Protein AF-0000000066975651 (afdb_homodimer)

Structure (mmCIF, N/CA/C/O backbone):
data_AF-0000000066975651-model_v1
#
loop_
_entity.id
_entity.type
_entity.pdbx_description
1 polymer 'Expressed protein'
#
loop_
_atom_site.group_PDB
_atom_site.id
_atom_site.type_symbol
_atom_site.label_atom_id
_atom_site.label_alt_id
_atom_site.label_comp_id
_atom_site.label_asym_id
_atom_site.label_entity_id
_atom_site.label_seq_id
_atom_site.pdbx_PDB_ins_code
_atom_site.Cartn_x
_atom_site.Cartn_y
_atom_site.Cartn_z
_atom_site.occupancy
_atom_site.B_iso_or_equiv
_atom_site.auth_seq_id
_atom_site.auth_comp_id
_atom_site.auth_asym_id
_atom_site.auth_atom_id
_atom_site.pdbx_PDB_model_num
ATOM 1 N N . MET A 1 1 ? -15.172 -46.469 0.411 1 23.31 1 MET A N 1
ATOM 2 C CA . MET A 1 1 ? -15.633 -46.219 -0.951 1 23.31 1 MET A CA 1
ATOM 3 C C . MET A 1 1 ? -14.742 -45.188 -1.658 1 23.31 1 MET A C 1
ATOM 5 O O . MET A 1 1 ? -14.586 -44.062 -1.192 1 23.31 1 MET A O 1
ATOM 9 N N . GLY A 1 2 ? -13.602 -45.562 -2.158 1 34.53 2 GLY A N 1
ATOM 10 C CA . GLY A 1 2 ? -12.711 -44.75 -2.969 1 34.53 2 GLY A CA 1
ATOM 11 C C . GLY A 1 2 ? -13.43 -44 -4.082 1 34.53 2 GLY A C 1
ATOM 12 O O . GLY A 1 2 ? -14.32 -44.562 -4.73 1 34.53 2 GLY A O 1
ATOM 13 N N . PHE A 1 3 ? -13.797 -42.844 -3.9 1 35.75 3 PHE A N 1
ATOM 14 C CA . PHE A 1 3 ? -14.398 -42.156 -5.02 1 35.75 3 PHE A CA 1
ATOM 15 C C . PHE A 1 3 ? -13.633 -42.406 -6.309 1 35.75 3 PHE A C 1
ATOM 17 O O . PHE A 1 3 ? -12.453 -42.062 -6.422 1 35.75 3 PHE A O 1
ATOM 24 N N . ASN A 1 4 ? -13.758 -43.5 -6.879 1 39.72 4 ASN A N 1
ATOM 25 C CA . ASN A 1 4 ? -13.336 -43.812 -8.242 1 39.72 4 ASN A CA 1
ATOM 26 C C . ASN A 1 4 ? -13.695 -42.688 -9.211 1 39.72 4 ASN A C 1
ATOM 28 O O . ASN A 1 4 ? -14.812 -42.625 -9.727 1 39.72 4 ASN A O 1
ATOM 32 N N . PHE A 1 5 ? -13.32 -41.594 -8.953 1 45.84 5 PHE A N 1
ATOM 33 C CA . PHE A 1 5 ? -13.562 -40.562 -9.961 1 45.84 5 PHE A CA 1
ATOM 34 C C . PHE A 1 5 ? -13.055 -41 -11.328 1 45.84 5 PHE A C 1
ATOM 36 O O . PHE A 1 5 ? -12.664 -40.188 -12.148 1 45.84 5 PHE A O 1
ATOM 43 N N . HIS A 1 6 ? -12.516 -42.188 -11.469 1 46.19 6 HIS A N 1
ATOM 44 C CA . HIS A 1 6 ? -12.023 -42.656 -12.766 1 46.19 6 HIS A CA 1
ATOM 45 C C . HIS A 1 6 ? -13.172 -42.812 -13.758 1 46.19 6 HIS A C 1
ATOM 47 O O . HIS A 1 6 ? -13.93 -43.781 -13.68 1 46.19 6 HIS A O 1
ATOM 53 N N . PRO A 1 7 ? -13.578 -41.875 -14.328 1 45.19 7 PRO A N 1
ATOM 54 C CA . PRO A 1 7 ? -14.375 -42.438 -15.43 1 45.19 7 PRO A CA 1
ATOM 55 C C . PRO A 1 7 ? -13.68 -43.594 -16.141 1 45.19 7 PRO A C 1
ATOM 57 O O . PRO A 1 7 ? -12.445 -43.625 -16.219 1 45.19 7 PRO A O 1
ATOM 60 N N . VAL A 1 8 ? -14.125 -44.812 -16.234 1 46.97 8 VAL A N 1
ATOM 61 C CA . VAL A 1 8 ? -13.688 -46.125 -16.625 1 46.97 8 VAL A CA 1
ATOM 62 C C . VAL A 1 8 ? -12.492 -46 -17.578 1 46.97 8 VAL A C 1
ATOM 64 O O . VAL A 1 8 ? -11.461 -46.656 -17.375 1 46.97 8 VAL A O 1
ATOM 67 N N . ASN A 1 9 ? -12.633 -45.531 -19.031 1 49.75 9 ASN A N 1
ATOM 68 C CA . ASN A 1 9 ? -11.828 -45.844 -20.203 1 49.75 9 ASN A CA 1
ATOM 69 C C . ASN A 1 9 ? -11.125 -44.625 -20.766 1 49.75 9 ASN A C 1
ATOM 71 O O . ASN A 1 9 ? -10.688 -44.625 -21.922 1 49.75 9 ASN A O 1
ATOM 75 N N . ASP A 1 10 ? -11.117 -43.5 -20.141 1 64.75 10 ASP A N 1
ATOM 76 C CA . ASP A 1 10 ? -10.492 -42.406 -20.844 1 64.75 10 ASP A CA 1
ATOM 77 C C . ASP A 1 10 ? -9.406 -41.75 -19.984 1 64.75 10 ASP A C 1
ATOM 79 O O . ASP A 1 10 ? -9.703 -41.031 -19.016 1 64.75 10 ASP A O 1
ATOM 83 N N . SER A 1 11 ? -8.164 -42.094 -20.156 1 68.25 11 SER A N 1
ATOM 84 C CA . SER A 1 11 ? -6.984 -41.656 -19.406 1 68.25 11 SER A CA 1
ATOM 85 C C . SER A 1 11 ? -6.738 -40.156 -19.547 1 68.25 11 SER A C 1
ATOM 87 O O . SER A 1 11 ? -6.078 -39.562 -18.719 1 68.25 11 SER A O 1
ATOM 89 N N . ASP A 1 12 ? -7.418 -39.438 -20.516 1 81.38 12 ASP A N 1
ATOM 90 C CA . ASP A 1 12 ? -7.059 -38.031 -20.766 1 81.38 12 ASP A CA 1
ATOM 91 C C . ASP A 1 12 ? -8.203 -37.094 -20.406 1 81.38 12 ASP A C 1
ATOM 93 O O . ASP A 1 12 ? -8.273 -35.969 -20.906 1 81.38 12 ASP A O 1
ATOM 97 N N . TRP A 1 13 ? -9.078 -37.438 -19.516 1 84.88 13 TRP A N 1
ATOM 98 C CA . TRP A 1 13 ? -10.234 -36.594 -19.203 1 84.88 13 TRP A CA 1
ATOM 99 C C . TRP A 1 13 ? -9.82 -35.375 -18.391 1 84.88 13 TRP A C 1
ATOM 101 O O . TRP A 1 13 ? -10.438 -34.312 -18.5 1 84.88 13 TRP A O 1
ATOM 111 N N . LEU A 1 14 ? -8.766 -35.469 -17.625 1 87.12 14 LEU A N 1
ATOM 112 C CA . LEU A 1 14 ? -8.336 -34.375 -16.766 1 87.12 14 LEU A CA 1
ATOM 113 C C . LEU A 1 14 ? -7.793 -33.219 -17.578 1 87.12 14 LEU A C 1
ATOM 115 O O . LEU A 1 14 ? -8.016 -32.031 -17.25 1 87.12 14 LEU A O 1
ATOM 119 N N . ILE A 1 15 ? -7.148 -33.5 -18.609 1 89.75 15 ILE A N 1
ATOM 120 C CA . ILE A 1 15 ? -6.605 -32.469 -19.469 1 89.75 15 ILE A CA 1
ATOM 121 C C . ILE A 1 15 ? -7.75 -31.719 -20.156 1 89.75 15 ILE A C 1
ATOM 123 O O . ILE A 1 15 ? -7.734 -30.484 -20.234 1 89.75 15 ILE A O 1
ATOM 127 N N . ARG A 1 16 ? -8.758 -32.5 -20.594 1 92.69 16 ARG A N 1
ATOM 128 C CA . ARG A 1 16 ? -9.914 -31.891 -21.234 1 92.69 16 ARG A CA 1
ATOM 129 C C . ARG A 1 16 ? -10.688 -31 -20.266 1 92.69 16 ARG A C 1
ATOM 131 O O . ARG A 1 16 ? -11.102 -29.906 -20.625 1 92.69 16 ARG A O 1
ATOM 138 N N . ALA A 1 17 ? -10.766 -31.484 -19.078 1 90.62 17 ALA A N 1
ATOM 139 C CA . ALA A 1 17 ? -11.492 -30.719 -18.062 1 90.62 17 ALA A CA 1
ATOM 140 C C . ALA A 1 17 ? -10.75 -29.438 -17.703 1 90.62 17 ALA A C 1
ATOM 142 O O . ALA A 1 17 ? -11.367 -28.391 -17.516 1 90.62 17 ALA A O 1
ATOM 143 N N . ALA A 1 18 ? -9.484 -29.516 -17.641 1 92.38 18 ALA A N 1
ATOM 144 C CA . ALA A 1 18 ? -8.68 -28.344 -17.297 1 92.38 18 ALA A CA 1
ATOM 145 C C . ALA A 1 18 ? -8.758 -27.281 -18.391 1 92.38 18 ALA A C 1
ATOM 147 O O . ALA A 1 18 ? -8.875 -26.094 -18.109 1 92.38 18 ALA A O 1
ATOM 148 N N . MET A 1 19 ? -8.75 -27.719 -19.625 1 95 19 MET A N 1
ATOM 149 C CA . MET A 1 19 ? -8.805 -26.781 -20.75 1 95 19 MET A CA 1
ATOM 150 C C . MET A 1 19 ? -10.18 -26.125 -20.828 1 95 19 MET A C 1
ATOM 152 O O . MET A 1 19 ? -10.273 -24.906 -21.031 1 95 19 MET A O 1
ATOM 156 N N . LEU A 1 20 ? -11.172 -26.922 -20.578 1 96 20 LEU A N 1
ATOM 157 C CA . LEU A 1 20 ? -12.523 -26.375 -20.641 1 96 20 LEU A CA 1
ATOM 158 C C . LEU A 1 20 ? -12.789 -25.469 -19.453 1 96 20 LEU A C 1
ATOM 160 O O . LEU A 1 20 ? -13.484 -24.453 -19.594 1 96 20 LEU A O 1
ATOM 164 N N . LEU A 1 21 ? -12.227 -25.812 -18.328 1 94.81 21 LEU A N 1
ATOM 165 C CA . LEU A 1 21 ? -12.383 -24.953 -17.156 1 94.81 21 LEU A CA 1
ATOM 166 C C . LEU A 1 21 ? -11.664 -23.625 -17.359 1 94.81 21 LEU A C 1
ATOM 168 O O . LEU A 1 21 ? -12.195 -22.578 -17 1 94.81 21 LEU A O 1
ATOM 172 N N . SER A 1 22 ? -10.523 -23.719 -17.906 1 95.38 22 SER A N 1
ATOM 173 C CA . SER A 1 22 ? -9.789 -22.5 -18.188 1 95.38 22 SER A CA 1
ATOM 174 C C . SER A 1 22 ? -10.57 -21.594 -19.141 1 95.38 22 SER A C 1
ATOM 176 O O . SER A 1 22 ? -10.648 -20.375 -18.922 1 95.38 22 SER A O 1
ATOM 178 N N . PHE A 1 23 ? -11.18 -22.188 -20.109 1 96.31 23 PHE A N 1
ATOM 179 C CA . PHE A 1 23 ? -11.969 -21.422 -21.062 1 96.31 23 PHE A CA 1
ATOM 180 C C . PHE A 1 23 ? -13.211 -20.844 -20.406 1 96.31 23 PHE A C 1
ATOM 182 O O . PHE A 1 23 ? -13.562 -19.688 -20.625 1 96.31 23 PHE A O 1
ATOM 189 N N . THR A 1 24 ? -13.836 -21.625 -19.578 1 96.44 24 THR A N 1
ATOM 190 C CA . THR A 1 24 ? -15.039 -21.172 -18.891 1 96.44 24 THR A CA 1
ATOM 191 C C . THR A 1 24 ? -14.734 -19.984 -17.984 1 96.44 24 THR A C 1
ATOM 193 O O . THR A 1 24 ? -15.523 -19.047 -17.891 1 96.44 24 THR A O 1
ATOM 196 N N . LEU A 1 25 ? -13.641 -20.047 -17.375 1 96.19 25 LEU A N 1
ATOM 197 C CA . LEU A 1 25 ? -13.258 -18.938 -16.5 1 96.19 25 LEU A CA 1
ATOM 198 C C . LEU A 1 25 ? -13 -17.672 -17.297 1 96.19 25 LEU A C 1
ATOM 200 O O . LEU A 1 25 ? -13.328 -16.578 -16.844 1 96.19 25 LEU A O 1
ATOM 204 N N . GLN A 1 26 ? -12.508 -17.797 -18.5 1 95.5 26 GLN A N 1
ATOM 205 C CA . GLN A 1 26 ? -12.297 -16.625 -19.359 1 95.5 26 GLN A CA 1
ATOM 206 C C . GLN A 1 26 ? -13.625 -16.016 -19.797 1 95.5 26 GLN A C 1
ATOM 208 O O . GLN A 1 26 ? -13.766 -14.789 -19.844 1 95.5 26 GLN A O 1
ATOM 213 N N . VAL A 1 27 ? -14.516 -16.875 -20.016 1 95.88 27 VAL A N 1
ATOM 214 C CA . VAL A 1 27 ? -15.828 -16.391 -20.438 1 95.88 27 VAL A CA 1
ATOM 215 C C . VAL A 1 27 ? -16.484 -15.617 -19.281 1 95.88 27 VAL A C 1
ATOM 217 O O . VAL A 1 27 ? -17.062 -14.555 -19.5 1 95.88 27 VAL A O 1
ATOM 220 N N . ILE A 1 28 ? -16.312 -16.094 -18.078 1 95.56 28 ILE A N 1
ATOM 221 C CA . ILE A 1 28 ? -16.859 -15.406 -16.906 1 95.56 28 ILE A CA 1
ATOM 222 C C . ILE A 1 28 ? -16.172 -14.055 -16.734 1 95.56 28 ILE A C 1
ATOM 224 O O . ILE A 1 28 ? -16.844 -13.047 -16.469 1 95.56 28 ILE A O 1
ATOM 228 N N . LEU A 1 29 ? -14.953 -14.008 -16.953 1 95.94 29 LEU A N 1
ATOM 229 C CA . LEU A 1 29 ? -14.203 -12.773 -16.734 1 95.94 29 LEU A CA 1
ATOM 230 C C . LEU A 1 29 ? -14.555 -11.734 -17.797 1 95.94 29 LEU A C 1
ATOM 232 O O . LEU A 1 29 ? -14.594 -10.531 -17.5 1 95.94 29 LEU A O 1
ATOM 236 N N . VAL A 1 30 ? -14.867 -12.109 -18.984 1 95 30 VAL A N 1
ATOM 237 C CA . VAL A 1 30 ? -15.18 -11.18 -20.062 1 95 30 VAL A CA 1
ATOM 238 C C . VAL A 1 30 ? -16.547 -10.531 -19.812 1 95 30 VAL A C 1
ATOM 240 O O . VAL A 1 30 ? -16.688 -9.32 -19.969 1 95 30 VAL A O 1
ATOM 243 N N . PHE A 1 31 ? -17.438 -11.25 -19.234 1 93.38 31 PHE A N 1
ATOM 244 C CA . PHE A 1 31 ? -18.812 -10.742 -19.172 1 93.38 31 PHE A CA 1
ATOM 245 C C . PHE A 1 31 ? -19.141 -10.25 -17.781 1 93.38 31 PHE A C 1
ATOM 247 O O . PHE A 1 31 ? -19.984 -9.359 -17.609 1 93.38 31 PHE A O 1
ATOM 254 N N . VAL A 1 32 ? -18.5 -10.719 -16.75 1 93.88 32 VAL A N 1
ATOM 255 C CA . VAL A 1 32 ? -18.875 -10.359 -15.383 1 93.88 32 VAL A CA 1
ATOM 256 C C . VAL A 1 32 ? -17.922 -9.297 -14.844 1 93.88 32 VAL A C 1
ATOM 258 O O . VAL A 1 32 ? -18.281 -8.5 -13.977 1 93.88 32 VAL A O 1
ATOM 261 N N . ALA A 1 33 ? -16.734 -9.227 -15.344 1 93.12 33 ALA A N 1
ATOM 262 C CA . ALA A 1 33 ? -15.727 -8.32 -14.797 1 93.12 33 ALA A CA 1
ATOM 263 C C . ALA A 1 33 ? -16.172 -6.863 -14.93 1 93.12 33 ALA A C 1
ATOM 265 O O . ALA A 1 33 ? -15.992 -6.07 -14 1 93.12 33 ALA A O 1
ATOM 266 N N . PRO A 1 34 ? -16.906 -6.504 -16.016 1 89.69 34 PRO A N 1
ATOM 267 C CA . PRO A 1 34 ? -17.312 -5.105 -16.141 1 89.69 34 PRO A CA 1
ATOM 268 C C . PRO A 1 34 ? -18.406 -4.719 -15.141 1 89.69 34 PRO A C 1
ATOM 270 O O . PRO A 1 34 ? -18.641 -3.533 -14.906 1 89.69 34 PRO A O 1
ATOM 273 N N . THR A 1 35 ? -19 -5.707 -14.531 1 89.56 35 THR A N 1
ATOM 274 C CA . THR A 1 35 ? -20.062 -5.426 -13.57 1 89.56 35 THR A CA 1
ATOM 275 C C . THR A 1 35 ? -19.484 -4.875 -12.266 1 89.56 35 THR A C 1
ATOM 277 O O . THR A 1 35 ? -20.203 -4.289 -11.461 1 89.56 35 THR A O 1
ATOM 280 N N . ARG A 1 36 ? -18.25 -4.949 -12.117 1 88.44 36 ARG A N 1
ATOM 281 C CA . ARG A 1 36 ? -17.609 -4.441 -10.906 1 88.44 36 ARG A CA 1
ATOM 282 C C . ARG A 1 36 ? -17.719 -2.922 -10.828 1 88.44 36 ARG A C 1
ATOM 284 O O . ARG A 1 36 ? -17.766 -2.354 -9.734 1 88.44 36 ARG A O 1
ATOM 291 N N . LYS A 1 37 ? -17.844 -2.307 -11.961 1 86.44 37 LYS A N 1
ATOM 292 C CA . LYS A 1 37 ? -18 -0.855 -12.016 1 86.44 37 LYS A CA 1
ATOM 293 C C . LYS A 1 37 ? -19.406 -0.435 -11.633 1 86.44 37 LYS A C 1
ATOM 295 O O . LYS A 1 37 ? -19.609 0.62 -11.023 1 86.44 37 LYS A O 1
ATOM 300 N N . ARG A 1 38 ? -20.344 -1.388 -11.906 1 84.75 38 ARG A N 1
ATOM 301 C CA . ARG A 1 38 ? -21.75 -0.995 -11.852 1 84.75 38 ARG A CA 1
ATOM 302 C C . ARG A 1 38 ? -22.422 -1.563 -10.609 1 84.75 38 ARG A C 1
ATOM 304 O O . ARG A 1 38 ? -23.531 -1.146 -10.258 1 84.75 38 ARG A O 1
ATOM 311 N N . SER A 1 39 ? -21.781 -2.494 -10.062 1 82.31 39 SER A N 1
ATOM 312 C CA . SER A 1 39 ? -22.453 -3.143 -8.945 1 82.31 39 SER A CA 1
ATOM 313 C C . SER A 1 39 ? -21.562 -3.172 -7.707 1 82.31 39 SER A C 1
ATOM 315 O O . SER A 1 39 ? -20.359 -3.369 -7.805 1 82.31 39 SER A O 1
ATOM 317 N N . CYS A 1 40 ? -22.25 -2.898 -6.609 1 78.62 40 CYS A N 1
ATOM 318 C CA . CYS A 1 40 ? -21.562 -2.979 -5.328 1 78.62 40 CYS A CA 1
ATOM 319 C C . CYS A 1 40 ? -21.891 -4.281 -4.609 1 78.62 40 CYS A C 1
ATOM 321 O O . CYS A 1 40 ? -21.406 -4.52 -3.5 1 78.62 40 CYS A O 1
ATOM 323 N N . HIS A 1 41 ? -22.625 -5.129 -5.336 1 77.88 41 HIS A N 1
ATOM 324 C CA . HIS A 1 41 ? -23 -6.383 -4.703 1 77.88 41 HIS A CA 1
ATOM 325 C C . HIS A 1 41 ? -21.812 -7.312 -4.547 1 77.88 41 HIS A C 1
ATOM 327 O O . HIS A 1 41 ? -20.969 -7.414 -5.445 1 77.88 41 HIS A O 1
ATOM 333 N N . PRO A 1 42 ? -21.672 -7.984 -3.475 1 80 42 PRO A N 1
ATOM 334 C CA . PRO A 1 42 ? -20.5 -8.828 -3.219 1 80 42 PRO A CA 1
ATOM 335 C C . PRO A 1 42 ? -20.469 -10.078 -4.098 1 80 42 PRO A C 1
ATOM 337 O O . PRO A 1 42 ? -19.391 -10.648 -4.32 1 80 42 PRO A O 1
ATOM 340 N N . LEU A 1 43 ? -21.562 -10.523 -4.656 1 83.44 43 LEU A N 1
ATOM 341 C CA . LEU A 1 43 ? -21.594 -11.773 -5.422 1 83.44 43 LEU A CA 1
ATOM 342 C C . LEU A 1 43 ? -20.812 -11.633 -6.723 1 83.44 43 LEU A C 1
ATOM 344 O O . LEU A 1 43 ? -19.953 -12.461 -7.023 1 83.44 43 LEU A O 1
ATOM 348 N N . PRO A 1 44 ? -21.125 -10.562 -7.465 1 88.44 44 PRO A N 1
ATOM 349 C CA . PRO A 1 44 ? -20.281 -10.422 -8.664 1 88.44 44 PRO A CA 1
ATOM 350 C C . PRO A 1 44 ? -18.812 -10.211 -8.336 1 88.44 44 PRO A C 1
ATOM 352 O O . PRO A 1 44 ? -17.938 -10.664 -9.078 1 88.44 44 PRO A O 1
ATOM 355 N N . HIS A 1 45 ? -18.547 -9.68 -7.25 1 88.94 45 HIS A N 1
ATOM 356 C CA . HIS A 1 45 ? -17.156 -9.461 -6.848 1 88.94 45 HIS A CA 1
ATOM 357 C C . HIS A 1 45 ? -16.484 -10.781 -6.488 1 88.94 45 HIS A C 1
ATOM 359 O O . HIS A 1 45 ? -15.32 -10.992 -6.832 1 88.94 45 HIS A O 1
ATOM 365 N N . LEU A 1 46 ? -17.25 -11.633 -5.867 1 88.38 46 LEU A N 1
ATOM 366 C CA . LEU A 1 46 ? -16.703 -12.938 -5.508 1 88.38 46 LEU A CA 1
ATOM 367 C C . LEU A 1 46 ? -16.469 -13.789 -6.75 1 88.38 46 LEU A C 1
ATOM 369 O O . LEU A 1 46 ? -15.477 -14.516 -6.836 1 88.38 46 LEU A O 1
ATOM 373 N N . ALA A 1 47 ? -17.344 -13.625 -7.672 1 92.31 47 ALA A N 1
ATOM 374 C CA . ALA A 1 47 ? -17.203 -14.391 -8.906 1 92.31 47 ALA A CA 1
ATOM 375 C C . ALA A 1 47 ? -15.977 -13.953 -9.695 1 92.31 47 ALA A C 1
ATOM 377 O O . ALA A 1 47 ? -15.219 -14.781 -10.195 1 92.31 47 ALA A O 1
ATOM 378 N N . VAL A 1 48 ? -15.797 -12.656 -9.781 1 94.19 48 VAL A N 1
ATOM 379 C CA . VAL A 1 48 ? -14.656 -12.133 -10.531 1 94.19 48 VAL A CA 1
ATOM 380 C C . VAL A 1 48 ? -13.359 -12.453 -9.789 1 94.19 48 VAL A C 1
ATOM 382 O O . VAL A 1 48 ? -12.375 -12.875 -10.398 1 94.19 48 VAL A O 1
ATOM 385 N N . TRP A 1 49 ? -13.383 -12.312 -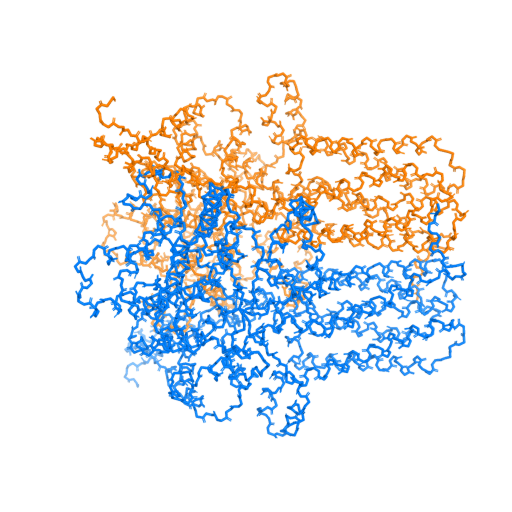8.492 1 92.88 49 TRP A N 1
ATOM 386 C CA . TRP A 1 49 ? -12.203 -12.586 -7.684 1 92.88 49 TRP A CA 1
ATOM 387 C C . TRP A 1 49 ? -11.797 -14.055 -7.785 1 92.88 49 TRP A C 1
ATOM 389 O O . TRP A 1 49 ? -10.625 -14.367 -8 1 92.88 49 TRP A O 1
ATOM 399 N N . SER A 1 50 ? -12.781 -14.984 -7.707 1 92.62 50 SER A N 1
ATOM 400 C CA . SER A 1 50 ? -12.5 -16.406 -7.773 1 92.62 50 SER A CA 1
ATOM 401 C C . SER A 1 50 ? -12.031 -16.828 -9.164 1 92.62 50 SER A C 1
ATOM 403 O O . SER A 1 50 ? -11.078 -17.578 -9.305 1 92.62 50 SER A O 1
ATOM 405 N N . SER A 1 51 ? -12.664 -16.266 -10.156 1 94.19 51 SER A N 1
ATOM 406 C CA . SER A 1 51 ? -12.281 -16.625 -11.516 1 94.19 51 SER A CA 1
ATOM 407 C C . SER A 1 51 ? -10.891 -16.078 -11.859 1 94.19 51 SER A C 1
ATOM 409 O O . SER A 1 51 ? -10.109 -16.75 -12.531 1 94.19 51 SER A O 1
ATOM 411 N N . TYR A 1 52 ? -10.617 -14.93 -11.383 1 93.44 52 TYR A N 1
ATOM 412 C CA . TYR A 1 52 ? -9.32 -14.305 -11.609 1 93.44 52 TYR A CA 1
ATOM 413 C C . TYR A 1 52 ? -8.195 -15.141 -11 1 93.44 52 TYR A C 1
ATOM 415 O O . TYR A 1 52 ? -7.156 -15.352 -11.633 1 93.44 52 TYR A O 1
ATOM 423 N N . LEU A 1 53 ? -8.406 -15.688 -9.867 1 91.75 53 LEU A N 1
ATOM 424 C CA . LEU A 1 53 ? -7.383 -16.453 -9.164 1 91.75 53 LEU A CA 1
ATOM 425 C C . LEU A 1 53 ? -7.285 -17.859 -9.711 1 91.75 53 LEU A C 1
ATOM 427 O O . LEU A 1 53 ? -6.188 -18.344 -10 1 91.75 53 LEU A O 1
ATOM 431 N N . VAL A 1 54 ? -8.422 -18.469 -9.914 1 92.12 54 VAL A N 1
ATOM 432 C CA . VAL A 1 54 ? -8.445 -19.859 -10.344 1 92.12 54 VAL A CA 1
ATOM 433 C C . VAL A 1 54 ? -7.938 -19.984 -11.773 1 92.12 54 VAL A C 1
ATOM 435 O O . VAL A 1 54 ? -7.324 -20.984 -12.148 1 92.12 54 VAL A O 1
ATOM 438 N N . ALA A 1 55 ? -8.164 -18.922 -12.523 1 92.5 55 ALA A N 1
ATOM 439 C CA . ALA A 1 55 ? -7.684 -18.953 -13.906 1 92.5 55 ALA A CA 1
ATOM 440 C C . ALA A 1 55 ? -6.168 -19.125 -13.953 1 92.5 55 ALA A C 1
ATOM 442 O O . ALA A 1 55 ? -5.652 -19.906 -14.758 1 92.5 55 ALA A O 1
ATOM 443 N N . GLY A 1 56 ? -5.457 -18.453 -13.086 1 89.06 56 GLY A N 1
ATOM 444 C CA . GLY A 1 56 ? -4.012 -18.594 -13.047 1 89.06 56 GLY A CA 1
ATOM 445 C C . GLY A 1 56 ? -3.557 -19.969 -12.586 1 89.06 56 GLY A C 1
ATOM 446 O O . GLY A 1 56 ? -2.652 -20.547 -13.18 1 89.06 56 GLY A O 1
ATOM 447 N N . TRP A 1 57 ? -4.211 -20.562 -11.719 1 89.94 57 TRP A N 1
ATOM 448 C CA . TRP A 1 57 ? -3.82 -21.859 -11.164 1 89.94 57 TRP A CA 1
ATOM 449 C C . TRP A 1 57 ? -4.16 -22.984 -12.125 1 89.94 57 TRP A C 1
ATOM 451 O O . TRP A 1 57 ? -3.371 -23.906 -12.305 1 89.94 57 TRP A O 1
ATOM 461 N N . VAL A 1 58 ? -5.297 -22.875 -12.703 1 90.44 58 VAL A N 1
ATOM 462 C CA . VAL A 1 58 ? -5.73 -23.922 -13.625 1 90.44 58 VAL A CA 1
ATOM 463 C C . VAL A 1 58 ? -4.812 -23.938 -14.852 1 90.44 58 VAL A C 1
ATOM 465 O O . VAL A 1 58 ? -4.508 -25.016 -15.375 1 90.44 58 VAL A O 1
ATOM 468 N N . ALA A 1 59 ? -4.418 -22.797 -15.242 1 90.94 59 ALA A N 1
ATOM 469 C CA . ALA A 1 59 ? -3.516 -22.734 -16.391 1 90.94 59 ALA A CA 1
ATOM 470 C C . ALA A 1 59 ? -2.184 -23.406 -16.078 1 90.94 59 ALA A C 1
ATOM 472 O O . ALA A 1 59 ? -1.646 -24.156 -16.906 1 90.94 59 ALA A O 1
ATOM 473 N N . VAL A 1 60 ? -1.689 -23.266 -14.906 1 89 60 VAL A N 1
ATOM 474 C CA . VAL A 1 60 ? -0.402 -23.844 -14.539 1 89 60 VAL A CA 1
ATOM 475 C C . VAL A 1 60 ? -0.56 -25.344 -14.312 1 89 60 VAL A C 1
ATOM 477 O O . VAL A 1 60 ? 0.307 -26.141 -14.695 1 89 60 VAL A O 1
ATOM 480 N N . VAL A 1 61 ? -1.649 -25.734 -13.773 1 89.56 61 VAL A N 1
ATOM 481 C CA . VAL A 1 61 ? -1.925 -27.172 -13.617 1 89.56 61 VAL A CA 1
ATOM 482 C C . VAL A 1 61 ? -2.076 -27.812 -14.984 1 89.56 61 VAL A C 1
ATOM 484 O O . VAL A 1 61 ? -1.573 -28.922 -15.219 1 89.56 61 VAL A O 1
ATOM 487 N N . GLY A 1 62 ? -2.826 -27.094 -15.828 1 89.75 62 GLY A N 1
ATOM 488 C CA . GLY A 1 62 ? -2.984 -27.594 -17.188 1 89.75 62 GLY A CA 1
ATOM 489 C C . GLY A 1 62 ? -1.663 -27.781 -17.906 1 89.75 62 GLY A C 1
ATOM 490 O O . GLY A 1 62 ? -1.481 -28.75 -18.641 1 89.75 62 GLY A O 1
ATOM 491 N N . LEU A 1 63 ? -0.764 -26.875 -17.672 1 89.62 63 LEU A N 1
ATOM 492 C CA . LEU A 1 63 ? 0.565 -26.984 -18.266 1 89.62 63 LEU A CA 1
ATOM 493 C C . LEU A 1 63 ? 1.291 -28.219 -17.734 1 89.62 63 LEU A C 1
ATOM 495 O O . LEU A 1 63 ? 1.968 -28.922 -18.5 1 89.62 63 LEU A O 1
ATOM 499 N N . GLY A 1 64 ? 1.146 -28.469 -16.469 1 87.62 64 GLY A N 1
ATOM 500 C CA . GLY A 1 64 ? 1.732 -29.672 -15.891 1 87.62 64 GLY A CA 1
ATOM 501 C C . GLY A 1 64 ? 1.154 -30.953 -16.469 1 87.62 64 GLY A C 1
ATOM 502 O O . GLY A 1 64 ? 1.89 -31.891 -16.75 1 87.62 64 GLY A O 1
ATOM 503 N N . LEU A 1 65 ? -0.126 -30.953 -16.703 1 88.94 65 LEU A N 1
ATOM 504 C CA . LEU A 1 65 ? -0.797 -32.125 -17.297 1 88.94 65 LEU A CA 1
ATOM 505 C C . LEU A 1 65 ? -0.313 -32.344 -18.719 1 88.94 65 LEU A C 1
ATOM 507 O O . LEU A 1 65 ? -0.044 -33.5 -19.094 1 88.94 65 LEU A O 1
ATOM 511 N N . LEU A 1 66 ? -0.193 -31.281 -19.438 1 88 66 LEU A N 1
ATOM 512 C CA . LEU A 1 66 ? 0.206 -31.391 -20.844 1 88 66 LEU A CA 1
ATOM 513 C C . LEU A 1 66 ? 1.666 -31.812 -20.953 1 88 66 LEU A C 1
ATOM 515 O O . LEU A 1 66 ? 2.02 -32.594 -21.844 1 88 66 LEU A O 1
ATOM 519 N N . LEU A 1 67 ? 2.457 -31.312 -20.031 1 84.88 67 LEU A N 1
ATOM 520 C CA . LEU A 1 67 ? 3.867 -31.688 -20.016 1 84.88 67 LEU A CA 1
ATOM 521 C C . LEU A 1 67 ? 4.023 -33.188 -19.734 1 84.88 67 LEU A C 1
ATOM 523 O O . LEU A 1 67 ? 4.848 -33.844 -20.359 1 84.88 67 LEU A O 1
ATOM 527 N N . ASN A 1 68 ? 3.238 -33.688 -18.859 1 84 68 ASN A N 1
ATOM 528 C CA . ASN A 1 68 ? 3.33 -35.094 -18.484 1 84 68 ASN A CA 1
ATOM 529 C C . ASN A 1 68 ? 2.834 -36 -19.594 1 84 68 ASN A C 1
ATOM 531 O O . ASN A 1 68 ? 3.408 -37.062 -19.844 1 84 68 ASN A O 1
ATOM 535 N N . SER A 1 69 ? 1.744 -35.656 -20.219 1 80.94 69 SER A N 1
ATOM 536 C CA . SER A 1 69 ? 1.187 -36.469 -21.297 1 80.94 69 SER A CA 1
ATOM 537 C C . SER A 1 69 ? 2.168 -36.594 -22.453 1 80.94 69 SER A C 1
ATOM 539 O O . SER A 1 69 ? 2.248 -37.656 -23.094 1 80.94 69 SER A O 1
ATOM 541 N N . LEU A 1 70 ? 2.879 -35.625 -22.703 1 75 70 LEU A N 1
ATOM 542 C CA . LEU A 1 70 ? 3.848 -35.656 -23.797 1 75 70 LEU A CA 1
ATOM 543 C C . LEU A 1 70 ? 5.062 -36.5 -23.422 1 75 70 LEU A C 1
ATOM 545 O O . LEU A 1 70 ? 5.668 -37.125 -24.297 1 75 70 LEU A O 1
ATOM 549 N N . SER A 1 71 ? 5.324 -36.469 -22.141 1 70.81 71 SER A N 1
ATOM 550 C CA . SER A 1 71 ? 6.469 -37.25 -21.688 1 70.81 71 SER A CA 1
ATOM 551 C C . SER A 1 71 ? 6.172 -38.75 -21.75 1 70.81 71 SER A C 1
ATOM 553 O O . SER A 1 71 ? 7.059 -39.562 -22.031 1 70.81 71 SER A O 1
ATOM 555 N N . ILE A 1 72 ? 4.926 -39.156 -21.516 1 64.88 72 ILE A N 1
ATOM 556 C CA . ILE A 1 72 ? 4.535 -40.562 -21.469 1 64.88 72 ILE A CA 1
ATOM 557 C C . ILE A 1 72 ? 4.316 -41.094 -22.875 1 64.88 72 ILE A C 1
ATOM 559 O O . ILE A 1 72 ? 4.746 -42.188 -23.203 1 64.88 72 ILE A O 1
ATOM 563 N N . SER A 1 73 ? 3.318 -40.438 -23.688 1 61.22 73 SER A N 1
ATOM 564 C CA . SER A 1 73 ? 2.861 -41 -24.969 1 61.22 73 SER A CA 1
ATOM 565 C C . SER A 1 73 ? 3.967 -40.938 -26.016 1 61.22 73 SER A C 1
ATOM 567 O O . SER A 1 73 ? 3.867 -41.594 -27.047 1 61.22 73 SER A O 1
ATOM 569 N N . GLY A 1 74 ? 5.125 -40.812 -25.594 1 56.03 74 GLY A N 1
ATOM 570 C CA . GLY A 1 74 ? 6.109 -40.75 -26.656 1 56.03 74 GLY A CA 1
ATOM 571 C C . GLY A 1 74 ? 5.633 -39.938 -27.844 1 56.03 74 GLY A C 1
ATOM 572 O O . GLY A 1 74 ? 4.453 -39.594 -27.938 1 56.03 74 GLY A O 1
ATOM 573 N N . SER A 1 75 ? 6.418 -39.281 -28.766 1 53.91 75 SER A N 1
ATOM 574 C CA . SER A 1 75 ? 6.207 -38.375 -29.891 1 53.91 75 SER A CA 1
ATOM 575 C C . SER A 1 75 ? 5.195 -38.969 -30.875 1 53.91 75 SER A C 1
ATOM 577 O O . SER A 1 75 ? 4.68 -38.25 -31.734 1 53.91 75 SER A O 1
ATOM 579 N N . ASN A 1 76 ? 4.812 -40.25 -30.766 1 51.06 76 ASN A N 1
ATOM 580 C CA . ASN A 1 76 ? 4.305 -40.75 -32.031 1 51.06 76 ASN A CA 1
ATOM 581 C C . ASN A 1 76 ? 2.789 -40.938 -32 1 51.06 76 ASN A C 1
ATOM 583 O O . ASN A 1 76 ? 2.213 -41.562 -32.875 1 51.06 76 ASN A O 1
ATOM 587 N N . ASN A 1 77 ? 2.043 -40.469 -30.953 1 58.47 77 ASN A N 1
ATOM 588 C CA . ASN A 1 77 ? 0.617 -40.75 -31.062 1 58.47 77 ASN A CA 1
ATOM 589 C C . ASN A 1 77 ? -0.192 -39.5 -31.312 1 58.47 77 ASN A C 1
ATOM 591 O O . ASN A 1 77 ? 0.24 -38.406 -30.969 1 58.47 77 ASN A O 1
ATOM 595 N N . GLY A 1 78 ? -1.226 -39.531 -32.312 1 59.59 78 GLY A N 1
ATOM 596 C CA . GLY A 1 78 ? -2.164 -38.5 -32.719 1 59.59 78 GLY A CA 1
ATOM 597 C C . GLY A 1 78 ? -2.66 -37.656 -31.531 1 59.59 78 GLY A C 1
ATOM 598 O O . GLY A 1 78 ? -2.826 -36.438 -31.656 1 59.59 78 GLY A O 1
ATOM 599 N N . SER A 1 79 ? -2.766 -38.25 -30.438 1 70.25 79 SER A N 1
ATOM 600 C CA . SER A 1 79 ? -3.266 -37.531 -29.25 1 70.25 79 SER A CA 1
ATOM 601 C C . SER A 1 79 ? -2.207 -36.594 -28.672 1 70.25 79 SER A C 1
ATOM 603 O O . SER A 1 79 ? -2.535 -35.531 -28.156 1 70.25 79 SER A O 1
ATOM 605 N N . SER A 1 80 ? -1.056 -36.969 -29.016 1 76.25 80 SER A N 1
ATOM 606 C CA . SER A 1 80 ? 0.029 -36.125 -28.5 1 76.25 80 SER A CA 1
ATOM 607 C C . SER A 1 80 ? 0.149 -34.844 -29.297 1 76.25 80 SER A C 1
ATOM 609 O O . SER A 1 80 ? 0.455 -33.781 -28.719 1 76.25 80 SER A O 1
ATOM 611 N N . SER A 1 81 ? -0.291 -34.906 -30.531 1 80.25 81 SER A N 1
ATOM 612 C CA . SER A 1 81 ? -0.201 -33.719 -31.359 1 80.25 81 SER A CA 1
ATOM 613 C C . SER A 1 81 ? -1.266 -32.719 -30.984 1 80.25 81 SER A C 1
ATOM 615 O O . SER A 1 81 ? -0.996 -31.5 -30.969 1 80.25 81 SER A O 1
ATOM 617 N N . ILE A 1 82 ? -2.402 -33.156 -30.594 1 86.88 82 ILE A N 1
ATOM 618 C CA . ILE A 1 82 ? -3.492 -32.25 -30.25 1 86.88 82 ILE A CA 1
ATOM 619 C C . ILE A 1 82 ? -3.211 -31.594 -28.891 1 86.88 82 ILE A C 1
ATOM 621 O O . ILE A 1 82 ? -3.523 -30.422 -28.688 1 86.88 82 ILE A O 1
ATOM 625 N N . PHE A 1 83 ? -2.562 -32.312 -28.062 1 87.44 83 PHE A N 1
ATOM 626 C CA . PHE A 1 83 ? -2.258 -31.781 -26.734 1 87.44 83 PHE A CA 1
ATOM 627 C C . PHE A 1 83 ? -1.172 -30.719 -26.828 1 87.44 83 PHE A C 1
ATOM 629 O O . PHE A 1 83 ? -1.199 -29.734 -26.094 1 87.44 83 PHE A O 1
ATOM 636 N N . ALA A 1 84 ? -0.285 -30.922 -27.703 1 85.81 84 ALA A N 1
ATOM 637 C CA . ALA A 1 84 ? 0.715 -29.891 -27.953 1 85.81 84 ALA A CA 1
ATOM 638 C C . ALA A 1 84 ? 0.073 -28.625 -28.516 1 85.81 84 ALA A C 1
ATOM 640 O O . ALA A 1 84 ? 0.495 -27.516 -28.203 1 85.81 84 ALA A O 1
ATOM 641 N N . PHE A 1 85 ? -0.992 -28.875 -29.297 1 90.62 85 PHE A N 1
ATOM 642 C CA . PHE A 1 85 ? -1.725 -27.75 -29.891 1 90.62 85 PHE A CA 1
ATOM 643 C C . PHE A 1 85 ? -2.523 -27.016 -28.828 1 90.62 85 PHE A C 1
ATOM 645 O O . PHE A 1 85 ? -2.768 -25.812 -28.969 1 90.62 85 PHE A O 1
ATOM 652 N N . TRP A 1 86 ? -2.852 -27.578 -27.719 1 93 86 TRP A N 1
ATOM 653 C CA . TRP A 1 86 ? -3.658 -26.953 -26.672 1 93 86 TRP A CA 1
ATOM 654 C C . TRP A 1 86 ? -2.793 -26.109 -25.75 1 93 86 TRP A C 1
ATOM 656 O O . TRP A 1 86 ? -3.303 -25.234 -25.047 1 93 86 TRP A O 1
ATOM 666 N N . THR A 1 87 ? -1.514 -26.281 -25.703 1 91.12 87 THR A N 1
ATOM 667 C CA . THR A 1 87 ? -0.621 -25.609 -24.766 1 91.12 87 THR A CA 1
ATOM 668 C C . THR A 1 87 ? -0.655 -24.094 -24.969 1 91.12 87 THR A C 1
ATOM 670 O O . THR A 1 87 ? -0.811 -23.344 -24 1 91.12 87 THR A O 1
ATOM 673 N N . PRO A 1 88 ? -0.641 -23.625 -26.156 1 93.31 88 PRO A N 1
ATOM 674 C CA . PRO A 1 88 ? -0.636 -22.172 -26.328 1 93.31 88 PRO A CA 1
ATOM 675 C C . PRO A 1 88 ? -1.962 -21.531 -25.922 1 93.31 88 PRO A C 1
ATOM 677 O O . PRO A 1 88 ? -2.016 -20.328 -25.672 1 93.31 88 PRO A O 1
ATOM 680 N N . PHE A 1 89 ? -3.018 -22.312 -25.859 1 94.38 89 PHE A N 1
ATOM 681 C CA . PHE A 1 89 ? -4.293 -21.75 -25.438 1 94.38 89 PHE A CA 1
ATOM 682 C C . PHE A 1 89 ? -4.238 -21.328 -23.969 1 94.38 89 PHE A C 1
ATOM 684 O O . PHE A 1 89 ? -4.922 -20.391 -23.562 1 94.38 89 PHE A O 1
ATOM 691 N N . LEU A 1 90 ? -3.426 -22.031 -23.234 1 93.62 90 LEU A N 1
ATOM 692 C CA . LEU A 1 90 ? -3.283 -21.641 -21.828 1 93.62 90 LEU A CA 1
ATOM 693 C C . LEU A 1 90 ? -2.586 -20.281 -21.703 1 93.62 90 LEU A C 1
ATOM 695 O O . LEU A 1 90 ? -2.926 -19.484 -20.844 1 93.62 90 LEU A O 1
ATOM 699 N N . LEU A 1 91 ? -1.665 -20.047 -22.609 1 92.5 91 LEU A N 1
ATOM 700 C CA . LEU A 1 91 ? -1.016 -18.734 -22.656 1 92.5 91 LEU A CA 1
ATOM 701 C C . LEU A 1 91 ? -2.004 -17.656 -23.078 1 92.5 91 LEU A C 1
ATOM 703 O O . LEU A 1 91 ? -1.994 -16.547 -22.516 1 92.5 91 LEU A O 1
ATOM 707 N N . LEU A 1 92 ? -2.801 -18.047 -23.984 1 93.81 92 LEU A N 1
ATOM 708 C CA . LEU A 1 92 ? -3.824 -17.125 -24.453 1 93.81 92 LEU A CA 1
ATOM 709 C C . LEU A 1 92 ? -4.809 -16.781 -23.344 1 93.81 92 LEU A C 1
ATOM 711 O O . LEU A 1 92 ? -5.172 -15.617 -23.172 1 93.81 92 LEU A O 1
ATOM 715 N N . HIS A 1 93 ? -5.137 -17.766 -22.578 1 93.5 93 HIS A N 1
ATOM 716 C CA . HIS A 1 93 ? -6.082 -17.562 -21.484 1 93.5 93 HIS A CA 1
ATOM 717 C C . HIS A 1 93 ? -5.449 -16.766 -20.344 1 93.5 93 HIS A C 1
ATOM 719 O O . HIS A 1 93 ? -6.121 -15.961 -19.703 1 93.5 93 HIS A O 1
ATOM 725 N N . LEU A 1 94 ? -4.191 -16.891 -20.141 1 91.56 94 LEU A N 1
ATOM 726 C CA . LEU A 1 94 ? -3.5 -16.141 -19.094 1 91.56 94 LEU A CA 1
ATOM 727 C C . LEU A 1 94 ? -3.367 -14.664 -19.484 1 91.56 94 LEU A C 1
ATOM 729 O O . LEU A 1 94 ? -3.23 -13.805 -18.609 1 91.56 94 LEU A O 1
ATOM 733 N N . GLY A 1 95 ? -3.33 -14.422 -20.703 1 90.69 95 GLY A N 1
ATOM 734 C CA . GLY A 1 95 ? -3.369 -13.039 -21.141 1 90.69 95 GLY A CA 1
ATOM 735 C C . GLY A 1 95 ? -4.656 -12.328 -20.766 1 90.69 95 GLY A C 1
ATOM 736 O O . GLY A 1 95 ? -4.684 -11.109 -20.641 1 90.69 95 GLY A O 1
ATOM 737 N N . GLY A 1 96 ? -5.652 -13.062 -20.516 1 84.06 96 GLY A N 1
ATOM 738 C CA . GLY A 1 96 ? -6.906 -12.539 -19.984 1 84.06 96 GLY A CA 1
ATOM 739 C C . GLY A 1 96 ? -7.676 -11.719 -21 1 84.06 96 GLY A C 1
ATOM 740 O O . GLY A 1 96 ? -7.16 -11.406 -22.078 1 84.06 96 GLY A O 1
ATOM 741 N N . PRO A 1 97 ? -8.867 -11.422 -20.609 1 88.94 97 PRO A N 1
ATOM 742 C CA . PRO A 1 97 ? -9.68 -10.57 -21.469 1 88.94 97 PRO A CA 1
ATOM 743 C C . PRO A 1 97 ? -9.344 -9.094 -21.328 1 88.94 97 PRO A C 1
ATOM 745 O O . PRO A 1 97 ? -8.523 -8.719 -20.484 1 88.94 97 PRO A O 1
ATOM 748 N N . ASP A 1 98 ? -9.875 -8.32 -22.109 1 90.06 98 ASP A N 1
ATOM 749 C CA . ASP A 1 98 ? -9.633 -6.883 -22.109 1 90.06 98 ASP A CA 1
ATOM 750 C C . ASP A 1 98 ? -10.328 -6.203 -20.938 1 90.06 98 ASP A C 1
ATOM 752 O O . ASP A 1 98 ? -9.945 -5.098 -20.531 1 90.06 98 ASP A O 1
ATOM 756 N N . THR A 1 99 ? -11.25 -6.902 -20.344 1 91.25 99 THR A N 1
ATOM 757 C CA . THR A 1 99 ? -12.133 -6.285 -19.359 1 91.25 99 THR A CA 1
ATOM 758 C C . THR A 1 99 ? -11.5 -6.305 -17.984 1 91.25 99 THR A C 1
ATOM 760 O O . THR A 1 99 ? -11.953 -5.602 -17.078 1 91.25 99 THR A O 1
ATOM 763 N N . ILE A 1 100 ? -10.438 -7.109 -17.812 1 92.94 100 ILE A N 1
ATOM 764 C CA . ILE A 1 100 ? -9.836 -7.145 -16.484 1 92.94 100 ILE A CA 1
ATOM 765 C C . ILE A 1 100 ? -8.352 -7.477 -16.609 1 92.94 100 ILE A C 1
ATOM 767 O O . ILE A 1 100 ? -7.977 -8.453 -17.266 1 92.94 100 ILE A O 1
ATOM 771 N N . THR A 1 101 ? -7.531 -6.684 -16.078 1 92 101 THR A N 1
ATOM 772 C CA . THR A 1 101 ? -6.098 -6.953 -15.992 1 92 101 THR A CA 1
ATOM 773 C C . THR A 1 101 ? -5.664 -7.109 -14.539 1 92 101 THR A C 1
ATOM 775 O O . THR A 1 101 ? -4.758 -7.891 -14.234 1 92 101 THR A O 1
ATOM 778 N N . ALA A 1 102 ? -6.293 -6.363 -13.695 1 92.44 102 ALA A N 1
ATOM 779 C CA . ALA A 1 102 ? -5.969 -6.375 -12.266 1 92.44 102 ALA A CA 1
ATOM 780 C C . ALA A 1 102 ? -7.238 -6.359 -11.422 1 92.44 102 ALA A C 1
ATOM 782 O O . ALA A 1 102 ? -8.219 -5.699 -11.773 1 92.44 102 ALA A O 1
ATOM 783 N N . TYR A 1 103 ? -7.227 -7.156 -10.391 1 91.44 103 TYR A N 1
ATOM 784 C CA . TYR A 1 103 ? -8.352 -7.109 -9.469 1 91.44 103 TYR A CA 1
ATOM 785 C C . TYR A 1 103 ? -8.172 -6.004 -8.445 1 91.44 103 TYR A C 1
ATOM 787 O O . TYR A 1 103 ? -9.141 -5.332 -8.07 1 91.44 103 TYR A O 1
ATOM 795 N N . SER A 1 104 ? -6.969 -5.859 -8.016 1 89.69 104 SER A N 1
ATOM 796 C CA . SER A 1 104 ? -6.633 -4.801 -7.066 1 89.69 104 SER A CA 1
ATOM 797 C C . SER A 1 104 ? -5.406 -4.02 -7.516 1 89.69 104 SER A C 1
ATOM 799 O O . SER A 1 104 ? -4.672 -4.465 -8.406 1 89.69 104 SER A O 1
ATOM 801 N N . LEU A 1 105 ? -5.203 -2.875 -6.953 1 89.38 105 LEU A N 1
ATOM 802 C CA . LEU A 1 105 ? -4.059 -2.043 -7.312 1 89.38 105 LEU A CA 1
ATOM 803 C C . LEU A 1 105 ? -2.75 -2.723 -6.926 1 89.38 105 LEU A C 1
ATOM 805 O O . LEU A 1 105 ? -1.71 -2.475 -7.539 1 89.38 105 LEU A O 1
ATOM 809 N N . ASP A 1 106 ? -2.822 -3.67 -6 1 86.88 106 ASP A N 1
ATOM 810 C CA . ASP A 1 106 ? -1.635 -4.398 -5.57 1 86.88 106 ASP A CA 1
ATOM 811 C C . ASP A 1 106 ? -1.137 -5.336 -6.664 1 86.88 106 ASP A C 1
ATOM 813 O O . ASP A 1 106 ? 0.056 -5.641 -6.738 1 86.88 106 ASP A O 1
ATOM 817 N N . ASP A 1 107 ? -2.041 -5.707 -7.473 1 90.69 107 ASP A N 1
ATOM 818 C CA . ASP A 1 107 ? -1.647 -6.527 -8.617 1 90.69 107 ASP A CA 1
ATOM 819 C C . ASP A 1 107 ? -0.792 -5.73 -9.594 1 90.69 107 ASP A C 1
ATOM 821 O O . ASP A 1 107 ? 0.159 -6.262 -10.172 1 90.69 107 ASP A O 1
ATOM 825 N N . ASN A 1 108 ? -1.193 -4.508 -9.734 1 91.19 108 ASN A N 1
ATOM 826 C CA . ASN A 1 108 ? -0.427 -3.65 -10.633 1 91.19 108 ASN A CA 1
ATOM 827 C C . ASN A 1 108 ? 0.988 -3.414 -10.109 1 91.19 108 ASN A C 1
ATOM 829 O O . ASN A 1 108 ? 1.945 -3.4 -10.891 1 91.19 108 ASN A O 1
ATOM 833 N N . GLU A 1 109 ? 1.077 -3.324 -8.797 1 87.62 109 GLU A N 1
ATOM 834 C CA . GLU A 1 109 ? 2.385 -3.062 -8.203 1 87.62 109 GLU A CA 1
ATOM 835 C C . GLU A 1 109 ? 3.303 -4.273 -8.336 1 87.62 109 GLU A C 1
ATOM 837 O O . GLU A 1 109 ? 4.527 -4.129 -8.367 1 87.62 109 GLU A O 1
ATOM 842 N N . LEU A 1 110 ? 2.688 -5.441 -8.469 1 89.75 110 LEU A N 1
ATOM 843 C CA . LEU A 1 110 ? 3.471 -6.668 -8.578 1 89.75 110 LEU A CA 1
ATOM 844 C C . LEU A 1 110 ? 3.566 -7.121 -10.031 1 89.75 110 LEU A C 1
ATOM 846 O O . LEU A 1 110 ? 3.525 -8.32 -10.32 1 89.75 110 LEU A O 1
ATOM 850 N N . TRP A 1 111 ? 3.639 -6.156 -10.914 1 89.44 111 TRP A N 1
ATOM 851 C CA . TRP A 1 111 ? 3.684 -6.473 -12.336 1 89.44 111 TRP A CA 1
ATOM 852 C C . TRP A 1 111 ? 4.93 -7.281 -12.68 1 89.44 111 TRP A C 1
ATOM 854 O O . TRP A 1 111 ? 4.91 -8.109 -13.586 1 89.44 111 TRP A O 1
ATOM 864 N N . LEU A 1 112 ? 6.066 -7.152 -11.906 1 88.62 112 LEU A N 1
ATOM 865 C CA . LEU A 1 112 ? 7.289 -7.902 -12.164 1 88.62 112 LEU A CA 1
ATOM 866 C C . LEU A 1 112 ? 7.082 -9.391 -11.906 1 88.62 112 LEU A C 1
ATOM 868 O O . LEU A 1 112 ? 7.668 -10.234 -12.594 1 88.62 112 LEU A O 1
ATOM 872 N N . ARG A 1 113 ? 6.281 -9.695 -10.961 1 90.06 113 ARG A N 1
ATOM 873 C CA . ARG A 1 113 ? 5.965 -11.094 -10.68 1 90.06 113 ARG A CA 1
ATOM 874 C C . ARG A 1 113 ? 5.141 -11.703 -11.805 1 90.06 113 ARG A C 1
ATOM 876 O O . ARG A 1 113 ? 5.32 -12.875 -12.141 1 90.06 113 ARG A O 1
ATOM 883 N N . HIS A 1 114 ? 4.273 -10.93 -12.367 1 89.06 114 HIS A N 1
ATOM 884 C CA . HIS A 1 114 ? 3.486 -11.398 -13.5 1 89.06 114 HIS A CA 1
ATOM 885 C C . HIS A 1 114 ? 4.359 -11.594 -14.734 1 89.06 114 HIS A C 1
ATOM 887 O O . HIS A 1 114 ? 4.137 -12.516 -15.516 1 89.06 114 HIS A O 1
ATOM 893 N N . LEU A 1 115 ? 5.336 -10.742 -14.828 1 90.12 115 LEU A N 1
ATOM 894 C CA . LEU A 1 115 ? 6.277 -10.898 -15.938 1 90.12 115 LEU A CA 1
ATOM 895 C C . LEU A 1 115 ? 7.094 -12.18 -15.781 1 90.12 115 LEU A C 1
ATOM 897 O O . LEU A 1 115 ? 7.266 -12.93 -16.75 1 90.12 115 LEU A O 1
ATOM 901 N N . ALA A 1 116 ? 7.492 -12.43 -14.594 1 89.94 116 ALA A N 1
ATOM 902 C CA . ALA A 1 116 ? 8.227 -13.664 -14.336 1 89.94 116 ALA A CA 1
ATOM 903 C C . ALA A 1 116 ? 7.344 -14.883 -14.562 1 89.94 116 ALA A C 1
ATOM 905 O O . ALA A 1 116 ? 7.809 -15.906 -15.078 1 89.94 116 ALA A O 1
ATOM 906 N N . GLY A 1 117 ? 6.109 -14.719 -14.172 1 87.12 117 GLY A N 1
ATOM 907 C CA . GLY A 1 117 ? 5.168 -15.805 -14.414 1 87.12 117 GLY A CA 1
ATOM 908 C C . GLY A 1 117 ? 4.941 -16.062 -15.891 1 87.12 117 GLY A C 1
ATOM 909 O O . GLY A 1 117 ? 4.867 -17.219 -16.312 1 87.12 117 GLY A O 1
ATOM 910 N N . MET A 1 118 ? 4.918 -15.023 -16.625 1 88.81 118 MET A N 1
ATOM 911 C CA . MET A 1 118 ? 4.758 -15.164 -18.078 1 88.81 118 MET A CA 1
ATOM 912 C C . MET A 1 118 ? 5.973 -15.859 -18.688 1 88.81 118 MET A C 1
ATOM 914 O O . MET A 1 118 ? 5.824 -16.75 -19.516 1 88.81 118 MET A O 1
ATOM 918 N N . LEU A 1 119 ? 7.113 -15.477 -18.25 1 88.38 119 LEU A N 1
ATOM 919 C CA . LEU A 1 119 ? 8.336 -16.078 -18.781 1 88.38 119 LEU A CA 1
ATOM 920 C C . LEU A 1 119 ? 8.414 -17.547 -18.422 1 88.38 119 LEU A C 1
ATOM 922 O O . LEU A 1 119 ? 8.867 -18.375 -19.234 1 88.38 119 LEU A O 1
ATOM 926 N N . PHE A 1 120 ? 7.879 -17.859 -17.344 1 87.31 120 PHE A N 1
ATOM 927 C CA . PHE A 1 120 ? 7.855 -19.25 -16.922 1 87.31 120 PHE A CA 1
ATOM 928 C C . PHE A 1 120 ? 6.895 -20.062 -17.781 1 87.31 120 PHE A C 1
ATOM 930 O O . PHE A 1 120 ? 7.246 -21.156 -18.25 1 87.31 120 PHE A O 1
ATOM 937 N N . VAL A 1 121 ? 5.781 -19.531 -18 1 87.5 121 VAL A N 1
ATOM 938 C CA . VAL A 1 121 ? 4.766 -20.234 -18.781 1 87.5 121 VAL A CA 1
ATOM 939 C C . VAL A 1 121 ? 5.199 -20.328 -20.234 1 87.5 121 VAL A C 1
ATOM 941 O O . VAL A 1 121 ? 5.004 -21.359 -20.891 1 87.5 121 VAL A O 1
ATOM 944 N N . VAL A 1 122 ? 5.797 -19.281 -20.734 1 90.06 122 VAL A N 1
ATOM 945 C CA . VAL A 1 122 ? 6.293 -19.281 -22.094 1 90.06 122 VAL A CA 1
ATOM 946 C C . VAL A 1 122 ? 7.406 -20.328 -22.25 1 90.06 122 VAL A C 1
ATOM 948 O O . VAL A 1 122 ? 7.434 -21.078 -23.219 1 90.06 122 VAL A O 1
ATOM 951 N N . PHE A 1 123 ? 8.18 -20.422 -21.266 1 87.88 123 PHE A N 1
ATOM 952 C CA . PHE A 1 123 ? 9.266 -21.391 -21.297 1 87.88 123 PHE A CA 1
ATOM 953 C C . PHE A 1 123 ? 8.719 -22.812 -21.25 1 87.88 123 PHE A C 1
ATOM 955 O O . PHE A 1 123 ? 9.148 -23.672 -22.031 1 87.88 123 PHE A O 1
ATOM 962 N N . ALA A 1 124 ? 7.82 -22.984 -20.406 1 83.75 124 ALA A N 1
ATOM 963 C CA . ALA A 1 124 ? 7.211 -24.312 -20.297 1 83.75 124 ALA A CA 1
ATOM 964 C C . ALA A 1 124 ? 6.484 -24.688 -21.594 1 83.75 124 ALA A C 1
ATOM 966 O O . ALA A 1 124 ? 6.559 -25.828 -22.047 1 83.75 124 ALA A O 1
ATOM 967 N N . ALA A 1 125 ? 5.828 -23.734 -22.188 1 85.38 125 ALA A N 1
ATOM 968 C CA . ALA A 1 125 ? 5.109 -23.969 -23.422 1 85.38 125 ALA A CA 1
ATOM 969 C C . ALA A 1 125 ? 6.078 -24.266 -24.578 1 85.38 125 ALA A C 1
ATOM 971 O O . ALA A 1 125 ? 5.801 -25.094 -25.438 1 85.38 125 ALA A O 1
ATOM 972 N N . LEU A 1 126 ? 7.234 -23.641 -24.531 1 86.06 126 LEU A N 1
ATOM 973 C CA . LEU A 1 126 ? 8.242 -23.859 -25.562 1 86.06 126 LEU A CA 1
ATOM 974 C C . LEU A 1 126 ? 8.844 -25.266 -25.438 1 86.06 126 LEU A C 1
ATOM 976 O O . LEU A 1 126 ? 9.125 -25.922 -26.438 1 86.06 126 LEU A O 1
ATOM 980 N N . VAL A 1 127 ? 8.961 -25.703 -24.266 1 81.25 127 VAL A N 1
ATOM 981 C CA . VAL A 1 127 ? 9.484 -27.047 -24.047 1 81.25 127 VAL A CA 1
ATOM 982 C C . VAL A 1 127 ? 8.5 -28.078 -24.594 1 81.25 127 VAL A C 1
ATOM 984 O O . VAL A 1 127 ? 8.906 -29.031 -25.25 1 81.25 127 VAL A O 1
ATOM 987 N N . VAL A 1 128 ? 7.277 -27.828 -24.344 1 78.5 128 VAL A N 1
ATOM 988 C CA . VAL A 1 128 ? 6.25 -28.719 -24.859 1 78.5 128 VAL A CA 1
ATOM 989 C C . VAL A 1 128 ? 6.234 -28.672 -26.375 1 78.5 128 VAL A C 1
ATOM 991 O O . VAL A 1 128 ? 6.145 -29.719 -27.047 1 78.5 128 VAL A O 1
ATOM 994 N N . PHE A 1 129 ? 6.434 -27.578 -26.938 1 79.06 129 PHE A N 1
ATOM 995 C CA . PHE A 1 129 ? 6.402 -27.375 -28.375 1 79.06 129 PHE A CA 1
ATOM 996 C C . PHE A 1 129 ? 7.598 -28.047 -29.047 1 79.06 129 PHE A C 1
ATOM 998 O O . PHE A 1 129 ? 7.441 -28.75 -30.047 1 79.06 129 PHE A O 1
ATOM 1005 N N . PHE A 1 130 ? 8.75 -27.875 -28.531 1 78.75 130 PHE A N 1
ATOM 1006 C CA . PHE A 1 130 ? 9.953 -28.422 -29.156 1 78.75 130 PHE A CA 1
ATOM 1007 C C . PHE A 1 130 ? 9.992 -29.938 -29.016 1 78.75 130 PHE A C 1
ATOM 1009 O O . PHE A 1 130 ? 10.586 -30.625 -29.844 1 78.75 130 PHE A O 1
ATOM 1016 N N . SER A 1 131 ? 9.266 -30.438 -28.047 1 75.44 131 SER A N 1
ATOM 1017 C CA . SER A 1 131 ? 9.203 -31.875 -27.875 1 75.44 131 SER A CA 1
ATOM 1018 C C . SER A 1 131 ? 8.234 -32.531 -28.859 1 75.44 131 SER A C 1
ATOM 1020 O O . SER A 1 131 ? 8.32 -33.719 -29.141 1 75.44 131 SER A O 1
ATOM 1022 N N . SER A 1 132 ? 7.371 -31.734 -29.469 1 74.69 132 SER A N 1
ATOM 1023 C CA . SER A 1 132 ? 6.355 -32.281 -30.344 1 74.69 132 SER A CA 1
ATOM 1024 C C . SER A 1 132 ? 6.594 -31.875 -31.797 1 74.69 132 SER A C 1
ATOM 1026 O O . SER A 1 132 ? 5.805 -32.219 -32.688 1 74.69 132 SER A O 1
ATOM 1028 N N . VAL A 1 133 ? 7.648 -31.109 -32.156 1 74.81 133 VAL A N 1
ATOM 1029 C CA . VAL A 1 133 ? 7.832 -30.484 -33.469 1 74.81 133 VAL A CA 1
ATOM 1030 C C . VAL A 1 133 ? 8.008 -31.547 -34.531 1 74.81 133 VAL A C 1
ATOM 1032 O O . VAL A 1 133 ? 7.5 -31.406 -35.656 1 74.81 133 VAL A O 1
ATOM 1035 N N . THR A 1 134 ? 8.641 -32.688 -34.344 1 68.81 134 THR A N 1
ATOM 1036 C CA . THR A 1 134 ? 9.016 -33.625 -35.406 1 68.81 134 THR A CA 1
ATOM 1037 C C . THR A 1 134 ? 7.805 -34.406 -35.906 1 68.81 134 THR A C 1
ATOM 1039 O O . THR A 1 134 ? 7.766 -34.844 -37.062 1 68.81 134 THR A O 1
ATOM 1042 N N . SER A 1 135 ? 6.797 -34.5 -35.094 1 66.38 135 SER A N 1
ATOM 1043 C CA . SER A 1 135 ? 5.723 -35.406 -35.531 1 66.38 135 SER A CA 1
ATOM 1044 C C . SER A 1 135 ? 4.379 -34.688 -35.531 1 66.38 135 SER A C 1
ATOM 1046 O O . SER A 1 135 ? 3.338 -35.281 -35.75 1 66.38 135 SER A O 1
ATOM 1048 N N . ASN A 1 136 ? 4.398 -33.344 -35.531 1 74.75 136 ASN A N 1
ATOM 1049 C CA . ASN A 1 136 ? 3.111 -32.688 -35.312 1 74.75 136 ASN A CA 1
ATOM 1050 C C . ASN A 1 136 ? 2.641 -31.984 -36.594 1 74.75 136 ASN A C 1
ATOM 1052 O O . ASN A 1 136 ? 3.273 -31.016 -37.031 1 74.75 136 ASN A O 1
ATOM 1056 N N . PRO A 1 137 ? 1.69 -32.469 -37.25 1 79.19 137 PRO A N 1
ATOM 1057 C CA . PRO A 1 137 ? 1.156 -31.781 -38.438 1 79.19 137 PRO A CA 1
ATOM 1058 C C . PRO A 1 137 ? 0.564 -30.406 -38.125 1 79.19 137 PRO A C 1
ATOM 1060 O O . PRO A 1 137 ? 0.353 -29.609 -39.031 1 79.19 137 PRO A O 1
ATOM 1063 N N . MET A 1 138 ? 0.315 -30.125 -36.969 1 86.56 138 MET A N 1
ATOM 1064 C CA . MET A 1 138 ? -0.341 -28.891 -36.562 1 86.56 138 MET A CA 1
ATOM 1065 C C . MET A 1 138 ? 0.678 -27.859 -36.062 1 86.56 138 MET A C 1
ATOM 1067 O O . MET A 1 138 ? 0.333 -26.953 -35.312 1 86.56 138 MET A O 1
ATOM 1071 N N . VAL A 1 139 ? 1.854 -27.891 -36.5 1 88.19 139 VAL A N 1
ATOM 1072 C CA . VAL A 1 139 ? 2.93 -27.047 -36 1 88.19 139 VAL A CA 1
ATOM 1073 C C . VAL A 1 139 ? 2.65 -25.594 -36.375 1 88.19 139 VAL A C 1
ATOM 1075 O O . VAL A 1 139 ? 2.846 -24.688 -35.562 1 88.19 139 VAL A O 1
ATOM 1078 N N . THR A 1 140 ? 2.156 -25.344 -37.625 1 90.06 140 THR A N 1
ATOM 1079 C CA . THR A 1 140 ? 1.905 -23.984 -38.062 1 90.06 140 THR A CA 1
ATOM 1080 C C . THR A 1 140 ? 0.774 -23.359 -37.25 1 90.06 140 THR A C 1
ATOM 1082 O O . THR A 1 140 ? 0.875 -22.203 -36.844 1 90.06 140 THR A O 1
ATOM 1085 N N . ALA A 1 141 ? -0.255 -24.125 -37.031 1 92.25 141 ALA A N 1
ATOM 1086 C CA . ALA A 1 141 ? -1.363 -23.625 -36.219 1 92.25 141 ALA A CA 1
ATOM 1087 C C . ALA A 1 141 ? -0.925 -23.359 -34.781 1 92.25 141 ALA A C 1
ATOM 1089 O O . ALA A 1 141 ? -1.354 -22.391 -34.156 1 92.25 141 ALA A O 1
ATOM 1090 N N . THR A 1 142 ? -0.09 -24.219 -34.281 1 92.12 142 THR A N 1
ATOM 1091 C CA . THR A 1 142 ? 0.404 -24.078 -32.906 1 92.12 142 THR A CA 1
ATOM 1092 C C . THR A 1 142 ? 1.231 -22.812 -32.781 1 92.12 142 THR A C 1
ATOM 1094 O O . THR A 1 142 ? 1.085 -22.078 -31.797 1 92.12 142 THR A O 1
ATOM 1097 N N . VAL A 1 143 ? 2.035 -22.516 -33.75 1 93.25 143 VAL A N 1
ATOM 1098 C CA . VAL A 1 143 ? 2.889 -21.328 -33.719 1 93.25 143 VAL A CA 1
ATOM 1099 C C . VAL A 1 143 ? 2.029 -20.078 -33.781 1 93.25 143 VAL A C 1
ATOM 1101 O O . VAL A 1 143 ? 2.305 -19.094 -33.094 1 93.25 143 VAL A O 1
ATOM 1104 N N . LEU A 1 144 ? 1.016 -20.141 -34.531 1 95.56 144 LEU A N 1
ATOM 1105 C CA . LEU A 1 144 ? 0.14 -18.984 -34.656 1 95.56 144 LEU A CA 1
ATOM 1106 C C . LEU A 1 144 ? -0.578 -18.688 -33.344 1 95.56 144 LEU A C 1
ATOM 1108 O O . LEU A 1 144 ? -0.604 -17.531 -32.906 1 95.56 144 LEU A O 1
ATOM 1112 N N . VAL A 1 145 ? -1.096 -19.703 -32.75 1 95.19 145 VAL A N 1
ATOM 1113 C CA . VAL A 1 145 ? -1.786 -19.516 -31.469 1 95.19 145 VAL A CA 1
ATOM 1114 C C . VAL A 1 145 ? -0.783 -19.094 -30.391 1 95.19 145 VAL A C 1
ATOM 1116 O O . VAL A 1 145 ? -1.108 -18.297 -29.516 1 95.19 145 VAL A O 1
ATOM 1119 N N . PHE A 1 146 ? 0.413 -19.609 -30.531 1 94.5 146 PHE A N 1
ATOM 1120 C CA . PHE A 1 146 ? 1.473 -19.25 -29.609 1 94.5 146 PHE A CA 1
ATOM 1121 C C . PHE A 1 146 ? 1.791 -17.75 -29.719 1 94.5 146 PHE A C 1
ATOM 1123 O O . PHE A 1 146 ? 1.921 -17.062 -28.703 1 94.5 146 PHE A O 1
ATOM 1130 N N . VAL A 1 147 ? 1.875 -17.266 -30.891 1 94.94 147 VAL A N 1
ATOM 1131 C CA . VAL A 1 147 ? 2.148 -15.852 -31.109 1 94.94 147 VAL A CA 1
ATOM 1132 C C . VAL A 1 147 ? 0.995 -15.016 -30.562 1 94.94 147 VAL A C 1
ATOM 1134 O O . VAL A 1 147 ? 1.216 -14.008 -29.891 1 94.94 147 VAL A O 1
ATOM 1137 N N . ALA A 1 148 ? -0.192 -15.438 -30.781 1 96.06 148 ALA A N 1
ATOM 1138 C CA . ALA A 1 148 ? -1.355 -14.734 -30.25 1 96.06 148 ALA A CA 1
ATOM 1139 C C . ALA A 1 148 ? -1.334 -14.711 -28.734 1 96.06 148 ALA A C 1
ATOM 1141 O O . ALA A 1 148 ? -1.645 -13.688 -28.109 1 96.06 148 ALA A O 1
ATOM 1142 N N . GLY A 1 149 ? -0.935 -15.859 -28.172 1 94.75 149 GLY A N 1
ATOM 1143 C CA . GLY A 1 149 ? -0.853 -15.938 -26.719 1 94.75 149 GLY A CA 1
ATOM 1144 C C . GLY A 1 149 ? 0.207 -15.031 -26.125 1 94.75 149 GLY A C 1
ATOM 1145 O O . GLY A 1 149 ? -0.028 -14.367 -25.109 1 94.75 149 GLY A O 1
ATOM 1146 N N . VAL A 1 150 ? 1.299 -14.898 -26.766 1 93.94 150 VAL A N 1
ATOM 1147 C CA . VAL A 1 150 ? 2.393 -14.062 -26.281 1 93.94 150 VAL A CA 1
ATOM 1148 C C . VAL A 1 150 ? 1.998 -12.586 -26.406 1 93.94 150 VAL A C 1
ATOM 1150 O O . VAL A 1 150 ? 2.301 -11.789 -25.516 1 93.94 150 VAL A O 1
ATOM 1153 N N . ILE A 1 151 ? 1.288 -12.266 -27.375 1 94.56 151 ILE A N 1
ATOM 1154 C CA . ILE A 1 151 ? 0.857 -10.891 -27.562 1 94.56 151 ILE A CA 1
ATOM 1155 C C . ILE A 1 151 ? -0.153 -10.508 -26.484 1 94.56 151 ILE A C 1
ATOM 1157 O O . ILE A 1 151 ? -0.002 -9.477 -25.828 1 94.56 151 ILE A O 1
ATOM 1161 N N . LYS A 1 152 ? -1.099 -11.375 -26.312 1 94.56 152 LYS A N 1
ATOM 1162 C CA . LYS A 1 152 ? -2.141 -11.062 -25.328 1 94.56 152 LYS A CA 1
ATOM 1163 C C . LYS A 1 152 ? -1.571 -11.008 -23.922 1 94.56 152 LYS A C 1
ATOM 1165 O O . LYS A 1 152 ? -1.96 -10.156 -23.125 1 94.56 152 LYS A O 1
ATOM 1170 N N . TYR A 1 153 ? -0.72 -11.875 -23.625 1 93.81 153 TYR A N 1
ATOM 1171 C CA . TYR A 1 153 ? -0.102 -11.859 -22.312 1 93.81 153 TYR A CA 1
ATOM 1172 C C . TYR A 1 153 ? 0.826 -10.664 -22.156 1 93.81 153 TYR A C 1
ATOM 1174 O O . TYR A 1 153 ? 0.906 -10.07 -21.078 1 93.81 153 TYR A O 1
ATOM 1182 N N . GLY A 1 154 ? 1.541 -10.344 -23.234 1 92 154 GLY A N 1
ATOM 1183 C CA . GLY A 1 154 ? 2.375 -9.156 -23.219 1 92 154 GLY A CA 1
ATOM 1184 C C . GLY A 1 154 ? 1.585 -7.879 -23 1 92 154 GLY A C 1
ATOM 1185 O O . GLY A 1 154 ? 2.023 -6.984 -22.281 1 92 154 GLY A O 1
ATOM 1186 N N . GLU A 1 155 ? 0.396 -7.848 -23.562 1 93.88 155 GLU A N 1
ATOM 1187 C CA . GLU A 1 155 ? -0.49 -6.703 -23.375 1 93.88 155 GLU A CA 1
ATOM 1188 C C . GLU A 1 155 ? -0.93 -6.586 -21.922 1 93.88 155 GLU A C 1
ATOM 1190 O O . GLU A 1 155 ? -1.017 -5.48 -21.375 1 93.88 155 GLU A O 1
ATOM 1195 N N . ARG A 1 156 ? -1.187 -7.668 -21.328 1 93.88 156 ARG A N 1
ATOM 1196 C CA . ARG A 1 156 ? -1.613 -7.668 -19.938 1 93.88 156 ARG A CA 1
ATOM 1197 C C . ARG A 1 156 ? -0.509 -7.137 -19.016 1 93.88 156 ARG A C 1
ATOM 1199 O O . ARG A 1 156 ? -0.764 -6.312 -18.141 1 93.88 156 ARG A O 1
ATOM 1206 N N . ILE A 1 157 ? 0.685 -7.539 -19.297 1 92.5 157 ILE A N 1
ATOM 1207 C CA . ILE A 1 157 ? 1.81 -7.137 -18.453 1 92.5 157 ILE A CA 1
ATOM 1208 C C . ILE A 1 157 ? 2.078 -5.645 -18.641 1 92.5 157 ILE A C 1
ATOM 1210 O O . ILE A 1 157 ? 2.328 -4.934 -17.656 1 92.5 157 ILE A O 1
ATOM 1214 N N . TYR A 1 158 ? 1.945 -5.254 -19.828 1 91.31 158 TYR A N 1
ATOM 1215 C CA . TYR A 1 158 ? 2.172 -3.836 -20.094 1 91.31 158 TYR A CA 1
ATOM 1216 C C . TYR A 1 158 ? 1.089 -2.984 -19.438 1 91.31 158 TYR A C 1
ATOM 1218 O O . TYR A 1 158 ? 1.369 -1.895 -18.938 1 91.31 158 TYR A O 1
ATOM 1226 N N . SER A 1 159 ? -0.09 -3.461 -19.516 1 93.12 159 SER A N 1
ATOM 1227 C CA . SER A 1 159 ? -1.182 -2.732 -18.875 1 93.12 159 SER A CA 1
ATOM 1228 C C . SER A 1 159 ? -1.01 -2.695 -17.359 1 93.12 159 SER A C 1
ATOM 1230 O O . SER A 1 159 ? -1.324 -1.69 -16.719 1 93.12 159 SER A O 1
ATOM 1232 N N . LEU A 1 160 ? -0.496 -3.801 -16.797 1 93.5 160 LEU A N 1
ATOM 1233 C CA . LEU A 1 160 ? -0.235 -3.828 -15.359 1 93.5 160 LEU A CA 1
ATOM 1234 C C . LEU A 1 160 ? 0.848 -2.82 -14.984 1 93.5 160 LEU A C 1
ATOM 1236 O O . LEU A 1 160 ? 0.712 -2.094 -14 1 93.5 160 LEU A O 1
ATOM 1240 N N . TYR A 1 161 ? 1.843 -2.637 -15.773 1 89.69 161 TYR A N 1
ATOM 1241 C CA . TYR A 1 161 ? 2.92 -1.684 -15.531 1 89.69 161 TYR A CA 1
ATOM 1242 C C . TYR A 1 161 ? 2.416 -0.251 -15.656 1 89.69 161 TYR A C 1
ATOM 1244 O O . TYR A 1 161 ? 2.691 0.587 -14.789 1 89.69 161 TYR A O 1
ATOM 1252 N N . SER A 1 162 ? 1.631 -0.087 -16.688 1 89.25 162 SER A N 1
ATOM 1253 C CA . SER A 1 162 ? 1.124 1.257 -16.938 1 89.25 162 SER A CA 1
ATOM 1254 C C . SER A 1 162 ? 0.133 1.688 -15.859 1 89.25 162 SER A C 1
ATOM 1256 O O . SER A 1 162 ? -0.047 2.885 -15.625 1 89.25 162 SER A O 1
ATOM 1258 N N . GLY A 1 163 ? -0.568 0.73 -15.305 1 89.88 163 GLY A N 1
ATOM 1259 C CA . GLY A 1 163 ? -1.553 1.038 -14.281 1 89.88 163 GLY A CA 1
ATOM 1260 C C . GLY A 1 163 ? -0.964 1.088 -12.883 1 89.88 163 GLY A C 1
ATOM 1261 O O . GLY A 1 163 ? -1.663 1.41 -11.922 1 89.88 163 GLY A O 1
ATOM 1262 N N . SER A 1 164 ? 0.341 0.791 -12.758 1 88.69 164 SER A N 1
ATOM 1263 C CA . SER A 1 164 ? 1.006 0.898 -11.469 1 88.69 164 SER A CA 1
ATOM 1264 C C . SER A 1 164 ? 1.327 2.35 -11.125 1 88.69 164 SER A C 1
ATOM 1266 O O . SER A 1 164 ? 1.354 3.207 -12.016 1 88.69 164 SER A O 1
ATOM 1268 N N . VAL A 1 165 ? 1.485 2.592 -9.844 1 83.5 165 VAL A N 1
ATOM 1269 C CA . VAL A 1 165 ? 1.755 3.955 -9.398 1 83.5 165 VAL A CA 1
ATOM 1270 C C . VAL A 1 165 ? 3.082 4.438 -9.984 1 83.5 165 VAL A C 1
ATOM 1272 O O . VAL A 1 165 ? 3.174 5.555 -10.492 1 83.5 165 VAL A O 1
ATOM 1275 N N . ARG A 1 166 ? 4.066 3.646 -10.07 1 79.06 166 ARG A N 1
ATOM 1276 C CA . ARG A 1 166 ? 5.383 4.012 -10.578 1 79.06 166 ARG A CA 1
ATOM 1277 C C . ARG A 1 166 ? 5.363 4.16 -12.094 1 79.06 166 ARG A C 1
ATOM 1279 O O . ARG A 1 166 ? 5.918 5.117 -12.641 1 79.06 166 ARG A O 1
ATOM 1286 N N . GLY A 1 167 ? 4.754 3.24 -12.688 1 80.44 167 GLY A N 1
ATOM 1287 C CA . GLY A 1 167 ? 4.68 3.309 -14.141 1 80.44 167 GLY A CA 1
ATOM 1288 C C . GLY A 1 167 ? 3.898 4.508 -14.641 1 80.44 167 GLY A C 1
ATOM 1289 O O . GLY A 1 167 ? 4.305 5.16 -15.602 1 80.44 167 GLY A O 1
ATOM 1290 N N . PHE A 1 168 ? 2.871 4.77 -13.977 1 81.94 168 PHE A N 1
ATOM 1291 C CA . PHE A 1 168 ? 2.059 5.922 -14.352 1 81.94 168 PHE A CA 1
ATOM 1292 C C . PHE A 1 168 ? 2.799 7.223 -14.078 1 81.94 168 PHE A C 1
ATOM 1294 O O . PHE A 1 168 ? 2.756 8.148 -14.891 1 81.94 168 PHE A O 1
ATOM 1301 N N . ARG A 1 169 ? 3.404 7.277 -12.992 1 79.88 169 ARG A N 1
ATOM 1302 C CA . ARG A 1 169 ? 4.18 8.461 -12.641 1 79.88 169 ARG A CA 1
ATOM 1303 C C . ARG A 1 169 ? 5.266 8.734 -13.672 1 79.88 169 ARG A C 1
ATOM 1305 O O . ARG A 1 169 ? 5.461 9.875 -14.086 1 79.88 169 ARG A O 1
ATOM 1312 N N . ASP A 1 170 ? 5.867 7.805 -14.125 1 76.38 170 ASP A N 1
ATOM 1313 C CA . ASP A 1 170 ? 6.945 7.957 -15.094 1 76.38 170 ASP A CA 1
ATOM 1314 C C . ASP A 1 170 ? 6.406 8.438 -16.438 1 76.38 170 ASP A C 1
ATOM 1316 O O . ASP A 1 170 ? 7.055 9.227 -17.125 1 76.38 170 ASP A O 1
ATOM 1320 N N . LYS A 1 171 ? 5.262 7.98 -16.672 1 76.44 171 LYS A N 1
ATOM 1321 C CA . LYS A 1 171 ? 4.66 8.375 -17.938 1 76.44 171 LYS A CA 1
ATOM 1322 C C . LYS A 1 171 ? 4.18 9.828 -17.891 1 76.44 171 LYS A C 1
ATOM 1324 O O . LYS A 1 171 ? 4.223 10.531 -18.906 1 76.44 171 LYS A O 1
ATOM 1329 N N . MET A 1 172 ? 3.857 10.219 -16.766 1 77.88 172 MET A N 1
ATOM 1330 C CA . MET A 1 172 ? 3.303 11.562 -16.641 1 77.88 172 MET A CA 1
ATOM 1331 C C . MET A 1 172 ? 4.414 12.602 -16.531 1 77.88 172 MET A C 1
ATOM 1333 O O . MET A 1 172 ? 4.234 13.758 -16.906 1 77.88 172 MET A O 1
ATOM 1337 N N . LEU A 1 173 ? 5.512 12.297 -15.781 1 74.69 173 LEU A N 1
ATOM 1338 C CA . LEU A 1 173 ? 6.598 13.25 -15.602 1 74.69 173 LEU A CA 1
ATOM 1339 C C . LEU A 1 173 ? 7.285 13.562 -16.922 1 74.69 173 LEU A C 1
ATOM 1341 O O . LEU A 1 173 ? 7.891 14.625 -17.078 1 74.69 173 LEU A O 1
ATOM 1345 N N . GLY A 1 174 ? 6.832 13.117 -18.016 1 68.25 174 GLY A N 1
ATOM 1346 C CA . GLY A 1 174 ? 7.441 13.406 -19.297 1 68.25 174 GLY A CA 1
ATOM 1347 C C . GLY A 1 174 ? 8.953 13.469 -19.25 1 68.25 174 GLY A C 1
ATOM 1348 O O . GLY A 1 174 ? 9.562 13.039 -18.266 1 68.25 174 GLY A O 1
ATOM 1349 N N . GLU A 1 175 ? 9.586 14.023 -20.203 1 75.44 175 GLU A N 1
ATOM 1350 C CA . GLU A 1 175 ? 11.031 14.203 -20.266 1 75.44 175 GLU A CA 1
ATOM 1351 C C . GLU A 1 175 ? 11.484 15.383 -19.406 1 75.44 175 GLU A C 1
ATOM 1353 O O . GLU A 1 175 ? 10.773 16.375 -19.297 1 75.44 175 GLU A O 1
ATOM 1358 N N . PRO A 1 176 ? 12.531 15.188 -18.734 1 81.56 176 PRO A N 1
ATOM 1359 C CA . PRO A 1 176 ? 13.047 16.266 -17.891 1 81.56 176 PRO A CA 1
ATOM 1360 C C . PRO A 1 176 ? 13.289 17.562 -18.688 1 81.56 176 PRO A C 1
ATOM 1362 O O . PRO A 1 176 ? 13.703 17.5 -19.844 1 81.56 176 PRO A O 1
ATOM 1365 N N . ASN A 1 177 ? 12.883 18.672 -18.203 1 75.69 177 ASN A N 1
ATOM 1366 C CA . ASN A 1 177 ? 13.078 19.984 -18.812 1 75.69 177 ASN A CA 1
ATOM 1367 C C . ASN A 1 177 ? 14.164 20.781 -18.094 1 75.69 177 ASN A C 1
ATOM 1369 O O . ASN A 1 177 ? 13.93 21.344 -17.016 1 75.69 177 ASN A O 1
ATOM 1373 N N . PRO A 1 178 ? 15.305 20.812 -18.641 1 79.5 178 PRO A N 1
ATOM 1374 C CA . PRO A 1 178 ? 16.359 21.594 -17.984 1 79.5 178 PRO A CA 1
ATOM 1375 C C . PRO A 1 178 ? 16.125 23.094 -18.047 1 79.5 178 PRO A C 1
ATOM 1377 O O . PRO A 1 178 ? 16.766 23.859 -17.312 1 79.5 178 PRO A O 1
ATOM 1380 N N . GLY A 1 179 ? 15.109 23.578 -18.75 1 74.88 179 GLY A N 1
ATOM 1381 C CA . GLY A 1 179 ? 14.891 25.016 -18.906 1 74.88 179 GLY A CA 1
ATOM 1382 C C . GLY A 1 179 ? 15.945 25.688 -19.75 1 74.88 179 GLY A C 1
ATOM 1383 O O . GLY A 1 179 ? 16.75 25.016 -20.406 1 74.88 179 GLY A O 1
ATOM 1384 N N . PRO A 1 180 ? 15.906 26.938 -19.828 1 79.06 180 PRO A N 1
ATOM 1385 C CA . PRO A 1 180 ? 16.953 27.656 -20.578 1 79.06 180 PRO A CA 1
ATOM 1386 C C . PRO A 1 180 ? 18.328 27.5 -19.953 1 79.06 180 PRO A C 1
ATOM 1388 O O . PRO A 1 180 ? 18.453 27.234 -18.75 1 79.06 180 PRO A O 1
ATOM 1391 N N . ASN A 1 181 ? 19.297 27.578 -20.797 1 83.62 181 ASN A N 1
ATOM 1392 C CA . ASN A 1 181 ? 20.672 27.375 -20.359 1 83.62 181 ASN A CA 1
ATOM 1393 C C . ASN A 1 181 ? 21.172 28.547 -19.531 1 83.62 181 ASN A C 1
ATOM 1395 O O . ASN A 1 181 ? 21.688 29.531 -20.078 1 83.62 181 ASN A O 1
ATOM 1399 N N . TYR A 1 182 ? 21.141 28.5 -18.312 1 85.94 182 TYR A N 1
ATOM 1400 C CA . TYR A 1 182 ? 21.516 29.562 -17.391 1 85.94 182 TYR A CA 1
ATOM 1401 C C . TYR A 1 182 ? 22.984 29.953 -17.578 1 85.94 182 TYR A C 1
ATOM 1403 O O . TYR A 1 182 ? 23.312 31.141 -17.609 1 85.94 182 TYR A O 1
ATOM 1411 N N . ALA A 1 183 ? 23.859 28.953 -17.688 1 85.88 183 ALA A N 1
ATOM 1412 C CA . ALA A 1 183 ? 25.297 29.219 -17.797 1 85.88 183 ALA A CA 1
ATOM 1413 C C . ALA A 1 183 ? 25.625 30.016 -19.062 1 85.88 183 ALA A C 1
ATOM 1415 O O . ALA A 1 183 ? 26.422 30.938 -19.031 1 85.88 183 ALA A O 1
ATOM 1416 N N . LYS A 1 184 ? 24.984 29.672 -20.078 1 83.88 184 LYS A N 1
ATOM 1417 C CA . LYS A 1 184 ? 25.203 30.359 -21.328 1 83.88 184 LYS A CA 1
ATOM 1418 C C . LYS A 1 184 ? 24.641 31.781 -21.281 1 83.88 184 LYS A C 1
ATOM 1420 O O . LYS A 1 184 ? 25.266 32.719 -21.781 1 83.88 184 LYS A O 1
ATOM 1425 N N . LEU A 1 185 ? 23.516 31.953 -20.703 1 84.56 185 LEU A N 1
ATOM 1426 C CA . LEU A 1 185 ? 22.875 33.25 -20.609 1 84.56 185 LEU A CA 1
ATOM 1427 C C . LEU A 1 185 ? 23.688 34.188 -19.719 1 84.56 185 LEU A C 1
ATOM 1429 O O . LEU A 1 185 ? 23.797 35.375 -20.016 1 84.56 185 LEU A O 1
ATOM 1433 N N . MET A 1 186 ? 24.188 33.656 -18.734 1 87.75 186 MET A N 1
ATOM 1434 C CA . MET A 1 186 ? 24.969 34.469 -17.812 1 87.75 186 MET A CA 1
ATOM 1435 C C . MET A 1 186 ? 26.312 34.844 -18.438 1 87.75 186 MET A C 1
ATOM 1437 O O . MET A 1 186 ? 26.828 35.938 -18.188 1 87.75 186 MET A O 1
ATOM 1441 N N . THR A 1 187 ? 26.859 33.938 -19.203 1 83.75 187 THR A N 1
ATOM 1442 C CA . THR A 1 187 ? 28.078 34.281 -19.922 1 83.75 187 THR A CA 1
ATOM 1443 C C . THR A 1 187 ? 27.828 35.406 -20.922 1 83.75 187 THR A C 1
ATOM 1445 O O . THR A 1 187 ? 28.656 36.312 -21.078 1 83.75 187 THR A O 1
ATOM 1448 N N . GLU A 1 188 ? 26.703 35.312 -21.578 1 83 188 GLU A N 1
ATOM 1449 C CA . GLU A 1 188 ? 26.312 36.375 -22.5 1 83 188 GLU A CA 1
ATOM 1450 C C . GLU A 1 188 ? 26.031 37.688 -21.75 1 83 188 GLU A C 1
ATOM 1452 O O . GLU A 1 188 ? 26.391 38.75 -22.219 1 83 188 GLU A O 1
ATOM 1457 N N . PHE A 1 189 ? 25.406 37.594 -20.703 1 84.5 189 PHE A N 1
ATOM 1458 C CA . PHE A 1 189 ? 25.125 38.75 -19.859 1 84.5 189 PHE A CA 1
ATOM 1459 C C . PHE A 1 189 ? 26.422 39.438 -19.422 1 84.5 189 PHE A C 1
ATOM 1461 O O . PHE A 1 189 ? 26.547 40.656 -19.484 1 84.5 189 PHE A O 1
ATOM 1468 N N . GLU A 1 190 ? 27.344 38.625 -19.031 1 84.44 190 GLU A N 1
ATOM 1469 C CA . GLU A 1 190 ? 28.641 39.156 -18.562 1 84.44 190 GLU A CA 1
ATOM 1470 C C . GLU A 1 190 ? 29.406 39.781 -19.719 1 84.44 190 GLU A C 1
ATOM 1472 O O . GLU A 1 190 ? 30.062 40.812 -19.547 1 84.44 190 GLU A O 1
ATOM 1477 N N . SER A 1 191 ? 29.312 39.125 -20.781 1 85.06 191 SER A N 1
ATOM 1478 C CA . SER A 1 191 ? 30 39.656 -21.953 1 85.06 191 SER A CA 1
ATOM 1479 C C . SER A 1 191 ? 29.406 41 -22.391 1 85.06 191 SER A C 1
ATOM 1481 O O . SER A 1 191 ? 30.141 41.906 -22.766 1 85.06 191 SER A O 1
ATOM 1483 N N . LYS A 1 192 ? 28.156 41.062 -22.312 1 84.81 192 LYS A N 1
ATOM 1484 C CA . LYS A 1 192 ? 27.484 42.281 -22.703 1 84.81 192 LYS A CA 1
ATOM 1485 C C . LYS A 1 192 ? 27.703 43.375 -21.656 1 84.81 192 LYS A C 1
ATOM 1487 O O . LYS A 1 192 ? 27.859 44.562 -22 1 84.81 192 LYS A O 1
ATOM 1492 N N . LYS A 1 193 ? 27.703 43 -20.438 1 83.81 193 LYS A N 1
ATOM 1493 C CA . LYS A 1 193 ? 27.984 43.969 -19.359 1 83.81 193 LYS A CA 1
ATOM 1494 C C . LYS A 1 193 ? 29.422 44.5 -19.469 1 83.81 193 LYS A C 1
ATOM 1496 O O . LYS A 1 193 ? 29.656 45.688 -19.266 1 83.81 193 LYS A O 1
ATOM 1501 N N . ASN A 1 194 ? 30.344 43.625 -19.828 1 85.38 194 ASN A N 1
ATOM 1502 C CA . ASN A 1 194 ? 31.734 44 -19.984 1 85.38 194 ASN A CA 1
ATOM 1503 C C . ASN A 1 194 ? 31.953 44.906 -21.203 1 85.38 194 ASN A C 1
ATOM 1505 O O . ASN A 1 194 ? 32.875 45.688 -21.234 1 85.38 194 ASN A O 1
ATOM 1509 N N . ALA A 1 195 ? 31.047 44.625 -22.109 1 85.56 195 ALA A N 1
ATOM 1510 C CA . ALA A 1 195 ? 31.109 45.469 -23.312 1 85.56 195 ALA A CA 1
ATOM 1511 C C . ALA A 1 195 ? 30.484 46.844 -23.062 1 85.56 195 ALA A C 1
ATOM 1513 O O . ALA A 1 195 ? 30.484 47.719 -23.938 1 85.56 195 ALA A O 1
ATOM 1514 N N . GLY A 1 196 ? 29.938 47.125 -21.953 1 78.94 196 GLY A N 1
ATOM 1515 C CA . GLY A 1 196 ? 29.406 48.406 -21.562 1 78.94 196 GLY A CA 1
ATOM 1516 C C . GLY A 1 196 ? 27.938 48.594 -21.922 1 78.94 196 GLY A C 1
ATOM 1517 O O . GLY A 1 196 ? 27.438 49.719 -21.953 1 78.94 196 GLY A O 1
ATOM 1518 N N . LEU A 1 197 ? 27.281 47.469 -22.25 1 79.94 197 LEU A N 1
ATOM 1519 C CA . LEU A 1 197 ? 25.875 47.562 -22.641 1 79.94 197 LEU A CA 1
ATOM 1520 C C . LEU A 1 197 ? 24.969 47.406 -21.422 1 79.94 197 LEU A C 1
ATOM 1522 O O . LEU A 1 197 ? 25.312 46.688 -20.484 1 79.94 197 LEU A O 1
ATOM 1526 N N . MET A 1 198 ? 23.922 48.25 -21.359 1 78.81 198 MET A N 1
ATOM 1527 C CA . MET A 1 198 ? 22.938 48.062 -20.297 1 78.81 198 MET A CA 1
ATOM 1528 C C . MET A 1 198 ? 21.969 46.938 -20.609 1 78.81 198 MET A C 1
ATOM 1530 O O . MET A 1 198 ? 21.156 47.062 -21.531 1 78.81 198 MET A O 1
ATOM 1534 N N . VAL A 1 199 ? 22.156 45.75 -20.031 1 75.5 199 VAL A N 1
ATOM 1535 C CA . VAL A 1 199 ? 21.344 44.562 -20.297 1 75.5 199 VAL A CA 1
ATOM 1536 C C . VAL A 1 199 ? 20.422 44.312 -19.125 1 75.5 199 VAL A C 1
ATOM 1538 O O . VAL A 1 199 ? 20.828 44.375 -17.969 1 75.5 199 VAL A O 1
ATOM 1541 N N . GLU A 1 200 ? 19.047 44.344 -19.422 1 74.31 200 GLU A N 1
ATOM 1542 C CA . GLU A 1 200 ? 18.078 43.969 -18.391 1 74.31 200 GLU A CA 1
ATOM 1543 C C . GLU A 1 200 ? 17.312 42.688 -18.797 1 74.31 200 GLU A C 1
ATOM 1545 O O . GLU A 1 200 ? 17.094 42.438 -19.969 1 74.31 200 GLU A O 1
ATOM 1550 N N . ILE A 1 201 ? 17.203 41.781 -17.922 1 71.06 201 ILE A N 1
ATOM 1551 C CA . ILE A 1 201 ? 16.422 40.562 -18.141 1 71.06 201 ILE A CA 1
ATOM 1552 C C . ILE A 1 201 ? 14.953 40.844 -17.844 1 71.06 201 ILE A C 1
ATOM 1554 O O . ILE A 1 201 ? 14.602 41.25 -16.734 1 71.06 201 ILE A O 1
ATOM 1558 N N . ILE A 1 202 ? 14.039 40.812 -18.844 1 65.12 202 ILE A N 1
ATOM 1559 C CA . ILE A 1 202 ? 12.617 41.031 -18.641 1 65.12 202 ILE A CA 1
ATOM 1560 C C . ILE A 1 202 ? 11.859 39.719 -18.656 1 65.12 202 ILE A C 1
ATOM 1562 O O . ILE A 1 202 ? 12.141 38.844 -19.484 1 65.12 202 ILE A O 1
ATOM 1566 N N . VAL A 1 203 ? 11.055 39.469 -17.641 1 62.53 203 VAL A N 1
ATOM 1567 C CA . VAL A 1 203 ? 10.18 38.312 -17.516 1 62.53 203 VAL A CA 1
ATOM 1568 C C . VAL A 1 203 ? 8.906 38.531 -18.328 1 62.53 203 VAL A C 1
ATOM 1570 O O . VAL A 1 203 ? 8.203 39.531 -18.109 1 62.53 203 VAL A O 1
ATOM 1573 N N . VAL A 1 204 ? 8.68 37.875 -19.484 1 59 204 VAL A N 1
ATOM 1574 C CA . VAL A 1 204 ? 7.457 38 -20.266 1 59 204 VAL A CA 1
ATOM 1575 C C . VAL A 1 204 ? 6.438 36.969 -19.812 1 59 204 VAL A C 1
ATOM 1577 O O . VAL A 1 204 ? 6.758 35.781 -19.703 1 59 204 VAL A O 1
ATOM 1580 N N . ASP A 1 205 ? 5.316 37.375 -19.266 1 56.44 205 ASP A N 1
ATOM 1581 C CA . ASP A 1 205 ? 4.234 36.5 -18.781 1 56.44 205 ASP A CA 1
ATOM 1582 C C . ASP A 1 205 ? 3.408 35.969 -19.938 1 56.44 205 ASP A C 1
ATOM 1584 O O . ASP A 1 205 ? 2.648 36.688 -20.578 1 56.44 205 ASP A O 1
ATOM 1588 N N . GLY A 1 206 ? 3.764 35.094 -20.844 1 53.22 206 GLY A N 1
ATOM 1589 C CA . GLY A 1 206 ? 3.014 34.625 -22 1 53.22 206 GLY A CA 1
ATOM 1590 C C . GLY A 1 206 ? 1.902 33.656 -21.641 1 53.22 206 GLY A C 1
ATOM 1591 O O . GLY A 1 206 ? 0.941 33.5 -22.406 1 53.22 206 GLY A O 1
ATOM 1592 N N . GLU A 1 207 ? 1.785 32.875 -20.688 1 58.09 207 GLU A N 1
ATOM 1593 C CA . GLU A 1 207 ? 0.961 31.672 -20.578 1 58.09 207 GLU A CA 1
ATOM 1594 C C . GLU A 1 207 ? -0.456 32.031 -20.125 1 58.09 207 GLU A C 1
ATOM 1596 O O . GLU A 1 207 ? -1.408 31.312 -20.453 1 58.09 207 GLU A O 1
ATOM 1601 N N . HIS A 1 208 ? -0.739 33.219 -19.703 1 59.59 208 HIS A N 1
ATOM 1602 C CA . HIS A 1 208 ? -2.068 33.594 -19.203 1 59.59 208 HIS A CA 1
ATOM 1603 C C . HIS A 1 208 ? -3.059 33.719 -20.359 1 59.59 208 HIS A C 1
ATOM 1605 O O . HIS A 1 208 ? -4.227 33.344 -20.219 1 59.59 208 HIS A O 1
ATOM 1611 N N . LYS A 1 209 ? -2.594 34.125 -21.531 1 62.25 209 LYS A N 1
ATOM 1612 C CA . LYS A 1 209 ? -3.502 34.344 -22.656 1 62.25 209 LYS A CA 1
ATOM 1613 C C . LYS A 1 209 ? -3.967 33 -23.25 1 62.25 209 LYS A C 1
ATOM 1615 O O . LYS A 1 209 ? -5.141 32.875 -23.609 1 62.25 209 LYS A O 1
ATOM 1620 N N . GLU A 1 210 ? -3.182 32.031 -23.344 1 67.75 210 GLU A N 1
ATOM 1621 C CA . GLU A 1 210 ? -3.543 30.75 -23.922 1 67.75 210 GLU A CA 1
ATOM 1622 C C . GLU A 1 210 ? -4.57 30.031 -23.047 1 67.75 210 GLU A C 1
ATOM 1624 O O . GLU A 1 210 ? -5.488 29.391 -23.578 1 67.75 210 GLU A O 1
ATOM 1629 N N . ALA A 1 211 ? -4.418 30.219 -21.859 1 70.56 211 ALA A N 1
ATOM 1630 C CA . ALA A 1 211 ? -5.367 29.594 -20.953 1 70.56 211 ALA A CA 1
ATOM 1631 C C . ALA A 1 211 ? -6.762 30.188 -21.109 1 70.56 211 ALA A C 1
ATOM 1633 O O . ALA A 1 211 ? -7.766 29.469 -21.031 1 70.56 211 ALA A O 1
ATOM 1634 N N . LEU A 1 212 ? -6.828 31.406 -21.406 1 73.81 212 LEU A N 1
ATOM 1635 C CA . LEU A 1 212 ? -8.102 32.094 -21.562 1 73.81 212 LEU A CA 1
ATOM 1636 C C . LEU A 1 212 ? -8.781 31.688 -22.859 1 73.81 212 LEU A C 1
ATOM 1638 O O . LEU A 1 212 ? -10 31.531 -22.906 1 73.81 212 LEU A O 1
ATOM 1642 N N . GLU A 1 213 ? -7.992 31.484 -23.812 1 75.62 213 GLU A N 1
ATOM 1643 C CA . GLU A 1 213 ? -8.547 31.078 -25.094 1 75.62 213 GLU A CA 1
ATOM 1644 C C . GLU A 1 213 ? -9.102 29.656 -25.031 1 75.62 213 GLU A C 1
ATOM 1646 O O . GLU A 1 213 ? -10.18 29.391 -25.562 1 75.62 213 GLU A O 1
ATOM 1651 N N . GLN A 1 214 ? -8.43 28.859 -24.406 1 77.31 214 GLN A N 1
ATOM 1652 C CA . GLN A 1 214 ? -8.891 27.484 -24.297 1 77.31 214 GLN A CA 1
ATOM 1653 C C . GLN A 1 214 ? -10.133 27.391 -23.406 1 77.31 214 GLN A C 1
ATOM 1655 O O . GLN A 1 214 ? -11.016 26.562 -23.656 1 77.31 214 GLN A O 1
ATOM 1660 N N . ALA A 1 215 ? -10.133 28.203 -22.453 1 78 215 ALA A N 1
ATOM 1661 C CA . ALA A 1 215 ? -11.305 28.25 -21.578 1 78 215 ALA A CA 1
ATOM 1662 C C . ALA A 1 215 ? -12.539 28.688 -22.344 1 78 215 ALA A C 1
ATOM 1664 O O . ALA A 1 215 ? -13.641 28.172 -22.125 1 78 215 ALA A O 1
ATOM 1665 N N . GLU A 1 216 ? -12.359 29.5 -23.281 1 77.38 216 GLU A N 1
ATOM 1666 C CA . GLU A 1 216 ? -13.477 29.984 -24.094 1 77.38 216 GLU A CA 1
ATOM 1667 C C . GLU A 1 216 ? -13.969 28.906 -25.047 1 77.38 216 GLU A C 1
ATOM 1669 O O . GLU A 1 216 ? -15.172 28.781 -25.281 1 77.38 216 GLU A O 1
ATOM 1674 N N . VAL A 1 217 ? -13.039 28.156 -25.469 1 72.88 217 VAL A N 1
ATOM 1675 C CA . VAL A 1 217 ? -13.391 27.078 -26.375 1 72.88 217 VAL A CA 1
ATOM 1676 C C . VAL A 1 217 ? -14.18 26 -25.641 1 72.88 217 VAL A C 1
ATOM 1678 O O . VAL A 1 217 ? -15.133 25.438 -26.172 1 72.88 217 VAL A O 1
ATOM 1681 N N . MET A 1 218 ? -13.758 25.797 -24.5 1 73.56 218 MET A N 1
ATOM 1682 C CA . MET A 1 218 ? -14.414 24.766 -23.703 1 73.56 218 MET A CA 1
ATOM 1683 C C . MET A 1 218 ? -15.836 25.188 -23.328 1 73.56 218 MET A C 1
ATOM 1685 O O . MET A 1 218 ? -16.734 24.359 -23.281 1 73.56 218 MET A O 1
ATOM 1689 N N . LYS A 1 219 ? -16.016 26.438 -23.141 1 68.56 219 LYS A N 1
ATOM 1690 C CA . LYS A 1 219 ? -17.312 27 -22.766 1 68.56 219 LYS A CA 1
ATOM 1691 C C . LYS A 1 219 ? -18.281 26.922 -23.938 1 68.56 219 LYS A C 1
ATOM 1693 O O . LYS A 1 219 ? -19.453 26.594 -23.75 1 68.56 219 LYS A O 1
ATOM 1698 N N . ASN A 1 220 ? -17.703 27.156 -25.062 1 65.25 220 ASN A N 1
ATOM 1699 C CA . ASN A 1 220 ? -18.578 27.344 -26.219 1 65.25 220 ASN A CA 1
ATOM 1700 C C . ASN A 1 220 ? -18.766 26.031 -27 1 65.25 220 ASN A C 1
ATOM 1702 O O . ASN A 1 220 ? -19.578 25.969 -27.922 1 65.25 220 ASN A O 1
ATOM 1706 N N . GLY A 1 221 ? -18.016 25.031 -26.641 1 62.47 221 GLY A N 1
ATOM 1707 C CA . GLY A 1 221 ? -18 23.922 -27.578 1 62.47 221 GLY A CA 1
ATOM 1708 C C . GLY A 1 221 ? -19.109 22.922 -27.312 1 62.47 221 GLY A C 1
ATOM 1709 O O . GLY A 1 221 ? -19.469 22.656 -26.172 1 62.47 221 GLY A O 1
ATOM 1710 N N . ARG A 1 222 ? -20 22.734 -28.344 1 69.19 222 ARG A N 1
ATOM 1711 C CA . ARG A 1 222 ? -21.016 21.703 -28.438 1 69.19 222 ARG A CA 1
ATOM 1712 C C . ARG A 1 222 ? -20.406 20.312 -28.516 1 69.19 222 ARG A C 1
ATOM 1714 O O . ARG A 1 222 ? -20.609 19.594 -29.484 1 69.19 222 ARG A O 1
ATOM 1721 N N . LYS A 1 223 ? -19.484 20.031 -27.547 1 83.12 223 LYS A N 1
ATOM 1722 C CA . LYS A 1 223 ? -18.844 18.719 -27.547 1 83.12 223 LYS A CA 1
ATOM 1723 C C . LYS A 1 223 ? -19.688 17.703 -26.766 1 83.12 223 LYS A C 1
ATOM 1725 O O . LYS A 1 223 ? -20.484 18.094 -25.922 1 83.12 223 LYS A O 1
ATOM 1730 N N . SER A 1 224 ? -19.656 16.516 -27.25 1 86.94 224 SER A N 1
ATOM 1731 C CA . SER A 1 224 ? -20.344 15.453 -26.531 1 86.94 224 SER A CA 1
ATOM 1732 C C . SER A 1 224 ? -19.766 15.281 -25.125 1 86.94 224 SER A C 1
ATOM 1734 O O . SER A 1 224 ? -18.672 15.758 -24.844 1 86.94 224 SER A O 1
ATOM 1736 N N . VAL A 1 225 ? -20.516 14.727 -24.234 1 89.12 225 VAL A N 1
ATOM 1737 C CA . VAL A 1 225 ? -20.109 14.508 -22.859 1 89.12 225 VAL A CA 1
ATOM 1738 C C . VAL A 1 225 ? -18.844 13.648 -22.812 1 89.12 225 VAL A C 1
ATOM 1740 O O . VAL A 1 225 ? -17.938 13.898 -22 1 89.12 225 VAL A O 1
ATOM 1743 N N . GLU A 1 226 ? -18.781 12.727 -23.719 1 91.56 226 GLU A N 1
ATOM 1744 C CA . GLU A 1 226 ? -17.641 11.82 -23.75 1 91.56 226 GLU A CA 1
ATOM 1745 C C . GLU A 1 226 ? -16.359 12.539 -24.203 1 91.56 226 GLU A C 1
ATOM 1747 O O . GLU A 1 226 ? -15.289 12.305 -23.641 1 91.56 226 GLU A O 1
ATOM 1752 N N . THR A 1 227 ? -16.484 13.375 -25.125 1 91.5 227 THR A N 1
ATOM 1753 C CA . THR A 1 227 ? -15.32 14.109 -25.625 1 91.5 227 THR A CA 1
ATOM 1754 C C . THR A 1 227 ? -14.828 15.102 -24.578 1 91.5 227 THR A C 1
ATOM 1756 O O . THR A 1 227 ? -13.617 15.227 -24.359 1 91.5 227 THR A O 1
ATOM 1759 N N . MET A 1 228 ? -15.789 15.75 -23.984 1 91.5 228 MET A N 1
ATOM 1760 C CA . MET A 1 228 ? -15.414 16.703 -22.938 1 91.5 228 MET A CA 1
ATOM 1761 C C . MET A 1 228 ? -14.766 15.984 -21.75 1 91.5 228 MET A C 1
ATOM 1763 O O . MET A 1 228 ? -13.758 16.438 -21.219 1 91.5 228 MET A O 1
ATOM 1767 N N . ALA A 1 229 ? -15.367 14.914 -21.422 1 93.75 229 ALA A N 1
ATOM 1768 C CA . ALA A 1 229 ? -14.836 14.141 -20.297 1 93.75 229 ALA A CA 1
ATOM 1769 C C . ALA A 1 229 ? -13.43 13.633 -20.594 1 93.75 229 ALA A C 1
ATOM 1771 O O . ALA A 1 229 ? -12.578 13.586 -19.688 1 93.75 229 ALA A O 1
ATOM 1772 N N . TYR A 1 230 ? -13.172 13.281 -21.797 1 93.25 230 TYR A N 1
ATOM 1773 C CA . TYR A 1 230 ? -11.844 12.766 -22.141 1 93.25 230 TYR A CA 1
ATOM 1774 C C . TYR A 1 230 ? -10.805 13.883 -22.109 1 93.25 230 TYR A C 1
ATOM 1776 O O . TYR A 1 230 ? -9.672 13.672 -21.672 1 93.25 230 TYR A O 1
ATOM 1784 N N . GLU A 1 231 ? -11.148 15.031 -22.594 1 91.81 231 GLU A N 1
ATOM 1785 C CA . GLU A 1 231 ? -10.227 16.156 -22.547 1 91.81 231 GLU A CA 1
ATOM 1786 C C . GLU A 1 231 ? -9.883 16.547 -21.109 1 91.81 231 GLU A C 1
ATOM 1788 O O . GLU A 1 231 ? -8.727 16.812 -20.797 1 91.81 231 GLU A O 1
ATOM 1793 N N . LEU A 1 232 ? -10.859 16.531 -20.344 1 92.94 232 LEU A N 1
ATOM 1794 C CA . LEU A 1 232 ? -10.633 16.828 -18.922 1 92.94 232 LEU A CA 1
ATOM 1795 C C . LEU A 1 232 ? -9.828 15.719 -18.266 1 92.94 232 LEU A C 1
ATOM 1797 O O . LEU A 1 232 ? -8.93 15.984 -17.453 1 92.94 232 LEU A O 1
ATOM 1801 N N . PHE A 1 233 ? -10.156 14.5 -18.609 1 91.81 233 PHE A N 1
ATOM 1802 C CA . PHE A 1 233 ? -9.445 13.352 -18.062 1 91.81 233 PHE A CA 1
ATOM 1803 C C . PHE A 1 233 ? -7.961 13.422 -18.406 1 91.81 233 PHE A C 1
ATOM 1805 O O . PHE A 1 233 ? -7.113 13.133 -17.562 1 91.81 233 PHE A O 1
ATOM 1812 N N . ALA A 1 234 ? -7.676 13.773 -19.578 1 90.12 234 ALA A N 1
ATOM 1813 C CA . ALA A 1 234 ? -6.285 13.859 -20.016 1 90.12 234 ALA A CA 1
ATOM 1814 C C . ALA A 1 234 ? -5.504 14.867 -19.188 1 90.12 234 ALA A C 1
ATOM 1816 O O . ALA A 1 234 ? -4.305 14.695 -18.953 1 90.12 234 ALA A O 1
ATOM 1817 N N . MET A 1 235 ? -6.23 15.781 -18.688 1 88.81 235 MET A N 1
ATOM 1818 C CA . MET A 1 235 ? -5.582 16.812 -17.891 1 88.81 235 MET A CA 1
ATOM 1819 C C . MET A 1 235 ? -5.512 16.391 -16.422 1 88.81 235 MET A C 1
ATOM 1821 O O . MET A 1 235 ? -4.508 16.641 -15.75 1 88.81 235 MET A O 1
ATOM 1825 N N . PHE A 1 236 ? -6.535 15.703 -15.938 1 89.94 236 PHE A N 1
ATOM 1826 C CA . PHE A 1 236 ? -6.676 15.523 -14.5 1 89.94 236 PHE A CA 1
ATOM 1827 C C . PHE A 1 236 ? -6.207 14.133 -14.078 1 89.94 236 PHE A C 1
ATOM 1829 O O . PHE A 1 236 ? -6.176 13.812 -12.891 1 89.94 236 PHE A O 1
ATOM 1836 N N . ARG A 1 237 ? -5.824 13.297 -14.984 1 88.94 237 ARG A N 1
ATOM 1837 C CA . ARG A 1 237 ? -5.352 11.953 -14.664 1 88.94 237 ARG A CA 1
ATOM 1838 C C . ARG A 1 237 ? -4.094 12.016 -13.797 1 88.94 237 ARG A C 1
ATOM 1840 O O . ARG A 1 237 ? -3.727 11.023 -13.164 1 88.94 237 ARG A O 1
ATOM 1847 N N . VAL A 1 238 ? -3.457 13.164 -13.703 1 87 238 VAL A N 1
ATOM 1848 C CA . VAL A 1 238 ? -2.24 13.359 -12.922 1 87 238 VAL A CA 1
ATOM 1849 C C . VAL A 1 238 ? -2.566 13.289 -11.43 1 87 238 VAL A C 1
ATOM 1851 O O . VAL A 1 238 ? -1.688 13.016 -10.609 1 87 238 VAL A O 1
ATOM 1854 N N . LEU A 1 239 ? -3.844 13.469 -11.164 1 85.25 239 LEU A N 1
ATOM 1855 C CA . LEU A 1 239 ? -4.254 13.445 -9.766 1 85.25 239 LEU A CA 1
ATOM 1856 C C . LEU A 1 239 ? -4.152 12.039 -9.188 1 85.25 239 LEU A C 1
ATOM 1858 O O . LEU A 1 239 ? -4.109 11.867 -7.965 1 85.25 239 LEU A O 1
ATOM 1862 N N . PHE A 1 240 ? -4.035 10.977 -10.008 1 82.38 240 PHE A N 1
ATOM 1863 C CA . PHE A 1 240 ? -3.871 9.594 -9.578 1 82.38 240 PHE A CA 1
ATOM 1864 C C . PHE A 1 240 ? -2.557 9.414 -8.828 1 82.38 240 PHE A C 1
ATOM 1866 O O . PHE A 1 240 ? -2.48 8.633 -7.883 1 82.38 240 PHE A O 1
ATOM 1873 N N . VAL A 1 241 ? -1.559 10.172 -9.359 1 78.12 241 VAL A N 1
ATOM 1874 C CA . VAL A 1 241 ? -0.243 10.039 -8.742 1 78.12 241 VAL A CA 1
ATOM 1875 C C . VAL A 1 241 ? 0.051 11.273 -7.887 1 78.12 241 VAL A C 1
ATOM 1877 O O . VAL A 1 241 ? 1.214 11.594 -7.625 1 78.12 241 VAL A O 1
ATOM 1880 N N . ASN A 1 242 ? -0.97 12 -7.5 1 71.56 242 ASN A N 1
ATOM 1881 C CA . ASN A 1 242 ? -0.882 13.156 -6.621 1 71.56 242 ASN A CA 1
ATOM 1882 C C . ASN A 1 242 ? 0.061 14.219 -7.18 1 71.56 242 ASN A C 1
ATOM 1884 O O . ASN A 1 242 ? 0.855 14.797 -6.441 1 71.56 242 ASN A O 1
ATOM 1888 N N . LEU A 1 243 ? 0.002 14.391 -8.523 1 72.62 243 LEU A N 1
ATOM 1889 C CA . LEU A 1 243 ? 0.724 15.484 -9.156 1 72.62 243 LEU A CA 1
ATOM 1890 C C . LEU A 1 243 ? -0.102 16.766 -9.133 1 72.62 243 LEU A C 1
ATOM 1892 O O . LEU A 1 243 ? -1.315 16.719 -8.922 1 72.62 243 LEU A O 1
ATOM 1896 N N . VAL A 1 244 ? 0.612 17.859 -9.242 1 73.25 244 VAL A N 1
ATOM 1897 C CA . VAL A 1 244 ? -0.046 19.156 -9.086 1 73.25 244 VAL A CA 1
ATOM 1898 C C . VAL A 1 244 ? -0.482 19.672 -10.453 1 73.25 244 VAL A C 1
ATOM 1900 O O . VAL A 1 244 ? 0.206 19.469 -11.453 1 73.25 244 VAL A O 1
ATOM 1903 N N . LEU A 1 245 ? -1.65 20.203 -10.422 1 80.25 245 LEU A N 1
ATOM 1904 C CA . LEU A 1 245 ? -2.207 20.812 -11.625 1 80.25 245 LEU A CA 1
ATOM 1905 C C . LEU A 1 245 ? -1.797 22.281 -11.742 1 80.25 245 LEU A C 1
ATOM 1907 O O . LEU A 1 245 ? -1.507 22.922 -10.727 1 80.25 245 LEU A O 1
ATOM 1911 N N . SER A 1 246 ? -1.659 22.703 -12.938 1 77.19 246 SER A N 1
ATOM 1912 C CA . SER A 1 246 ? -1.274 24.078 -13.188 1 77.19 246 SER A CA 1
ATOM 1913 C C . SER A 1 246 ? -2.484 25.016 -13.141 1 77.19 246 SER A C 1
ATOM 1915 O O . SER A 1 246 ? -3.625 24.547 -13.07 1 77.19 246 SER A O 1
ATOM 1917 N N . TYR A 1 247 ? -2.262 26.312 -13.195 1 77.31 247 TYR A N 1
ATOM 1918 C CA . TYR A 1 247 ? -3.295 27.328 -13.18 1 77.31 247 TYR A CA 1
ATOM 1919 C C . TYR A 1 247 ? -4.117 27.297 -14.461 1 77.31 247 TYR A C 1
ATOM 1921 O O . TYR A 1 247 ? -5.312 27.594 -14.453 1 77.31 247 TYR A O 1
ATOM 1929 N N . LYS A 1 248 ? -3.42 26.875 -15.492 1 78.88 248 LYS A N 1
ATOM 1930 C CA . LYS A 1 248 ? -4.117 26.781 -16.781 1 78.88 248 LYS A CA 1
ATOM 1931 C C . LYS A 1 248 ? -5.215 25.734 -16.734 1 78.88 248 LYS A C 1
ATOM 1933 O O . LYS A 1 248 ? -6.34 25.984 -17.172 1 78.88 248 LYS A O 1
ATOM 1938 N N . GLU A 1 249 ? -4.879 24.641 -16.203 1 85.75 249 GLU A N 1
ATOM 1939 C CA . GLU A 1 249 ? -5.855 23.562 -16.109 1 85.7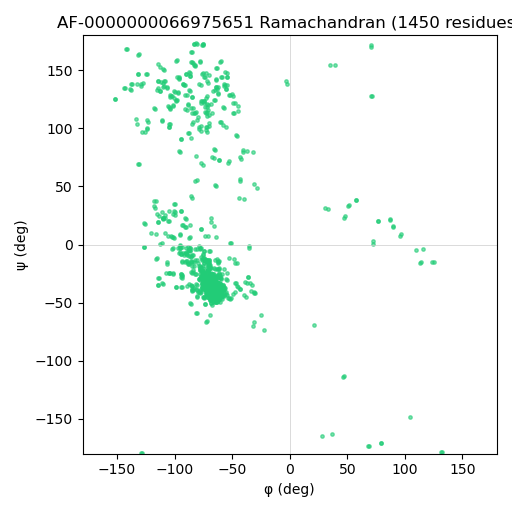5 249 GLU A CA 1
ATOM 1940 C C . GLU A 1 249 ? -7.004 23.938 -15.18 1 85.75 249 GLU A C 1
ATOM 1942 O O . GLU A 1 249 ? -8.156 23.562 -15.43 1 85.75 249 GLU A O 1
ATOM 1947 N N . ARG A 1 250 ? -6.691 24.672 -14.18 1 85.75 250 ARG A N 1
ATOM 1948 C CA . ARG A 1 250 ? -7.719 25.109 -13.242 1 85.75 250 ARG A CA 1
ATOM 1949 C C . ARG A 1 250 ? -8.727 26.031 -13.938 1 85.75 250 ARG A C 1
ATOM 1951 O O . ARG A 1 250 ? -9.938 25.859 -13.781 1 85.75 250 ARG A O 1
ATOM 1958 N N . ARG A 1 251 ? -8.219 26.891 -14.75 1 84.88 251 ARG A N 1
ATOM 1959 C CA . ARG A 1 251 ? -9.078 27.859 -15.406 1 84.88 251 ARG A CA 1
ATOM 1960 C C . ARG A 1 251 ? -9.953 27.203 -16.469 1 84.88 251 ARG A C 1
ATOM 1962 O O . ARG A 1 251 ? -11.133 27.531 -16.609 1 84.88 251 ARG A O 1
ATOM 1969 N N . ILE A 1 252 ? -9.391 26.297 -17.125 1 86.62 252 ILE A N 1
ATOM 1970 C CA . ILE A 1 252 ? -10.125 25.609 -18.172 1 86.62 252 ILE A CA 1
ATOM 1971 C C . ILE A 1 252 ? -11.273 24.812 -17.562 1 86.62 252 ILE A C 1
ATOM 1973 O O . ILE A 1 252 ? -12.398 24.859 -18.062 1 86.62 252 ILE A O 1
ATOM 1977 N N . SER A 1 253 ? -11 24.156 -16.547 1 90.56 253 SER A N 1
ATOM 1978 C CA . SER A 1 253 ? -12.023 23.312 -15.922 1 90.56 253 SER A CA 1
ATOM 1979 C C . SER A 1 253 ? -13.086 24.156 -15.227 1 90.56 253 SER A C 1
ATOM 1981 O O . SER A 1 253 ? -14.273 23.828 -15.273 1 90.56 253 SER A O 1
ATOM 1983 N N . GLN A 1 254 ? -12.664 25.25 -14.602 1 89.44 254 GLN A N 1
ATOM 1984 C CA . GLN A 1 254 ? -13.609 26.141 -13.93 1 89.44 254 GLN A CA 1
ATOM 1985 C C . GLN A 1 254 ? -14.547 26.797 -14.93 1 89.44 254 GLN A C 1
ATOM 1987 O O . GLN A 1 254 ? -15.719 27.047 -14.625 1 89.44 254 GLN A O 1
ATOM 1992 N N . ALA A 1 255 ? -14 27.078 -16.062 1 88.56 255 ALA A N 1
ATOM 1993 C CA . ALA A 1 255 ? -14.828 27.688 -17.094 1 88.56 255 ALA A CA 1
ATOM 1994 C C . ALA A 1 255 ? -15.961 26.75 -17.531 1 88.56 255 ALA A C 1
ATOM 1996 O O . ALA A 1 255 ? -17.078 27.203 -17.781 1 88.56 255 ALA A O 1
ATOM 1997 N N . TYR A 1 256 ? -15.656 25.547 -17.5 1 89.88 256 TYR A N 1
ATOM 1998 C CA . TYR A 1 256 ? -16.641 24.562 -17.922 1 89.88 256 TYR A CA 1
ATOM 1999 C C . TYR A 1 256 ? -17.656 24.297 -16.828 1 89.88 256 TYR A C 1
ATOM 2001 O O . TYR A 1 256 ? -18.875 24.234 -17.078 1 89.88 256 TYR A O 1
ATOM 2009 N N . PHE A 1 257 ? -17.328 24.188 -15.57 1 91.62 257 PHE A N 1
ATOM 2010 C CA . PHE A 1 257 ? -18.203 23.734 -14.5 1 91.62 257 PHE A CA 1
ATOM 2011 C C . PHE A 1 257 ? -18.875 24.922 -13.82 1 91.62 257 PHE A C 1
ATOM 2013 O O . PHE A 1 257 ? -19.984 24.797 -13.289 1 91.62 257 PHE A O 1
ATOM 2020 N N . LEU A 1 258 ? -18.25 26.078 -13.844 1 89.94 258 LEU A N 1
ATOM 2021 C CA . LEU A 1 258 ? -18.781 27.188 -13.062 1 89.94 258 LEU A CA 1
ATOM 2022 C C . LEU A 1 258 ? -19.359 28.266 -13.969 1 89.94 258 LEU A C 1
ATOM 2024 O O . LEU A 1 258 ? -20.375 28.891 -13.641 1 89.94 258 LEU A O 1
ATOM 2028 N N . ASP A 1 259 ? -18.781 28.469 -15.125 1 85.81 259 ASP A N 1
ATOM 2029 C CA . ASP A 1 259 ? -19.141 29.625 -15.945 1 85.81 259 ASP A CA 1
ATOM 2030 C C . ASP A 1 259 ? -20.391 29.328 -16.781 1 85.81 259 ASP A C 1
ATOM 2032 O O . ASP A 1 259 ? -21.062 30.25 -17.25 1 85.81 259 ASP A O 1
ATOM 2036 N N . LEU A 1 260 ? -20.656 28.109 -16.984 1 82.56 260 LEU A N 1
ATOM 2037 C CA . LEU A 1 260 ? -21.844 27.766 -17.781 1 82.56 260 LEU A CA 1
ATOM 2038 C C . LEU A 1 260 ? -23.109 28.016 -16.969 1 82.56 260 LEU A C 1
ATOM 2040 O O . LEU A 1 260 ? -24.219 27.859 -17.5 1 82.56 260 LEU A O 1
ATOM 2044 N N . GLY A 1 261 ? -23 28.594 -15.844 1 72.5 261 GLY A N 1
ATOM 2045 C CA . GLY A 1 261 ? -24.094 29.047 -15 1 72.5 261 GLY A CA 1
ATOM 2046 C C . GLY A 1 261 ? -25.188 28 -14.836 1 72.5 261 GLY A C 1
ATOM 2047 O O . GLY A 1 261 ? -24.906 26.859 -14.469 1 72.5 261 GLY A O 1
ATOM 2048 N N . ASP A 1 262 ? -26.344 28.281 -15.359 1 73.94 262 ASP A N 1
ATOM 2049 C CA . ASP A 1 262 ? -27.562 27.5 -15.148 1 73.94 262 ASP A CA 1
ATOM 2050 C C . ASP A 1 262 ? -27.641 26.328 -16.125 1 73.94 262 ASP A C 1
ATOM 2052 O O . ASP A 1 262 ? -28.422 25.406 -15.93 1 73.94 262 ASP A O 1
ATOM 2056 N N . VAL A 1 263 ? -26.781 26.297 -17.062 1 80.69 263 VAL A N 1
ATOM 2057 C CA . VAL A 1 263 ? -26.781 25.203 -18.016 1 80.69 263 VAL A CA 1
ATOM 2058 C C . VAL A 1 263 ? -26.125 23.969 -17.375 1 80.69 263 VAL A C 1
ATOM 2060 O O . VAL A 1 263 ? -26.516 22.844 -17.656 1 80.69 263 VAL A O 1
ATOM 2063 N N . MET A 1 264 ? -25.25 24.312 -16.5 1 88 264 MET A N 1
ATOM 2064 C CA . MET A 1 264 ? -24.578 23.203 -15.836 1 88 264 MET A CA 1
ATOM 2065 C C . MET A 1 264 ? -25.359 22.766 -14.602 1 88 264 MET A C 1
ATOM 2067 O O . MET A 1 264 ? -25.219 23.344 -13.523 1 88 264 MET A O 1
ATOM 2071 N N . THR A 1 265 ? -26.156 21.766 -14.836 1 88.94 265 THR A N 1
ATOM 2072 C CA . THR A 1 265 ? -26.891 21.172 -13.734 1 88.94 265 THR A CA 1
ATOM 2073 C C . THR A 1 265 ? -26.047 20.125 -13.016 1 88.94 265 THR A C 1
ATOM 2075 O O . THR A 1 265 ? -25.016 19.703 -13.516 1 88.94 265 THR A O 1
ATOM 2078 N N . ALA A 1 266 ? -26.484 19.75 -11.852 1 91.56 266 ALA A N 1
ATOM 2079 C CA . ALA A 1 266 ? -25.797 18.703 -11.094 1 91.56 266 ALA A CA 1
ATOM 2080 C C . ALA A 1 266 ? -25.734 17.406 -11.875 1 91.56 266 ALA A C 1
ATOM 2082 O O . ALA A 1 266 ? -24.719 16.719 -11.883 1 91.56 266 ALA A O 1
ATOM 2083 N N . ALA A 1 267 ? -26.797 17.094 -12.562 1 90 267 ALA A N 1
ATOM 2084 C CA . ALA A 1 267 ? -26.859 15.867 -13.344 1 90 267 ALA A CA 1
ATOM 2085 C C . ALA A 1 267 ? -25.828 15.875 -14.469 1 90 267 ALA A C 1
ATOM 2087 O O . ALA A 1 267 ? -25.156 14.859 -14.719 1 90 267 ALA A O 1
ATOM 2088 N N . ALA A 1 268 ? -25.672 17 -15.102 1 90.38 268 ALA A N 1
ATOM 2089 C CA . ALA A 1 268 ? -24.719 17.109 -16.203 1 90.38 268 ALA A CA 1
ATOM 2090 C C . ALA A 1 268 ? -23.281 17.047 -15.68 1 90.38 268 ALA A C 1
ATOM 2092 O O . ALA A 1 268 ? -22.422 16.422 -16.297 1 90.38 268 ALA A O 1
ATOM 2093 N N . ALA A 1 269 ? -23.078 17.719 -14.586 1 92.69 269 ALA A N 1
ATOM 2094 C CA . ALA A 1 269 ? -21.734 17.75 -14.008 1 92.69 269 ALA A CA 1
ATOM 2095 C C . ALA A 1 269 ? -21.297 16.344 -13.57 1 92.69 269 ALA A C 1
ATOM 2097 O O . ALA A 1 269 ? -20.188 15.914 -13.867 1 92.69 269 ALA A O 1
ATOM 2098 N N . PHE A 1 270 ? -22.203 15.625 -12.93 1 91.75 270 PHE A N 1
ATOM 2099 C CA . PHE A 1 270 ? -21.844 14.305 -12.414 1 91.75 270 PHE A CA 1
ATOM 2100 C C . PHE A 1 270 ? -21.75 13.289 -13.547 1 91.75 270 PHE A C 1
ATOM 2102 O O . PHE A 1 270 ? -21.031 12.305 -13.445 1 91.75 270 PHE A O 1
ATOM 2109 N N . GLU A 1 271 ? -22.438 13.57 -14.562 1 91.12 271 GLU A N 1
ATOM 2110 C CA . GLU A 1 271 ? -22.297 12.68 -15.711 1 91.12 271 GLU A CA 1
ATOM 2111 C C . GLU A 1 271 ? -20.906 12.75 -16.312 1 91.12 271 GLU A C 1
ATOM 2113 O O . GLU A 1 271 ? -20.312 11.727 -16.641 1 91.12 271 GLU A O 1
ATOM 2118 N N . VAL A 1 272 ? -20.391 13.922 -16.406 1 92.62 272 VAL A N 1
ATOM 2119 C CA . VAL A 1 272 ? -19.031 14.102 -16.938 1 92.62 272 VAL A CA 1
ATOM 2120 C C . VAL A 1 272 ? -18.031 13.461 -15.977 1 92.62 272 VAL A C 1
ATOM 2122 O O . VAL A 1 272 ? -17.109 12.766 -16.406 1 92.62 272 VAL A O 1
ATOM 2125 N N . VAL A 1 273 ? -18.25 13.648 -14.703 1 92.94 273 VAL A N 1
ATOM 2126 C CA . VAL A 1 273 ? -17.344 13.109 -13.695 1 92.94 273 VAL A CA 1
ATOM 2127 C C . VAL A 1 273 ? -17.391 11.586 -13.727 1 92.94 273 VAL A C 1
ATOM 2129 O O . VAL A 1 273 ? -16.344 10.93 -13.586 1 92.94 273 VAL A O 1
ATOM 2132 N N . GLU A 1 274 ? -18.578 11.055 -13.961 1 91.62 274 GLU A N 1
ATOM 2133 C CA . GLU A 1 274 ? -18.719 9.609 -14.016 1 91.62 274 GLU A CA 1
ATOM 2134 C C . GLU A 1 274 ? -17.953 9.023 -15.195 1 91.62 274 GLU A C 1
ATOM 2136 O O . GLU A 1 274 ? -17.297 7.988 -15.062 1 91.62 274 GLU A O 1
ATOM 2141 N N . VAL A 1 275 ? -18 9.703 -16.266 1 92.94 275 VAL A N 1
ATOM 2142 C CA . VAL A 1 275 ? -17.297 9.227 -17.453 1 92.94 275 VAL A CA 1
ATOM 2143 C C . VAL A 1 275 ? -15.789 9.352 -17.234 1 92.94 275 VAL A C 1
ATOM 2145 O O . VAL A 1 275 ? -15.023 8.461 -17.625 1 92.94 275 VAL A O 1
ATOM 2148 N N . GLU A 1 276 ? -15.391 10.375 -16.578 1 94 276 GLU A N 1
ATOM 2149 C CA . GLU A 1 276 ? -13.977 10.57 -16.281 1 94 276 GLU A CA 1
ATOM 2150 C C . GLU A 1 276 ? -13.461 9.484 -15.344 1 94 276 GLU A C 1
ATOM 2152 O O . GLU A 1 276 ? -12.375 8.93 -15.562 1 94 276 GLU A O 1
ATOM 2157 N N . LEU A 1 277 ? -14.242 9.211 -14.391 1 92.25 277 LEU A N 1
ATOM 2158 C CA . LEU A 1 277 ? -13.859 8.156 -13.461 1 92.25 277 LEU A CA 1
ATOM 2159 C C . LEU A 1 277 ? -13.836 6.801 -14.156 1 92.25 277 LEU A C 1
ATOM 2161 O O . LEU A 1 277 ? -13.055 5.922 -13.781 1 92.25 277 LEU A O 1
ATOM 2165 N N . GLY A 1 278 ? -14.695 6.703 -15.156 1 91.88 278 GLY A N 1
ATOM 2166 C CA . GLY A 1 278 ? -14.664 5.5 -15.969 1 91.88 278 GLY A CA 1
ATOM 2167 C C . GLY A 1 278 ? -13.359 5.332 -16.719 1 91.88 278 GLY A C 1
ATOM 2168 O O . GLY A 1 278 ? -12.844 4.219 -16.844 1 91.88 278 GLY A O 1
ATOM 2169 N N . PHE A 1 279 ? -12.82 6.422 -17.156 1 93.25 279 PHE A N 1
ATOM 2170 C CA . PHE A 1 279 ? -11.531 6.383 -17.828 1 93.25 279 PHE A CA 1
ATOM 2171 C C . PHE A 1 279 ? -10.414 6.023 -16.859 1 93.25 279 PHE A C 1
ATOM 2173 O O . PHE A 1 279 ? -9.484 5.293 -17.203 1 93.25 279 PHE A O 1
ATOM 2180 N N . LEU A 1 280 ? -10.547 6.531 -15.703 1 91.75 280 LEU A N 1
ATOM 2181 C CA . LEU A 1 280 ? -9.555 6.23 -14.68 1 91.75 280 LEU A CA 1
ATOM 2182 C C . LEU A 1 280 ? -9.594 4.758 -14.297 1 91.75 280 LEU A C 1
ATOM 2184 O O . LEU A 1 280 ? -8.555 4.125 -14.109 1 91.75 280 LEU A O 1
ATOM 2188 N N . TYR A 1 281 ? -10.805 4.227 -14.195 1 92.31 281 TYR A N 1
ATOM 2189 C CA . TYR A 1 281 ? -10.977 2.805 -13.93 1 92.31 281 TYR A CA 1
ATOM 2190 C C . TYR A 1 281 ? -10.336 1.96 -15.023 1 92.31 281 TYR A C 1
ATOM 2192 O O . TYR A 1 281 ? -9.617 1 -14.734 1 92.31 281 TYR A O 1
ATOM 2200 N N . ASP A 1 282 ? -10.523 2.342 -16.219 1 92.25 282 ASP A N 1
ATOM 2201 C CA . ASP A 1 282 ? -10.023 1.57 -17.344 1 92.25 282 ASP A CA 1
ATOM 2202 C C . ASP A 1 282 ? -8.5 1.643 -17.422 1 92.25 282 ASP A C 1
ATOM 2204 O O . ASP A 1 282 ? -7.844 0.681 -17.844 1 92.25 282 ASP A O 1
ATOM 2208 N N . MET A 1 283 ? -8.039 2.672 -17.062 1 91.44 283 MET A N 1
ATOM 2209 C CA . MET A 1 283 ? -6.59 2.826 -17.094 1 91.44 283 MET A CA 1
ATOM 2210 C C . MET A 1 283 ? -5.93 1.933 -16.047 1 91.44 283 MET A C 1
ATOM 2212 O O . MET A 1 283 ? -4.867 1.358 -16.281 1 91.44 283 MET A O 1
ATOM 2216 N N . ALA A 1 284 ? -6.594 1.731 -14.914 1 92 284 ALA A N 1
ATOM 2217 C CA . ALA A 1 284 ? -5.973 1.024 -13.797 1 92 284 ALA A CA 1
ATOM 2218 C C . ALA A 1 284 ? -6.316 -0.462 -13.828 1 92 284 ALA A C 1
ATOM 2220 O O . ALA A 1 284 ? -5.52 -1.299 -13.398 1 92 284 ALA A O 1
ATOM 2221 N N . TYR A 1 285 ? -7.52 -0.866 -14.406 1 93.5 285 TYR A N 1
ATOM 2222 C CA . TYR A 1 285 ? -7.977 -2.227 -14.156 1 93.5 285 TYR A CA 1
ATOM 2223 C C . TYR A 1 285 ? -8.273 -2.955 -15.461 1 93.5 285 TYR A C 1
ATOM 2225 O O . TYR A 1 285 ? -8.664 -4.125 -15.453 1 93.5 285 TYR A O 1
ATOM 2233 N N . THR A 1 286 ? -8.125 -2.293 -16.547 1 94.06 286 THR A N 1
ATOM 2234 C CA . THR A 1 286 ? -8.375 -2.93 -17.828 1 94.06 286 THR A CA 1
ATOM 2235 C C . THR A 1 286 ? -7.195 -2.719 -18.781 1 94.06 286 THR A C 1
ATOM 2237 O O . THR A 1 286 ? -6.188 -2.113 -18.391 1 94.06 286 THR A O 1
ATOM 2240 N N . LYS A 1 287 ? -7.309 -3.252 -20 1 93.5 287 LYS A N 1
ATOM 2241 C CA . LYS A 1 287 ? -6.246 -3.135 -20.984 1 93.5 287 LYS A CA 1
ATOM 2242 C C . LYS A 1 287 ? -6.426 -1.883 -21.844 1 93.5 287 LYS A C 1
ATOM 2244 O O . LYS A 1 287 ? -5.895 -1.802 -22.953 1 93.5 287 LYS A O 1
ATOM 2249 N N . ALA A 1 288 ? -7.098 -0.958 -21.391 1 87.69 288 ALA A N 1
ATOM 2250 C CA . ALA A 1 288 ? -7.402 0.243 -22.156 1 87.69 288 ALA A CA 1
ATOM 2251 C C . ALA A 1 288 ? -6.133 1.022 -22.484 1 87.69 288 ALA A C 1
ATOM 2253 O O . ALA A 1 288 ? -6.055 1.693 -23.516 1 87.69 288 ALA A O 1
ATOM 2254 N N . ALA A 1 289 ? -5.098 0.904 -21.656 1 83.69 289 ALA A N 1
ATOM 2255 C CA . ALA A 1 289 ? -3.846 1.621 -21.891 1 83.69 289 ALA A CA 1
ATOM 2256 C C . ALA A 1 289 ? -3.172 1.152 -23.172 1 83.69 289 ALA A C 1
ATOM 2258 O O . ALA A 1 289 ? -2.477 1.927 -23.844 1 83.69 289 ALA A O 1
ATOM 2259 N N . VAL A 1 290 ? -3.438 -0.059 -23.5 1 86.38 290 VAL A N 1
ATOM 2260 C CA . VAL A 1 290 ? -2.795 -0.629 -24.672 1 86.38 290 VAL A CA 1
ATOM 2261 C C . VAL A 1 290 ? -3.752 -0.571 -25.875 1 86.38 290 VAL A C 1
ATOM 2263 O O . VAL A 1 290 ? -3.35 -0.22 -26.984 1 86.38 290 VAL A O 1
ATOM 2266 N N . SER A 1 291 ? -4.992 -0.782 -25.594 1 86.69 291 SER A N 1
ATOM 2267 C CA . SER A 1 291 ? -5.965 -0.887 -26.688 1 86.69 291 SER A CA 1
ATOM 2268 C C . SER A 1 291 ? -6.238 0.475 -27.312 1 86.69 291 SER A C 1
ATOM 2270 O O . SER A 1 291 ? -6.734 0.556 -28.438 1 86.69 291 SER A O 1
ATOM 2272 N N . SER A 1 292 ? -5.832 1.502 -26.641 1 83.69 292 SER A N 1
ATOM 2273 C CA . SER A 1 292 ? -6.125 2.84 -27.156 1 83.69 292 SER A CA 1
ATOM 2274 C C . SER A 1 292 ? -4.965 3.387 -27.969 1 83.69 292 SER A C 1
ATOM 2276 O O . SER A 1 292 ? -5.082 4.445 -28.594 1 83.69 292 SER A O 1
ATOM 2278 N N . THR A 1 293 ? -3.941 2.633 -28.047 1 87.75 293 THR A N 1
ATOM 2279 C CA . THR A 1 293 ? -2.783 3.072 -28.812 1 87.75 293 THR A CA 1
ATOM 2280 C C . THR A 1 293 ? -2.783 2.43 -30.203 1 87.75 293 THR A C 1
ATOM 2282 O O . THR A 1 293 ? -3.422 1.396 -30.422 1 87.75 293 THR A O 1
ATOM 2285 N N . ARG A 1 294 ? -2.107 3.039 -31.125 1 89 294 ARG A N 1
ATOM 2286 C CA . ARG A 1 294 ? -2.016 2.508 -32.5 1 89 294 ARG A CA 1
ATOM 2287 C C . ARG A 1 294 ? -1.28 1.173 -32.5 1 89 294 ARG A C 1
ATOM 2289 O O . ARG A 1 294 ? -1.707 0.232 -33.188 1 89 294 ARG A O 1
ATOM 2296 N N . ARG A 1 295 ? -0.269 1.077 -31.734 1 89.75 295 ARG A N 1
ATOM 2297 C CA . ARG A 1 295 ? 0.485 -0.17 -31.656 1 89.75 295 ARG A CA 1
ATOM 2298 C C . ARG A 1 295 ? -0.349 -1.278 -31.031 1 89.75 295 ARG A C 1
ATOM 2300 O O . ARG A 1 295 ? -0.284 -2.434 -31.453 1 89.75 295 ARG A O 1
ATOM 2307 N N . GLY A 1 296 ? -1.095 -0.872 -30.078 1 90.88 296 GLY A N 1
ATOM 2308 C CA . GLY A 1 296 ? -1.949 -1.854 -29.422 1 90.88 296 GLY A CA 1
ATOM 2309 C C . GLY A 1 296 ? -3.037 -2.391 -30.328 1 90.88 296 GLY A C 1
ATOM 2310 O O . GLY A 1 296 ? -3.332 -3.588 -30.312 1 90.88 296 GLY A O 1
ATOM 2311 N N . CYS A 1 297 ? -3.508 -1.598 -31.188 1 90 297 CYS A N 1
ATOM 2312 C CA . CYS A 1 297 ? -4.539 -2.02 -32.125 1 90 297 CYS A CA 1
ATOM 2313 C C . CYS A 1 297 ? -3.953 -2.936 -33.188 1 90 297 CYS A C 1
ATOM 2315 O O . CYS A 1 297 ? -4.582 -3.92 -33.594 1 90 297 CYS A O 1
ATOM 2317 N N . LEU A 1 298 ? -2.793 -2.598 -33.594 1 93.69 298 LEU A N 1
ATOM 2318 C CA . LEU A 1 298 ? -2.135 -3.436 -34.594 1 93.69 298 LEU A CA 1
ATOM 2319 C C . LEU A 1 298 ? -1.836 -4.82 -34.031 1 93.69 298 LEU A C 1
ATOM 2321 O O . LEU A 1 298 ? -2.061 -5.832 -34.688 1 93.69 298 LEU A O 1
ATOM 2325 N N . LEU A 1 299 ? -1.37 -4.828 -32.844 1 94.38 299 LEU A N 1
ATOM 2326 C CA . LEU A 1 299 ? -1.053 -6.105 -32.219 1 94.38 299 LEU A CA 1
ATOM 2327 C C . LEU A 1 299 ? -2.318 -6.926 -31.969 1 94.38 299 LEU A C 1
ATOM 2329 O O . LEU A 1 299 ? -2.309 -8.148 -32.125 1 94.38 299 LEU A O 1
ATOM 2333 N N . ARG A 1 300 ? -3.322 -6.246 -31.609 1 92.94 300 ARG A N 1
ATOM 2334 C CA . ARG A 1 300 ? -4.594 -6.934 -31.422 1 92.94 300 ARG A CA 1
ATOM 2335 C C . ARG A 1 300 ? -5.105 -7.527 -32.719 1 92.94 300 ARG A C 1
ATOM 2337 O O . ARG A 1 300 ? -5.633 -8.641 -32.75 1 92.94 300 ARG A O 1
ATOM 2344 N N . PHE A 1 301 ? -4.891 -6.828 -33.781 1 94.5 301 PHE A N 1
ATOM 2345 C CA . PHE A 1 301 ? -5.312 -7.316 -35.094 1 94.5 301 PHE A CA 1
ATOM 2346 C C . PHE A 1 301 ? -4.477 -8.516 -35.531 1 94.5 301 PHE A C 1
ATOM 2348 O O . PHE A 1 301 ? -5.008 -9.492 -36.062 1 94.5 301 PHE A O 1
ATOM 2355 N N . VAL A 1 302 ? -3.24 -8.375 -35.25 1 96.62 302 VAL A N 1
ATOM 2356 C CA . VAL A 1 302 ? -2.35 -9.477 -35.594 1 96.62 302 VAL A CA 1
ATOM 2357 C C . VAL A 1 302 ? -2.725 -10.711 -34.781 1 96.62 302 VAL A C 1
ATOM 2359 O O . VAL A 1 302 ? -2.771 -11.82 -35.312 1 96.62 302 VAL A O 1
ATOM 2362 N N . ALA A 1 303 ? -3.035 -10.555 -33.5 1 96.38 303 ALA A N 1
ATOM 2363 C CA . ALA A 1 303 ? -3.398 -11.68 -32.656 1 96.38 303 ALA A CA 1
ATOM 2364 C C . ALA A 1 303 ? -4.699 -12.328 -33.125 1 96.38 303 ALA A C 1
ATOM 2366 O O . ALA A 1 303 ? -4.793 -13.555 -33.188 1 96.38 303 ALA A O 1
ATOM 2367 N N . THR A 1 304 ? -5.656 -11.508 -33.5 1 96.5 304 THR A N 1
ATOM 2368 C CA . THR A 1 304 ? -6.93 -12.047 -33.969 1 96.5 304 THR A CA 1
ATOM 2369 C C . THR A 1 304 ? -6.766 -12.719 -35.312 1 96.5 304 THR A C 1
ATOM 2371 O O . THR A 1 304 ? -7.375 -13.758 -35.594 1 96.5 304 THR A O 1
ATOM 2374 N N . ALA A 1 305 ? -5.926 -12.148 -36.156 1 97.69 305 ALA A N 1
ATOM 2375 C CA . ALA A 1 305 ? -5.664 -12.75 -37.469 1 97.69 305 ALA A CA 1
ATOM 2376 C C . ALA A 1 305 ? -5 -14.117 -37.312 1 97.69 305 ALA A C 1
ATOM 2378 O O . ALA A 1 305 ? -5.348 -15.062 -38.031 1 97.69 305 ALA A O 1
ATOM 2379 N N . CYS A 1 306 ? -4.094 -14.188 -36.375 1 97.81 306 CYS A N 1
ATOM 2380 C CA . CYS A 1 306 ? -3.436 -15.461 -36.125 1 97.81 306 CYS A CA 1
ATOM 2381 C C . CYS A 1 306 ? -4.438 -16.516 -35.656 1 97.81 306 CYS A C 1
ATOM 2383 O O . CYS A 1 306 ? -4.371 -17.672 -36.062 1 97.81 306 CYS A O 1
ATOM 2385 N N . LEU A 1 307 ? -5.375 -16.141 -34.844 1 97.19 307 LEU A N 1
ATOM 2386 C CA . LEU A 1 307 ? -6.379 -17.078 -34.344 1 97.19 307 LEU A CA 1
ATOM 2387 C C . LEU A 1 307 ? -7.316 -17.516 -35.469 1 97.19 307 LEU A C 1
ATOM 2389 O O . LEU A 1 307 ? -7.66 -18.703 -35.562 1 97.19 307 LEU A O 1
ATOM 2393 N N . VAL A 1 308 ? -7.68 -16.609 -36.344 1 97.56 308 VAL A N 1
ATOM 2394 C CA . VAL A 1 308 ? -8.586 -16.922 -37.438 1 97.56 308 VAL A CA 1
ATOM 2395 C C . VAL A 1 308 ? -7.898 -17.859 -38.438 1 97.56 308 VAL A C 1
ATOM 2397 O O . VAL A 1 308 ? -8.492 -18.844 -38.875 1 97.56 308 VAL A O 1
ATOM 2400 N N . VAL A 1 309 ? -6.629 -17.562 -38.688 1 97.69 309 VAL A N 1
ATOM 2401 C CA . VAL A 1 309 ? -5.883 -18.422 -39.625 1 97.69 309 VAL A CA 1
ATOM 2402 C C . VAL A 1 309 ? -5.715 -19.812 -39 1 97.69 309 VAL A C 1
ATOM 2404 O O . VAL A 1 309 ? -5.789 -20.828 -39.688 1 97.69 309 VAL A O 1
ATOM 2407 N N . ALA A 1 310 ? -5.523 -19.844 -37.688 1 96.94 310 ALA A N 1
ATOM 2408 C CA . ALA A 1 310 ? -5.41 -21.125 -37.031 1 96.94 310 ALA A CA 1
ATOM 2409 C C . ALA A 1 310 ? -6.707 -21.922 -37.125 1 96.94 310 ALA A C 1
ATOM 2411 O O . ALA A 1 310 ? -6.68 -23.141 -37.281 1 96.94 310 ALA A O 1
ATOM 2412 N N . VAL A 1 311 ? -7.875 -21.25 -37.062 1 96.69 311 VAL A N 1
ATOM 2413 C CA . VAL A 1 311 ? -9.164 -21.922 -37.188 1 96.69 311 VAL A CA 1
ATOM 2414 C C . VAL A 1 311 ? -9.297 -22.5 -38.594 1 96.69 311 VAL A C 1
ATOM 2416 O O . VAL A 1 311 ? -9.68 -23.656 -38.781 1 96.69 311 VAL A O 1
ATOM 2419 N N . VAL A 1 312 ? -8.906 -21.75 -39.625 1 96.5 312 VAL A N 1
ATOM 2420 C CA . VAL A 1 312 ? -9.016 -22.188 -41 1 96.5 312 VAL A CA 1
ATOM 2421 C C . VAL A 1 312 ? -8.094 -23.375 -41.25 1 96.5 312 VAL A C 1
ATOM 2423 O O . VAL A 1 312 ? -8.492 -24.359 -41.875 1 96.5 312 VAL A O 1
ATOM 2426 N N . LEU A 1 313 ? -6.871 -23.297 -40.688 1 95.25 313 LEU A N 1
ATOM 2427 C CA . LEU A 1 313 ? -5.914 -24.391 -40.875 1 95.25 313 LEU A CA 1
ATOM 2428 C C . LEU A 1 313 ? -6.418 -25.672 -40.219 1 95.25 313 LEU A C 1
ATOM 2430 O O . LEU A 1 313 ? -6.281 -26.766 -40.75 1 95.25 313 LEU A O 1
ATOM 2434 N N . PHE A 1 314 ? -7.023 -25.594 -39.031 1 94.12 314 PHE A N 1
ATOM 2435 C CA . PHE A 1 314 ? -7.52 -26.766 -38.312 1 94.12 314 PHE A CA 1
ATOM 2436 C C . PHE A 1 314 ? -8.719 -27.359 -39.031 1 94.12 314 PHE A C 1
ATOM 2438 O O . PHE A 1 314 ? -8.875 -28.594 -39.094 1 94.12 314 PHE A O 1
ATOM 2445 N N . VAL A 1 315 ? -9.539 -26.469 -39.625 1 93.75 315 VAL A N 1
ATOM 2446 C CA . VAL A 1 315 ? -10.703 -26.953 -40.375 1 93.75 315 VAL A CA 1
ATOM 2447 C C . VAL A 1 315 ? -10.258 -27.703 -41.625 1 93.75 315 VAL A C 1
ATOM 2449 O O . VAL A 1 315 ? -10.836 -28.734 -41.969 1 93.75 315 VAL A O 1
ATOM 2452 N N . LEU A 1 316 ? -9.125 -27.328 -42.188 1 92.94 316 LEU A N 1
ATOM 2453 C CA . LEU A 1 316 ? -8.656 -27.906 -43.438 1 92.94 316 LEU A CA 1
ATOM 2454 C C . LEU A 1 316 ? -7.77 -29.125 -43.188 1 92.94 316 LEU A C 1
ATOM 2456 O O . LEU A 1 316 ? -7.551 -29.938 -44.094 1 92.94 316 LEU A O 1
ATOM 2460 N N . MET A 1 317 ? -7.348 -29.25 -42 1 88.69 317 MET A N 1
ATOM 2461 C CA . MET A 1 317 ? -6.441 -30.344 -41.656 1 88.69 317 MET A CA 1
ATOM 2462 C C . MET A 1 317 ? -7.176 -31.688 -41.688 1 88.69 317 MET A C 1
ATOM 2464 O O . MET A 1 317 ? -8.359 -31.75 -41.344 1 88.69 317 MET A O 1
ATOM 2468 N N . ASP A 1 318 ? -6.387 -32.75 -42.125 1 83.19 318 ASP A N 1
ATOM 2469 C CA . ASP A 1 318 ? -6.914 -34.125 -42.031 1 83.19 318 ASP A CA 1
ATOM 2470 C C . ASP A 1 318 ? -6.957 -34.594 -40.594 1 83.19 318 ASP A C 1
ATOM 2472 O O . ASP A 1 318 ? -5.922 -34.688 -39.938 1 83.19 318 ASP A O 1
ATOM 2476 N N . LYS A 1 319 ? -8 -34.781 -40.125 1 81.38 319 LYS A N 1
ATOM 2477 C CA . LYS A 1 319 ? -8.195 -35.125 -38.719 1 81.38 319 LYS A CA 1
ATOM 2478 C C . LYS A 1 319 ? -8.273 -36.656 -38.5 1 81.38 319 LYS A C 1
ATOM 2480 O O . LYS A 1 319 ? -8.859 -37.125 -37.531 1 81.38 319 LYS A O 1
ATOM 2485 N N . ALA A 1 320 ? -7.586 -37.375 -39.406 1 76.25 320 ALA A N 1
ATOM 2486 C CA . ALA A 1 320 ? -7.555 -38.812 -39.281 1 76.25 320 ALA A CA 1
ATOM 2487 C C . ALA A 1 320 ? -6.707 -39.25 -38.062 1 76.25 320 ALA A C 1
ATOM 2489 O O . ALA A 1 320 ? -5.578 -38.781 -37.906 1 76.25 320 ALA A O 1
ATOM 2490 N N . GLY A 1 321 ? -7.262 -39.656 -36.875 1 76.31 321 GLY A N 1
ATOM 2491 C CA . GLY A 1 321 ? -6.555 -40.156 -35.719 1 76.31 321 GLY A CA 1
ATOM 2492 C C . GLY A 1 321 ? -6.879 -39.375 -34.469 1 76.31 321 GLY A C 1
ATOM 2493 O O . GLY A 1 321 ? -6.477 -39.781 -33.375 1 76.31 321 GLY A O 1
ATOM 2494 N N . VAL A 1 322 ? -7.465 -38.25 -34.75 1 83.56 322 VAL A N 1
ATOM 2495 C CA . VAL A 1 322 ? -7.828 -37.469 -33.562 1 83.56 322 VAL A CA 1
ATOM 2496 C C . VAL A 1 322 ? -9.172 -37.938 -33.031 1 83.56 322 VAL A C 1
ATOM 2498 O O . VAL A 1 322 ? -10.133 -38.125 -33.781 1 83.56 322 VAL A O 1
ATOM 2501 N N . ARG A 1 323 ? -9.18 -38.25 -31.797 1 89.31 323 ARG A N 1
ATOM 2502 C CA . ARG A 1 323 ? -10.414 -38.688 -31.141 1 89.31 323 ARG A CA 1
ATOM 2503 C C . ARG A 1 323 ? -11.516 -37.625 -31.312 1 89.31 323 ARG A C 1
ATOM 2505 O O . ARG A 1 323 ? -11.242 -36.438 -31.328 1 89.31 323 ARG A O 1
ATOM 2512 N N . HIS A 1 324 ? -12.75 -37.969 -31.391 1 89.44 324 HIS A N 1
ATOM 2513 C CA . HIS A 1 324 ? -13.883 -37.062 -31.609 1 89.44 324 HIS A CA 1
ATOM 2514 C C . HIS A 1 324 ? -14.023 -36.062 -30.469 1 89.44 324 HIS A C 1
ATOM 2516 O O . HIS A 1 324 ? -14.352 -34.906 -30.703 1 89.44 324 HIS A O 1
ATOM 2522 N N . VAL A 1 325 ? -13.883 -36.438 -29.234 1 90.44 325 VAL A N 1
ATOM 2523 C CA . VAL A 1 325 ? -14.008 -35.562 -28.078 1 90.44 325 VAL A CA 1
ATOM 2524 C C . VAL A 1 325 ? -12.938 -34.469 -28.156 1 90.44 325 VAL A C 1
ATOM 2526 O O . VAL A 1 325 ? -13.211 -33.312 -27.844 1 90.44 325 VAL A O 1
ATOM 2529 N N . ASP A 1 326 ? -11.758 -34.875 -28.641 1 92.06 326 ASP A N 1
ATOM 2530 C CA . ASP A 1 326 ? -10.664 -33.938 -28.734 1 92.06 326 ASP A CA 1
ATOM 2531 C C . ASP A 1 326 ? -10.906 -32.938 -29.859 1 92.06 326 ASP A C 1
ATOM 2533 O O . ASP A 1 326 ? -10.531 -31.75 -29.75 1 92.06 326 ASP A O 1
ATOM 2537 N N . ARG A 1 327 ? -11.578 -33.406 -30.906 1 92.56 327 ARG A N 1
ATOM 2538 C CA . ARG A 1 327 ? -11.961 -32.5 -31.984 1 92.56 327 ARG A CA 1
ATOM 2539 C C . ARG A 1 327 ? -12.961 -31.469 -31.484 1 92.56 327 ARG A C 1
ATOM 2541 O O . ARG A 1 327 ? -12.836 -30.281 -31.797 1 92.56 327 ARG A O 1
ATOM 2548 N N . GLY A 1 328 ? -13.914 -31.906 -30.688 1 93.38 328 GLY A N 1
ATOM 2549 C CA . GLY A 1 328 ? -14.914 -31 -30.141 1 93.38 328 GLY A CA 1
ATOM 2550 C C . GLY A 1 328 ? -14.32 -29.953 -29.219 1 93.38 328 GLY A C 1
ATOM 2551 O O . GLY A 1 328 ? -14.656 -28.781 -29.312 1 93.38 328 GLY A O 1
ATOM 2552 N N . VAL A 1 329 ? -13.43 -30.375 -28.328 1 95 329 VAL A N 1
ATOM 2553 C CA . VAL A 1 329 ? -12.797 -29.453 -27.391 1 95 329 VAL A CA 1
ATOM 2554 C C . VAL A 1 329 ? -11.961 -28.438 -28.156 1 95 329 VAL A C 1
ATOM 2556 O O . VAL A 1 329 ? -11.953 -27.25 -27.812 1 95 329 VAL A O 1
ATOM 2559 N N . THR A 1 330 ? -11.258 -28.891 -29.188 1 94.81 330 THR A N 1
ATOM 2560 C CA . THR A 1 330 ? -10.43 -27.984 -29.969 1 94.81 330 THR A CA 1
ATOM 2561 C C . THR A 1 330 ? -11.289 -26.938 -30.672 1 94.81 330 THR A C 1
ATOM 2563 O O . THR A 1 330 ? -10.922 -25.75 -30.719 1 94.81 330 THR A O 1
ATOM 2566 N N . TYR A 1 331 ? -12.43 -27.359 -31.172 1 95.69 331 TYR A N 1
ATOM 2567 C CA . TYR A 1 331 ? -13.328 -26.391 -31.812 1 95.69 331 TYR A CA 1
ATOM 2568 C C . TYR A 1 331 ? -13.859 -25.391 -30.797 1 95.69 331 TYR A C 1
ATOM 2570 O O . TYR A 1 331 ? -14 -24.203 -31.094 1 95.69 331 TYR A O 1
ATOM 2578 N N . VAL A 1 332 ? -14.117 -25.828 -29.594 1 96.5 332 VAL A N 1
ATOM 2579 C CA . VAL A 1 332 ? -14.594 -24.922 -28.547 1 96.5 332 VAL A CA 1
ATOM 2580 C C . VAL A 1 332 ? -13.516 -23.906 -28.219 1 96.5 332 VAL A C 1
ATOM 2582 O O . VAL A 1 332 ? -13.805 -22.719 -28.047 1 96.5 332 VAL A O 1
ATOM 2585 N N . LEU A 1 333 ? -12.312 -24.359 -28.172 1 96.62 333 LEU A N 1
ATOM 2586 C CA . LEU A 1 333 ? -11.219 -23.469 -27.828 1 96.62 333 LEU A CA 1
ATOM 2587 C C . LEU A 1 333 ? -10.945 -22.469 -28.953 1 96.62 333 LEU A C 1
ATOM 2589 O O . LEU A 1 333 ? -10.766 -21.281 -28.703 1 96.62 333 LEU A O 1
ATOM 2593 N N . LEU A 1 334 ? -10.953 -22.953 -30.172 1 96.81 334 LEU A N 1
ATOM 2594 C CA . LEU A 1 334 ? -10.641 -22.094 -31.312 1 96.81 334 LEU A CA 1
ATOM 2595 C C . LEU A 1 334 ? -11.797 -21.141 -31.609 1 96.81 334 LEU A C 1
ATOM 2597 O O . LEU A 1 334 ? -11.602 -19.922 -31.625 1 96.81 334 LEU A O 1
ATOM 2601 N N . LEU A 1 335 ? -13 -21.703 -31.734 1 96.5 335 LEU A N 1
ATOM 2602 C CA . LEU A 1 335 ? -14.148 -20.859 -32.031 1 96.5 335 LEU A CA 1
ATOM 2603 C C . LEU A 1 335 ? -14.508 -19.984 -30.812 1 96.5 335 LEU A C 1
ATOM 2605 O O . LEU A 1 335 ? -14.938 -18.844 -30.969 1 96.5 335 LEU A O 1
ATOM 2609 N N . GLY A 1 336 ? -14.367 -20.562 -29.672 1 95.44 336 GLY A N 1
ATOM 2610 C CA . GLY A 1 336 ? -14.562 -19.766 -28.469 1 95.44 336 GLY A CA 1
ATOM 2611 C C . GLY A 1 336 ? -13.586 -18.609 -28.344 1 95.44 336 GLY A C 1
ATOM 2612 O O . GLY A 1 336 ? -13.961 -17.516 -27.938 1 95.44 336 GLY A O 1
ATOM 2613 N N . GLY A 1 337 ? -12.344 -18.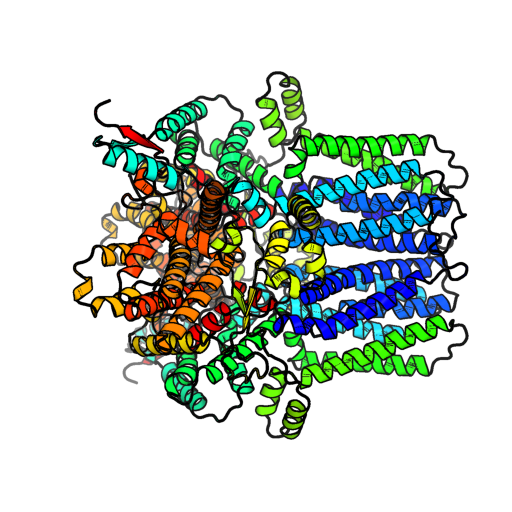906 -28.703 1 95 337 GLY A N 1
ATOM 2614 C CA . GLY A 1 337 ? -11.352 -17.828 -28.703 1 95 337 GLY A CA 1
ATOM 2615 C C . GLY A 1 337 ? -11.688 -16.703 -29.641 1 95 337 GLY A C 1
ATOM 2616 O O . GLY A 1 337 ? -11.578 -15.531 -29.281 1 95 337 GLY A O 1
ATOM 2617 N N . VAL A 1 338 ? -12.117 -17 -30.781 1 96.12 338 VAL A N 1
ATOM 2618 C CA . VAL A 1 338 ? -12.492 -15.984 -31.766 1 96.12 338 VAL A CA 1
ATOM 2619 C C . VAL A 1 338 ? -13.734 -15.234 -31.281 1 96.12 338 VAL A C 1
ATOM 2621 O O . VAL A 1 338 ? -13.812 -14.008 -31.422 1 96.12 338 VAL A O 1
ATOM 2624 N N . ALA A 1 339 ? -14.633 -15.953 -30.703 1 96 339 ALA A N 1
ATOM 2625 C CA . ALA A 1 339 ? -15.852 -15.328 -30.188 1 96 339 ALA A CA 1
ATOM 2626 C C . ALA A 1 339 ? -15.531 -14.32 -29.094 1 96 339 ALA A C 1
ATOM 2628 O O . ALA A 1 339 ? -16.125 -13.242 -29.031 1 96 339 ALA A O 1
ATOM 2629 N N . ILE A 1 340 ? -14.617 -14.656 -28.281 1 94.81 340 ILE A N 1
ATOM 2630 C CA . ILE A 1 340 ? -14.227 -13.758 -27.203 1 94.81 340 ILE A CA 1
ATOM 2631 C C . ILE A 1 340 ? -13.57 -12.508 -27.781 1 94.81 340 ILE A C 1
ATOM 2633 O O . ILE A 1 340 ? -13.789 -11.398 -27.297 1 94.81 340 ILE A O 1
ATOM 2637 N N . ASP A 1 341 ? -12.859 -12.664 -28.844 1 94.56 341 ASP A N 1
ATOM 2638 C CA . ASP A 1 341 ? -12.234 -11.516 -29.484 1 94.56 341 ASP A CA 1
ATOM 2639 C C . ASP A 1 341 ? -13.281 -10.609 -30.125 1 94.56 341 ASP A C 1
ATOM 2641 O O . ASP A 1 341 ? -13.188 -9.383 -30.047 1 94.56 341 ASP A O 1
ATOM 2645 N N . VAL A 1 342 ? -14.219 -11.219 -30.703 1 93.69 342 VAL A N 1
ATOM 2646 C CA . VAL A 1 342 ? -15.289 -10.438 -31.312 1 93.69 342 VAL A CA 1
ATOM 2647 C C . VAL A 1 342 ? -16.047 -9.672 -30.234 1 93.69 342 VAL A C 1
ATOM 2649 O O . VAL A 1 342 ? -16.375 -8.492 -30.406 1 93.69 342 VAL A O 1
ATOM 2652 N N . ALA A 1 343 ? -16.219 -10.344 -29.172 1 92.19 343 ALA A N 1
ATOM 2653 C CA . ALA A 1 343 ? -16.875 -9.672 -28.047 1 92.19 343 ALA A CA 1
ATOM 2654 C C . ALA A 1 343 ? -16.031 -8.508 -27.547 1 92.19 343 ALA A C 1
ATOM 2656 O O . ALA A 1 343 ? -16.562 -7.449 -27.203 1 92.19 343 ALA A O 1
ATOM 2657 N N . GLY A 1 344 ? -14.805 -8.758 -27.578 1 91 344 GLY A N 1
ATOM 2658 C CA . GLY A 1 344 ? -13.906 -7.688 -27.188 1 91 344 GLY A CA 1
ATOM 2659 C C . GLY A 1 344 ? -13.961 -6.488 -28.109 1 91 344 GLY A C 1
ATOM 2660 O O . GLY A 1 344 ? -13.961 -5.344 -27.656 1 91 344 GLY A O 1
ATOM 2661 N N . TYR A 1 345 ? -14.094 -6.715 -29.375 1 91 345 TYR A N 1
ATOM 2662 C CA . TYR A 1 345 ? -14.188 -5.637 -30.359 1 91 345 TYR A CA 1
ATOM 2663 C C . TYR A 1 345 ? -15.508 -4.887 -30.203 1 91 345 TYR A C 1
ATOM 2665 O O . TYR A 1 345 ? -15.547 -3.658 -30.328 1 91 345 TYR A O 1
ATOM 2673 N N . LEU A 1 346 ? -16.484 -5.586 -29.891 1 89.5 346 LEU A N 1
ATOM 2674 C CA . LEU A 1 346 ? -17.781 -4.945 -29.703 1 89.5 346 LEU A CA 1
ATOM 2675 C C . LEU A 1 346 ? -17.797 -4.082 -28.453 1 89.5 346 LEU A C 1
ATOM 2677 O O . LEU A 1 346 ? -18.344 -2.98 -28.453 1 89.5 346 LEU A O 1
ATOM 2681 N N . MET A 1 347 ? -17.156 -4.605 -27.469 1 89.12 347 MET A N 1
ATOM 2682 C CA . MET A 1 347 ? -17.062 -3.834 -26.234 1 89.12 347 MET A CA 1
ATOM 2683 C C . MET A 1 347 ? -16.203 -2.592 -26.438 1 89.12 347 MET A C 1
ATOM 2685 O O . MET A 1 347 ? -16.484 -1.536 -25.859 1 89.12 347 MET A O 1
ATOM 2689 N N . LEU A 1 348 ? -15.195 -2.727 -27.156 1 88.62 348 LEU A N 1
ATOM 2690 C CA . LEU A 1 348 ? -14.32 -1.591 -27.453 1 88.62 348 LEU A CA 1
ATOM 2691 C C . LEU A 1 348 ? -15.055 -0.537 -28.266 1 88.62 348 LEU A C 1
ATOM 2693 O O . LEU A 1 348 ? -14.914 0.662 -28.031 1 88.62 348 LEU A O 1
ATOM 2697 N N . LEU A 1 349 ? -15.883 -1.012 -29.141 1 87.38 349 LEU A N 1
ATOM 2698 C CA . LEU A 1 349 ? -16.641 -0.1 -29.984 1 87.38 349 LEU A CA 1
ATOM 2699 C C . LEU A 1 349 ? -17.688 0.658 -29.172 1 87.38 349 LEU A C 1
ATOM 2701 O O . LEU A 1 349 ? -17.953 1.832 -29.438 1 87.38 349 LEU A O 1
ATOM 2705 N N . SER A 1 350 ? -18.141 0.04 -28.141 1 87.12 350 SER A N 1
ATOM 2706 C CA . SER A 1 350 ? -19.172 0.654 -27.312 1 87.12 350 SER A CA 1
ATOM 2707 C C . SER A 1 350 ? -18.578 1.386 -26.125 1 87.12 350 SER A C 1
ATOM 2709 O O . SER A 1 350 ? -19.297 1.877 -25.25 1 87.12 350 SER A O 1
ATOM 2711 N N . SER A 1 351 ? -17.344 1.505 -26.109 1 88 351 SER A N 1
ATOM 2712 C CA . SER A 1 351 ? -16.688 2.145 -24.969 1 88 351 SER A CA 1
ATOM 2713 C C . SER A 1 351 ? -16.734 3.664 -25.094 1 88 351 SER A C 1
ATOM 2715 O O . SER A 1 351 ? -16.828 4.203 -26.203 1 88 351 SER A O 1
ATOM 2717 N N . ASP A 1 352 ? -16.688 4.336 -23.984 1 89.5 352 ASP A N 1
ATOM 2718 C CA . ASP A 1 352 ? -16.719 5.797 -23.938 1 89.5 352 ASP A CA 1
ATOM 2719 C C . ASP A 1 352 ? -15.492 6.391 -24.625 1 89.5 352 ASP A C 1
ATOM 2721 O O . ASP A 1 352 ? -15.586 7.445 -25.266 1 89.5 352 ASP A O 1
ATOM 2725 N N . ARG A 1 353 ? -14.438 5.738 -24.547 1 89.38 353 ARG A N 1
ATOM 2726 C CA . ARG A 1 353 ? -13.203 6.254 -25.125 1 89.38 353 ARG A CA 1
ATOM 2727 C C . ARG A 1 353 ? -13.266 6.238 -26.656 1 89.38 353 ARG A C 1
ATOM 2729 O O . ARG A 1 353 ? -12.812 7.176 -27.312 1 89.38 353 ARG A O 1
ATOM 2736 N N . THR A 1 354 ? -13.789 5.191 -27.172 1 88.94 354 THR A N 1
ATOM 2737 C CA . THR A 1 354 ? -13.93 5.105 -28.625 1 88.94 354 THR A CA 1
ATOM 2738 C C . THR A 1 354 ? -14.922 6.141 -29.141 1 88.94 354 THR A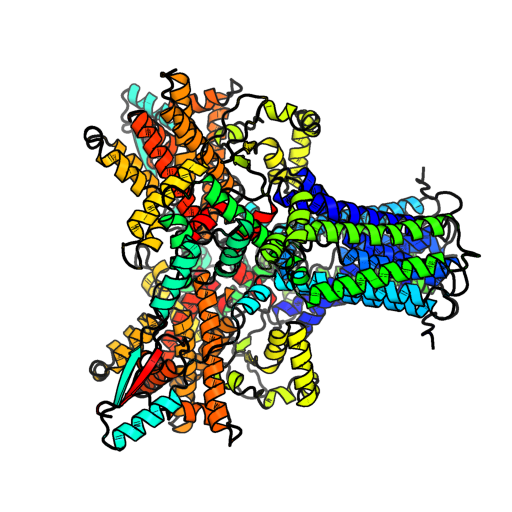 C 1
ATOM 2740 O O . THR A 1 354 ? -14.727 6.719 -30.203 1 88.94 354 THR A O 1
ATOM 2743 N N . LEU A 1 355 ? -15.914 6.391 -28.391 1 89.06 355 LEU A N 1
ATOM 2744 C CA . LEU A 1 355 ? -16.875 7.414 -28.766 1 89.06 355 LEU A CA 1
ATOM 2745 C C . LEU A 1 355 ? -16.25 8.797 -28.766 1 89.06 355 LEU A C 1
ATOM 2747 O O . LEU A 1 355 ? -16.5 9.609 -29.656 1 89.06 355 LEU A O 1
ATOM 2751 N N . ALA A 1 356 ? -15.438 9.047 -27.75 1 90.06 356 ALA A N 1
ATOM 2752 C CA . ALA A 1 356 ? -14.727 10.32 -27.672 1 90.06 356 ALA A CA 1
ATOM 2753 C C . ALA A 1 356 ? -13.781 10.477 -28.859 1 90.06 356 ALA A C 1
ATOM 2755 O O . ALA A 1 356 ? -13.648 11.57 -29.422 1 90.06 356 ALA A O 1
ATOM 2756 N N . PHE A 1 357 ? -13.195 9.383 -29.344 1 88.19 357 PHE A N 1
ATOM 2757 C CA . PHE A 1 357 ? -12.258 9.398 -30.453 1 88.19 357 PHE A CA 1
ATOM 2758 C C . PHE A 1 357 ? -12.992 9.609 -31.781 1 88.19 357 PHE A C 1
ATOM 2760 O O . PHE A 1 357 ? -12.531 10.367 -32.625 1 88.19 357 PHE A O 1
ATOM 2767 N N . LEU A 1 358 ? -14.141 9.047 -31.891 1 88.38 358 LEU A N 1
ATOM 2768 C CA . LEU A 1 358 ? -14.914 9.102 -33.125 1 88.38 358 LEU A CA 1
ATOM 2769 C C . LEU A 1 358 ? -15.578 10.469 -33.312 1 88.38 358 LEU A C 1
ATOM 2771 O O . LEU A 1 358 ? -15.781 10.922 -34.438 1 88.38 358 LEU A O 1
ATOM 2775 N N . ASP A 1 359 ? -15.836 11.047 -32.188 1 85.75 359 ASP A N 1
ATOM 2776 C CA . ASP A 1 359 ? -16.469 12.367 -32.25 1 85.75 359 ASP A CA 1
ATOM 2777 C C . ASP A 1 359 ? -15.5 13.414 -32.781 1 85.75 359 ASP A C 1
ATOM 2779 O O . ASP A 1 359 ? -15.922 14.414 -33.375 1 85.75 359 ASP A O 1
ATOM 2783 N N . GLY A 1 360 ? -14.203 13.203 -32.594 1 79.69 360 GLY A N 1
ATOM 2784 C CA . GLY A 1 360 ? -13.211 14.148 -33.094 1 79.69 360 GLY A CA 1
ATOM 2785 C C . GLY A 1 360 ? -12.906 13.984 -34.562 1 79.69 360 GLY A C 1
ATOM 2786 O O . GLY A 1 360 ? -12.281 14.859 -35.188 1 79.69 360 GLY A O 1
ATOM 2787 N N . LYS A 1 361 ? -13.539 12.922 -35.156 1 86 361 LYS A N 1
ATOM 2788 C CA . LYS A 1 361 ? -13.242 12.656 -36.562 1 86 361 LYS A CA 1
ATOM 2789 C C . LYS A 1 361 ? -14.516 12.672 -37.406 1 86 361 LYS A C 1
ATOM 2791 O O . LYS A 1 361 ? -15.25 11.68 -37.438 1 86 361 LYS A O 1
ATOM 2796 N N . PRO A 1 362 ? -14.688 13.688 -38.125 1 84.12 362 PRO A N 1
ATOM 2797 C CA . PRO A 1 362 ? -15.922 13.797 -38.906 1 84.12 362 PRO A CA 1
ATOM 2798 C C . PRO A 1 362 ? -16.062 12.703 -39.938 1 84.12 362 PRO A C 1
ATOM 2800 O O . PRO A 1 362 ? -17.172 12.281 -40.281 1 84.12 362 PRO A O 1
ATOM 2803 N N . LYS A 1 363 ? -14.953 12.172 -40.438 1 87.44 363 LYS A N 1
ATOM 2804 C CA . LYS A 1 363 ? -15 11.141 -41.469 1 87.44 363 LYS A CA 1
ATOM 2805 C C . LYS A 1 363 ? -15.547 9.828 -40.906 1 87.44 363 LYS A C 1
ATOM 2807 O O . LYS A 1 363 ? -16.047 8.992 -41.656 1 87.44 363 LYS A O 1
ATOM 2812 N N . LEU A 1 364 ? -15.508 9.68 -39.656 1 88.19 364 LEU A N 1
ATOM 2813 C CA . LEU A 1 364 ? -15.953 8.445 -39.031 1 88.19 364 LEU A CA 1
ATOM 2814 C C . LEU A 1 364 ? -17.25 8.672 -38.25 1 88.19 364 LEU A C 1
ATOM 2816 O O . LEU A 1 364 ? -17.531 7.934 -37.312 1 88.19 364 LEU A O 1
ATOM 2820 N N . ALA A 1 365 ? -17.969 9.656 -38.594 1 86.44 365 ALA A N 1
ATOM 2821 C CA . ALA A 1 365 ? -19.188 10.008 -37.875 1 86.44 365 ALA A CA 1
ATOM 2822 C C . ALA A 1 365 ? -20.203 8.867 -37.938 1 86.44 365 ALA A C 1
ATOM 2824 O O . ALA A 1 365 ? -20.969 8.656 -37 1 86.44 365 ALA A O 1
ATOM 2825 N N . TRP A 1 366 ? -20.219 8.117 -39.125 1 87.81 366 TRP A N 1
ATOM 2826 C CA . TRP A 1 366 ? -21.141 6.996 -39.25 1 87.81 366 TRP A CA 1
ATOM 2827 C C . TRP A 1 366 ? -20.844 5.91 -38.219 1 87.81 366 TRP A C 1
ATOM 2829 O O . TRP A 1 366 ? -21.766 5.293 -37.688 1 87.81 366 TRP A O 1
ATOM 2839 N N . LEU A 1 367 ? -19.625 5.691 -37.969 1 87.88 367 LEU A N 1
ATOM 2840 C CA . LEU A 1 367 ? -19.219 4.699 -36.969 1 87.88 367 LEU A CA 1
ATOM 2841 C C . LEU A 1 367 ? -19.641 5.133 -35.562 1 87.88 367 LEU A C 1
ATOM 2843 O O . LEU A 1 367 ? -20 4.297 -34.719 1 87.88 367 LEU A O 1
ATOM 2847 N N . ALA A 1 368 ? -19.562 6.406 -35.312 1 87.75 368 ALA A N 1
ATOM 2848 C CA . ALA A 1 368 ? -20 6.934 -34.031 1 87.75 368 ALA A CA 1
ATOM 2849 C C . ALA A 1 368 ? -21.5 6.688 -33.844 1 87.75 368 ALA A C 1
ATOM 2851 O O . ALA A 1 368 ? -21.922 6.363 -32.719 1 87.75 368 ALA A O 1
ATOM 2852 N N . ARG A 1 369 ? -22.25 6.781 -34.938 1 86.81 369 ARG A N 1
ATOM 2853 C CA . ARG A 1 369 ? -23.688 6.539 -34.844 1 86.81 369 ARG A CA 1
ATOM 2854 C C . ARG A 1 369 ? -23.969 5.066 -34.562 1 86.81 369 ARG A C 1
ATOM 2856 O O . ARG A 1 369 ? -24.859 4.746 -33.781 1 86.81 369 ARG A O 1
ATOM 2863 N N . VAL A 1 370 ? -23.219 4.281 -35.188 1 86.44 370 VAL A N 1
ATOM 2864 C CA . VAL A 1 370 ? -23.391 2.846 -34.969 1 86.44 370 VAL A CA 1
ATOM 2865 C C . VAL A 1 370 ? -23 2.488 -33.531 1 86.44 370 VAL A C 1
ATOM 2867 O O . VAL A 1 370 ? -23.672 1.693 -32.875 1 86.44 370 VAL A O 1
ATOM 2870 N N . ALA A 1 371 ? -21.906 3.051 -33.094 1 87.19 371 ALA A N 1
ATOM 2871 C CA . ALA A 1 371 ? -21.422 2.777 -31.734 1 87.19 371 ALA A CA 1
ATOM 2872 C C . ALA A 1 371 ? -22.469 3.189 -30.703 1 87.19 371 ALA A C 1
ATOM 2874 O O . ALA A 1 371 ? -22.672 2.486 -29.703 1 87.19 371 ALA A O 1
ATOM 2875 N N . ARG A 1 372 ? -23.078 4.254 -30.938 1 84.94 372 ARG A N 1
ATOM 2876 C CA . ARG A 1 372 ? -24.094 4.738 -30.016 1 84.94 372 ARG A CA 1
ATOM 2877 C C . ARG A 1 372 ? -25.344 3.859 -30.062 1 84.94 372 ARG A C 1
ATOM 2879 O O . ARG A 1 372 ? -26.016 3.67 -29.047 1 84.94 372 ARG A O 1
ATOM 2886 N N . ALA A 1 373 ? -25.562 3.295 -31.203 1 82.81 373 ALA A N 1
ATOM 2887 C CA . ALA A 1 373 ? -26.734 2.441 -31.375 1 82.81 373 ALA A CA 1
ATOM 2888 C C . ALA A 1 373 ? -26.531 1.088 -30.703 1 82.81 373 ALA A C 1
ATOM 2890 O O . ALA A 1 373 ? -27.484 0.494 -30.188 1 82.81 373 ALA A O 1
ATOM 2891 N N . VAL A 1 374 ? -25.359 0.676 -30.688 1 78.5 374 VAL A N 1
ATOM 2892 C CA . VAL A 1 374 ? -25.062 -0.646 -30.156 1 78.5 374 VAL A CA 1
ATOM 2893 C C . VAL A 1 374 ? -24.828 -0.552 -28.641 1 78.5 374 VAL A C 1
ATOM 2895 O O . VAL A 1 374 ? -24.891 -1.561 -27.938 1 78.5 374 VAL A O 1
ATOM 2898 N N . ARG A 1 375 ? -24.734 0.62 -28.141 1 80.75 375 ARG A N 1
ATOM 2899 C CA . ARG A 1 375 ? -24.406 0.795 -26.734 1 80.75 375 ARG A CA 1
ATOM 2900 C C . ARG A 1 375 ? -25.578 0.384 -25.844 1 80.75 375 ARG A C 1
ATOM 2902 O O . ARG A 1 375 ? -26.703 0.834 -26.047 1 80.75 375 ARG A O 1
ATOM 2909 N N . LEU A 1 376 ? -25.266 -0.588 -25 1 72.5 376 LEU A N 1
ATOM 2910 C CA . LEU A 1 376 ? -26.281 -0.97 -24 1 72.5 376 LEU A CA 1
ATOM 2911 C C . LEU A 1 376 ? -26.375 0.073 -22.906 1 72.5 376 LEU A C 1
ATOM 2913 O O . LEU A 1 376 ? -25.359 0.581 -22.422 1 72.5 376 LEU A O 1
ATOM 2917 N N . PRO A 1 377 ? -27.562 0.557 -22.75 1 71.12 377 PRO A N 1
ATOM 2918 C CA . PRO A 1 377 ? -27.719 1.543 -21.672 1 71.12 377 PRO A CA 1
ATOM 2919 C C . PRO A 1 377 ? -27.406 0.974 -20.297 1 71.12 377 PRO A C 1
ATOM 2921 O O . PRO A 1 377 ? -28.312 0.542 -19.578 1 71.12 377 PRO A O 1
ATOM 2924 N N . THR A 1 378 ? -26.156 0.786 -20.109 1 72.94 378 THR A N 1
ATOM 2925 C CA . THR A 1 378 ? -25.766 0.289 -18.797 1 72.94 378 THR A CA 1
ATOM 2926 C C . THR A 1 378 ? -25.344 1.439 -17.891 1 72.94 378 THR A C 1
ATOM 2928 O O . THR A 1 378 ? -24.953 2.504 -18.375 1 72.94 378 THR A O 1
ATOM 2931 N N . ARG A 1 379 ? -25.719 1.188 -16.641 1 74.06 379 ARG A N 1
ATOM 2932 C CA . ARG A 1 379 ? -25.281 2.174 -15.656 1 74.06 379 ARG A CA 1
ATOM 2933 C C . ARG A 1 379 ? -23.766 2.324 -15.656 1 74.06 379 ARG A C 1
ATOM 2935 O O . ARG A 1 379 ? -23.047 1.354 -15.891 1 74.06 379 ARG A O 1
ATOM 2942 N N . ARG A 1 380 ? -23.359 3.502 -15.602 1 77.19 380 ARG A N 1
ATOM 2943 C CA . ARG A 1 380 ? -21.922 3.76 -15.594 1 77.19 380 ARG A CA 1
ATOM 2944 C C . ARG A 1 380 ? -21.312 3.424 -14.234 1 77.19 380 ARG A C 1
ATOM 2946 O O . ARG A 1 380 ? -20.188 2.949 -14.156 1 77.19 380 ARG A O 1
ATOM 2953 N N . TRP A 1 381 ? -22.141 3.643 -13.211 1 82 381 TRP A N 1
ATOM 2954 C CA . TRP A 1 381 ? -21.703 3.363 -11.852 1 82 381 TRP A CA 1
ATOM 2955 C C . TRP A 1 381 ? -22.828 2.764 -11.023 1 82 381 TRP A C 1
ATOM 2957 O O . TRP A 1 381 ? -23.969 2.666 -11.492 1 82 381 TRP A O 1
ATOM 2967 N N . SER A 1 382 ? -22.578 2.254 -9.898 1 77.5 382 SER A N 1
ATOM 2968 C CA . SER A 1 382 ? -23.578 1.585 -9.07 1 77.5 382 SER A CA 1
ATOM 2969 C C . SER A 1 382 ? -24.703 2.543 -8.672 1 77.5 382 SER A C 1
ATOM 2971 O O . SER A 1 382 ? -25.844 2.127 -8.484 1 77.5 382 SER A O 1
ATOM 2973 N N . GLU A 1 383 ? -24.516 3.859 -8.625 1 83.12 383 GLU A N 1
ATOM 2974 C CA . GLU A 1 383 ? -25.484 4.859 -8.203 1 83.12 383 GLU A CA 1
ATOM 2975 C C . GLU A 1 383 ? -26.094 4.508 -6.852 1 83.12 383 GLU A C 1
ATOM 2977 O O . GLU A 1 383 ? -27.312 4.625 -6.66 1 83.12 383 GLU A O 1
ATOM 2982 N N . ARG A 1 384 ? -25.25 3.891 -6.055 1 84.56 384 ARG A N 1
ATOM 2983 C CA . ARG A 1 384 ? -25.641 3.527 -4.695 1 84.56 384 ARG A CA 1
ATOM 2984 C C . ARG A 1 384 ? -24.562 3.947 -3.693 1 84.56 384 ARG A C 1
ATOM 2986 O O . ARG A 1 384 ? -23.391 4.035 -4.035 1 84.56 384 ARG A O 1
ATOM 2993 N N . ILE A 1 385 ? -25.062 4.289 -2.566 1 87.75 385 ILE A N 1
ATOM 2994 C CA . ILE A 1 385 ? -24.156 4.629 -1.478 1 87.75 385 ILE A CA 1
ATOM 2995 C C . ILE A 1 385 ? -24.297 3.604 -0.353 1 87.75 385 ILE A C 1
ATOM 2997 O O . ILE A 1 385 ? -25.391 3.084 -0.111 1 87.75 385 ILE A O 1
ATOM 3001 N N . THR A 1 386 ? -23.203 3.252 0.227 1 88.25 386 THR A N 1
ATOM 3002 C CA . THR A 1 386 ? -23.203 2.309 1.34 1 88.25 386 THR A CA 1
ATOM 3003 C C . THR A 1 386 ? -23.406 3.039 2.666 1 88.25 386 THR A C 1
ATOM 3005 O O . THR A 1 386 ? -22.844 4.117 2.875 1 88.25 386 THR A O 1
ATOM 3008 N N . LYS A 1 387 ? -24.297 2.496 3.441 1 89.44 387 LYS A N 1
ATOM 3009 C CA . LYS A 1 387 ? -24.656 3.131 4.707 1 89.44 387 LYS A CA 1
ATOM 3010 C C . LYS A 1 387 ? -24.484 2.162 5.875 1 89.44 387 LYS A C 1
ATOM 3012 O O . LYS A 1 387 ? -24.625 0.949 5.707 1 89.44 387 LYS A O 1
ATOM 3017 N N . MET A 1 388 ? -24.109 2.758 6.984 1 90.56 388 MET A N 1
ATOM 3018 C CA . MET A 1 388 ? -23.984 2.018 8.242 1 90.56 388 MET A CA 1
ATOM 3019 C C . MET A 1 388 ? -24.422 2.877 9.422 1 90.56 388 MET A C 1
ATOM 3021 O O . MET A 1 388 ? -24.156 4.078 9.453 1 90.56 388 MET A O 1
ATOM 3025 N N . ASN A 1 389 ? -25.188 2.25 10.234 1 92.31 389 ASN A N 1
ATOM 3026 C CA . ASN A 1 389 ? -25.625 2.938 11.445 1 92.31 389 ASN A CA 1
ATOM 3027 C C . ASN A 1 389 ? -25.031 2.295 12.695 1 92.31 389 ASN A C 1
ATOM 3029 O O . ASN A 1 389 ? -25.094 1.073 12.852 1 92.31 389 ASN A O 1
ATOM 3033 N N . LEU A 1 390 ? -24.5 3.111 13.547 1 93.25 390 LEU A N 1
ATOM 3034 C CA . LEU A 1 390 ? -23.781 2.629 14.727 1 93.25 390 LEU A CA 1
ATOM 3035 C C . LEU A 1 390 ? -24.75 1.973 15.719 1 93.25 390 LEU A C 1
ATOM 3037 O O . LEU A 1 390 ? -24.453 0.901 16.25 1 93.25 390 LEU A O 1
ATOM 3041 N N . ILE A 1 391 ? -25.891 2.559 15.969 1 91.56 391 ILE A N 1
ATOM 3042 C CA . ILE A 1 391 ? -26.844 2.074 16.953 1 91.56 391 ILE A CA 1
ATOM 3043 C C . ILE A 1 391 ? -27.453 0.752 16.484 1 91.56 391 ILE A C 1
ATOM 3045 O O . ILE A 1 391 ? -27.531 -0.206 17.25 1 91.56 391 ILE A O 1
ATOM 3049 N N . ARG A 1 392 ? -27.766 0.717 15.289 1 87.19 392 ARG A N 1
ATOM 3050 C CA . ARG A 1 392 ? -28.328 -0.513 14.734 1 87.19 392 ARG A CA 1
ATOM 3051 C C . ARG A 1 392 ? -27.297 -1.646 14.781 1 87.19 392 ARG A C 1
ATOM 3053 O O . ARG A 1 392 ? -27.656 -2.791 15.078 1 87.19 392 ARG A O 1
ATOM 3060 N N . TYR A 1 393 ? -26.141 -1.305 14.438 1 87.06 393 TYR A N 1
ATOM 3061 C CA . TYR A 1 393 ? -25.078 -2.297 14.453 1 87.06 393 TYR A CA 1
ATOM 3062 C C . TYR A 1 393 ? -24.781 -2.768 15.867 1 87.06 393 TYR A C 1
ATOM 3064 O O . TYR A 1 393 ? -24.453 -3.936 16.094 1 87.06 393 TYR A O 1
ATOM 3072 N N . SER A 1 394 ? -24.875 -1.856 16.797 1 88.94 394 SER A N 1
ATOM 3073 C CA . SER A 1 394 ? -24.594 -2.191 18.188 1 88.94 394 SER A CA 1
ATOM 3074 C C . SER A 1 394 ? -25.688 -3.078 18.766 1 88.94 394 SER A C 1
ATOM 3076 O O . SER A 1 394 ? -25.453 -3.822 19.719 1 88.94 394 SER A O 1
ATOM 3078 N N . LEU A 1 395 ? -26.891 -2.939 18.234 1 86.12 395 LEU A N 1
ATOM 3079 C CA . LEU A 1 395 ? -28 -3.773 18.688 1 86.12 395 LEU A CA 1
ATOM 3080 C C . LEU A 1 395 ? -27.906 -5.168 18.062 1 86.12 395 LEU A C 1
ATOM 3082 O O . LEU A 1 395 ? -28.562 -6.098 18.531 1 86.12 395 LEU A O 1
ATOM 3086 N N . SER A 1 396 ? -26.891 -5.512 17.172 1 72.69 396 SER A N 1
ATOM 3087 C CA . SER A 1 396 ? -26.641 -6.773 16.469 1 72.69 396 SER A CA 1
ATOM 3088 C C . SER A 1 396 ? -27.906 -7.316 15.828 1 72.69 396 SER A C 1
ATOM 3090 O O . SER A 1 396 ? -28.156 -8.523 15.836 1 72.69 396 SER A O 1
ATOM 3092 N N . LYS A 1 397 ? -28.891 -6.504 15.547 1 63.88 397 LYS A N 1
ATOM 3093 C CA . LYS A 1 397 ? -30.109 -6.965 14.891 1 63.88 397 LYS A CA 1
ATOM 3094 C C . LYS A 1 397 ? -30.141 -6.543 13.422 1 63.88 397 LYS A C 1
ATOM 3096 O O . LYS A 1 397 ? -30.031 -5.359 13.109 1 63.88 397 LYS A O 1
ATOM 3101 N N . PRO A 1 398 ? -29.844 -7.645 12.602 1 60.47 398 PRO A N 1
ATOM 3102 C CA . PRO A 1 398 ? -29.953 -7.273 11.188 1 60.47 398 PRO A CA 1
ATOM 3103 C C . PRO A 1 398 ? -31.312 -6.711 10.828 1 60.47 398 PRO A C 1
ATOM 3105 O O . PRO A 1 398 ? -32.312 -6.973 11.531 1 60.47 398 PRO A O 1
ATOM 3108 N N . GLU A 1 399 ? -31.328 -5.676 10.062 1 57.03 399 GLU A N 1
ATOM 3109 C CA . GLU A 1 399 ? -32.625 -5.109 9.672 1 57.03 399 GLU A CA 1
ATOM 3110 C C . GLU A 1 399 ? -33.562 -6.191 9.156 1 57.03 399 GLU A C 1
ATOM 3112 O O . GLU A 1 399 ? -33.125 -7.168 8.547 1 57.03 399 GLU A O 1
ATOM 3117 N N . GLU A 1 400 ? -34.75 -6.227 9.719 1 53.91 400 GLU A N 1
ATOM 3118 C CA . GLU A 1 400 ? -35.844 -7.141 9.344 1 53.91 400 GLU A CA 1
ATOM 3119 C C . GLU A 1 400 ? -35.812 -7.453 7.852 1 53.91 400 GLU A C 1
ATOM 3121 O O . GLU A 1 400 ? -36.125 -8.57 7.441 1 53.91 400 GLU A O 1
ATOM 3126 N N . ASP A 1 401 ? -35.438 -6.527 7.066 1 51.12 401 ASP A N 1
ATOM 3127 C CA . ASP A 1 401 ? -35.531 -6.699 5.621 1 51.12 401 ASP A CA 1
ATOM 3128 C C . ASP A 1 401 ? -34.344 -7.461 5.062 1 51.12 401 ASP A C 1
ATOM 3130 O O . ASP A 1 401 ? -34.219 -7.648 3.848 1 51.12 401 ASP A O 1
ATOM 3134 N N . ALA A 1 402 ? -33.344 -7.578 5.797 1 51.84 402 ALA A N 1
ATOM 3135 C CA . ALA A 1 402 ? -32.188 -8.305 5.312 1 51.84 402 ALA A CA 1
ATOM 3136 C C . ALA A 1 402 ? -32.531 -9.727 4.914 1 51.84 402 ALA A C 1
ATOM 3138 O O . ALA A 1 402 ? -31.938 -10.297 3.998 1 51.84 402 ALA A O 1
ATOM 3139 N N . GLY A 1 403 ? -33.469 -10.367 5.695 1 47.09 403 GLY A N 1
ATOM 3140 C CA . GLY A 1 403 ? -33.938 -11.695 5.355 1 47.09 403 GLY A CA 1
ATOM 3141 C C . GLY A 1 403 ? -34.531 -11.781 3.961 1 47.09 403 GLY A C 1
ATOM 3142 O O . GLY A 1 403 ? -34.594 -12.867 3.377 1 47.09 403 GLY A O 1
ATOM 3143 N N . ARG A 1 404 ? -35.281 -10.844 3.51 1 46.81 404 ARG A N 1
ATOM 3144 C CA . ARG A 1 404 ? -35.969 -10.914 2.225 1 46.81 404 ARG A CA 1
ATOM 3145 C C . ARG A 1 404 ? -34.969 -10.727 1.069 1 46.81 404 ARG A C 1
ATOM 3147 O O . ARG A 1 404 ? -35.344 -10.961 -0.091 1 46.81 404 ARG A O 1
ATOM 3154 N N . ARG A 1 405 ? -34 -10.086 1.287 1 46.75 405 ARG A N 1
ATOM 3155 C CA . ARG A 1 405 ? -33.219 -9.695 0.122 1 46.75 405 ARG A CA 1
ATOM 3156 C C . ARG A 1 405 ? -32.469 -10.891 -0.453 1 46.75 405 ARG A C 1
ATOM 3158 O O . ARG A 1 405 ? -32.312 -11.016 -1.671 1 46.75 405 ARG A O 1
ATOM 3165 N N . CYS A 1 406 ? -31.453 -11.484 0.296 1 46.41 406 CYS A N 1
ATOM 3166 C CA . CYS A 1 406 ? -30.656 -12.484 -0.404 1 46.41 406 CYS A CA 1
ATOM 3167 C C . CYS A 1 406 ? -31.047 -13.891 0.029 1 46.41 406 CYS A C 1
ATOM 3169 O O . CYS A 1 406 ? -31.297 -14.133 1.21 1 46.41 406 CYS A O 1
ATOM 3171 N N . TRP A 1 407 ? -31.5 -14.648 -0.774 1 48.62 407 TRP A N 1
ATOM 3172 C CA . TRP A 1 407 ? -31.812 -16.062 -0.562 1 48.62 407 TRP A CA 1
ATOM 3173 C C . TRP A 1 407 ? -30.812 -16.688 0.416 1 48.62 407 TRP A C 1
ATOM 3175 O O . TRP A 1 407 ? -31.203 -17.531 1.236 1 48.62 407 TRP A O 1
ATOM 3185 N N . CYS A 1 408 ? -29.609 -16.391 0.358 1 47.38 408 CYS A N 1
ATOM 3186 C CA . CYS A 1 408 ? -28.578 -16.984 1.222 1 47.38 408 CYS A CA 1
ATOM 3187 C C . CYS A 1 408 ? -28.75 -16.516 2.662 1 47.38 408 CYS A C 1
ATOM 3189 O O . CYS A 1 408 ? -28.25 -17.156 3.59 1 47.38 408 CYS A O 1
ATOM 3191 N N . CYS A 1 409 ? -29.203 -15.406 2.859 1 49.12 409 CYS A N 1
ATOM 3192 C CA . CYS A 1 409 ? -29.453 -14.797 4.16 1 49.12 409 CYS A CA 1
ATOM 3193 C C . CYS A 1 409 ? -30.578 -15.516 4.887 1 49.12 409 CYS A C 1
ATOM 3195 O O . CYS A 1 409 ? -30.688 -15.445 6.113 1 49.12 409 CYS A O 1
ATOM 3197 N N . ARG A 1 410 ? -31.578 -15.992 4.141 1 49.97 410 ARG A N 1
ATOM 3198 C CA . ARG A 1 410 ? -32.594 -16.781 4.848 1 49.97 410 ARG A CA 1
ATOM 3199 C C . ARG A 1 410 ? -31.938 -17.875 5.68 1 49.97 410 ARG A C 1
ATOM 3201 O O . ARG A 1 410 ? -32.406 -18.172 6.789 1 49.97 410 ARG A O 1
ATOM 3208 N N . TRP A 1 411 ? -31.062 -18.484 5.012 1 50.12 411 TRP A N 1
ATOM 3209 C CA . TRP A 1 411 ? -30.406 -19.562 5.746 1 50.12 411 TRP A CA 1
ATOM 3210 C C . TRP A 1 411 ? -29.469 -19.016 6.816 1 50.12 411 TRP A C 1
ATOM 3212 O O . TRP A 1 411 ? -29.219 -19.672 7.832 1 50.12 411 TRP A O 1
ATOM 3222 N N . THR A 1 412 ? -28.906 -17.938 6.559 1 52.59 412 THR A N 1
ATOM 3223 C CA . THR A 1 412 ? -28 -17.328 7.527 1 52.59 412 THR A CA 1
ATOM 3224 C C . THR A 1 412 ? -28.797 -16.672 8.664 1 52.59 412 THR A C 1
ATOM 3226 O O . THR A 1 412 ? -28.203 -16.141 9.602 1 52.59 412 THR A O 1
ATOM 3229 N N . THR A 1 413 ? -30.078 -16.531 8.438 1 51.78 413 THR A N 1
ATOM 3230 C CA . THR A 1 413 ? -30.922 -15.992 9.492 1 51.78 413 THR A CA 1
ATOM 3231 C C . THR A 1 413 ? -31.203 -17.047 10.555 1 51.78 413 THR A C 1
ATOM 3233 O O . THR A 1 413 ? -31.891 -16.781 11.547 1 51.78 413 THR A O 1
ATOM 3236 N N . ILE A 1 414 ? -30.844 -18.156 10.211 1 54.28 414 ILE A N 1
ATOM 3237 C CA . ILE A 1 414 ? -30.938 -19.078 11.328 1 54.28 414 ILE A CA 1
ATOM 3238 C C . ILE A 1 414 ? -29.906 -18.719 12.398 1 54.28 414 ILE A C 1
ATOM 3240 O O . ILE A 1 414 ? -28.703 -18.688 12.117 1 54.28 414 ILE A O 1
ATOM 3244 N N . PRO A 1 415 ? -30.406 -18.297 13.516 1 58.94 415 PRO A N 1
ATOM 3245 C CA . PRO A 1 415 ? -29.516 -17.812 14.57 1 58.94 415 PRO A CA 1
ATOM 3246 C C . PRO A 1 415 ? -28.344 -18.75 14.844 1 58.94 415 PRO A C 1
ATOM 3248 O O . PRO A 1 415 ? -27.219 -18.281 15.078 1 58.94 415 PRO A O 1
ATOM 3251 N N . ARG A 1 416 ? -28.609 -20.062 14.672 1 61.41 416 ARG A N 1
ATOM 3252 C CA . ARG A 1 416 ? -27.531 -21 14.977 1 61.41 416 ARG A CA 1
ATOM 3253 C C . ARG A 1 416 ? -26.438 -20.938 13.922 1 61.41 416 ARG A C 1
ATOM 3255 O O . ARG A 1 416 ? -25.25 -20.984 14.242 1 61.41 416 ARG A O 1
ATOM 3262 N N . VAL A 1 417 ? -26.891 -20.859 12.711 1 63.66 417 VAL A N 1
ATOM 3263 C CA . VAL A 1 417 ? -25.938 -20.859 11.609 1 63.66 417 VAL A CA 1
ATOM 3264 C C . VAL A 1 417 ? -25.156 -19.531 11.609 1 63.66 417 VAL A C 1
ATOM 3266 O O . VAL A 1 417 ? -23.953 -19.516 11.352 1 63.66 417 VAL A O 1
ATOM 3269 N N . VAL A 1 418 ? -25.844 -18.578 11.977 1 64.56 418 VAL A N 1
ATOM 3270 C CA . VAL A 1 418 ? -25.188 -17.266 12.047 1 64.56 418 VAL A CA 1
ATOM 3271 C C . VAL A 1 418 ? -24.125 -17.281 13.148 1 64.56 418 VAL A C 1
ATOM 3273 O O . VAL A 1 418 ? -23.047 -16.719 12.969 1 64.56 418 VAL A O 1
ATOM 3276 N N . ARG A 1 419 ? -24.516 -17.969 14.188 1 67.25 419 ARG A N 1
ATOM 3277 C CA . ARG A 1 419 ? -23.562 -18.047 15.281 1 67.25 419 ARG A CA 1
ATOM 3278 C C . ARG A 1 419 ? -22.344 -18.875 14.883 1 67.25 419 ARG A C 1
ATOM 3280 O O . ARG A 1 419 ? -21.203 -18.516 15.219 1 67.25 419 ARG A O 1
ATOM 3287 N N . CYS A 1 420 ? -22.578 -19.859 14.188 1 71.5 420 CYS A N 1
ATOM 3288 C CA . CYS A 1 420 ? -21.484 -20.703 13.727 1 71.5 420 CYS A CA 1
ATOM 3289 C C . CYS A 1 420 ? -20.625 -19.969 12.695 1 71.5 420 CYS A C 1
ATOM 3291 O O . CYS A 1 420 ? -19.391 -20.031 12.742 1 71.5 420 CYS A O 1
ATOM 3293 N N . LEU A 1 421 ? -21.297 -19.375 11.875 1 72.56 421 LEU A N 1
ATOM 3294 C CA . LEU A 1 421 ? -20.578 -18.641 10.844 1 72.56 421 LEU A CA 1
ATOM 3295 C C . LEU A 1 421 ? -19.766 -17.5 11.453 1 72.56 421 LEU A C 1
ATOM 3297 O O . LEU A 1 421 ? -18.641 -17.234 11.008 1 72.56 421 LEU A O 1
ATOM 3301 N N . ALA A 1 422 ? -20.375 -16.969 12.43 1 71.5 422 ALA A N 1
ATOM 3302 C CA . ALA A 1 422 ? -19.672 -15.906 13.125 1 71.5 422 ALA A CA 1
ATOM 3303 C C . ALA A 1 422 ? -18.438 -16.453 13.836 1 71.5 422 ALA A C 1
ATOM 3305 O O . ALA A 1 422 ? -17.375 -15.805 13.844 1 71.5 422 ALA A O 1
ATOM 3306 N N . TRP A 1 423 ? -18.641 -17.594 14.289 1 73.38 423 TRP A N 1
ATOM 3307 C CA . TRP A 1 423 ? -17.516 -18.219 14.984 1 73.38 423 TRP A CA 1
ATOM 3308 C C . TRP A 1 423 ? -16.391 -18.562 14.008 1 73.38 423 TRP A C 1
ATOM 3310 O O . TRP A 1 423 ? -15.219 -18.297 14.281 1 73.38 423 TRP A O 1
ATOM 3320 N N . VAL A 1 424 ? -16.781 -19.141 12.945 1 70.94 424 VAL A N 1
ATOM 3321 C CA . VAL A 1 424 ? -15.812 -19.516 11.93 1 70.94 424 VAL A CA 1
ATOM 3322 C C . VAL A 1 424 ? -15.148 -18.266 11.352 1 70.94 424 VAL A C 1
ATOM 3324 O O . VAL A 1 424 ? -13.938 -18.25 11.117 1 70.94 424 VAL A O 1
ATOM 3327 N N . ALA A 1 425 ? -15.977 -17.312 11.242 1 73.62 425 ALA A N 1
ATOM 3328 C CA . ALA A 1 425 ? -15.461 -16.062 10.672 1 73.62 425 ALA A CA 1
ATOM 3329 C C . ALA A 1 425 ? -14.469 -15.398 11.609 1 73.62 425 ALA A C 1
ATOM 3331 O O . ALA A 1 425 ? -13.484 -14.812 11.164 1 73.62 425 ALA A O 1
ATOM 3332 N N . ASP A 1 426 ? -14.734 -15.57 12.812 1 69.25 426 ASP A N 1
ATOM 3333 C CA . ASP A 1 426 ? -13.828 -15.016 13.805 1 69.25 426 ASP A CA 1
ATOM 3334 C C . ASP A 1 426 ? -12.508 -15.781 13.844 1 69.25 426 ASP A C 1
ATOM 3336 O O . ASP A 1 426 ? -11.445 -15.18 14 1 69.25 426 ASP A O 1
ATOM 3340 N N . MET A 1 427 ? -12.711 -17 13.57 1 65 427 MET A N 1
ATOM 3341 C CA . MET A 1 427 ? -11.531 -17.844 13.586 1 65 427 MET A CA 1
ATOM 3342 C C . MET A 1 427 ? -10.625 -17.547 12.398 1 65 427 MET A C 1
ATOM 3344 O O . MET A 1 427 ? -9.398 -17.562 12.531 1 65 427 MET A O 1
ATOM 3348 N N . VAL A 1 428 ? -11.336 -17.266 11.266 1 66.44 428 VAL A N 1
ATOM 3349 C CA . VAL A 1 428 ? -10.57 -17.078 10.039 1 66.44 428 VAL A CA 1
ATOM 3350 C C . VAL A 1 428 ? -10.273 -15.586 9.836 1 66.44 428 VAL A C 1
ATOM 3352 O O . VAL A 1 428 ? -9.461 -15.219 8.977 1 66.44 428 VAL A O 1
ATOM 3355 N N . GLY A 1 429 ? -10.734 -14.719 10.688 1 64.81 429 GLY A N 1
ATOM 3356 C CA . GLY A 1 429 ? -10.469 -13.289 10.609 1 64.81 429 GLY A CA 1
ATOM 3357 C C . GLY A 1 429 ? -11.297 -12.586 9.555 1 64.81 429 GLY A C 1
ATOM 3358 O O . GLY A 1 429 ? -10.844 -11.609 8.953 1 64.81 429 GLY A O 1
ATOM 3359 N N . VAL A 1 430 ? -12.422 -13.195 9.133 1 70.56 430 VAL A N 1
ATOM 3360 C CA . VAL A 1 430 ? -13.25 -12.594 8.094 1 70.56 430 VAL A CA 1
ATOM 3361 C C . VAL A 1 430 ? -14.57 -12.117 8.703 1 70.56 430 VAL A C 1
ATOM 3363 O O . VAL A 1 430 ? -15.586 -12.031 8.008 1 70.56 430 VAL A O 1
ATOM 3366 N N . ARG A 1 431 ? -14.602 -11.883 9.922 1 72.25 431 ARG A N 1
ATOM 3367 C CA . ARG A 1 431 ? -15.828 -11.461 10.602 1 72.25 431 ARG A CA 1
ATOM 3368 C C . ARG A 1 431 ? -16.328 -10.133 10.055 1 72.25 431 ARG A C 1
ATOM 3370 O O . ARG A 1 431 ? -17.531 -9.938 9.875 1 72.25 431 ARG A O 1
ATOM 3377 N N . GLU A 1 432 ? -15.461 -9.375 9.703 1 70.44 432 GLU A N 1
ATOM 3378 C CA . GLU A 1 432 ? -15.852 -8.062 9.188 1 70.44 432 GLU A CA 1
ATOM 3379 C C . GLU A 1 432 ? -16.562 -8.195 7.844 1 70.44 432 GLU A C 1
ATOM 3381 O O . GLU A 1 432 ? -17.531 -7.477 7.578 1 70.44 432 GLU A O 1
ATOM 3386 N N . ILE A 1 433 ? -16.125 -9.141 7.113 1 69.88 433 ILE A N 1
ATOM 3387 C CA . ILE A 1 433 ? -16.75 -9.344 5.801 1 69.88 433 ILE A CA 1
ATOM 3388 C C . ILE A 1 433 ? -18.156 -9.906 5.973 1 69.88 433 ILE A C 1
ATOM 3390 O O . ILE A 1 433 ? -19.078 -9.508 5.258 1 69.88 433 ILE A O 1
ATOM 3394 N N . LEU A 1 434 ? -18.281 -10.75 6.941 1 72.94 434 LEU A N 1
ATOM 3395 C CA . LEU A 1 434 ? -19.594 -11.336 7.199 1 72.94 434 LEU A CA 1
ATOM 3396 C C . LEU A 1 434 ? -20.562 -10.289 7.734 1 72.94 434 LEU A C 1
ATOM 3398 O O . LEU A 1 434 ? -21.734 -10.25 7.324 1 72.94 434 LEU A O 1
ATOM 3402 N N . ASP A 1 435 ? -20.062 -9.461 8.57 1 72.31 435 ASP A N 1
ATOM 3403 C CA . ASP A 1 435 ? -20.891 -8.406 9.133 1 72.31 435 ASP A CA 1
ATOM 3404 C C . ASP A 1 435 ? -21.312 -7.402 8.055 1 72.31 435 ASP A C 1
ATOM 3406 O O . ASP A 1 435 ? -22.422 -6.875 8.086 1 72.31 435 ASP A O 1
ATOM 3410 N N . ASP A 1 436 ? -20.453 -7.219 7.117 1 72.06 436 ASP A N 1
ATOM 3411 C CA . ASP A 1 436 ? -20.766 -6.289 6.039 1 72.06 436 ASP A CA 1
ATOM 3412 C C . ASP A 1 436 ? -21.969 -6.781 5.219 1 72.06 436 ASP A C 1
ATOM 3414 O O . ASP A 1 436 ? -22.781 -5.984 4.766 1 72.06 436 ASP A O 1
ATOM 3418 N N . PHE A 1 437 ? -22.047 -8.055 5.215 1 71.31 437 PHE A N 1
ATOM 3419 C CA . PHE A 1 437 ? -23.125 -8.648 4.422 1 71.31 437 PHE A CA 1
ATOM 3420 C C . PHE A 1 437 ? -24.469 -8.453 5.102 1 71.31 437 PHE A C 1
ATOM 3422 O O . PHE A 1 437 ? -25.5 -8.297 4.43 1 71.31 437 PHE A O 1
ATOM 3429 N N . PHE A 1 438 ? -24.359 -8.297 6.402 1 71.5 438 PHE A N 1
ATOM 3430 C CA . PHE A 1 438 ? -25.625 -8.297 7.125 1 71.5 438 PHE A CA 1
ATOM 3431 C C . PHE A 1 438 ? -26.016 -6.883 7.555 1 71.5 438 PHE A C 1
ATOM 3433 O O . PHE A 1 438 ? -27.188 -6.559 7.68 1 71.5 438 PHE A O 1
ATOM 3440 N N . PHE A 1 439 ? -25.047 -6.066 7.684 1 75.19 439 PHE A N 1
ATOM 3441 C CA . PHE A 1 439 ? -25.375 -4.809 8.344 1 75.19 439 PHE A CA 1
ATOM 3442 C C . PHE A 1 439 ? -25.203 -3.635 7.387 1 75.19 439 PHE A C 1
ATOM 3444 O O . PHE A 1 439 ? -25.641 -2.521 7.68 1 75.19 439 PHE A O 1
ATOM 3451 N N . ILE A 1 440 ? -24.594 -3.859 6.262 1 81.56 440 ILE A N 1
ATOM 3452 C CA . ILE A 1 440 ? -24.375 -2.764 5.32 1 81.56 440 ILE A CA 1
ATOM 3453 C C . ILE A 1 440 ? -25.547 -2.68 4.352 1 81.56 440 ILE A C 1
ATOM 3455 O O . ILE A 1 440 ? -26.031 -3.703 3.857 1 81.56 440 ILE A O 1
ATOM 3459 N N . ARG A 1 441 ? -26.078 -1.489 4.246 1 82.44 441 ARG A N 1
ATOM 3460 C CA . ARG A 1 441 ? -27.188 -1.226 3.326 1 82.44 441 ARG A CA 1
ATOM 3461 C C . ARG A 1 441 ? -26.734 -0.363 2.156 1 82.44 441 ARG A C 1
ATOM 3463 O O . ARG A 1 441 ? -25.781 0.418 2.283 1 82.44 441 ARG A O 1
ATOM 3470 N N . HIS A 1 442 ? -27.422 -0.573 1.044 1 84.12 442 HIS A N 1
ATOM 3471 C CA . HIS A 1 442 ? -27.141 0.225 -0.146 1 84.12 442 HIS A CA 1
ATOM 3472 C C . HIS A 1 442 ? -28.375 1.042 -0.55 1 84.12 442 HIS A C 1
ATOM 3474 O O . HIS A 1 442 ? -29.469 0.496 -0.689 1 84.12 442 HIS A O 1
ATOM 3480 N N . GLU A 1 443 ? -28.172 2.32 -0.494 1 85.06 443 GLU A N 1
ATOM 3481 C CA . GLU A 1 443 ? -29.25 3.23 -0.878 1 85.06 443 GLU A CA 1
ATOM 3482 C C . GLU A 1 443 ? -28.969 3.873 -2.232 1 85.06 443 GLU A C 1
ATOM 3484 O O . GLU A 1 443 ? -27.828 4.258 -2.523 1 85.06 443 GLU A O 1
ATOM 3489 N N . PRO A 1 444 ? -29.906 3.932 -3.055 1 84.56 444 PRO A N 1
ATOM 3490 C CA . PRO A 1 444 ? -29.719 4.539 -4.375 1 84.56 444 PRO A CA 1
ATOM 3491 C C . PRO A 1 444 ? -29.609 6.059 -4.316 1 84.56 444 PRO A C 1
ATOM 3493 O O . PRO A 1 444 ? -30.344 6.707 -3.576 1 84.56 444 PRO A O 1
ATOM 3496 N N . VAL A 1 445 ? -28.562 6.523 -4.887 1 81.88 445 VAL A N 1
ATOM 3497 C CA . VAL A 1 445 ? -28.344 7.961 -4.996 1 81.88 445 VAL A CA 1
ATOM 3498 C C . VAL A 1 445 ? -28.141 8.344 -6.461 1 81.88 445 VAL A C 1
ATOM 3500 O O . VAL A 1 445 ? -27.203 7.887 -7.105 1 81.88 445 VAL A O 1
ATOM 3503 N N . SER A 1 446 ? -29.156 8.875 -7.176 1 77.38 446 SER A N 1
ATOM 3504 C CA . SER A 1 446 ? -29 9.281 -8.57 1 77.38 446 SER A CA 1
ATOM 3505 C C . SER A 1 446 ? -29.578 10.672 -8.805 1 77.38 446 SER A C 1
ATOM 3507 O O . SER A 1 446 ? -30.469 11.117 -8.078 1 77.38 446 SER A O 1
ATOM 3509 N N . CYS A 1 447 ? -28.812 11.336 -9.539 1 70.56 447 CYS A N 1
ATOM 3510 C CA . CYS A 1 447 ? -29.312 12.641 -9.961 1 70.56 447 CYS A CA 1
ATOM 3511 C C . CYS A 1 447 ? -30.328 12.492 -11.086 1 70.56 447 CYS A C 1
ATOM 3513 O O . CYS A 1 447 ? -31.078 13.422 -11.367 1 70.56 447 CYS A O 1
ATOM 3515 N N . ARG A 1 448 ? -30.297 11.297 -11.734 1 61.69 448 ARG A N 1
ATOM 3516 C CA . ARG A 1 448 ? -31.203 11.109 -12.867 1 61.69 448 ARG A CA 1
ATOM 3517 C C . ARG A 1 448 ? -32.625 10.844 -12.391 1 61.69 448 ARG A C 1
ATOM 3519 O O . ARG A 1 448 ? -32.844 10.219 -11.344 1 61.69 448 ARG A O 1
ATOM 3526 N N . LYS A 1 449 ? -33.406 11.875 -12.477 1 53.88 449 LYS A N 1
ATOM 3527 C CA . LYS A 1 449 ? -34.812 11.586 -12.195 1 53.88 449 LYS A CA 1
ATOM 3528 C C . LYS A 1 449 ? -35.156 10.156 -12.602 1 53.88 449 LYS A C 1
ATOM 3530 O O . LYS A 1 449 ? -35.438 9.883 -13.766 1 53.88 449 LYS A O 1
ATOM 3535 N N . ILE A 1 450 ? -34.469 9.25 -12.188 1 46.62 450 ILE A N 1
ATOM 3536 C CA . ILE A 1 450 ? -34.906 7.898 -12.523 1 46.62 450 ILE A CA 1
ATOM 3537 C C . ILE A 1 450 ? -36.312 7.66 -12.008 1 46.62 450 ILE A C 1
ATOM 3539 O O . ILE A 1 450 ? -36.594 7.824 -10.812 1 46.62 450 ILE A O 1
ATOM 3543 N N . LYS A 1 451 ? -37.344 7.688 -12.781 1 40.59 451 LYS A N 1
ATOM 3544 C CA . LYS A 1 451 ? -38.656 7.113 -12.461 1 40.59 451 LYS A CA 1
ATOM 3545 C C . LYS A 1 451 ? -38.531 5.73 -11.836 1 40.59 451 LYS A C 1
ATOM 3547 O O . LYS A 1 451 ? -38.344 4.738 -12.547 1 40.59 451 LYS A O 1
ATOM 3552 N N . ASP A 1 452 ? -37.688 5.461 -11.031 1 39.97 452 ASP A N 1
ATOM 3553 C CA . ASP A 1 452 ? -37.938 4.125 -10.492 1 39.97 452 ASP A CA 1
ATOM 3554 C C . ASP A 1 452 ? -39.438 3.9 -10.258 1 39.97 452 ASP A C 1
ATOM 3556 O O . ASP A 1 452 ? -40.062 4.586 -9.445 1 39.97 452 ASP A O 1
ATOM 3560 N N . SER A 1 453 ? -40.062 3.607 -11.148 1 40.06 453 SER A N 1
ATOM 3561 C CA . SER A 1 453 ? -41.469 3.242 -11.258 1 40.06 453 SER A CA 1
ATOM 3562 C C . SER A 1 453 ? -41.969 2.531 -10 1 40.06 453 SER A C 1
ATOM 3564 O O . SER A 1 453 ? -43.094 2.701 -9.594 1 40.06 453 SER A O 1
ATOM 3566 N N . ASN A 1 454 ? -41.562 1.277 -9.695 1 38 454 ASN A N 1
ATOM 3567 C CA . ASN A 1 454 ? -42.438 0.383 -8.945 1 38 454 ASN A CA 1
ATOM 3568 C C . ASN A 1 454 ? -42.625 0.874 -7.52 1 38 454 ASN A C 1
ATOM 3570 O O . ASN A 1 454 ? -43.562 0.42 -6.832 1 38 454 ASN A O 1
ATOM 3574 N N . LYS A 1 455 ? -41.594 1.199 -6.621 1 41.72 455 LYS A N 1
ATOM 3575 C CA . LYS A 1 455 ? -42.094 1.278 -5.246 1 41.72 455 LYS A CA 1
ATOM 3576 C C . LYS A 1 455 ? -42.062 2.719 -4.742 1 41.72 455 LYS A C 1
ATOM 3578 O O . LYS A 1 455 ? -42.156 2.959 -3.535 1 41.72 455 LYS A O 1
ATOM 3583 N N . GLY A 1 456 ? -42.156 3.805 -5.418 1 44.19 456 GLY A N 1
ATOM 3584 C CA . GLY A 1 456 ? -42.531 5.129 -4.938 1 44.19 456 GLY A CA 1
ATOM 3585 C C . GLY A 1 456 ? -41.438 5.773 -4.086 1 44.19 456 GLY A C 1
ATOM 3586 O O . GLY A 1 456 ? -41.719 6.758 -3.389 1 44.19 456 GLY A O 1
ATOM 3587 N N . LYS A 1 457 ? -40.344 5.129 -3.961 1 50.94 457 LYS A N 1
ATOM 3588 C CA . LYS A 1 457 ? -39.438 5.781 -3.01 1 50.94 457 LYS A CA 1
ATOM 3589 C C . LYS A 1 457 ? -38.625 6.879 -3.689 1 50.94 457 LYS A C 1
ATOM 3591 O O . LYS A 1 457 ? -38 6.641 -4.727 1 50.94 457 LYS A O 1
ATOM 3596 N N . LYS A 1 458 ? -38.875 8.133 -3.555 1 55.31 458 LYS A N 1
ATOM 3597 C CA . LYS A 1 458 ? -38.219 9.367 -3.992 1 55.31 458 LYS A CA 1
ATOM 3598 C C . LYS A 1 458 ? -36.75 9.344 -3.67 1 55.31 458 LYS A C 1
ATOM 3600 O O . LYS A 1 458 ? -36.344 8.977 -2.562 1 55.31 458 LYS A O 1
ATOM 3605 N N . SER A 1 459 ? -35.75 9.297 -4.758 1 62.84 459 SER A N 1
ATOM 3606 C CA . SER A 1 459 ? -34.312 9.367 -4.598 1 62.84 459 SER A CA 1
ATOM 3607 C C . SER A 1 459 ? -33.906 10.586 -3.766 1 62.84 459 SER A C 1
ATOM 3609 O O . SER A 1 459 ? -34.5 11.656 -3.904 1 62.84 459 SER A O 1
ATOM 3611 N N . ILE A 1 460 ? -33.094 10.32 -2.73 1 73.19 460 ILE A N 1
ATOM 3612 C CA . ILE A 1 460 ? -32.594 11.391 -1.875 1 73.19 460 ILE A CA 1
ATOM 3613 C C . ILE A 1 460 ? -31.672 12.297 -2.68 1 73.19 460 ILE A C 1
ATOM 3615 O O . ILE A 1 460 ? -30.781 11.812 -3.396 1 73.19 460 ILE A O 1
ATOM 3619 N N . ASP A 1 461 ? -31.906 13.5 -2.729 1 86.31 461 ASP A N 1
ATOM 3620 C CA . ASP A 1 461 ? -31.188 14.469 -3.549 1 86.31 461 ASP A CA 1
ATOM 3621 C C . ASP A 1 461 ? -29.875 14.891 -2.885 1 86.31 461 ASP A C 1
ATOM 3623 O O . ASP A 1 461 ? -29.625 16.078 -2.68 1 86.31 461 ASP A O 1
ATOM 3627 N N . VAL A 1 462 ? -29.078 13.898 -2.58 1 91.38 462 VAL A N 1
ATOM 3628 C CA . VAL A 1 462 ? -27.797 14.18 -1.921 1 91.38 462 VAL A CA 1
ATOM 3629 C C . VAL A 1 462 ? -26.844 14.82 -2.912 1 91.38 462 VAL A C 1
ATOM 3631 O O . VAL A 1 462 ? -26.141 15.781 -2.576 1 91.38 462 VAL A O 1
ATOM 3634 N N . LEU A 1 463 ? -26.875 14.43 -4.191 1 92.25 463 LEU A N 1
ATOM 3635 C CA . LEU A 1 463 ? -25.938 14.906 -5.191 1 92.25 463 LEU A CA 1
ATOM 3636 C C . LEU A 1 463 ? -26.188 16.375 -5.539 1 92.25 463 LEU A C 1
ATOM 3638 O O . LEU A 1 463 ? -25.25 17.156 -5.68 1 92.25 463 LEU A O 1
ATOM 3642 N N . ASN A 1 464 ? -27.484 16.734 -5.594 1 92 464 ASN A N 1
ATOM 3643 C CA . ASN A 1 464 ? -27.828 18.125 -5.879 1 92 464 ASN A CA 1
ATOM 3644 C C . ASN A 1 464 ? -27.422 19.047 -4.73 1 92 464 ASN A C 1
ATOM 3646 O O . ASN A 1 464 ? -26.906 20.141 -4.961 1 92 464 ASN A O 1
ATOM 3650 N N . TYR A 1 465 ? -27.625 18.516 -3.59 1 93.31 465 TYR A N 1
ATOM 3651 C CA . TYR A 1 465 ? -27.281 19.312 -2.41 1 93.31 465 TYR A CA 1
ATOM 3652 C C . TYR A 1 465 ? -25.781 19.562 -2.334 1 93.31 465 TYR A C 1
ATOM 3654 O O . TYR A 1 465 ? -25.344 20.672 -2.051 1 93.31 465 TYR A O 1
ATOM 3662 N N . VAL A 1 466 ? -25.031 18.547 -2.582 1 93.5 466 VAL A N 1
ATOM 3663 C CA . VAL A 1 466 ? -23.578 18.656 -2.504 1 93.5 466 VAL A CA 1
ATOM 3664 C C . VAL A 1 466 ? -23.062 19.531 -3.643 1 93.5 466 VAL A C 1
ATOM 3666 O O . VAL A 1 466 ? -22.188 20.375 -3.436 1 93.5 466 VAL A O 1
ATOM 3669 N N . PHE A 1 467 ? -23.641 19.375 -4.848 1 94.25 467 PHE A N 1
ATOM 3670 C CA . PHE A 1 467 ? -23.219 20.141 -6.012 1 94.25 467 PHE A CA 1
ATOM 3671 C C . PHE A 1 467 ? -23.469 21.625 -5.793 1 94.25 467 PHE A C 1
ATOM 3673 O O . PHE A 1 467 ? -22.594 22.453 -6.055 1 94.25 467 PHE A O 1
ATOM 3680 N N . ASP A 1 468 ? -24.625 21.906 -5.27 1 92.5 468 ASP A N 1
ATOM 3681 C CA . ASP A 1 468 ? -24.984 23.312 -5.055 1 92.5 468 ASP A CA 1
ATOM 3682 C C . ASP A 1 468 ? -24.094 23.953 -3.99 1 92.5 468 ASP A C 1
ATOM 3684 O O . ASP A 1 468 ? -23.703 25.109 -4.125 1 92.5 468 ASP A O 1
ATOM 3688 N N . GLY A 1 469 ? -23.812 23.188 -2.951 1 91.75 469 GLY A N 1
ATOM 3689 C CA . GLY A 1 469 ? -22.922 23.703 -1.914 1 91.75 469 GLY A CA 1
ATOM 3690 C C . GLY A 1 469 ? -21.516 23.969 -2.41 1 91.75 469 GLY A C 1
ATOM 3691 O O . GLY A 1 469 ? -20.922 25 -2.084 1 91.75 469 GLY A O 1
ATOM 3692 N N . LEU A 1 470 ? -21.047 23.125 -3.23 1 92.88 470 LEU A N 1
ATOM 3693 C CA . LEU A 1 470 ? -19.688 23.266 -3.758 1 92.88 470 LEU A CA 1
ATOM 3694 C C . LEU A 1 470 ? -19.609 24.406 -4.758 1 92.88 470 LEU A C 1
ATOM 3696 O O . LEU A 1 470 ? -18.625 25.156 -4.762 1 92.88 470 LEU A O 1
ATOM 3700 N N . ARG A 1 471 ? -20.625 24.484 -5.57 1 92.62 471 ARG A N 1
ATOM 3701 C CA . ARG A 1 471 ? -20.656 25.547 -6.566 1 92.62 471 ARG A CA 1
ATOM 3702 C C . ARG A 1 471 ? -20.672 26.922 -5.898 1 92.62 471 ARG A C 1
ATOM 3704 O O . ARG A 1 471 ? -19.953 27.828 -6.316 1 92.62 471 ARG A O 1
ATOM 3711 N N . LYS A 1 472 ? -21.453 27 -4.906 1 89.19 472 LYS A N 1
ATOM 3712 C CA . LYS A 1 472 ? -21.531 28.266 -4.176 1 89.19 472 LYS A CA 1
ATOM 3713 C C . LYS A 1 472 ? -20.188 28.609 -3.537 1 89.19 472 LYS A C 1
ATOM 3715 O O . LYS A 1 472 ? -19.719 29.75 -3.66 1 89.19 472 LYS A O 1
ATOM 3720 N N . THR A 1 473 ? -19.578 27.688 -2.939 1 87.88 473 THR A N 1
ATOM 3721 C CA . THR A 1 473 ? -18.297 27.906 -2.279 1 87.88 473 THR A CA 1
ATOM 3722 C C . THR A 1 473 ? -17.219 28.25 -3.301 1 87.88 473 THR A C 1
ATOM 3724 O O . THR A 1 473 ? -16.375 29.125 -3.064 1 87.88 473 THR A O 1
ATOM 3727 N N . ALA A 1 474 ? -17.203 27.531 -4.391 1 89.75 474 ALA A N 1
ATOM 3728 C CA . ALA A 1 474 ? -16.203 27.75 -5.438 1 89.75 474 ALA A CA 1
ATOM 3729 C C . ALA A 1 474 ? -16.328 29.156 -6.027 1 89.75 474 ALA A C 1
ATOM 3731 O O . ALA A 1 474 ? -15.328 29.828 -6.285 1 89.75 474 ALA A O 1
ATOM 3732 N N . ASN A 1 475 ? -17.531 29.594 -6.199 1 87.75 475 ASN A N 1
ATOM 3733 C CA . ASN A 1 475 ? -17.766 30.906 -6.766 1 87.75 475 ASN A CA 1
ATOM 3734 C C . ASN A 1 475 ? -17.375 32.031 -5.793 1 87.75 475 ASN A C 1
ATOM 3736 O O . ASN A 1 475 ? -16.922 33.094 -6.211 1 87.75 475 ASN A O 1
ATOM 3740 N N . GLU A 1 476 ? -17.484 31.75 -4.605 1 83.5 476 GLU A N 1
ATOM 3741 C CA . GLU A 1 476 ? -17.109 32.719 -3.598 1 83.5 476 GLU A CA 1
ATOM 3742 C C . GLU A 1 476 ? -15.594 32.844 -3.48 1 83.5 476 GLU A C 1
ATOM 3744 O O . GLU A 1 476 ? -15.07 33.969 -3.301 1 83.5 476 GLU A O 1
ATOM 3749 N N . VAL A 1 477 ? -14.914 31.812 -3.652 1 80.69 477 VAL A N 1
ATOM 3750 C CA . VAL A 1 477 ? -13.477 31.781 -3.389 1 80.69 477 VAL A CA 1
ATOM 3751 C C . VAL A 1 477 ? -12.711 32.062 -4.68 1 80.69 477 VAL A C 1
ATOM 3753 O O . VAL A 1 477 ? -11.555 32.5 -4.641 1 80.69 477 VAL A O 1
ATOM 3756 N N . ARG A 1 478 ? -13.258 31.797 -5.785 1 76.19 478 ARG A N 1
ATOM 3757 C CA . ARG A 1 478 ? -12.602 31.922 -7.082 1 76.19 478 ARG A CA 1
ATOM 3758 C C . ARG A 1 478 ? -11.93 33.281 -7.23 1 76.19 478 ARG A C 1
ATOM 3760 O O . ARG A 1 478 ? -10.844 33.375 -7.805 1 76.19 478 ARG A O 1
ATOM 3767 N N . TYR A 1 479 ? -12.602 34.281 -6.812 1 65.75 479 TYR A N 1
ATOM 3768 C CA . TYR A 1 479 ? -12.062 35.625 -7.047 1 65.75 479 TYR A CA 1
ATOM 3769 C C . TYR A 1 479 ? -11.211 36.094 -5.875 1 65.75 479 TYR A C 1
ATOM 3771 O O . TYR A 1 479 ? -10.625 37.156 -5.914 1 65.75 479 TYR A O 1
ATOM 3779 N N . SER A 1 480 ? -11.359 35.219 -4.895 1 60.03 480 SER A N 1
ATOM 3780 C CA . SER A 1 480 ? -10.578 35.656 -3.746 1 60.03 480 SER A CA 1
ATOM 3781 C C . SER A 1 480 ? -9.109 35.281 -3.896 1 60.03 480 SER A C 1
ATOM 3783 O O . SER A 1 480 ? -8.789 34.25 -4.449 1 60.03 480 SER A O 1
ATOM 3785 N N . GLY A 1 481 ? -8.312 35.875 -4.625 1 50.88 481 GLY A N 1
ATOM 3786 C CA . GLY A 1 481 ? -6.859 35.812 -4.68 1 50.88 481 GLY A CA 1
ATOM 3787 C C . GLY A 1 481 ? -6.254 34.906 -3.629 1 50.88 481 GLY A C 1
ATOM 3788 O O . GLY A 1 481 ? -6.902 34.562 -2.633 1 50.88 481 GLY A O 1
ATOM 3789 N N . GLY A 1 482 ? -5.105 33.938 -3.844 1 53.31 482 GLY A N 1
ATOM 3790 C CA . GLY A 1 482 ? -4.219 33.375 -2.836 1 53.31 482 GLY A CA 1
ATOM 3791 C C . GLY A 1 482 ? -4.52 31.938 -2.514 1 53.31 482 GLY A C 1
ATOM 3792 O O . GLY A 1 482 ? -5.109 31.219 -3.33 1 53.31 482 GLY A O 1
ATOM 3793 N N . ASN A 1 483 ? -4.297 31.453 -1.267 1 62.69 483 ASN A N 1
ATOM 3794 C CA . ASN A 1 483 ? -4.289 30.172 -0.548 1 62.69 483 ASN A CA 1
ATOM 3795 C C . ASN A 1 483 ? -5.68 29.812 -0.036 1 62.69 483 ASN A C 1
ATOM 3797 O O . ASN A 1 483 ? -5.84 28.828 0.684 1 62.69 483 ASN A O 1
ATOM 3801 N N . GLU A 1 484 ? -6.801 30.438 -0.537 1 69 484 GLU A N 1
ATOM 3802 C CA . GLU A 1 484 ? -8.117 30.219 0.046 1 69 484 GLU A CA 1
ATOM 3803 C C . GLU A 1 484 ? -8.75 28.938 -0.505 1 69 484 GLU A C 1
ATOM 3805 O O . GLU A 1 484 ? -9.508 28.266 0.197 1 69 484 GLU A O 1
ATOM 3810 N N . MET A 1 485 ? -8.508 28.734 -1.731 1 75.25 485 MET A N 1
ATOM 3811 C CA . MET A 1 485 ? -9.062 27.516 -2.316 1 75.25 485 MET A CA 1
ATOM 3812 C C . MET A 1 485 ? -8.547 26.281 -1.579 1 75.25 485 MET A C 1
ATOM 3814 O O . MET A 1 485 ? -9.25 25.266 -1.493 1 75.25 485 MET A O 1
ATOM 3818 N N . GLU A 1 486 ? -7.457 26.438 -1.015 1 74.62 486 GLU A N 1
ATOM 3819 C CA . GLU A 1 486 ? -6.887 25.344 -0.232 1 74.62 486 GLU A CA 1
ATOM 3820 C C . GLU A 1 486 ? -7.488 25.297 1.171 1 74.62 486 GLU A C 1
ATOM 3822 O O . GLU A 1 486 ? -7.641 24.219 1.753 1 74.62 486 GLU A O 1
ATOM 3827 N N . GLU A 1 487 ? -7.957 26.422 1.64 1 77.38 487 GLU A N 1
ATOM 3828 C CA . GLU A 1 487 ? -8.461 26.531 3.006 1 77.38 487 GLU A CA 1
ATOM 3829 C C . GLU A 1 487 ? -9.859 25.938 3.129 1 77.38 487 GLU A C 1
ATOM 3831 O O . GLU A 1 487 ? -10.289 25.547 4.219 1 77.38 487 GLU A O 1
ATOM 3836 N N . VAL A 1 488 ? -10.477 25.891 2.004 1 80.25 488 VAL A N 1
ATOM 3837 C CA . VAL A 1 488 ? -11.836 25.344 2.012 1 80.25 488 VAL A CA 1
ATOM 3838 C C . VAL A 1 488 ? -11.805 23.891 2.457 1 80.25 488 VAL A C 1
ATOM 3840 O O . VAL A 1 488 ? -12.719 23.422 3.141 1 80.25 488 VAL A O 1
ATOM 3843 N N . CYS A 1 489 ? -10.797 23.234 2.121 1 79.44 489 CYS A N 1
ATOM 3844 C CA . CYS A 1 489 ? -10.688 21.828 2.469 1 79.44 489 CYS A CA 1
ATOM 3845 C C . CYS A 1 489 ? -10.383 21.656 3.951 1 79.44 489 CYS A C 1
ATOM 3847 O O . CYS A 1 489 ? -10.492 20.547 4.484 1 79.44 489 CYS A O 1
ATOM 3849 N N . ASP A 1 490 ? -10.156 22.766 4.609 1 79.06 490 ASP A N 1
ATOM 3850 C CA . ASP A 1 490 ? -9.844 22.688 6.031 1 79.06 490 ASP A CA 1
ATOM 3851 C C . ASP A 1 490 ? -11.094 22.891 6.883 1 79.06 490 ASP A C 1
ATOM 3853 O O . ASP A 1 490 ? -11.07 22.688 8.094 1 79.06 490 ASP A O 1
ATOM 3857 N N . TYR A 1 491 ? -12.211 23.172 6.156 1 82.88 491 TYR A N 1
ATOM 3858 C CA . TYR A 1 491 ? -13.461 23.359 6.895 1 82.88 491 TYR A CA 1
ATOM 3859 C C . TYR A 1 491 ? -14.047 22.016 7.324 1 82.88 491 TYR A C 1
ATOM 3861 O O . TYR A 1 491 ? -14.258 21.141 6.496 1 82.88 491 TYR A O 1
ATOM 3869 N N . ARG A 1 492 ? -14.258 21.891 8.625 1 84.62 492 ARG A N 1
ATOM 3870 C CA . ARG A 1 492 ? -14.773 20.641 9.172 1 84.62 492 ARG A CA 1
ATOM 3871 C C . ARG A 1 492 ? -16.125 20.844 9.844 1 84.62 492 ARG A C 1
ATOM 3873 O O . ARG A 1 492 ? -16.391 20.297 10.906 1 84.62 492 ARG A O 1
ATOM 3880 N N . GLY A 1 493 ? -16.891 21.75 9.305 1 82.62 493 GLY A N 1
ATOM 3881 C CA . GLY A 1 493 ? -18.219 21.984 9.875 1 82.62 493 GLY A CA 1
ATOM 3882 C C . GLY A 1 493 ? -18.344 23.344 10.516 1 82.62 493 GLY A C 1
ATOM 3883 O O . GLY A 1 493 ? -19.469 23.828 10.742 1 82.62 493 GLY A O 1
ATOM 3884 N N . GLY A 1 494 ? -17.25 24.016 10.789 1 76.38 494 GLY A N 1
ATOM 3885 C CA . GLY A 1 494 ? -17.266 25.297 11.484 1 76.38 494 GLY A CA 1
ATOM 3886 C C . GLY A 1 494 ? -17.938 26.406 10.695 1 76.38 494 GLY A C 1
ATOM 3887 O O . GLY A 1 494 ? -18.719 27.172 11.242 1 76.38 494 GLY A O 1
ATOM 3888 N N . GLU A 1 495 ? -17.734 26.391 9.508 1 71.69 495 GLU A N 1
ATOM 3889 C CA . GLU A 1 495 ? -18.312 27.453 8.664 1 71.69 495 G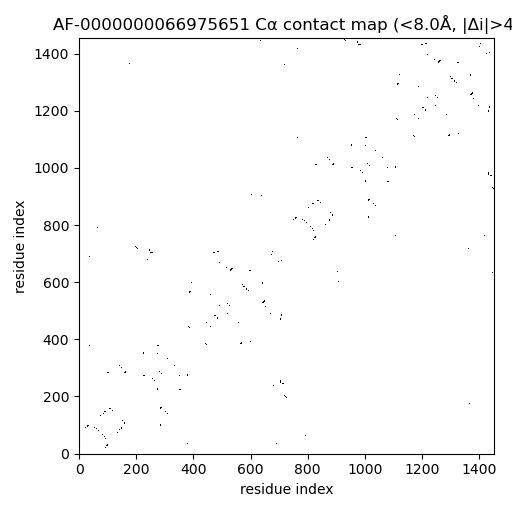LU A CA 1
ATOM 3890 C C . GLU A 1 495 ? -19.812 27.281 8.516 1 71.69 495 GLU A C 1
ATOM 3892 O O . GLU A 1 495 ? -20.562 28.25 8.516 1 71.69 495 GLU A O 1
ATOM 3897 N N . GLY A 1 496 ? -20.234 26.094 8.406 1 67.81 496 GLY A N 1
ATOM 3898 C CA . GLY A 1 496 ? -21.656 25.812 8.312 1 67.81 496 GLY A CA 1
ATOM 3899 C C . GLY A 1 496 ? -22.422 26.25 9.547 1 67.81 496 GLY A C 1
ATOM 3900 O O . GLY A 1 496 ? -23.531 26.797 9.445 1 67.81 496 GLY A O 1
ATOM 3901 N N . ILE A 1 497 ? -21.766 25.984 10.641 1 74.44 497 ILE A N 1
ATOM 3902 C CA . ILE A 1 497 ? -22.375 26.344 11.914 1 74.44 497 ILE A CA 1
ATOM 3903 C C . ILE A 1 497 ? -22.453 27.875 12.039 1 74.44 497 ILE A C 1
ATOM 3905 O O . ILE A 1 497 ? -23.484 28.422 12.398 1 74.44 497 ILE A O 1
ATOM 3909 N N . ILE A 1 498 ? -21.422 28.5 11.602 1 67 498 ILE A N 1
ATOM 3910 C CA . ILE A 1 498 ? -21.312 29.938 11.758 1 67 498 ILE A CA 1
ATOM 3911 C C . ILE A 1 498 ? -22.297 30.641 10.828 1 67 498 ILE A C 1
ATOM 3913 O O . ILE A 1 498 ? -22.984 31.594 11.227 1 67 498 ILE A O 1
ATOM 3917 N N . ASN A 1 499 ? -22.438 30.172 9.664 1 67.06 499 ASN A N 1
ATOM 3918 C CA . ASN A 1 499 ? -23.297 30.797 8.68 1 67.06 499 ASN A CA 1
ATOM 3919 C C . ASN A 1 499 ? -24.766 30.703 9.07 1 67.06 499 ASN A C 1
ATOM 3921 O O . ASN A 1 499 ? -25.547 31.625 8.836 1 67.06 499 ASN A O 1
ATOM 3925 N N . GLU A 1 500 ? -25.062 29.609 9.719 1 69.5 500 GLU A N 1
ATOM 3926 C CA . GLU A 1 500 ? -26.484 29.391 10 1 69.5 500 GLU A CA 1
ATOM 3927 C C . GLU A 1 500 ? -26.859 29.922 11.383 1 69.5 500 GLU A C 1
ATOM 3929 O O . GLU A 1 500 ? -27.969 30.391 11.594 1 69.5 500 GLU A O 1
ATOM 3934 N N . LEU A 1 501 ? -25.969 29.781 12.336 1 67.19 501 LEU A N 1
ATOM 3935 C CA . LEU A 1 501 ? -26.266 30.156 13.711 1 67.19 501 LEU A CA 1
ATOM 3936 C C . LEU A 1 501 ? -26.109 31.672 13.914 1 67.19 501 LEU A C 1
ATOM 3938 O O . LEU A 1 501 ? -26.797 32.25 14.734 1 67.19 501 LEU A O 1
ATOM 3942 N N . VAL A 1 502 ? -25.125 32.312 13.328 1 58.62 502 VAL A N 1
ATOM 3943 C CA . VAL A 1 502 ? -24.969 33.75 13.5 1 58.62 502 VAL A CA 1
ATOM 3944 C C . VAL A 1 502 ? -26.281 34.469 13.117 1 58.62 502 VAL A C 1
ATOM 3946 O O . VAL A 1 502 ? -26.641 35.469 13.703 1 58.62 502 VAL A O 1
ATOM 3949 N N . GLY A 1 503 ? -27.062 33.969 12.211 1 51.88 503 GLY A N 1
ATOM 3950 C CA . GLY A 1 503 ? -28.297 34.656 11.859 1 51.88 503 GLY A CA 1
ATOM 3951 C C . GLY A 1 503 ? -29.375 34.5 12.906 1 51.88 503 GLY A C 1
ATOM 3952 O O . GLY A 1 503 ? -30.375 35.219 12.891 1 51.88 503 GLY A O 1
ATOM 3953 N N . ASP A 1 504 ? -29.25 33.438 13.664 1 54.06 504 ASP A N 1
ATOM 3954 C CA . ASP A 1 504 ? -30.328 33.25 14.617 1 54.06 504 ASP A CA 1
ATOM 3955 C C . ASP A 1 504 ? -29.969 33.844 15.984 1 54.06 504 ASP A C 1
ATOM 3957 O O . ASP A 1 504 ? -29.219 33.219 16.75 1 54.06 504 ASP A O 1
ATOM 3961 N N . ILE A 1 505 ? -30.062 35.188 16.266 1 50.66 505 ILE A N 1
ATOM 3962 C CA . ILE A 1 505 ? -29.797 36.062 17.391 1 50.66 505 ILE A CA 1
ATOM 3963 C C . ILE A 1 505 ? -30.234 35.375 18.688 1 50.66 505 ILE A C 1
ATOM 3965 O O . ILE A 1 505 ? -29.578 35.531 19.734 1 50.66 505 ILE A O 1
ATOM 3969 N N . GLN A 1 506 ? -31.344 34.781 18.672 1 48.72 506 GLN A N 1
ATOM 3970 C CA . GLN A 1 506 ? -31.922 34.281 19.906 1 48.72 506 GLN A CA 1
ATOM 3971 C C . GLN A 1 506 ? -31.031 33.25 20.562 1 48.72 506 GLN A C 1
ATOM 3973 O O . GLN A 1 506 ? -31.141 33 21.766 1 48.72 506 GLN A O 1
ATOM 3978 N N . LEU A 1 507 ? -30.141 32.656 19.719 1 52.75 507 LEU A N 1
ATOM 3979 C CA . LEU A 1 507 ? -29.438 31.438 20.062 1 52.75 507 LEU A CA 1
ATOM 3980 C C . LEU A 1 507 ? -28.078 31.734 20.672 1 52.75 507 LEU A C 1
ATOM 3982 O O . LEU A 1 507 ? -27.422 30.844 21.203 1 52.75 507 LEU A O 1
ATOM 3986 N N . MET A 1 508 ? -27.562 33.062 20.547 1 49.78 508 MET A N 1
ATOM 3987 C CA . MET A 1 508 ? -26.281 33.5 21.125 1 49.78 508 MET A CA 1
ATOM 3988 C C . MET A 1 508 ? -26.281 33.344 22.641 1 49.78 508 MET A C 1
ATOM 3990 O O . MET A 1 508 ? -25.219 33.219 23.25 1 49.78 508 MET A O 1
ATOM 3994 N N . GLU A 1 509 ? -27.438 33.562 23.141 1 48 509 GLU A N 1
ATOM 3995 C CA . GLU A 1 509 ? -27.391 33.594 24.609 1 48 509 GLU A CA 1
ATOM 3996 C C . GLU A 1 509 ? -27.234 32.188 25.156 1 48 509 GLU A C 1
ATOM 3998 O O . GLU A 1 509 ? -26.906 32 26.328 1 48 509 GLU A O 1
ATOM 4003 N N . LEU A 1 510 ? -27.438 31.062 24.297 1 52.44 510 LEU A N 1
ATOM 4004 C CA . LEU A 1 510 ? -27.531 29.734 24.906 1 52.44 510 LEU A CA 1
ATOM 4005 C C . LEU A 1 510 ? -26.203 28.984 24.781 1 52.44 510 LEU A C 1
ATOM 4007 O O . LEU A 1 510 ? -25.453 29.188 23.828 1 52.44 510 LEU A O 1
ATOM 4011 N N . ASN A 1 511 ? -25.672 28.375 25.891 1 68.94 511 ASN A N 1
ATOM 4012 C CA . ASN A 1 511 ? -24.609 27.375 26.078 1 68.94 511 ASN A CA 1
ATOM 4013 C C . ASN A 1 511 ? -24.594 26.375 24.938 1 68.94 511 ASN A C 1
ATOM 4015 O O . ASN A 1 511 ? -23.609 25.656 24.766 1 68.94 511 ASN A O 1
ATOM 4019 N N . VAL A 1 512 ? -25.594 26.578 24.031 1 77.69 512 VAL A N 1
ATOM 4020 C CA . VAL A 1 512 ? -25.75 25.625 22.953 1 77.69 512 VAL A CA 1
ATOM 4021 C C . VAL A 1 512 ? -24.688 25.891 21.875 1 77.69 512 VAL A C 1
ATOM 4023 O O . VAL A 1 512 ? -24.078 24.953 21.344 1 77.69 512 VAL A O 1
ATOM 4026 N N . ASN A 1 513 ? -24.484 27.156 21.641 1 77.69 513 ASN A N 1
ATOM 4027 C CA . ASN A 1 513 ? -23.5 27.531 20.625 1 77.69 513 ASN A CA 1
ATOM 4028 C C . ASN A 1 513 ? -22.094 27.047 20.984 1 77.69 513 ASN A C 1
ATOM 4030 O O . ASN A 1 513 ? -21.344 26.625 20.125 1 77.69 513 ASN A O 1
ATOM 4034 N N . ASP A 1 514 ? -21.859 27.047 22.203 1 81.25 514 ASP A N 1
ATOM 4035 C CA . ASP A 1 514 ? -20.531 26.625 22.641 1 81.25 514 ASP A CA 1
ATOM 4036 C C . ASP A 1 514 ? -20.359 25.109 22.484 1 81.25 514 ASP A C 1
ATOM 4038 O O . ASP A 1 514 ? -19.297 24.641 22.094 1 81.25 514 ASP A O 1
ATOM 4042 N N . VAL A 1 515 ? -21.438 24.453 22.719 1 85.69 515 VAL A N 1
ATOM 4043 C CA . VAL A 1 515 ? -21.391 23 22.609 1 85.69 515 VAL A CA 1
ATOM 4044 C C . VAL A 1 515 ? -21.219 22.578 21.156 1 85.69 515 VAL A C 1
ATOM 4046 O O . VAL A 1 515 ? -20.406 21.719 20.828 1 85.69 515 VAL A O 1
ATOM 4049 N N . VAL A 1 516 ? -21.906 23.25 20.359 1 86 516 VAL A N 1
ATOM 4050 C CA . VAL A 1 516 ? -21.906 22.891 18.938 1 86 516 VAL A CA 1
ATOM 4051 C C . VAL A 1 516 ? -20.562 23.281 18.312 1 86 516 VAL A C 1
ATOM 4053 O O . VAL A 1 516 ? -19.984 22.5 17.547 1 86 516 VAL A O 1
ATOM 4056 N N . ARG A 1 517 ? -20.016 24.359 18.703 1 84.12 517 ARG A N 1
ATOM 4057 C CA . ARG A 1 517 ? -18.75 24.828 18.172 1 84.12 517 ARG A CA 1
ATOM 4058 C C . ARG A 1 517 ? -17.594 23.969 18.672 1 84.12 517 ARG A C 1
ATOM 4060 O O . ARG A 1 517 ? -16.656 23.672 17.938 1 84.12 517 ARG A O 1
ATOM 4067 N N . GLU A 1 518 ? -17.719 23.578 19.859 1 85 518 GLU A N 1
ATOM 4068 C CA . GLU A 1 518 ? -16.672 22.75 20.438 1 85 518 GLU A CA 1
ATOM 4069 C C . GLU A 1 518 ? -16.672 21.359 19.812 1 85 518 GLU A C 1
ATOM 4071 O O . GLU A 1 518 ? -15.617 20.703 19.75 1 85 518 GLU A O 1
ATOM 4076 N N . SER A 1 519 ? -17.781 20.938 19.391 1 87.25 519 SER A N 1
ATOM 4077 C CA . SER A 1 519 ? -17.922 19.594 18.844 1 87.25 519 SER A CA 1
ATOM 4078 C C . SER A 1 519 ? -17.172 19.453 17.531 1 87.25 519 SER A C 1
ATOM 4080 O O . SER A 1 519 ? -16.734 18.359 17.172 1 87.25 519 SER A O 1
ATOM 4082 N N . VAL A 1 520 ? -16.969 20.547 16.828 1 85.31 520 VAL A N 1
ATOM 4083 C CA . VAL A 1 520 ? -16.328 20.469 15.523 1 85.31 520 VAL A CA 1
ATOM 4084 C C . VAL A 1 520 ? -14.828 20.734 15.656 1 85.31 520 VAL A C 1
ATOM 4086 O O . VAL A 1 520 ? -14.055 20.438 14.742 1 85.31 520 VAL A O 1
ATOM 4089 N N . ARG A 1 521 ? -14.352 21.109 16.812 1 79.38 521 ARG A N 1
ATOM 4090 C CA . ARG A 1 521 ? -12.938 21.438 17.031 1 79.38 521 ARG A CA 1
ATOM 4091 C C . ARG A 1 521 ? -12.156 20.203 17.469 1 79.38 521 ARG A C 1
ATOM 4093 O O . ARG A 1 521 ? -10.93 20.203 17.453 1 79.38 521 ARG A O 1
ATOM 4100 N N . ARG A 1 522 ? -12.906 19.172 17.703 1 80.69 522 ARG A N 1
ATOM 4101 C CA . ARG A 1 522 ? -12.258 17.922 18.078 1 80.69 522 ARG A CA 1
ATOM 4102 C C . ARG A 1 522 ? -11.609 17.25 16.875 1 80.69 522 ARG A C 1
ATOM 4104 O O . ARG A 1 522 ? -11.633 17.797 15.773 1 80.69 522 ARG A O 1
ATOM 4111 N N . GLU A 1 523 ? -10.836 16.172 17.109 1 79.88 523 GLU A N 1
ATOM 4112 C CA . GLU A 1 523 ? -10.258 15.422 16 1 79.88 523 GLU A CA 1
ATOM 4113 C C . GLU A 1 523 ? -11.336 14.984 15.016 1 79.88 523 GLU A C 1
ATOM 4115 O O . GLU A 1 523 ? -12.469 14.711 15.406 1 79.88 523 GLU A O 1
ATOM 4120 N N . PHE A 1 524 ? -11.047 14.969 13.836 1 85.69 524 PHE A N 1
ATOM 4121 C CA . PHE A 1 524 ? -12.016 14.758 12.766 1 85.69 524 PHE A CA 1
ATOM 4122 C C . PHE A 1 524 ? -12.797 13.469 12.992 1 85.69 524 PHE A C 1
ATOM 4124 O O . PHE A 1 524 ? -14.023 13.445 12.844 1 85.69 524 PHE A O 1
ATOM 4131 N N . ASP A 1 525 ? -12.164 12.43 13.367 1 85.94 525 ASP A N 1
ATOM 4132 C CA . ASP A 1 525 ? -12.82 11.141 13.523 1 85.94 525 ASP A CA 1
ATOM 4133 C C . ASP A 1 525 ? -13.781 11.148 14.711 1 85.94 525 ASP A C 1
ATOM 4135 O O . ASP A 1 525 ? -14.859 10.562 14.648 1 85.94 525 ASP A O 1
ATOM 4139 N N . GLU A 1 526 ? -13.391 11.844 15.711 1 87.62 526 GLU A N 1
ATOM 4140 C CA . GLU A 1 526 ? -14.273 11.984 16.859 1 87.62 526 GLU A CA 1
ATOM 4141 C C . GLU A 1 526 ? -15.5 12.82 16.516 1 87.62 526 GLU A C 1
ATOM 4143 O O . GLU A 1 526 ? -16.609 12.523 16.953 1 87.62 526 GLU A O 1
ATOM 4148 N N . CYS A 1 527 ? -15.195 13.789 15.781 1 90.31 527 CYS A N 1
ATOM 4149 C CA . CYS A 1 527 ? -16.281 14.656 15.344 1 90.31 527 CYS A CA 1
ATOM 4150 C C . CYS A 1 527 ? -17.297 13.883 14.516 1 90.31 527 CYS A C 1
ATOM 4152 O O . CYS A 1 527 ? -18.5 14.047 14.688 1 90.31 527 CYS A O 1
ATOM 4154 N N . LEU A 1 528 ? -16.766 13.07 13.695 1 93.31 528 LEU A N 1
ATOM 4155 C CA . LEU A 1 528 ? -17.625 12.289 12.812 1 93.31 528 LEU A CA 1
ATOM 4156 C C . LEU A 1 528 ? -18.516 11.344 13.617 1 93.31 528 LEU A C 1
ATOM 4158 O O . LEU A 1 528 ? -19.719 11.234 13.359 1 93.31 528 LEU A O 1
ATOM 4162 N N . LEU A 1 529 ? -17.938 10.758 14.594 1 94 529 LEU A N 1
ATOM 4163 C CA . LEU A 1 529 ? -18.688 9.82 15.422 1 94 529 LEU A CA 1
ATOM 4164 C C . LEU A 1 529 ? -19.734 10.547 16.266 1 94 529 LEU A C 1
ATOM 4166 O O . LEU A 1 529 ? -20.875 10.094 16.375 1 94 529 LEU A O 1
ATOM 4170 N N . LEU A 1 530 ? -19.359 11.672 16.797 1 94.94 530 LEU A N 1
ATOM 4171 C CA . LEU A 1 530 ? -20.234 12.492 17.625 1 94.94 530 LEU A CA 1
ATOM 4172 C C . LEU A 1 530 ? -21.453 12.953 16.828 1 94.94 530 LEU A C 1
ATOM 4174 O O . LEU A 1 530 ? -22.594 12.789 17.266 1 94.94 530 LEU A O 1
ATOM 4178 N N . TRP A 1 531 ? -21.172 13.406 15.719 1 96 531 TRP A N 1
ATOM 4179 C CA . TRP A 1 531 ? -22.234 13.977 14.898 1 96 531 TRP A CA 1
ATOM 4180 C C . TRP A 1 531 ? -23.125 12.875 14.312 1 96 531 TRP A C 1
ATOM 4182 O O . TRP A 1 531 ? -24.312 13.086 14.078 1 96 531 TRP A O 1
ATOM 4192 N N . HIS A 1 532 ? -22.578 11.695 14.055 1 97.25 532 HIS A N 1
ATOM 4193 C CA . HIS A 1 532 ? -23.375 10.586 13.555 1 97.25 532 HIS A CA 1
ATOM 4194 C C . HIS A 1 532 ? -24.422 10.148 14.578 1 97.25 532 HIS A C 1
ATOM 4196 O O . HIS A 1 532 ? -25.609 10.016 14.25 1 97.25 532 HIS A O 1
ATOM 4202 N N . VAL A 1 533 ? -23.953 9.953 15.773 1 96.75 533 VAL A N 1
ATOM 4203 C CA . VAL A 1 533 ? -24.875 9.523 16.828 1 96.75 533 VAL A CA 1
ATOM 4204 C C . VAL A 1 533 ? -25.906 10.617 17.094 1 96.75 533 VAL A C 1
ATOM 4206 O O . VAL A 1 533 ? -27.094 10.344 17.219 1 96.75 533 VAL A O 1
ATOM 4209 N N . ALA A 1 534 ? -25.469 11.844 17.141 1 96.88 534 ALA A N 1
ATOM 4210 C CA . ALA A 1 534 ? -26.359 12.961 17.391 1 96.88 534 ALA A CA 1
ATOM 4211 C C . ALA A 1 534 ? -27.422 13.078 16.297 1 96.88 534 ALA A C 1
ATOM 4213 O O . ALA A 1 534 ? -28.594 13.336 16.578 1 96.88 534 ALA A O 1
ATOM 4214 N N . THR A 1 535 ? -26.984 12.898 15.047 1 97.12 535 THR A N 1
ATOM 4215 C CA . THR A 1 535 ? -27.922 12.992 13.93 1 97.12 535 THR A CA 1
ATOM 4216 C C . THR A 1 535 ? -28.969 11.891 14.008 1 97.12 535 THR A C 1
ATOM 4218 O O . THR A 1 535 ? -30.156 12.133 13.75 1 97.12 535 THR A O 1
ATOM 4221 N N . ASP A 1 536 ? -28.562 10.742 14.367 1 96.06 536 ASP A N 1
ATOM 4222 C CA . ASP A 1 536 ? -29.484 9.625 14.5 1 96.06 536 ASP A CA 1
ATOM 4223 C C . ASP A 1 536 ? -30.5 9.875 15.609 1 96.06 536 ASP A C 1
ATOM 4225 O O . ASP A 1 536 ? -31.688 9.57 15.461 1 96.06 536 ASP A O 1
ATOM 4229 N N . LEU A 1 537 ? -30.078 10.469 16.688 1 95.81 537 LEU A N 1
ATOM 4230 C CA . LEU A 1 537 ? -30.953 10.766 17.812 1 95.81 537 LEU A CA 1
ATOM 4231 C C . LEU A 1 537 ? -31.938 11.883 17.469 1 95.81 537 LEU A C 1
ATOM 4233 O O . LEU A 1 537 ? -33.125 11.82 17.828 1 95.81 537 LEU A O 1
ATOM 4237 N N . CYS A 1 538 ? -31.422 12.852 16.812 1 94.5 538 CYS A N 1
ATOM 4238 C CA . CYS A 1 538 ? -32.281 13.969 16.406 1 94.5 538 CYS A CA 1
ATOM 4239 C C . CYS A 1 538 ? -33.344 13.516 15.414 1 94.5 538 CYS A C 1
ATOM 4241 O O . CYS A 1 538 ? -34.469 13.984 15.461 1 94.5 538 CYS A O 1
ATOM 4243 N N . SER A 1 539 ? -32.969 12.641 14.508 1 91.25 539 SER A N 1
ATOM 4244 C CA . SER A 1 539 ? -33.906 12.133 13.516 1 91.25 539 SER A CA 1
ATOM 4245 C C . SER A 1 539 ? -35.031 11.359 14.18 1 91.25 539 SER A C 1
ATOM 4247 O O . SER A 1 539 ? -36.188 11.43 13.742 1 91.25 539 SER A O 1
ATOM 4249 N N . HIS A 1 540 ? -34.75 10.672 15.172 1 86.56 540 HIS A N 1
ATOM 4250 C CA . HIS A 1 540 ? -35.75 9.922 15.914 1 86.56 540 HIS A CA 1
ATOM 4251 C C . HIS A 1 540 ? -36.75 10.859 16.609 1 86.56 540 HIS A C 1
ATOM 4253 O O . HIS A 1 540 ? -37.969 10.656 16.531 1 86.56 540 HIS A O 1
ATOM 4259 N N . ARG A 1 541 ? -36.25 11.797 17.266 1 83.12 541 ARG A N 1
ATOM 4260 C CA . ARG A 1 541 ? -37.125 12.711 18.031 1 83.12 541 ARG A CA 1
ATOM 4261 C C . ARG A 1 541 ? -38.094 13.438 17.109 1 83.12 541 ARG A C 1
ATOM 4263 O O . ARG A 1 541 ? -39.25 13.648 17.453 1 83.12 541 ARG A O 1
ATOM 4270 N N . ARG A 1 542 ? -37.625 13.719 15.992 1 79.38 542 ARG A N 1
ATOM 4271 C CA . ARG A 1 542 ? -38.469 14.406 15.023 1 79.38 542 ARG A CA 1
ATOM 4272 C C . ARG A 1 542 ? -39.562 13.477 14.508 1 79.38 542 ARG A C 1
ATOM 4274 O O . ARG A 1 542 ? -40.719 13.898 14.32 1 79.38 542 ARG A O 1
ATOM 4281 N N . ARG A 1 543 ? -39.156 12.281 14.305 1 78.94 543 ARG A N 1
ATOM 4282 C CA . ARG A 1 543 ? -40.156 11.312 13.82 1 78.94 543 ARG A CA 1
ATOM 4283 C C . ARG A 1 543 ? -41.219 11.031 14.875 1 78.94 543 ARG A C 1
ATOM 4285 O O . ARG A 1 543 ? -42.375 10.797 14.539 1 78.94 543 ARG A O 1
ATOM 4292 N N . GLU A 1 544 ? -40.781 11.141 16.062 1 75.5 544 GLU A N 1
ATOM 4293 C CA . GLU A 1 544 ? -41.719 10.906 17.156 1 75.5 544 GLU A CA 1
ATOM 4294 C C . GLU A 1 544 ? -42.688 12.078 17.328 1 75.5 544 GLU A C 1
ATOM 4296 O O . GLU A 1 544 ? -43.844 11.891 17.641 1 75.5 544 GLU A O 1
ATOM 4301 N N . MET A 1 545 ? -42.188 13.312 17.125 1 72.5 545 MET A N 1
ATOM 4302 C CA . MET A 1 545 ? -43 14.5 17.344 1 72.5 545 MET A CA 1
ATOM 4303 C C . MET A 1 545 ? -43.969 14.719 16.188 1 72.5 545 MET A C 1
ATOM 4305 O O . MET A 1 545 ? -44.844 15.562 16.266 1 72.5 545 MET A O 1
ATOM 4309 N N . GLU A 1 546 ? -44.219 13.805 15.281 1 62.19 546 GLU A N 1
ATOM 4310 C CA . GLU A 1 546 ? -45.156 13.883 14.156 1 62.19 546 GLU A CA 1
ATOM 4311 C C . GLU A 1 546 ? -45.25 15.312 13.625 1 62.19 546 GLU A C 1
ATOM 4313 O O . GLU A 1 546 ? -46.375 15.844 13.469 1 62.19 546 GLU A O 1
ATOM 4318 N N . VAL A 1 547 ? -44.281 16.094 13.68 1 60.53 547 VAL A N 1
ATOM 4319 C CA . VAL A 1 547 ? -44.344 17.469 13.227 1 60.53 547 VAL A CA 1
ATOM 4320 C C . VAL A 1 547 ? -44.625 17.516 11.727 1 60.53 547 VAL A C 1
ATOM 4322 O O . VAL A 1 547 ? -44.219 16.625 10.977 1 60.53 547 VAL A O 1
ATOM 4325 N N . PRO A 1 548 ? -45.594 18.422 11.359 1 60.97 548 PRO A N 1
ATOM 4326 C CA . PRO A 1 548 ? -45.938 18.531 9.938 1 60.97 548 PRO A CA 1
ATOM 4327 C C . PRO A 1 548 ? -44.719 18.641 9.039 1 60.97 548 PRO A C 1
ATOM 4329 O O . PRO A 1 548 ? -43.75 19.312 9.383 1 60.97 548 PRO A O 1
ATOM 4332 N N . ARG A 1 549 ? -44.625 17.703 8.125 1 60.22 549 ARG A N 1
ATOM 4333 C CA . ARG A 1 549 ? -43.531 17.438 7.199 1 60.22 549 ARG A CA 1
ATOM 4334 C C . ARG A 1 549 ? -43.375 18.578 6.199 1 60.22 549 ARG A C 1
ATOM 4336 O O . ARG A 1 549 ? -44.219 18.75 5.312 1 60.22 549 ARG A O 1
ATOM 4343 N N . ASN A 1 550 ? -42.781 19.781 6.688 1 69.25 550 ASN A N 1
ATOM 4344 C CA . ASN A 1 550 ? -42.344 20.656 5.602 1 69.25 550 ASN A CA 1
ATOM 4345 C C . ASN A 1 550 ? -41.344 19.969 4.684 1 69.25 550 ASN A C 1
ATOM 4347 O O . ASN A 1 550 ? -40.438 19.281 5.156 1 69.25 550 ASN A O 1
ATOM 4351 N N . GLY A 1 551 ? -41.688 19.828 3.469 1 72.88 551 GLY A N 1
ATOM 4352 C CA . GLY A 1 551 ? -40.969 19.109 2.426 1 72.88 551 GLY A CA 1
ATOM 4353 C C . GLY A 1 551 ? -39.469 19.375 2.434 1 72.88 551 GLY A C 1
ATOM 4354 O O . GLY A 1 551 ? -38.688 18.453 2.291 1 72.88 551 GLY A O 1
ATOM 4355 N N . ASP A 1 552 ? -39.125 20.594 2.699 1 81.12 552 ASP A N 1
ATOM 4356 C CA . ASP A 1 552 ? -37.719 20.969 2.639 1 81.12 552 ASP A CA 1
ATOM 4357 C C . ASP A 1 552 ? -36.969 20.422 3.834 1 81.12 552 ASP A C 1
ATOM 4359 O O . ASP A 1 552 ? -35.812 19.938 3.684 1 81.12 552 ASP A O 1
ATOM 4363 N N . ILE A 1 553 ? -37.625 20.391 4.957 1 85.81 553 ILE A N 1
ATOM 4364 C CA . ILE A 1 553 ? -37 19.906 6.172 1 85.81 553 ILE A CA 1
ATOM 4365 C C . ILE A 1 553 ? -36.812 18.391 6.094 1 85.81 553 ILE A C 1
ATOM 4367 O O . ILE A 1 553 ? -35.812 17.844 6.516 1 85.81 553 ILE A O 1
ATOM 4371 N N . GLN A 1 554 ? -37.75 17.797 5.48 1 87.06 554 GLN A N 1
ATOM 4372 C CA . GLN A 1 554 ? -37.656 16.344 5.328 1 87.06 554 GLN A CA 1
ATOM 4373 C C . GLN A 1 554 ? -36.531 15.961 4.383 1 87.06 554 GLN A C 1
ATOM 4375 O O . GLN A 1 554 ? -35.844 14.953 4.598 1 87.06 554 GLN A O 1
ATOM 4380 N N . SER A 1 555 ? -36.375 16.719 3.404 1 89.25 555 SER A N 1
ATOM 4381 C CA . SER A 1 555 ? -35.312 16.469 2.465 1 89.25 555 SER A CA 1
ATOM 4382 C C . SER A 1 555 ? -33.938 16.641 3.129 1 89.25 555 SER A C 1
ATOM 4384 O O . SER A 1 555 ? -33.031 15.82 2.939 1 89.25 555 SER A O 1
ATOM 4386 N N . LEU A 1 556 ? -33.844 17.656 3.92 1 92.25 556 LEU A N 1
ATOM 4387 C CA . LEU A 1 556 ? -32.594 17.922 4.605 1 92.25 556 LEU A CA 1
ATOM 4388 C C . LEU A 1 556 ? -32.312 16.844 5.641 1 92.25 556 LEU A C 1
ATOM 4390 O O . LEU A 1 556 ? -31.156 16.469 5.848 1 92.25 556 LEU A O 1
ATOM 4394 N N . MET A 1 557 ? -33.312 16.422 6.254 1 92.81 557 MET A N 1
ATOM 4395 C CA . MET A 1 557 ? -33.188 15.336 7.23 1 92.81 557 MET A CA 1
ATOM 4396 C C . MET A 1 557 ? -32.688 14.055 6.559 1 92.81 557 MET A C 1
ATOM 4398 O O . MET A 1 557 ? -31.75 13.422 7.035 1 92.81 557 MET A O 1
ATOM 4402 N N . SER A 1 558 ? -33.312 13.75 5.453 1 91.56 558 SER A N 1
ATOM 4403 C CA . SER A 1 558 ? -32.938 12.539 4.73 1 91.56 558 SER A CA 1
ATOM 4404 C C . SER A 1 558 ? -31.5 12.641 4.211 1 91.56 558 SER A C 1
ATOM 4406 O O . SER A 1 558 ? -30.766 11.656 4.223 1 91.56 558 SER A O 1
ATOM 4408 N N . ILE A 1 559 ? -31.141 13.797 3.775 1 94.19 559 ILE A N 1
ATOM 4409 C CA . ILE A 1 559 ? -29.797 14.031 3.281 1 94.19 559 ILE A CA 1
ATOM 4410 C C . ILE A 1 559 ? -28.797 13.867 4.426 1 94.19 559 ILE A C 1
ATOM 4412 O O . ILE A 1 559 ? -27.766 13.211 4.27 1 94.19 559 ILE A O 1
ATOM 4416 N N . SER A 1 560 ? -29.109 14.414 5.539 1 95.31 560 SER A N 1
ATOM 4417 C CA . SER A 1 560 ? -28.234 14.359 6.695 1 95.31 560 SER A CA 1
ATOM 4418 C C . SER A 1 560 ? -28.062 12.93 7.199 1 95.31 560 SER A C 1
ATOM 4420 O O . SER A 1 560 ? -26.953 12.508 7.543 1 95.31 560 SER A O 1
ATOM 4422 N N . GLU A 1 561 ? -29.125 12.242 7.219 1 94.5 561 GLU A N 1
ATOM 4423 C CA . GLU A 1 561 ? -29.062 10.844 7.648 1 94.5 561 GLU A CA 1
ATOM 4424 C C . GLU A 1 561 ? -28.188 10.016 6.703 1 94.5 561 GLU A C 1
ATOM 4426 O O . GLU A 1 561 ? -27.375 9.211 7.152 1 94.5 561 GLU A O 1
ATOM 4431 N N . THR A 1 562 ? -28.391 10.242 5.469 1 93.69 562 THR A N 1
ATOM 4432 C CA . THR A 1 562 ? -27.656 9.477 4.469 1 93.69 562 THR A CA 1
ATOM 4433 C C . THR A 1 562 ? -26.172 9.797 4.527 1 93.69 562 THR A C 1
ATOM 4435 O O . THR A 1 562 ? -25.344 8.883 4.531 1 93.69 562 THR A O 1
ATOM 4438 N N . LEU A 1 563 ? -25.844 11.039 4.621 1 95.69 563 LEU A N 1
ATOM 4439 C CA . LEU A 1 563 ? -24.438 11.438 4.684 1 95.69 563 LEU A CA 1
ATOM 4440 C C . LEU A 1 563 ? -23.797 10.969 5.988 1 95.69 563 LEU A C 1
ATOM 4442 O O . LEU A 1 563 ? -22.641 10.562 6 1 95.69 563 LEU A O 1
ATOM 4446 N N . SER A 1 564 ? -24.594 11.047 7.02 1 96.62 564 SER A N 1
ATOM 4447 C CA . SER A 1 564 ? -24.094 10.602 8.312 1 96.62 564 SER A CA 1
ATOM 4448 C C . SER A 1 564 ? -23.766 9.109 8.305 1 96.62 564 SER A C 1
ATOM 4450 O O . SER A 1 564 ? -22.688 8.703 8.727 1 96.62 564 SER A O 1
ATOM 4452 N N . GLU A 1 565 ? -24.625 8.336 7.789 1 95.25 565 GLU A N 1
ATOM 4453 C CA . GLU A 1 565 ? -24.438 6.891 7.75 1 95.25 565 GLU A CA 1
ATOM 4454 C C . GLU A 1 565 ? -23.344 6.508 6.758 1 95.25 565 GLU A C 1
ATOM 4456 O O . GLU A 1 565 ? -22.609 5.531 6.965 1 95.25 565 GLU A O 1
ATOM 4461 N N . TYR A 1 566 ? -23.234 7.258 5.715 1 94.38 566 TYR A N 1
ATOM 4462 C CA . TYR A 1 566 ? -22.172 7.008 4.746 1 94.38 566 TYR A CA 1
ATOM 4463 C C . TYR A 1 566 ? -20.812 7.293 5.352 1 94.38 566 TYR A C 1
ATOM 4465 O O . TYR A 1 566 ? -19.875 6.492 5.207 1 94.38 566 TYR A O 1
ATOM 4473 N N . MET A 1 567 ? -20.766 8.383 6.043 1 94.69 567 MET A N 1
ATOM 4474 C CA . MET A 1 567 ? -19.5 8.773 6.648 1 94.69 567 MET A CA 1
ATOM 4475 C C . MET A 1 567 ? -19.109 7.809 7.762 1 94.69 567 MET A C 1
ATOM 4477 O O . MET A 1 567 ? -17.922 7.547 7.977 1 94.69 567 MET A O 1
ATOM 4481 N N . LEU A 1 568 ? -20.047 7.305 8.445 1 94.44 568 LEU A N 1
ATOM 4482 C CA . LEU A 1 568 ? -19.734 6.301 9.461 1 94.44 568 LEU A CA 1
ATOM 4483 C C . LEU A 1 568 ? -19.203 5.023 8.82 1 94.44 568 LEU A C 1
ATOM 4485 O O . LEU A 1 568 ? -18.297 4.391 9.352 1 94.44 568 LEU A O 1
ATOM 4489 N N . TYR A 1 569 ? -19.797 4.719 7.695 1 91.62 569 TYR A N 1
ATOM 4490 C CA . TYR A 1 569 ? -19.312 3.557 6.961 1 91.62 569 TYR A CA 1
ATOM 4491 C C . TYR A 1 569 ? -17.844 3.719 6.602 1 91.62 569 TYR A C 1
ATOM 4493 O O . TYR A 1 569 ? -17.047 2.777 6.738 1 91.62 569 TYR A O 1
ATOM 4501 N N . LEU A 1 570 ? -17.469 4.898 6.141 1 90.81 570 LEU A N 1
ATOM 4502 C CA . LEU A 1 570 ? -16.078 5.152 5.77 1 90.81 570 LEU A CA 1
ATOM 4503 C C . LEU A 1 570 ? -15.164 5.047 6.984 1 90.81 570 LEU A C 1
ATOM 4505 O O . LEU A 1 570 ? -14.055 4.516 6.887 1 90.81 570 LEU A O 1
ATOM 4509 N N . LEU A 1 571 ? -15.664 5.453 8.086 1 91 571 LEU A N 1
ATOM 4510 C CA . LEU A 1 571 ? -14.852 5.418 9.297 1 91 571 LEU A CA 1
ATOM 4511 C C . LEU A 1 571 ? -14.656 3.986 9.781 1 91 571 LEU A C 1
ATOM 4513 O O . LEU A 1 571 ? -13.547 3.607 10.172 1 91 571 LEU A O 1
ATOM 4517 N N . ALA A 1 572 ? -15.641 3.207 9.68 1 87.69 572 ALA A N 1
ATOM 4518 C CA . ALA A 1 572 ? -15.617 1.863 10.25 1 87.69 572 ALA A CA 1
ATOM 4519 C C . ALA A 1 572 ? -14.969 0.871 9.289 1 87.69 572 ALA A C 1
ATOM 4521 O O . ALA A 1 572 ? -14.227 -0.021 9.711 1 87.69 572 ALA A O 1
ATOM 4522 N N . ARG A 1 573 ? -15.203 1.074 7.992 1 85 573 ARG A N 1
ATOM 4523 C CA . ARG A 1 573 ? -14.828 0.013 7.066 1 85 573 ARG A CA 1
ATOM 4524 C C . ARG A 1 573 ? -13.703 0.472 6.141 1 85 573 ARG A C 1
ATOM 4526 O O . ARG A 1 573 ? -12.914 -0.344 5.664 1 85 573 ARG A O 1
ATOM 4533 N N . ARG A 1 574 ? -13.672 1.791 5.895 1 86.31 574 ARG A N 1
ATOM 4534 C CA . ARG A 1 574 ? -12.648 2.309 4.992 1 86.31 574 ARG A CA 1
ATOM 4535 C C . ARG A 1 574 ? -11.945 3.516 5.598 1 86.31 574 ARG A C 1
ATOM 4537 O O . ARG A 1 574 ? -11.953 4.602 5.016 1 86.31 574 ARG A O 1
ATOM 4544 N N . PRO A 1 575 ? -11.211 3.242 6.59 1 83.56 575 PRO A N 1
ATOM 4545 C CA . PRO A 1 575 ? -10.562 4.379 7.246 1 83.56 575 PRO A CA 1
ATOM 4546 C C . PRO A 1 575 ? -9.461 5.004 6.395 1 83.56 575 PRO A C 1
ATOM 4548 O O . PRO A 1 575 ? -9.078 6.156 6.621 1 83.56 575 PRO A O 1
ATOM 4551 N N . GLU A 1 576 ? -9.039 4.34 5.352 1 78.88 576 GLU A N 1
ATOM 4552 C CA . GLU A 1 576 ? -7.992 4.859 4.477 1 78.88 576 GLU A CA 1
ATOM 4553 C C . GLU A 1 576 ? -8.5 6.035 3.646 1 78.88 576 GLU A C 1
ATOM 4555 O O . GLU A 1 576 ? -7.711 6.824 3.127 1 78.88 576 GLU A O 1
ATOM 4560 N N . MET A 1 577 ? -9.867 6.16 3.574 1 86 577 MET A N 1
ATOM 4561 C CA . MET A 1 577 ? -10.453 7.223 2.762 1 86 577 MET A CA 1
ATOM 4562 C C . MET A 1 577 ? -10.656 8.492 3.586 1 86 577 MET A C 1
ATOM 4564 O O . MET A 1 577 ? -11.047 9.531 3.051 1 86 577 MET A O 1
ATOM 4568 N N . LEU A 1 578 ? -10.438 8.383 4.836 1 85.56 578 LEU A N 1
ATOM 4569 C CA . LEU A 1 578 ? -10.57 9.547 5.707 1 85.56 578 LEU A CA 1
ATOM 4570 C C . LEU A 1 578 ? -9.227 10.219 5.941 1 85.56 578 LEU A C 1
ATOM 4572 O O . LEU A 1 578 ? -8.18 9.562 5.852 1 85.56 578 LEU A O 1
ATOM 4576 N N . PRO A 1 579 ? -9.391 11.57 5.992 1 73.44 579 PRO A N 1
ATOM 4577 C CA . PRO A 1 579 ? -8.141 12.32 6.164 1 73.44 579 PRO A CA 1
ATOM 4578 C C . PRO A 1 579 ? -7.41 11.961 7.457 1 73.44 579 PRO A C 1
ATOM 4580 O O . PRO A 1 579 ? -8.047 11.773 8.5 1 73.44 579 PRO A O 1
ATOM 4583 N N . ALA A 1 580 ? -6.328 11.211 7.391 1 58.84 580 ALA A N 1
ATOM 4584 C CA . ALA A 1 580 ? -5.566 11.094 8.633 1 58.84 580 ALA A CA 1
ATOM 4585 C C . ALA A 1 580 ? -4.441 12.125 8.688 1 58.84 580 ALA A C 1
ATOM 4587 O O . ALA A 1 580 ? -3.596 12.18 7.793 1 58.84 580 ALA A O 1
ATOM 4588 N N . ALA A 1 581 ? -4.891 13.375 9.32 1 50.38 581 ALA A N 1
ATOM 4589 C CA . ALA A 1 581 ? -3.783 14.312 9.508 1 50.38 581 ALA A CA 1
ATOM 4590 C C . ALA A 1 581 ? -2.473 13.57 9.75 1 50.38 581 ALA A C 1
ATOM 4592 O O . ALA A 1 581 ? -1.42 13.969 9.25 1 50.38 581 ALA A O 1
ATOM 4593 N N . THR A 1 582 ? -2.615 12.594 10.516 1 53.38 582 THR A N 1
ATOM 4594 C CA . THR A 1 582 ? -1.499 11.703 10.836 1 53.38 582 THR A CA 1
ATOM 4595 C C . THR A 1 582 ? -1.946 10.25 10.828 1 53.38 582 THR A C 1
ATOM 4597 O O . THR A 1 582 ? -3.135 9.953 10.977 1 53.38 582 THR A O 1
ATOM 4600 N N . ALA A 1 583 ? -1.253 9.43 10.227 1 56.5 583 ALA A N 1
ATOM 4601 C CA . ALA A 1 583 ? -1.537 7.996 10.281 1 56.5 583 ALA A CA 1
ATOM 4602 C C . ALA A 1 583 ? -2.047 7.594 11.656 1 56.5 583 ALA A C 1
ATOM 4604 O O . ALA A 1 583 ? -2.941 6.75 11.773 1 56.5 583 ALA A O 1
ATOM 4605 N N . THR A 1 584 ? -1.615 8.344 12.609 1 60.66 584 THR A N 1
ATOM 4606 C CA . THR A 1 584 ? -1.989 8.094 14 1 60.66 584 THR A CA 1
ATOM 4607 C C . THR A 1 584 ? -3.459 8.438 14.227 1 60.66 584 THR A C 1
ATOM 4609 O O . THR A 1 584 ? -4.152 7.738 14.977 1 60.66 584 THR A O 1
ATOM 4612 N N . ALA A 1 585 ? -3.904 9.328 13.422 1 61.25 585 ALA A N 1
ATOM 4613 C CA . ALA A 1 585 ? -5.273 9.797 13.633 1 61.25 585 ALA A CA 1
ATOM 4614 C C . ALA A 1 585 ? -6.285 8.766 13.141 1 61.25 585 ALA A C 1
ATOM 4616 O O . ALA A 1 585 ? -7.34 8.578 13.75 1 61.25 585 ALA A O 1
ATOM 4617 N N . ALA A 1 586 ? -5.902 8.094 12.117 1 64.12 586 ALA A N 1
ATOM 4618 C CA . ALA A 1 586 ? -6.832 7.109 11.562 1 64.12 586 ALA A CA 1
ATOM 4619 C C . ALA A 1 586 ? -7.066 5.965 12.539 1 64.12 586 ALA A C 1
ATOM 4621 O O . ALA A 1 586 ? -8.195 5.5 12.703 1 64.12 586 ALA A O 1
ATOM 4622 N N . VAL A 1 587 ? -6.121 5.59 13.25 1 67.88 587 VAL A N 1
ATOM 4623 C CA . VAL A 1 587 ? -6.223 4.465 14.172 1 67.88 587 VAL A CA 1
ATOM 4624 C C . VAL A 1 587 ? -6.965 4.895 15.438 1 67.88 587 VAL A C 1
ATOM 4626 O O . VAL A 1 587 ? -7.758 4.133 15.992 1 67.88 587 VAL A O 1
ATOM 4629 N N . ILE A 1 588 ? -6.812 6.137 15.75 1 71.75 588 ILE A N 1
ATOM 4630 C CA . ILE A 1 588 ? -7.508 6.652 16.922 1 71.75 588 ILE A CA 1
ATOM 4631 C C . ILE A 1 588 ? -9.016 6.691 16.656 1 71.75 588 ILE A C 1
ATOM 4633 O O . ILE A 1 588 ? -9.812 6.379 17.547 1 71.75 588 ILE A O 1
ATOM 4637 N N . GLY A 1 589 ? -9.289 6.965 15.43 1 78.5 589 GLY A N 1
ATOM 4638 C CA . GLY A 1 589 ? -10.695 6.984 15.07 1 78.5 589 GLY A CA 1
ATOM 4639 C C . GLY A 1 589 ? -11.359 5.617 15.164 1 78.5 589 GLY A C 1
ATOM 4640 O O . GLY A 1 589 ? -12.484 5.5 15.641 1 78.5 589 GLY A O 1
ATOM 4641 N N . LEU A 1 590 ? -10.609 4.699 14.836 1 81.88 590 LEU A N 1
ATOM 4642 C CA . LEU A 1 590 ? -11.148 3.344 14.898 1 81.88 590 LEU A CA 1
ATOM 4643 C C . LEU A 1 590 ? -11.273 2.873 16.344 1 81.88 590 LEU A C 1
ATOM 4645 O O . LEU A 1 590 ? -12.234 2.172 16.688 1 81.88 590 LEU A O 1
ATOM 4649 N N . LEU A 1 591 ? -10.375 3.289 17.141 1 82.75 591 LEU A N 1
ATOM 4650 C CA . LEU A 1 591 ? -10.445 2.936 18.547 1 82.75 591 LEU A CA 1
ATOM 4651 C C . LEU A 1 591 ? -11.648 3.594 19.219 1 82.75 591 LEU A C 1
ATOM 4653 O O . LEU A 1 591 ? -12.344 2.959 20.016 1 82.75 591 LEU A O 1
ATOM 4657 N N . ARG A 1 592 ? -11.797 4.754 18.859 1 86.75 592 ARG A N 1
ATOM 4658 C CA . ARG A 1 592 ? -12.938 5.469 19.406 1 86.75 592 ARG A CA 1
ATOM 4659 C C . ARG A 1 592 ? -14.25 4.84 18.953 1 86.75 592 ARG A C 1
ATOM 4661 O O . ARG A 1 592 ? -15.219 4.777 19.703 1 86.75 592 ARG A O 1
ATOM 4668 N N . TYR A 1 593 ? -14.258 4.414 17.75 1 90.5 593 TYR A N 1
ATOM 4669 C CA . TYR A 1 593 ? -15.438 3.754 17.203 1 90.5 593 TYR A CA 1
ATOM 4670 C C . TYR A 1 593 ? -15.742 2.461 17.953 1 90.5 593 TYR A C 1
ATOM 4672 O O . TYR A 1 593 ? -16.891 2.209 18.328 1 90.5 593 TYR A O 1
ATOM 4680 N N . ARG A 1 594 ? -14.758 1.723 18.203 1 87.81 594 ARG A N 1
ATOM 4681 C CA . ARG A 1 594 ? -14.93 0.444 18.875 1 87.81 594 ARG A CA 1
ATOM 4682 C C . ARG A 1 594 ? -15.359 0.65 20.328 1 87.81 594 ARG A C 1
ATOM 4684 O O . ARG A 1 594 ? -16.219 -0.074 20.844 1 87.81 594 ARG A O 1
ATOM 4691 N N . ASP A 1 595 ? -14.781 1.587 20.938 1 88.62 595 ASP A N 1
ATOM 4692 C CA . ASP A 1 595 ? -15.141 1.869 22.328 1 88.62 595 ASP A CA 1
ATOM 4693 C C . ASP A 1 595 ? -16.562 2.4 22.438 1 88.62 595 ASP A C 1
ATOM 4695 O O . ASP A 1 595 ? -17.297 2.061 23.359 1 88.62 595 ASP A O 1
ATOM 4699 N N . THR A 1 596 ? -16.875 3.254 21.516 1 93.31 596 THR A N 1
ATOM 4700 C CA . THR A 1 596 ? -18.234 3.803 21.516 1 93.31 596 THR A CA 1
ATOM 4701 C C . THR A 1 596 ? -19.25 2.703 21.266 1 93.31 596 THR A C 1
ATOM 4703 O O . THR A 1 596 ? -20.328 2.689 21.891 1 93.31 596 THR A O 1
ATOM 4706 N N . ARG A 1 597 ? -18.969 1.863 20.406 1 91.62 597 ARG A N 1
ATOM 4707 C CA . ARG A 1 597 ? -19.859 0.741 20.141 1 91.62 597 ARG A CA 1
ATOM 4708 C C . ARG A 1 597 ? -20 -0.158 21.359 1 91.62 597 ARG A C 1
ATOM 4710 O O . ARG A 1 597 ? -21.109 -0.617 21.672 1 91.62 597 ARG A O 1
ATOM 4717 N N . ALA A 1 598 ? -18.938 -0.427 22.031 1 90.62 598 ALA A N 1
ATOM 4718 C CA . ALA A 1 598 ? -18.969 -1.27 23.234 1 90.62 598 ALA A CA 1
ATOM 4719 C C . ALA A 1 598 ? -19.797 -0.625 24.328 1 90.62 598 ALA A C 1
ATOM 4721 O O . ALA A 1 598 ? -20.531 -1.312 25.047 1 90.62 598 ALA A O 1
ATOM 4722 N N . GLU A 1 599 ? -19.625 0.644 24.469 1 91.81 599 GLU A N 1
ATOM 4723 C CA . GLU A 1 599 ? -20.406 1.355 25.469 1 91.81 599 GLU A CA 1
ATOM 4724 C C . GLU A 1 599 ? -21.891 1.316 25.125 1 91.81 599 GLU A C 1
ATOM 4726 O O . GLU A 1 599 ? -22.734 1.148 26.016 1 91.81 599 GLU A O 1
ATOM 4731 N N . ALA A 1 600 ? -22.203 1.484 23.906 1 92.75 600 ALA A N 1
ATOM 4732 C CA . ALA A 1 600 ? -23.594 1.421 23.469 1 92.75 600 ALA A CA 1
ATOM 4733 C C . ALA A 1 600 ? -24.188 0.034 23.719 1 92.75 600 ALA A C 1
ATOM 4735 O O . ALA A 1 600 ? -25.312 -0.091 24.203 1 92.75 600 ALA A O 1
ATOM 4736 N N . ARG A 1 601 ? -23.422 -0.892 23.406 1 89.19 601 ARG A N 1
ATOM 4737 C CA . ARG A 1 601 ? -23.891 -2.262 23.609 1 89.19 601 ARG A CA 1
ATOM 4738 C C . ARG A 1 601 ? -24.141 -2.531 25.094 1 89.19 601 ARG A C 1
ATOM 4740 O O . ARG A 1 601 ? -25.109 -3.221 25.453 1 89.19 601 ARG A O 1
ATOM 4747 N N . ARG A 1 602 ? -23.281 -2.037 25.875 1 89.19 602 ARG A N 1
ATOM 4748 C CA . ARG A 1 602 ? -23.453 -2.213 27.312 1 89.19 602 ARG A CA 1
ATOM 4749 C C . ARG A 1 602 ? -24.719 -1.534 27.797 1 89.19 602 ARG A C 1
ATOM 4751 O O . ARG A 1 602 ? -25.453 -2.086 28.625 1 89.19 602 ARG A O 1
ATOM 4758 N N . LEU A 1 603 ? -24.953 -0.383 27.375 1 89.81 603 LEU A N 1
ATOM 4759 C CA . LEU A 1 603 ? -26.156 0.348 27.766 1 89.81 603 LEU A CA 1
ATOM 4760 C C . LEU A 1 603 ? -27.406 -0.397 27.312 1 89.81 603 LEU A C 1
ATOM 4762 O O . LEU A 1 603 ? -28.375 -0.498 28.078 1 89.81 603 LEU A O 1
ATOM 4766 N N . PHE A 1 604 ? -27.406 -0.943 26.125 1 89.12 604 PHE A N 1
ATOM 4767 C CA . PHE A 1 604 ? -28.578 -1.592 25.562 1 89.12 604 PHE A CA 1
ATOM 4768 C C . PHE A 1 604 ? -28.812 -2.949 26.219 1 89.12 604 PHE A C 1
ATOM 4770 O O . PHE A 1 604 ? -29.953 -3.406 26.312 1 89.12 604 PHE A O 1
ATOM 4777 N N . ARG A 1 605 ? -27.719 -3.486 26.562 1 83.62 605 ARG A N 1
ATOM 4778 C CA . ARG A 1 605 ? -27.844 -4.773 27.234 1 83.62 605 ARG A CA 1
ATOM 4779 C C . ARG A 1 605 ? -28.406 -4.594 28.641 1 83.62 605 ARG A C 1
ATOM 4781 O O . ARG A 1 605 ? -29.078 -5.492 29.172 1 83.62 605 ARG A O 1
ATOM 4788 N N . SER A 1 606 ? -27.984 -3.533 29.297 1 77.81 606 SER A N 1
ATOM 4789 C CA . SER A 1 606 ? -28.484 -3.279 30.641 1 77.81 606 SER A CA 1
ATOM 4790 C C . SER A 1 606 ? -30 -3.092 30.656 1 77.81 606 SER A C 1
ATOM 4792 O O . SER A 1 606 ? -30.641 -3.328 31.672 1 77.81 606 SER A O 1
ATOM 4794 N N . ALA A 1 607 ? -30.469 -2.619 29.5 1 66 607 ALA A N 1
ATOM 4795 C CA . ALA A 1 607 ? -31.922 -2.441 29.391 1 66 607 ALA A CA 1
ATOM 4796 C C . ALA A 1 607 ? -32.594 -3.723 28.906 1 66 607 ALA A C 1
ATOM 4798 O O . ALA A 1 607 ? -33.75 -3.697 28.469 1 66 607 ALA A O 1
ATOM 4799 N N . ALA A 1 608 ? -31.797 -4.777 28.781 1 59.34 608 ALA A N 1
ATOM 4800 C CA . ALA A 1 608 ? -32.031 -6.043 28.078 1 59.34 608 ALA A CA 1
ATOM 4801 C C . ALA A 1 608 ? -33.312 -6.707 28.547 1 59.34 608 ALA A C 1
ATOM 4803 O O . ALA A 1 608 ? -33.781 -7.652 27.922 1 59.34 608 ALA A O 1
ATOM 4804 N N . ALA A 1 609 ? -33.719 -6.414 29.719 1 55.78 609 ALA A N 1
ATOM 4805 C CA . ALA A 1 609 ? -34.938 -7.176 29.969 1 55.78 609 ALA A CA 1
ATOM 4806 C C . ALA A 1 609 ? -35.875 -7.094 28.781 1 55.78 609 ALA A C 1
ATOM 4808 O O . ALA A 1 609 ? -36.719 -7.984 28.578 1 55.78 609 ALA A O 1
ATOM 4809 N N . TRP A 1 610 ? -35.625 -6.105 27.844 1 58.12 610 TRP A N 1
ATOM 4810 C CA . TRP A 1 610 ? -36.531 -5.945 26.703 1 58.12 610 TRP A CA 1
ATOM 4811 C C . TRP A 1 610 ? -35.781 -5.828 25.406 1 58.12 610 TRP A C 1
ATOM 4813 O O . TRP A 1 610 ? -34.625 -5.355 25.391 1 58.12 610 TRP A O 1
ATOM 4823 N N . ASP A 1 611 ? -35.688 -6.863 24.5 1 65.75 611 ASP A N 1
ATOM 4824 C CA . ASP A 1 611 ? -35.188 -6.84 23.125 1 65.75 611 ASP A CA 1
ATOM 4825 C C . ASP A 1 611 ? -35.469 -5.484 22.469 1 65.75 611 ASP A C 1
ATOM 4827 O O . ASP A 1 611 ? -36.406 -5.336 21.703 1 65.75 611 ASP A O 1
ATOM 4831 N N . PRO A 1 612 ? -34.531 -4.43 22.828 1 77.25 612 PRO A N 1
ATOM 4832 C CA . PRO A 1 612 ? -34.812 -3.068 22.375 1 77.25 612 PRO A CA 1
ATOM 4833 C C . PRO A 1 612 ? -34.719 -2.918 20.859 1 77.25 612 PRO A C 1
ATOM 4835 O O . PRO A 1 612 ? -33.844 -3.535 20.234 1 77.25 612 PRO A O 1
ATOM 4838 N N . THR A 1 613 ? -35.688 -2.303 20.281 1 83.25 613 THR A N 1
ATOM 4839 C CA . THR A 1 613 ? -35.656 -1.897 18.875 1 83.25 613 THR A CA 1
ATOM 4840 C C . THR A 1 613 ? -34.75 -0.667 18.688 1 83.25 613 THR A C 1
ATOM 4842 O O . THR A 1 613 ? -34.219 -0.124 19.656 1 83.25 613 THR A O 1
ATOM 4845 N N . HIS A 1 614 ? -34.531 -0.319 17.531 1 87.44 614 HIS A N 1
ATOM 4846 C CA . HIS A 1 614 ? -33.75 0.867 17.219 1 87.44 614 HIS A CA 1
ATOM 4847 C C . HIS A 1 614 ? -34.344 2.115 17.844 1 87.44 614 HIS A C 1
ATOM 4849 O O . HIS A 1 614 ? -33.625 2.957 18.391 1 87.44 614 HIS A O 1
ATOM 4855 N N . HIS A 1 615 ? -35.594 2.16 17.859 1 87.25 615 HIS A N 1
ATOM 4856 C CA . HIS A 1 615 ? -36.312 3.309 18.422 1 87.25 615 HIS A CA 1
ATOM 4857 C C . HIS A 1 615 ? -36.188 3.346 19.938 1 87.25 615 HIS A C 1
ATOM 4859 O O . HIS A 1 615 ? -36.031 4.418 20.531 1 87.25 615 HIS A O 1
ATOM 4865 N N . ASP A 1 616 ? -36.156 2.227 20.469 1 87.88 616 ASP A N 1
ATOM 4866 C CA . ASP A 1 616 ? -36.031 2.143 21.922 1 87.88 616 ASP A CA 1
ATOM 4867 C C . ASP A 1 616 ? -34.625 2.559 22.359 1 87.88 616 ASP A C 1
ATOM 4869 O O . ASP A 1 616 ? -34.438 3.221 23.391 1 87.88 616 ASP A O 1
ATOM 4873 N N . ALA A 1 617 ? -33.719 2.131 21.594 1 90.81 617 ALA A N 1
ATOM 4874 C CA . ALA A 1 617 ? -32.344 2.453 21.906 1 90.81 617 ALA A CA 1
ATOM 4875 C C . ALA A 1 617 ? -32.094 3.959 21.844 1 90.81 617 ALA A C 1
ATOM 4877 O O . ALA A 1 617 ? -31.375 4.512 22.672 1 90.81 617 ALA A O 1
ATOM 4878 N N . GLN A 1 618 ? -32.688 4.586 20.891 1 93.5 618 GLN A N 1
ATOM 4879 C CA . GLN A 1 618 ? -32.562 6.031 20.75 1 93.5 618 GLN A CA 1
ATOM 4880 C C . GLN A 1 618 ? -33.188 6.766 21.922 1 93.5 618 GLN A C 1
ATOM 4882 O O . GLN A 1 618 ? -32.625 7.727 22.438 1 93.5 618 GLN A O 1
ATOM 4887 N N . ARG A 1 619 ? -34.312 6.258 22.328 1 90.38 619 ARG A N 1
ATOM 4888 C CA . ARG A 1 619 ? -35 6.852 23.469 1 90.38 619 ARG A CA 1
ATOM 4889 C C . ARG A 1 619 ? -34.188 6.676 24.75 1 90.38 619 ARG A C 1
ATOM 4891 O O . ARG A 1 619 ? -34.125 7.594 25.578 1 90.38 619 ARG A O 1
ATOM 4898 N N . MET A 1 620 ? -33.594 5.559 24.875 1 90.25 620 MET A N 1
ATOM 4899 C CA . MET A 1 620 ? -32.781 5.27 26.047 1 90.25 620 MET A CA 1
ATOM 4900 C C . MET A 1 620 ? -31.609 6.234 26.156 1 90.25 620 MET A C 1
ATOM 4902 O O . MET A 1 620 ? -31.281 6.707 27.234 1 90.25 620 MET A O 1
ATOM 4906 N N . LEU A 1 621 ? -31.062 6.512 25.062 1 93.44 621 LEU A N 1
ATOM 4907 C CA . LEU A 1 621 ? -29.891 7.379 25.031 1 93.44 621 LEU A CA 1
ATOM 4908 C C . LEU A 1 621 ? -30.266 8.82 25.344 1 93.44 621 LEU A C 1
ATOM 4910 O O . LEU A 1 621 ? -29.531 9.523 26.031 1 93.44 621 LEU A O 1
ATOM 4914 N N . LEU A 1 622 ? -31.453 9.234 24.875 1 92.75 622 LEU A N 1
ATOM 4915 C CA . LEU A 1 622 ? -31.906 10.609 25.094 1 92.75 622 LEU A CA 1
ATOM 4916 C C . LEU A 1 622 ? -32.375 10.805 26.531 1 92.75 622 LEU A C 1
ATOM 4918 O O . LEU A 1 622 ? -32.375 11.93 27.031 1 92.75 622 LEU A O 1
ATOM 4922 N N . GLU A 1 623 ? -32.688 9.727 27.172 1 89.69 623 GLU A N 1
ATOM 4923 C CA . GLU A 1 623 ? -33.219 9.82 28.516 1 89.69 623 GLU A CA 1
ATOM 4924 C C . GLU A 1 623 ? -32.094 9.852 29.562 1 89.69 623 GLU A C 1
ATOM 4926 O O . GLU A 1 623 ? -32.312 10.242 30.703 1 89.69 623 GLU A O 1
ATOM 4931 N N . VAL A 1 624 ? -30.969 9.484 29.203 1 90.69 624 VAL A N 1
ATOM 4932 C CA . VAL A 1 624 ? -29.844 9.477 30.141 1 90.69 624 VAL A CA 1
ATOM 4933 C C . VAL A 1 624 ? -29.531 10.898 30.578 1 90.69 624 VAL A C 1
ATOM 4935 O O . VAL A 1 624 ? -29.547 11.828 29.75 1 90.69 624 VAL A O 1
ATOM 4938 N N . ASN A 1 625 ? -29.312 11.094 31.828 1 88.5 625 ASN A N 1
ATOM 4939 C CA . ASN A 1 625 ? -28.938 12.398 32.375 1 88.5 625 ASN A CA 1
ATOM 4940 C C . ASN A 1 625 ? -27.5 12.773 32 1 88.5 625 ASN A C 1
ATOM 4942 O O . ASN A 1 625 ? -26.562 12.086 32.406 1 88.5 625 ASN A O 1
ATOM 4946 N N . THR A 1 626 ? -27.375 13.836 31.297 1 89.31 626 THR A N 1
ATOM 4947 C CA . THR A 1 626 ? -26.047 14.266 30.844 1 89.31 626 THR A CA 1
ATOM 4948 C C . THR A 1 626 ? -25.703 15.633 31.438 1 89.31 626 THR A C 1
ATOM 4950 O O . THR A 1 626 ? -25.094 16.469 30.766 1 89.31 626 THR A O 1
ATOM 4953 N N . SER A 1 627 ? -26.062 15.898 32.625 1 83.69 627 SER A N 1
ATOM 4954 C CA . SER A 1 627 ? -25.781 17.188 33.25 1 83.69 627 SER A CA 1
ATOM 4955 C C . SER A 1 627 ? -24.297 17.375 33.5 1 83.69 627 SER A C 1
ATOM 4957 O O . SER A 1 627 ? -23.812 18.516 33.531 1 83.69 627 SER A O 1
ATOM 4959 N N . LYS A 1 628 ? -23.641 16.234 33.688 1 84.38 628 LYS A N 1
ATOM 4960 C CA . LYS A 1 628 ? -22.188 16.297 33.844 1 84.38 628 LYS A CA 1
ATOM 4961 C C . LYS A 1 628 ? -21.5 15.688 32.625 1 84.38 628 LYS A C 1
ATOM 4963 O O . LYS A 1 628 ? -21.953 14.68 32.094 1 84.38 628 LYS A O 1
ATOM 4968 N N . LYS A 1 629 ? -20.5 16.328 32.25 1 84.31 629 LYS A N 1
ATOM 4969 C CA . LYS A 1 629 ? -19.75 15.836 31.109 1 84.31 629 LYS A CA 1
ATOM 4970 C C . LYS A 1 629 ? -19.125 14.477 31.406 1 84.31 629 LYS A C 1
ATOM 4972 O O . LYS A 1 629 ? -18.641 14.227 32.5 1 84.31 629 LYS A O 1
ATOM 4977 N N . PRO A 1 630 ? -19.125 13.648 30.391 1 85.69 630 PRO A N 1
ATOM 4978 C CA . PRO A 1 630 ? -18.562 12.305 30.578 1 85.69 630 PRO A CA 1
ATOM 4979 C C . PRO A 1 630 ? -17.094 12.32 31.016 1 85.69 630 PRO A C 1
ATOM 4981 O O . PRO A 1 630 ? -16.656 11.453 31.766 1 85.69 630 PRO A O 1
ATOM 4984 N N . ALA A 1 631 ? -16.344 13.25 30.531 1 78.12 631 ALA A N 1
ATOM 4985 C CA . ALA A 1 631 ? -14.93 13.32 30.875 1 78.12 631 ALA A CA 1
ATOM 4986 C C . ALA A 1 631 ? -14.742 13.492 32.375 1 78.12 631 ALA A C 1
ATOM 4988 O O . ALA A 1 631 ? -13.766 13.016 32.969 1 78.12 631 ALA A O 1
ATOM 4989 N N . VAL A 1 632 ? -15.711 14.117 33 1 76.44 632 VAL A N 1
ATOM 4990 C CA . VAL A 1 632 ? -15.648 14.391 34.406 1 76.44 632 VAL A CA 1
ATOM 4991 C C . VAL A 1 632 ? -16.062 13.141 35.219 1 76.44 632 VAL A C 1
ATOM 4993 O O . VAL A 1 632 ? -15.531 12.875 36.281 1 76.44 632 VAL A O 1
ATOM 4996 N N . VAL A 1 633 ? -16.969 12.422 34.656 1 76.75 633 VAL A N 1
ATOM 4997 C CA . VAL A 1 633 ? -17.531 11.289 35.375 1 76.75 633 VAL A CA 1
ATOM 4998 C C . VAL A 1 633 ? -16.672 10.047 35.156 1 76.75 633 VAL A C 1
ATOM 5000 O O . VAL A 1 633 ? -16.406 9.289 36.094 1 76.75 633 VAL A O 1
ATOM 5003 N N . LYS A 1 634 ? -16.375 9.75 33.906 1 76.69 634 LYS A N 1
ATOM 5004 C CA . LYS A 1 634 ? -15.648 8.523 33.594 1 76.69 634 LYS A CA 1
ATOM 5005 C C . LYS A 1 634 ? -14.141 8.742 33.625 1 76.69 634 LYS A C 1
ATOM 5007 O O . LYS A 1 634 ? -13.375 7.785 33.812 1 76.69 634 LYS A O 1
ATOM 5012 N N . GLY A 1 635 ? -13.688 9.945 33.625 1 66.75 635 GLY A N 1
ATOM 5013 C CA . GLY A 1 635 ? -12.258 10.195 33.5 1 66.75 635 GLY A CA 1
ATOM 5014 C C . GLY A 1 635 ? -11.75 10.094 32.094 1 66.75 635 GLY A C 1
ATOM 5015 O O . GLY A 1 635 ? -12.531 10.156 31.125 1 66.75 635 GLY A O 1
ATOM 5016 N N . ASP A 1 636 ? -10.523 10.117 31.906 1 61.47 636 ASP A N 1
ATOM 5017 C CA . ASP A 1 636 ? -9.922 10.102 30.562 1 61.47 636 ASP A CA 1
ATOM 5018 C C . ASP A 1 636 ? -9.641 8.672 30.109 1 61.47 636 ASP A C 1
ATOM 5020 O O . ASP A 1 636 ? -8.938 8.453 29.125 1 61.47 636 ASP A O 1
ATOM 5024 N N . GLU A 1 637 ? -10.305 7.723 30.891 1 57.34 637 GLU A N 1
ATOM 5025 C CA . GLU A 1 637 ? -9.984 6.344 30.531 1 57.34 637 GLU A CA 1
ATOM 5026 C C . GLU A 1 637 ? -10.68 5.938 29.234 1 57.34 637 GLU A C 1
ATOM 5028 O O . GLU A 1 637 ? -10.086 5.27 28.375 1 57.34 637 GLU A O 1
ATOM 5033 N N . SER A 1 638 ? -11.977 6.344 29.281 1 62.5 638 SER A N 1
ATOM 5034 C CA . SER A 1 638 ? -12.688 5.859 28.109 1 62.5 638 SER A CA 1
ATOM 5035 C C . SER A 1 638 ? -12.766 6.934 27.031 1 62.5 638 SER A C 1
ATOM 5037 O O . SER A 1 638 ? -12.992 8.109 27.328 1 62.5 638 SER A O 1
ATOM 5039 N N . LYS A 1 639 ? -12.43 6.527 25.891 1 74.44 639 LYS A N 1
ATOM 5040 C CA . LYS A 1 639 ? -12.414 7.48 24.797 1 74.44 639 LYS A CA 1
ATOM 5041 C C . LYS A 1 639 ? -13.664 7.336 23.922 1 74.44 639 LYS A C 1
ATOM 5043 O O . LYS A 1 639 ? -13.664 7.727 22.75 1 74.44 639 LYS A O 1
ATOM 5048 N N . SER A 1 640 ? -14.758 6.816 24.625 1 86.62 640 SER A N 1
ATOM 5049 C CA . SER A 1 640 ? -16.031 6.742 23.922 1 86.62 640 SER A CA 1
ATOM 5050 C C . SER A 1 640 ? -16.688 8.109 23.828 1 86.62 640 SER A C 1
ATOM 5052 O O . SER A 1 640 ? -16.547 8.945 24.719 1 86.62 640 SER A O 1
ATOM 5054 N N . VAL A 1 641 ? -17.391 8.344 22.734 1 90.19 641 VAL A N 1
ATOM 5055 C CA . VAL A 1 641 ? -18.016 9.648 22.531 1 90.19 641 VAL A CA 1
ATOM 5056 C C . VAL A 1 641 ? -19.547 9.5 22.547 1 90.19 641 VAL A C 1
ATOM 5058 O O . VAL A 1 641 ? -20.266 10.398 22.109 1 90.19 641 VAL A O 1
ATOM 5061 N N . LEU A 1 642 ? -20.016 8.422 23.094 1 93.88 642 LEU A N 1
ATOM 5062 C CA . LEU A 1 642 ? -21.453 8.117 23.031 1 93.88 642 LEU A CA 1
ATOM 5063 C C . LEU A 1 642 ? -22.266 9.18 23.766 1 93.88 642 LEU A C 1
ATOM 5065 O O . LEU A 1 642 ? -23.188 9.766 23.188 1 93.88 642 LEU A O 1
ATOM 5069 N N . PHE A 1 643 ? -21.922 9.523 24.938 1 93.44 643 PHE A N 1
ATOM 5070 C CA . PHE A 1 643 ? -22.734 10.422 25.75 1 93.44 643 PHE A CA 1
ATOM 5071 C C . PHE A 1 643 ? -22.406 11.875 25.453 1 93.44 643 PHE A C 1
ATOM 5073 O O . PHE A 1 643 ? -23.203 12.773 25.734 1 93.44 643 PHE A O 1
ATOM 5080 N N . ASP A 1 644 ? -21.219 12.109 24.953 1 92.38 644 ASP A N 1
ATOM 5081 C CA . ASP A 1 644 ? -20.953 13.438 24.406 1 92.38 644 ASP A CA 1
ATOM 5082 C C . ASP A 1 644 ? -21.891 13.719 23.219 1 92.38 644 ASP A C 1
ATOM 5084 O O . ASP A 1 644 ? -22.297 14.859 23.016 1 92.38 644 ASP A O 1
ATOM 5088 N N . ALA A 1 645 ? -22.125 12.68 22.453 1 95.75 645 ALA A N 1
ATOM 5089 C CA . ALA A 1 645 ? -23.031 12.805 21.328 1 95.75 645 ALA A CA 1
ATOM 5090 C C . ALA A 1 645 ? -24.453 13.086 21.797 1 95.75 645 ALA A C 1
ATOM 5092 O O . ALA A 1 645 ? -25.203 13.805 21.125 1 95.75 645 ALA A O 1
ATOM 5093 N N . CYS A 1 646 ? -24.781 12.508 22.922 1 94.88 646 CYS A N 1
ATOM 5094 C CA . CYS A 1 646 ? -26.094 12.773 23.484 1 94.88 646 CYS A CA 1
ATOM 5095 C C . CYS A 1 646 ? -26.219 14.227 23.922 1 94.88 646 CYS A C 1
ATOM 5097 O O . CYS A 1 646 ? -27.281 14.844 23.734 1 94.88 646 CYS A O 1
ATOM 5099 N N . ILE A 1 647 ? -25.188 14.734 24.484 1 94 647 ILE A N 1
ATOM 5100 C CA . ILE A 1 647 ? -25.188 16.141 24.891 1 94 647 ILE A CA 1
ATOM 5101 C C . ILE A 1 647 ? -25.359 17.031 23.656 1 94 647 ILE A C 1
ATOM 5103 O O . ILE A 1 647 ? -26.125 17.984 23.688 1 94 647 ILE A O 1
ATOM 5107 N N . LEU A 1 648 ? -24.672 16.656 22.609 1 94.06 648 LEU A N 1
ATOM 5108 C CA . LEU A 1 648 ? -24.781 17.422 21.359 1 94.06 648 LEU A CA 1
ATOM 5109 C C . LEU A 1 648 ? -26.203 17.312 20.797 1 94.06 648 LEU A C 1
ATOM 5111 O O . LEU A 1 648 ? -26.75 18.312 20.328 1 94.06 648 LEU A O 1
ATOM 5115 N N . ALA A 1 649 ? -26.766 16.156 20.797 1 95.44 649 ALA A N 1
ATOM 5116 C CA . ALA A 1 649 ? -28.125 15.953 20.297 1 95.44 649 ALA A CA 1
ATOM 5117 C C . ALA A 1 649 ? -29.125 16.812 21.062 1 95.44 649 ALA A C 1
ATOM 5119 O O . ALA A 1 649 ? -30 17.453 20.469 1 95.44 649 ALA A O 1
ATOM 5120 N N . LYS A 1 650 ? -29.047 16.812 22.375 1 92.19 650 LYS A N 1
ATOM 5121 C CA . LYS A 1 650 ? -29.938 17.609 23.203 1 92.19 650 LYS A CA 1
ATOM 5122 C C . LYS A 1 650 ? -29.781 19.109 22.938 1 92.19 650 LYS A C 1
ATOM 5124 O O . LYS A 1 650 ? -30.75 19.859 22.969 1 92.19 650 LYS A O 1
ATOM 5129 N N . ALA A 1 651 ? -28.5 19.484 22.672 1 91 651 ALA A N 1
ATOM 5130 C CA . ALA A 1 651 ? -28.234 20.875 22.328 1 91 651 ALA A CA 1
ATOM 5131 C C . ALA A 1 651 ? -28.859 21.219 20.969 1 91 651 ALA A C 1
ATOM 5133 O O . ALA A 1 651 ? -29.438 22.297 20.812 1 91 651 ALA A O 1
ATOM 5134 N N . LEU A 1 652 ? -28.766 20.344 20.047 1 91.69 652 LEU A N 1
ATOM 5135 C CA . LEU A 1 652 ? -29.312 20.578 18.703 1 91.69 652 LEU A CA 1
ATOM 5136 C C . LEU A 1 652 ? -30.828 20.625 18.734 1 91.69 652 LEU A C 1
ATOM 5138 O O . LEU A 1 652 ? -31.453 21.391 18 1 91.69 652 LEU A O 1
ATOM 5142 N N . LEU A 1 653 ? -31.422 19.828 19.609 1 90.31 653 LEU A N 1
ATOM 5143 C CA . LEU A 1 653 ? -32.875 19.734 19.703 1 90.31 653 LEU A CA 1
ATOM 5144 C C . LEU A 1 653 ? -33.469 21.016 20.297 1 90.31 653 LEU A C 1
ATOM 5146 O O . LEU A 1 653 ? -34.656 21.266 20.172 1 90.31 653 LEU A O 1
ATOM 5150 N N . GLN A 1 654 ? -32.594 21.766 20.859 1 86.75 654 GLN A N 1
ATOM 5151 C CA . GLN A 1 654 ? -33.031 23.047 21.422 1 86.75 654 GLN A CA 1
ATOM 5152 C C . GLN A 1 654 ? -33.125 24.109 20.328 1 86.75 654 GLN A C 1
ATOM 5154 O O . GLN A 1 654 ? -33.781 25.141 20.516 1 86.75 654 GLN A O 1
ATOM 5159 N N . LEU A 1 655 ? -32.531 23.703 19.219 1 85.44 655 LEU A N 1
ATOM 5160 C CA . LEU A 1 655 ? -32.594 24.625 18.094 1 85.44 655 LEU A CA 1
ATOM 5161 C C . LEU A 1 655 ? -33.906 24.453 17.328 1 85.44 655 LEU A C 1
ATOM 5163 O O . LEU A 1 655 ? -34.562 23.406 17.438 1 85.44 655 LEU A O 1
ATOM 5167 N N . GLY A 1 656 ? -34.312 25.484 16.641 1 80.12 656 GLY A N 1
ATOM 5168 C CA . GLY A 1 656 ? -35.469 25.328 15.758 1 80.12 656 GLY A CA 1
ATOM 5169 C C . GLY A 1 656 ? -35.25 24.266 14.688 1 80.12 656 GLY A C 1
ATOM 5170 O O . GLY A 1 656 ? -34.125 24.078 14.227 1 80.12 656 GLY A O 1
ATOM 5171 N N . ASP A 1 657 ? -36.219 23.562 14.352 1 83.19 657 ASP A N 1
ATOM 5172 C CA . ASP A 1 657 ? -36.156 22.438 13.414 1 83.19 657 ASP A CA 1
ATOM 5173 C C . ASP A 1 657 ? -35.5 22.875 12.109 1 83.19 657 ASP A C 1
ATOM 5175 O O . ASP A 1 657 ? -34.625 22.172 11.57 1 83.19 657 ASP A O 1
ATOM 5179 N N . ASP A 1 658 ? -35.906 23.953 11.641 1 84 658 ASP A N 1
ATOM 5180 C CA . ASP A 1 658 ? -35.375 24.422 10.367 1 84 658 ASP A CA 1
ATOM 5181 C C . ASP A 1 658 ? -33.875 24.75 10.492 1 84 658 ASP A C 1
ATOM 5183 O O . ASP A 1 658 ? -33.062 24.312 9.68 1 84 658 ASP A O 1
ATOM 5187 N N . THR A 1 659 ? -33.562 25.422 11.508 1 86.31 659 THR A N 1
ATOM 5188 C CA . THR A 1 659 ? -32.188 25.812 11.719 1 86.31 659 THR A CA 1
ATOM 5189 C C . THR A 1 659 ? -31.328 24.594 12.055 1 86.31 659 THR A C 1
ATOM 5191 O O . THR A 1 659 ? -30.172 24.5 11.617 1 86.31 659 THR A O 1
ATOM 5194 N N . MET A 1 660 ? -31.875 23.703 12.812 1 90 660 MET A N 1
ATOM 5195 C CA . MET A 1 660 ? -31.141 22.516 13.227 1 90 660 MET A CA 1
ATOM 5196 C C . MET A 1 660 ? -30.719 21.688 12.016 1 90 660 MET A C 1
ATOM 5198 O O . MET A 1 660 ? -29.547 21.328 11.875 1 90 660 MET A O 1
ATOM 5202 N N . TRP A 1 661 ? -31.625 21.438 11.164 1 91.94 661 TRP A N 1
ATOM 5203 C CA . TRP A 1 661 ? -31.344 20.547 10.039 1 91.94 661 TRP A CA 1
ATOM 5204 C C . TRP A 1 661 ? -30.484 21.25 9 1 91.94 661 TRP A C 1
ATOM 5206 O O . TRP A 1 661 ? -29.688 20.609 8.297 1 91.94 661 TRP A O 1
ATOM 5216 N N . ARG A 1 662 ? -30.594 22.531 8.906 1 90.56 662 ARG A N 1
ATOM 5217 C CA . ARG A 1 662 ? -29.688 23.266 8.039 1 90.56 662 ARG A CA 1
ATOM 5218 C C . ARG A 1 662 ? -28.25 23.203 8.555 1 90.56 662 ARG A C 1
ATOM 5220 O O . ARG A 1 662 ? -27.312 23.047 7.777 1 90.56 662 ARG A O 1
ATOM 5227 N N . VAL A 1 663 ? -28.141 23.281 9.82 1 91.19 663 VAL A N 1
ATOM 5228 C CA . VAL A 1 663 ? -26.828 23.203 10.453 1 91.19 663 VAL A CA 1
ATOM 5229 C C . VAL A 1 663 ? -26.266 21.797 10.281 1 91.19 663 VAL A C 1
ATOM 5231 O O . VAL A 1 663 ? -25.125 21.609 9.875 1 91.19 663 VAL A O 1
ATOM 5234 N N . VAL A 1 664 ? -27.109 20.812 10.578 1 94.19 664 VAL A N 1
ATOM 5235 C CA . VAL A 1 664 ? -26.656 19.438 10.523 1 94.19 664 VAL A CA 1
ATOM 5236 C C . VAL A 1 664 ? -26.266 19.062 9.094 1 94.19 664 VAL A C 1
ATOM 5238 O O . VAL A 1 664 ? -25.203 18.484 8.867 1 94.19 664 VAL A O 1
ATOM 5241 N N . ALA A 1 665 ? -27.031 19.438 8.156 1 94.25 665 ALA A N 1
ATOM 5242 C CA . ALA A 1 665 ? -26.734 19.156 6.758 1 94.25 665 ALA A CA 1
ATOM 5243 C C . ALA A 1 665 ? -25.469 19.891 6.316 1 94.25 665 ALA A C 1
ATOM 5245 O O . ALA A 1 665 ? -24.641 19.328 5.586 1 94.25 665 ALA A O 1
ATOM 5246 N N . GLY A 1 666 ? -25.375 21.094 6.785 1 92.69 666 GLY A N 1
ATOM 5247 C CA . GLY A 1 666 ? -24.188 21.875 6.453 1 92.69 666 GLY A CA 1
ATOM 5248 C C . GLY A 1 666 ? -22.906 21.281 7.012 1 92.69 666 GLY A C 1
ATOM 5249 O O . GLY A 1 666 ? -21.875 21.25 6.328 1 92.69 666 GLY A O 1
ATOM 5250 N N . VAL A 1 667 ? -22.953 20.797 8.18 1 93.81 667 VAL A N 1
ATOM 5251 C CA . VAL A 1 667 ? -21.781 20.188 8.82 1 93.81 667 VAL A CA 1
ATOM 5252 C C . VAL A 1 667 ? -21.391 18.922 8.062 1 93.81 667 VAL A C 1
ATOM 5254 O O . VAL A 1 667 ? -20.203 18.703 7.789 1 93.81 667 VAL A O 1
ATOM 5257 N N . TRP A 1 668 ? -22.344 18.141 7.711 1 95.62 668 TRP A N 1
ATOM 5258 C CA . TRP A 1 668 ? -22.031 16.891 7.02 1 95.62 668 TRP A CA 1
ATOM 5259 C C . TRP A 1 668 ? -21.469 17.156 5.625 1 95.62 668 TRP A C 1
ATOM 5261 O O . TRP A 1 668 ? -20.594 16.438 5.148 1 95.62 668 TRP A O 1
ATOM 5271 N N . ARG A 1 669 ? -21.984 18.125 4.953 1 94 669 ARG A N 1
ATOM 5272 C CA . ARG A 1 669 ? -21.438 18.484 3.654 1 94 669 ARG A CA 1
ATOM 5273 C C . ARG A 1 669 ? -19.969 18.891 3.775 1 94 669 ARG A C 1
ATOM 5275 O O . ARG A 1 669 ? -19.141 18.438 2.996 1 94 669 ARG A O 1
ATOM 5282 N N . GLU A 1 670 ? -19.703 19.672 4.785 1 93.38 670 GLU A N 1
ATOM 5283 C CA . GLU A 1 670 ? -18.328 20.109 4.992 1 93.38 670 GLU A CA 1
ATOM 5284 C C . GLU A 1 670 ? -17.422 18.938 5.363 1 93.38 670 GLU A C 1
ATOM 5286 O O . GLU A 1 670 ? -16.266 18.875 4.914 1 93.38 670 GLU A O 1
ATOM 5291 N N . MET A 1 671 ? -17.953 18.094 6.164 1 93.19 671 MET A N 1
ATOM 5292 C CA . MET A 1 671 ? -17.156 16.938 6.551 1 93.19 671 MET A CA 1
ATOM 5293 C C . MET A 1 671 ? -16.844 16.062 5.344 1 93.19 671 MET A C 1
ATOM 5295 O O . MET A 1 671 ? -15.75 15.523 5.223 1 93.19 671 MET A O 1
ATOM 5299 N N . LEU A 1 672 ? -17.828 15.93 4.508 1 93.81 672 LEU A N 1
ATOM 5300 C CA . LEU A 1 672 ? -17.625 15.156 3.289 1 93.81 672 LEU A CA 1
ATOM 5301 C C . LEU A 1 672 ? -16.578 15.812 2.395 1 93.81 672 LEU A C 1
ATOM 5303 O O . LEU A 1 672 ? -15.695 15.133 1.876 1 93.81 672 LEU A O 1
ATOM 5307 N N . VAL A 1 673 ? -16.672 17.109 2.262 1 92.5 673 VAL A N 1
ATOM 5308 C CA . VAL A 1 673 ? -15.75 17.859 1.412 1 92.5 673 VAL A CA 1
ATOM 5309 C C . VAL A 1 673 ? -14.336 17.797 1.995 1 92.5 673 VAL A C 1
ATOM 5311 O O . VAL A 1 673 ? -13.367 17.594 1.264 1 92.5 673 VAL A O 1
ATOM 5314 N N . HIS A 1 674 ? -14.258 17.875 3.268 1 90.19 674 HIS A N 1
ATOM 5315 C CA . HIS A 1 674 ? -12.969 17.781 3.945 1 90.19 674 HIS A CA 1
ATOM 5316 C C . HIS A 1 674 ? -12.336 16.422 3.744 1 90.19 674 HIS A C 1
ATOM 5318 O O . HIS A 1 674 ? -11.148 16.312 3.438 1 90.19 674 HIS A O 1
ATOM 5324 N N . ALA A 1 675 ? -13.117 15.406 3.895 1 89.88 675 ALA A N 1
ATOM 5325 C CA . ALA A 1 675 ? -12.625 14.047 3.73 1 89.88 675 ALA A CA 1
ATOM 5326 C C . ALA A 1 675 ? -12.203 13.781 2.289 1 89.88 675 ALA A C 1
ATOM 5328 O O . ALA A 1 675 ? -11.164 13.164 2.041 1 89.88 675 ALA A O 1
ATOM 5329 N N . ALA A 1 676 ? -12.945 14.242 1.391 1 90.25 676 ALA A N 1
ATOM 5330 C CA . ALA A 1 676 ? -12.648 14.031 -0.026 1 90.25 676 ALA A CA 1
ATOM 5331 C C . ALA A 1 676 ? -11.375 14.766 -0.435 1 90.25 676 ALA A C 1
ATOM 5333 O O . ALA A 1 676 ? -10.57 14.234 -1.201 1 90.25 676 ALA A O 1
ATOM 5334 N N . GLY A 1 677 ? -11.172 15.945 0.094 1 85.19 677 GLY A N 1
ATOM 5335 C CA . GLY A 1 677 ? -10.047 16.781 -0.304 1 85.19 677 GLY A CA 1
ATOM 5336 C C . GLY A 1 677 ? -8.727 16.328 0.291 1 85.19 677 GLY A C 1
ATOM 5337 O O . GLY A 1 677 ? -7.672 16.547 -0.3 1 85.19 677 GLY A O 1
ATOM 5338 N N . ARG A 1 678 ? -8.789 15.672 1.353 1 80.75 678 ARG A N 1
ATOM 5339 C CA . ARG A 1 678 ? -7.551 15.312 2.035 1 80.75 678 ARG A CA 1
ATOM 5340 C C . ARG A 1 678 ? -7.191 13.852 1.785 1 80.75 678 ARG A C 1
ATOM 5342 O O . ARG A 1 678 ? -6.215 13.344 2.344 1 80.75 678 ARG A O 1
ATOM 5349 N N . CYS A 1 679 ? -7.895 13.188 0.963 1 81.88 679 CYS A N 1
ATOM 5350 C CA . CYS A 1 679 ? -7.613 11.797 0.614 1 81.88 679 CYS A CA 1
ATOM 5351 C C . CYS A 1 679 ? -6.672 11.711 -0.581 1 81.88 679 CYS A C 1
ATOM 5353 O O . CYS A 1 679 ? -6.75 12.531 -1.495 1 81.88 679 CYS A O 1
ATOM 5355 N N . HIS A 1 680 ? -5.773 10.648 -0.605 1 79.62 680 HIS A N 1
ATOM 5356 C CA . HIS A 1 680 ? -4.828 10.453 -1.698 1 79.62 680 HIS A CA 1
ATOM 5357 C C . HIS A 1 680 ? -5.531 9.938 -2.949 1 79.62 680 HIS A C 1
ATOM 5359 O O . HIS A 1 680 ? -6.484 9.164 -2.854 1 79.62 680 HIS A O 1
ATOM 5365 N N . GLY A 1 681 ? -5.027 10.406 -4.086 1 82.25 681 GLY A N 1
ATOM 5366 C CA . GLY A 1 681 ? -5.602 9.992 -5.355 1 82.25 681 GLY A CA 1
ATOM 5367 C C . GLY A 1 681 ? -5.574 8.484 -5.555 1 82.25 681 GLY A C 1
ATOM 5368 O O . GLY A 1 681 ? -6.527 7.91 -6.086 1 82.25 681 GLY A O 1
ATOM 5369 N N . SER A 1 682 ? -4.562 7.824 -5.078 1 84.12 682 SER A N 1
ATOM 5370 C CA . SER A 1 682 ? -4.445 6.379 -5.266 1 84.12 682 SER A CA 1
ATOM 5371 C C . SER A 1 682 ? -5.5 5.629 -4.465 1 84.12 682 SER A C 1
ATOM 5373 O O . SER A 1 682 ? -5.941 4.551 -4.867 1 84.12 682 SER A O 1
ATOM 5375 N N . THR A 1 683 ? -5.945 6.223 -3.359 1 86.06 683 THR A N 1
ATOM 5376 C CA . THR A 1 683 ? -6.977 5.582 -2.549 1 86.06 683 THR A CA 1
ATOM 5377 C C . THR A 1 683 ? -8.336 5.688 -3.227 1 86.06 683 THR A C 1
ATOM 5379 O O . THR A 1 683 ? -9.156 4.766 -3.139 1 86.06 683 THR A O 1
ATOM 5382 N N . HIS A 1 684 ? -8.5 6.762 -3.908 1 88.94 684 HIS A N 1
ATOM 5383 C CA . HIS A 1 684 ? -9.75 6.906 -4.648 1 88.94 684 HIS A CA 1
ATOM 5384 C C . HIS A 1 684 ? -9.828 5.91 -5.801 1 88.94 684 HIS A C 1
ATOM 5386 O O . HIS A 1 684 ? -10.898 5.355 -6.078 1 88.94 684 HIS A O 1
ATOM 5392 N N . VAL A 1 685 ? -8.719 5.715 -6.398 1 89.69 685 VAL A N 1
ATOM 5393 C CA . VAL A 1 685 ? -8.703 4.773 -7.516 1 89.69 685 VAL A CA 1
ATOM 5394 C C . VAL A 1 685 ? -8.922 3.354 -7 1 89.69 685 VAL A C 1
ATOM 5396 O O . VAL A 1 685 ? -9.562 2.535 -7.672 1 89.69 685 VAL A O 1
ATOM 5399 N N . ARG A 1 686 ? -8.422 3.08 -5.824 1 87.88 686 ARG A N 1
ATOM 5400 C CA . ARG A 1 686 ? -8.68 1.783 -5.199 1 87.88 686 ARG A CA 1
ATOM 5401 C C . ARG A 1 686 ? -10.164 1.58 -4.941 1 87.88 686 ARG A C 1
ATOM 5403 O O . ARG A 1 686 ? -10.688 0.474 -5.105 1 87.88 686 ARG A O 1
ATOM 5410 N N . GLN A 1 687 ? -10.844 2.652 -4.656 1 87.94 687 GLN A N 1
ATOM 5411 C CA . GLN A 1 687 ? -12.266 2.586 -4.332 1 87.94 687 GLN A CA 1
ATOM 5412 C C . GLN A 1 687 ? -13.109 2.428 -5.594 1 87.94 687 GLN A C 1
ATOM 5414 O O . GLN A 1 687 ? -14.242 1.932 -5.535 1 87.94 687 GLN A O 1
ATOM 5419 N N . LEU A 1 688 ? -12.57 2.773 -6.727 1 89.12 688 LEU A N 1
ATOM 5420 C CA . LEU A 1 688 ? -13.32 2.67 -7.973 1 89.12 688 LEU A CA 1
ATOM 5421 C C . LEU A 1 688 ? -13.609 1.212 -8.312 1 89.12 688 LEU A C 1
ATOM 5423 O O . LEU A 1 688 ? -14.617 0.908 -8.961 1 89.12 688 LEU A O 1
ATOM 5427 N N . SER A 1 689 ? -12.805 0.314 -7.844 1 86.25 689 SER A N 1
ATOM 5428 C CA . SER A 1 689 ? -12.977 -1.099 -8.164 1 86.25 689 SER A CA 1
ATOM 5429 C C . SER A 1 689 ? -14.148 -1.699 -7.387 1 86.25 689 SER A C 1
ATOM 5431 O O . SER A 1 689 ? -14.625 -2.787 -7.715 1 86.25 689 SER A O 1
ATOM 5433 N N . ARG A 1 690 ? -14.688 -0.948 -6.445 1 82.12 690 ARG A N 1
ATOM 5434 C CA . ARG A 1 690 ? -15.781 -1.457 -5.621 1 82.12 690 ARG A CA 1
ATOM 5435 C C . ARG A 1 690 ? -17.094 -0.79 -5.988 1 82.12 690 ARG A C 1
ATOM 5437 O O . ARG A 1 690 ? -18.031 -0.762 -5.184 1 82.12 690 ARG A O 1
ATOM 5444 N N . GLY A 1 691 ? -17.234 -0.249 -7.199 1 76.94 691 GLY A N 1
ATOM 5445 C CA . GLY A 1 691 ? -18.469 0.323 -7.688 1 76.94 691 GLY A CA 1
ATOM 5446 C C . GLY A 1 691 ? -18.547 1.83 -7.523 1 76.94 691 GLY A C 1
ATOM 5447 O O . GLY A 1 691 ? -19.562 2.445 -7.816 1 76.94 691 GLY A O 1
ATOM 5448 N N . GLY A 1 692 ? -17.547 2.438 -7.176 1 69.56 692 GLY A N 1
ATOM 5449 C CA . GLY A 1 692 ? -17.531 3.887 -7.055 1 69.56 692 GLY A CA 1
ATOM 5450 C C . GLY A 1 692 ? -18.344 4.398 -5.879 1 69.56 692 GLY A C 1
ATOM 5451 O O . GLY A 1 692 ? -19.266 3.727 -5.422 1 69.56 692 GLY A O 1
ATOM 5452 N N . GLU A 1 693 ? -17.75 5.242 -5.027 1 80.19 693 GLU A N 1
ATOM 5453 C CA . GLU A 1 693 ? -18.438 5.828 -3.879 1 80.19 693 GLU A CA 1
ATOM 5454 C C . GLU A 1 693 ? -18.578 7.34 -4.031 1 80.19 693 GLU A C 1
ATOM 5456 O O . GLU A 1 693 ? -17.953 7.941 -4.898 1 80.19 693 GLU A O 1
ATOM 5461 N N . LEU A 1 694 ? -19.531 7.836 -3.393 1 89 694 LEU A N 1
ATOM 5462 C CA . LEU A 1 694 ? -19.859 9.258 -3.377 1 89 694 LEU A CA 1
ATOM 5463 C C . LEU A 1 694 ? -18.609 10.102 -3.158 1 89 694 LEU A C 1
ATOM 5465 O O . LEU A 1 694 ? -18.406 11.109 -3.84 1 89 694 LEU A O 1
ATOM 5469 N N . ILE A 1 695 ? -17.719 9.641 -2.381 1 91.88 695 ILE A N 1
ATOM 5470 C CA . ILE A 1 695 ? -16.562 10.445 -1.977 1 91.88 695 ILE A CA 1
ATOM 5471 C C . ILE A 1 695 ? -15.633 10.648 -3.17 1 91.88 695 ILE A C 1
ATOM 5473 O O . ILE A 1 695 ? -15.023 11.711 -3.318 1 91.88 695 ILE A O 1
ATOM 5477 N N . SER A 1 696 ? -15.516 9.703 -4.051 1 91.56 696 SER A N 1
ATOM 5478 C CA . SER A 1 696 ? -14.648 9.82 -5.219 1 91.56 696 SER A CA 1
ATOM 5479 C C . SER A 1 696 ? -15.242 10.781 -6.246 1 91.56 696 SER A C 1
ATOM 5481 O O . SER A 1 696 ? -14.5 11.516 -6.906 1 91.56 696 SER A O 1
ATOM 5483 N N . MET A 1 697 ? -16.562 10.805 -6.34 1 92.69 697 MET A N 1
ATOM 5484 C CA . MET A 1 697 ? -17.219 11.742 -7.242 1 92.69 697 MET A CA 1
ATOM 5485 C C . MET A 1 697 ? -17.062 13.18 -6.75 1 92.69 697 MET A C 1
ATOM 5487 O O . MET A 1 697 ? -16.781 14.086 -7.539 1 92.69 697 MET A O 1
ATOM 5491 N N . VAL A 1 698 ? -17.188 13.289 -5.473 1 93.25 698 VAL A N 1
ATOM 5492 C CA . VAL A 1 698 ? -17.078 14.617 -4.879 1 93.25 698 VAL A CA 1
ATOM 5493 C C . VAL A 1 698 ? -15.633 15.109 -4.977 1 93.25 698 VAL A C 1
ATOM 5495 O O . VAL A 1 698 ? -15.391 16.281 -5.262 1 93.25 698 VAL A O 1
ATOM 5498 N N . TRP A 1 699 ? -14.672 14.211 -4.746 1 91.81 699 TRP A N 1
ATOM 5499 C CA . TRP A 1 699 ? -13.25 14.539 -4.844 1 91.81 699 TRP A CA 1
ATOM 5500 C C . TRP A 1 699 ? -12.906 15.078 -6.227 1 91.81 699 TRP A C 1
ATOM 5502 O O . TRP A 1 699 ? -12.227 16.109 -6.352 1 91.81 699 TRP A O 1
ATOM 5512 N N . PHE A 1 700 ? -13.438 14.43 -7.234 1 91.88 700 PHE A N 1
ATOM 5513 C CA . PHE A 1 700 ? -13.117 14.828 -8.602 1 91.88 700 PHE A CA 1
ATOM 5514 C C . PHE A 1 700 ? -13.844 16.109 -8.969 1 91.88 700 PHE A C 1
ATOM 5516 O O . PHE A 1 700 ? -13.297 16.953 -9.695 1 91.88 700 PHE A O 1
ATOM 5523 N N . LEU A 1 701 ? -15.047 16.25 -8.523 1 94 701 LEU A N 1
ATOM 5524 C CA . LEU A 1 701 ? -15.797 17.484 -8.75 1 94 701 LEU A CA 1
ATOM 5525 C C . LEU A 1 701 ? -15.102 18.672 -8.094 1 94 701 LEU A C 1
ATOM 5527 O O . LEU A 1 701 ? -15.016 19.75 -8.68 1 94 701 LEU A O 1
ATOM 5531 N N . MET A 1 702 ? -14.625 18.484 -6.938 1 92.94 702 MET A N 1
ATOM 5532 C CA . MET A 1 702 ? -13.883 19.531 -6.234 1 92.94 702 MET A CA 1
ATOM 5533 C C . MET A 1 702 ? -12.641 19.922 -7.012 1 92.94 702 MET A C 1
ATOM 5535 O O . MET A 1 702 ? -12.32 21.109 -7.109 1 92.94 702 MET A O 1
ATOM 5539 N N . ALA A 1 703 ? -11.938 18.938 -7.527 1 90.81 703 ALA A N 1
ATOM 5540 C CA . ALA A 1 703 ? -10.75 19.203 -8.328 1 90.81 703 ALA A CA 1
ATOM 5541 C C . ALA A 1 703 ? -11.102 20.047 -9.555 1 90.81 703 ALA A C 1
ATOM 5543 O O . ALA A 1 703 ? -10.367 20.969 -9.914 1 90.81 703 ALA A O 1
ATOM 5544 N N . HIS A 1 704 ? -12.219 19.781 -10.141 1 92.75 704 HIS A N 1
ATOM 5545 C CA . HIS A 1 704 ? -12.641 20.5 -11.328 1 92.75 704 HIS A CA 1
ATOM 5546 C C . HIS A 1 704 ? -13.039 21.938 -10.984 1 92.75 704 HIS A C 1
ATOM 5548 O O . HIS A 1 704 ? -12.867 22.844 -11.805 1 92.75 704 HIS A O 1
ATOM 5554 N N . MET A 1 705 ? -13.523 22.094 -9.812 1 92.12 705 MET A N 1
ATOM 5555 C CA . MET A 1 705 ? -13.953 23.422 -9.391 1 92.12 705 MET A CA 1
ATOM 5556 C C . MET A 1 705 ? -12.789 24.219 -8.812 1 92.12 705 MET A C 1
ATOM 5558 O O . MET A 1 705 ? -12.945 25.391 -8.445 1 92.12 705 MET A O 1
ATOM 5562 N N . GLY A 1 706 ? -11.672 23.547 -8.688 1 87.19 706 GLY A N 1
ATOM 5563 C CA . GLY A 1 706 ? -10.461 24.219 -8.25 1 87.19 706 GLY A CA 1
ATOM 5564 C C . GLY A 1 706 ? -10.305 24.266 -6.742 1 87.19 706 GLY A C 1
ATOM 5565 O O . GLY A 1 706 ? -9.578 25.094 -6.211 1 87.19 706 GLY A O 1
ATOM 5566 N N . ILE A 1 707 ? -11 23.344 -6.105 1 86.88 707 ILE A N 1
ATOM 5567 C CA . ILE A 1 707 ? -10.953 23.312 -4.648 1 86.88 707 ILE A CA 1
ATOM 5568 C C . ILE A 1 707 ? -9.953 22.25 -4.188 1 86.88 707 ILE A C 1
ATOM 5570 O O . ILE A 1 707 ? -9.992 21.109 -4.645 1 86.88 707 ILE A O 1
ATOM 5574 N N . GLY A 1 708 ? -8.93 22.625 -3.377 1 77.06 708 GLY A N 1
ATOM 5575 C CA . GLY A 1 708 ? -8.023 21.625 -2.809 1 77.06 708 GLY A CA 1
ATOM 5576 C C . GLY A 1 708 ? -6.559 22 -2.982 1 77.06 708 GLY A C 1
ATOM 5577 O O . GLY A 1 708 ? -6.234 23.062 -3.49 1 77.06 708 GLY A O 1
ATOM 5578 N N . ASP A 1 709 ? -5.621 21.156 -2.529 1 71.81 709 ASP A N 1
ATOM 5579 C CA . ASP A 1 709 ? -4.18 21.391 -2.539 1 71.81 709 ASP A CA 1
ATOM 5580 C C . ASP A 1 709 ? -3.539 20.812 -3.803 1 71.81 709 ASP A C 1
ATOM 5582 O O . ASP A 1 709 ? -2.312 20.734 -3.904 1 71.81 709 ASP A O 1
ATOM 5586 N N . MET A 1 710 ? -4.402 20.562 -4.742 1 74.19 710 MET A N 1
ATOM 5587 C CA . MET A 1 710 ? -3.881 19.875 -5.918 1 74.19 710 MET A CA 1
ATOM 5588 C C . MET A 1 710 ? -3.328 20.875 -6.934 1 74.19 710 MET A C 1
ATOM 5590 O O . MET A 1 710 ? -2.789 20.484 -7.969 1 74.19 710 MET A O 1
ATOM 5594 N N . TYR A 1 711 ? -3.475 22.109 -6.664 1 71.19 711 TYR A N 1
ATOM 5595 C CA . TYR A 1 711 ? -3.031 23.094 -7.637 1 71.19 711 TYR A CA 1
ATOM 5596 C C . TYR A 1 711 ? -1.786 23.828 -7.145 1 71.19 711 TYR A C 1
ATOM 5598 O O . TYR A 1 711 ? -1.598 24 -5.938 1 71.19 711 TYR A O 1
ATOM 5606 N N . ARG A 1 712 ? -0.88 24.062 -8.172 1 62.78 712 ARG A N 1
ATOM 5607 C CA . ARG A 1 712 ? 0.322 24.844 -7.871 1 62.78 712 ARG A CA 1
ATOM 5608 C C . ARG A 1 712 ? -0.032 26.25 -7.434 1 62.78 712 ARG A C 1
ATOM 5610 O O . ARG A 1 712 ? -0.955 26.859 -7.977 1 62.78 712 ARG A O 1
ATOM 5617 N N . THR A 1 713 ? 0.527 26.625 -6.352 1 53.56 713 THR A N 1
ATOM 5618 C CA . THR A 1 713 ? 0.24 27.953 -5.816 1 53.56 713 THR A CA 1
ATOM 5619 C C . THR A 1 713 ? 0.841 29.047 -6.707 1 53.56 713 THR A C 1
ATOM 5621 O O . THR A 1 713 ? 0.299 30.141 -6.805 1 53.56 713 THR A O 1
ATOM 5624 N N . GLN A 1 714 ? 2.199 28.766 -7.164 1 51.84 714 GLN A N 1
ATOM 5625 C CA . GLN A 1 714 ? 2.828 29.953 -7.727 1 51.84 714 GLN A CA 1
ATOM 5626 C C . GLN A 1 714 ? 2.746 29.938 -9.25 1 51.84 714 GLN A C 1
ATOM 5628 O O . GLN A 1 714 ? 2.85 28.891 -9.883 1 51.84 714 GLN A O 1
ATOM 5633 N N . VAL A 1 715 ? 2.182 30.984 -9.875 1 50.12 715 VAL A N 1
ATOM 5634 C CA . VAL A 1 715 ? 2.074 31.312 -11.297 1 50.12 715 VAL A CA 1
ATOM 5635 C C . VAL A 1 715 ? 3.461 31.297 -11.938 1 50.12 715 VAL A C 1
ATOM 5637 O O . VAL A 1 715 ? 4.359 32.031 -11.5 1 50.12 715 VAL A O 1
ATOM 5640 N N . GLY A 1 716 ? 4.195 30.219 -12.156 1 50.44 716 GLY A N 1
ATOM 5641 C CA . GLY A 1 716 ? 5.605 30.234 -12.508 1 50.44 716 GLY A CA 1
ATOM 5642 C C . GLY A 1 716 ? 5.848 30.328 -14 1 50.44 716 GLY A C 1
ATOM 5643 O O . GLY A 1 716 ? 6.984 30.188 -14.461 1 50.44 716 GLY A O 1
ATOM 5644 N N . ASP A 1 717 ? 5.035 30.359 -14.93 1 53.03 717 ASP A N 1
ATOM 5645 C CA . ASP A 1 717 ? 5.555 30.125 -16.281 1 53.03 717 ASP A CA 1
ATOM 5646 C C . ASP A 1 717 ? 6.086 31.422 -16.891 1 53.03 717 ASP A C 1
ATOM 5648 O O . ASP A 1 717 ? 5.797 31.734 -18.047 1 53.03 717 ASP A O 1
ATOM 5652 N N . ALA A 1 718 ? 6.754 32.219 -16.109 1 56.25 718 ALA A N 1
ATOM 5653 C CA . ALA A 1 718 ? 7.297 33.406 -16.734 1 56.25 718 ALA A CA 1
ATOM 5654 C C . ALA A 1 718 ? 8.617 33.125 -17.438 1 56.25 718 ALA A C 1
ATOM 5656 O O . ALA A 1 718 ? 9.453 32.406 -16.922 1 56.25 718 ALA A O 1
ATOM 5657 N N . ASN A 1 719 ? 8.656 33.219 -18.812 1 59.09 719 ASN A N 1
ATOM 5658 C CA . ASN A 1 719 ? 9.883 33.156 -19.609 1 59.09 719 ASN A CA 1
ATOM 5659 C C . ASN A 1 719 ? 10.703 34.438 -19.5 1 59.09 719 ASN A C 1
ATOM 5661 O O . ASN A 1 719 ? 10.156 35.531 -19.594 1 59.09 719 ASN A O 1
ATOM 5665 N N . ALA A 1 720 ? 11.938 34.25 -19.047 1 61.59 720 ALA A N 1
ATOM 5666 C CA . ALA A 1 720 ? 12.828 35.406 -18.953 1 61.59 720 ALA A CA 1
ATOM 5667 C C . ALA A 1 720 ? 13.531 35.656 -20.281 1 61.59 720 ALA A C 1
ATOM 5669 O O . ALA A 1 720 ? 13.938 34.719 -20.969 1 61.59 720 ALA A O 1
ATOM 5670 N N . LYS A 1 721 ? 13.297 36.812 -20.891 1 63.5 721 LYS A N 1
ATOM 5671 C CA . LYS A 1 721 ? 14.031 37.25 -22.078 1 63.5 721 LYS A CA 1
ATOM 5672 C C . LYS A 1 721 ? 15.07 38.312 -21.75 1 63.5 721 LYS A C 1
ATOM 5674 O O . LYS A 1 721 ? 14.797 39.219 -20.953 1 63.5 721 LYS A O 1
ATOM 5679 N N . LEU A 1 722 ? 16.281 38.031 -22.188 1 64.81 722 LEU A N 1
ATOM 5680 C CA . LEU A 1 722 ? 17.344 39 -22.062 1 64.81 722 LEU A CA 1
ATOM 5681 C C . LEU A 1 722 ? 17.141 40.156 -23.062 1 64.81 722 LEU A C 1
ATOM 5683 O O . LEU A 1 722 ? 17.125 39.938 -24.266 1 64.81 722 LEU A O 1
ATOM 5687 N N . VAL A 1 723 ? 16.625 41.25 -22.484 1 64.62 723 VAL A N 1
ATOM 5688 C CA . VAL A 1 723 ? 16.453 42.406 -23.375 1 64.62 723 VAL A CA 1
ATOM 5689 C C . VAL A 1 723 ? 17.594 43.406 -23.156 1 64.62 723 VAL A C 1
ATOM 5691 O O . VAL A 1 723 ? 17.953 43.688 -22.016 1 64.62 723 VAL A O 1
ATOM 5694 N N . VAL A 1 724 ? 18.391 43.719 -24.172 1 60.12 724 VAL A N 1
ATOM 5695 C CA . VAL A 1 724 ? 19.391 44.781 -24.156 1 60.12 724 VAL A CA 1
ATOM 5696 C C . VAL A 1 724 ? 18.703 46.125 -24.219 1 60.12 724 VAL A C 1
ATOM 5698 O O . VAL A 1 724 ? 17.922 46.406 -25.125 1 60.12 724 VAL A O 1
ATOM 5701 N N . LEU A 1 725 ? 18.906 46.812 -22.969 1 54.5 725 LEU A N 1
ATOM 5702 C CA . LEU A 1 725 ? 18.391 48.156 -22.953 1 54.5 725 LEU A CA 1
ATOM 5703 C C . LEU A 1 725 ? 19.234 49.062 -23.828 1 54.5 725 LEU A C 1
ATOM 5705 O O . LEU A 1 725 ? 20.469 49.062 -23.734 1 54.5 725 LEU A O 1
ATOM 5709 N N . ASP A 1 726 ? 18.672 49.688 -25.016 1 54.12 726 ASP A N 1
ATOM 5710 C CA . ASP A 1 726 ? 19.109 50.75 -25.938 1 54.12 726 ASP A CA 1
ATOM 5711 C C . ASP A 1 726 ? 19.312 50.156 -27.344 1 54.12 726 ASP A C 1
ATOM 5713 O O . ASP A 1 726 ? 19.984 50.781 -28.172 1 54.12 726 ASP A O 1
ATOM 5717 N N . GLN A 1 727 ? 19.156 48.875 -27.516 1 40.38 727 GLN A N 1
ATOM 5718 C CA . GLN A 1 727 ? 19.062 48.625 -28.938 1 40.38 727 GLN A CA 1
ATOM 5719 C C . GLN A 1 727 ? 17.625 48.375 -29.359 1 40.38 727 GLN A C 1
ATOM 5721 O O . GLN A 1 727 ? 16.875 47.688 -28.672 1 40.38 727 GLN A O 1
ATOM 5726 N N . MET B 1 1 ? 16.781 -30.109 -35.562 1 22.97 1 MET B N 1
ATOM 5727 C CA . MET B 1 1 ? 17.188 -30.938 -34.438 1 22.97 1 MET B CA 1
ATOM 5728 C C . MET B 1 1 ? 16.234 -30.781 -33.25 1 22.97 1 MET B C 1
ATOM 5730 O O . MET B 1 1 ? 16.047 -29.672 -32.75 1 22.97 1 MET B O 1
ATOM 5734 N N . GLY B 1 2 ? 15.094 -31.391 -33.25 1 33.78 2 GLY B N 1
ATOM 5735 C CA . GLY B 1 2 ? 14.156 -31.453 -32.125 1 33.78 2 GLY B CA 1
ATOM 5736 C C . GLY B 1 2 ? 14.828 -31.766 -30.812 1 33.78 2 GLY B C 1
ATOM 5737 O O . GLY B 1 2 ? 15.711 -32.625 -30.75 1 33.78 2 GLY B O 1
ATOM 5738 N N . PHE B 1 3 ? 15.188 -30.859 -30.078 1 35.66 3 PHE B N 1
ATOM 5739 C CA . PHE B 1 3 ? 15.766 -31.188 -28.781 1 35.66 3 PHE B CA 1
ATOM 5740 C C . PHE B 1 3 ? 14.984 -32.312 -28.109 1 35.66 3 PHE B C 1
ATOM 5742 O O . PHE B 1 3 ? 13.805 -32.156 -27.781 1 35.66 3 PHE B O 1
ATOM 5749 N N . ASN B 1 4 ? 15.094 -33.469 -28.516 1 39.5 4 ASN B N 1
ATOM 5750 C CA . ASN B 1 4 ? 14.656 -34.688 -27.844 1 39.5 4 ASN B CA 1
ATOM 5751 C C . ASN B 1 4 ? 15.008 -34.656 -26.359 1 39.5 4 ASN B C 1
ATOM 5753 O O . ASN B 1 4 ? 16.125 -35 -25.969 1 39.5 4 ASN B O 1
ATOM 5757 N N . PHE B 1 5 ? 14.617 -33.75 -25.703 1 45.22 5 PHE B N 1
ATOM 5758 C CA . PHE B 1 5 ? 14.852 -33.812 -24.266 1 45.22 5 PHE B CA 1
ATOM 5759 C C . PHE B 1 5 ? 14.367 -35.156 -23.703 1 45.22 5 PHE B C 1
ATOM 5761 O O . PHE B 1 5 ? 14.023 -35.25 -22.531 1 45.22 5 PHE B O 1
ATOM 5768 N N . HIS B 1 6 ? 13.859 -36.062 -24.5 1 45.94 6 HIS B N 1
ATOM 5769 C CA . HIS B 1 6 ? 13.406 -37.344 -23.984 1 45.94 6 HIS B CA 1
ATOM 5770 C C . HIS B 1 6 ? 14.57 -38.156 -23.438 1 45.94 6 HIS B C 1
ATOM 5772 O O . HIS B 1 6 ? 15.359 -38.719 -24.203 1 45.94 6 HIS B O 1
ATOM 5778 N N . PRO B 1 7 ? 14.969 -37.969 -22.375 1 44.88 7 PRO B N 1
ATOM 5779 C CA . PRO B 1 7 ? 15.781 -39.125 -22.047 1 44.88 7 PRO B CA 1
ATOM 5780 C C . PRO B 1 7 ? 15.102 -40.438 -22.438 1 44.88 7 PRO B C 1
ATOM 5782 O O . PRO B 1 7 ? 13.875 -40.562 -22.359 1 44.88 7 PRO B O 1
ATOM 5785 N N . VAL B 1 8 ? 15.516 -41.281 -23.328 1 46.72 8 VAL B N 1
ATOM 5786 C CA . VAL B 1 8 ? 15.078 -42.438 -24.078 1 46.72 8 VAL B CA 1
ATOM 5787 C C . VAL B 1 8 ? 13.961 -43.188 -23.328 1 46.72 8 VAL B C 1
ATOM 5789 O O . VAL B 1 8 ? 12.938 -43.531 -23.922 1 46.72 8 VAL B O 1
ATOM 5792 N N . ASN B 1 9 ? 14.211 -43.781 -21.922 1 49.94 9 ASN B N 1
ATOM 5793 C CA . ASN B 1 9 ? 13.484 -44.938 -21.375 1 49.94 9 ASN B CA 1
ATOM 5794 C C . ASN B 1 9 ? 12.75 -44.562 -20.094 1 49.94 9 ASN B C 1
ATOM 5796 O O . ASN B 1 9 ? 12.336 -45.438 -19.328 1 49.94 9 ASN B O 1
ATOM 5800 N N . ASP B 1 10 ? 12.656 -43.344 -19.719 1 64.81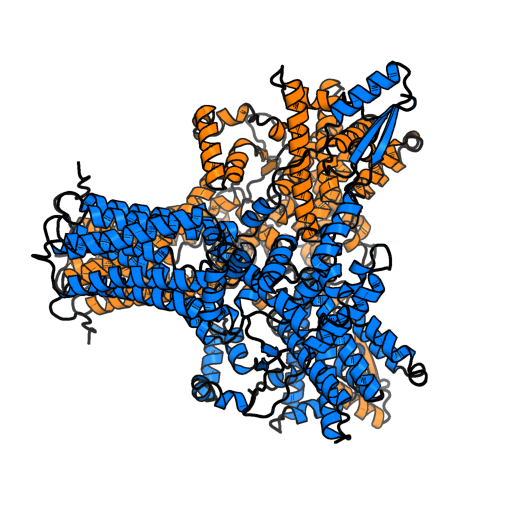 10 ASP B N 1
ATOM 5801 C CA . ASP B 1 10 ? 12.016 -43.125 -18.438 1 64.81 10 ASP B CA 1
ATOM 5802 C C . ASP B 1 10 ? 10.906 -42.094 -18.531 1 64.81 10 ASP B C 1
ATOM 5804 O O . ASP B 1 10 ? 11.18 -40.875 -18.625 1 64.81 10 ASP B O 1
ATOM 5808 N N . SER B 1 11 ? 9.688 -42.438 -18.672 1 68.19 11 SER B N 1
ATOM 5809 C CA . SER B 1 11 ? 8.5 -41.625 -18.859 1 68.19 11 SER B CA 1
ATOM 5810 C C . SER B 1 11 ? 8.219 -40.75 -17.641 1 68.19 11 SER B C 1
ATOM 5812 O O . SER B 1 11 ? 7.547 -39.719 -17.75 1 68.19 11 SER B O 1
ATOM 5814 N N . ASP B 1 12 ? 8.891 -41 -16.453 1 81.25 12 ASP B N 1
ATOM 5815 C CA . ASP B 1 12 ? 8.508 -40.281 -15.25 1 81.25 12 ASP B CA 1
ATOM 5816 C C . ASP B 1 12 ? 9.633 -39.344 -14.773 1 81.25 12 ASP B C 1
ATOM 5818 O O . ASP B 1 12 ? 9.672 -38.969 -13.602 1 81.25 12 ASP B O 1
ATOM 5822 N N . TRP B 1 13 ? 10.492 -38.906 -15.602 1 84.88 13 TRP B N 1
ATOM 5823 C CA . TRP B 1 13 ? 11.633 -38.094 -15.18 1 84.88 13 TRP B CA 1
ATOM 5824 C C . TRP B 1 13 ? 11.188 -36.688 -14.805 1 84.88 13 TRP B C 1
ATOM 5826 O O . TRP B 1 13 ? 11.773 -36.031 -13.93 1 84.88 13 TRP B O 1
ATOM 5836 N N . LEU B 1 14 ? 10.117 -36.188 -15.398 1 86.94 14 LEU B N 1
ATOM 5837 C CA . LEU B 1 14 ? 9.656 -34.812 -15.156 1 86.94 14 LEU B CA 1
ATOM 5838 C C . LEU B 1 14 ? 9.094 -34.688 -13.75 1 86.94 14 LEU B C 1
ATOM 5840 O O . LEU B 1 14 ? 9.289 -33.656 -13.102 1 86.94 14 LEU B O 1
ATOM 5844 N N . ILE B 1 15 ? 8.469 -35.656 -13.297 1 89.81 15 ILE B N 1
ATOM 5845 C CA . ILE B 1 15 ? 7.906 -35.625 -11.953 1 89.81 15 ILE B CA 1
ATOM 5846 C C . ILE B 1 15 ? 9.031 -35.625 -10.922 1 89.81 15 ILE B C 1
ATOM 5848 O O . ILE B 1 15 ? 8.992 -34.844 -9.953 1 89.81 15 ILE B O 1
ATOM 5852 N N . ARG B 1 16 ? 10.07 -36.438 -11.203 1 92.69 16 ARG B N 1
ATOM 5853 C CA . ARG B 1 16 ? 11.211 -36.5 -10.297 1 92.69 16 ARG B CA 1
ATOM 5854 C C . ARG B 1 16 ? 11.961 -35.156 -10.273 1 92.69 16 ARG B C 1
ATOM 5856 O O . ARG B 1 16 ? 12.352 -34.688 -9.211 1 92.69 16 ARG B O 1
ATOM 5863 N N . ALA B 1 17 ? 12.023 -34.594 -11.422 1 90.62 17 ALA B N 1
ATOM 5864 C CA . ALA B 1 17 ? 12.719 -33.312 -11.516 1 90.62 17 ALA B CA 1
ATOM 5865 C C . ALA B 1 17 ? 11.945 -32.188 -10.812 1 90.62 17 ALA B C 1
ATOM 5867 O O . ALA B 1 17 ? 12.531 -31.344 -10.156 1 90.62 17 ALA B O 1
ATOM 5868 N N . ALA B 1 18 ? 10.695 -32.219 -10.914 1 92.44 18 ALA B N 1
ATOM 5869 C CA . ALA B 1 18 ? 9.859 -31.219 -10.273 1 92.44 18 ALA B CA 1
ATOM 5870 C C . ALA B 1 18 ? 9.922 -31.328 -8.758 1 92.44 18 ALA B C 1
ATOM 5872 O O . ALA B 1 18 ? 10.008 -30.312 -8.055 1 92.44 18 ALA B O 1
ATOM 5873 N N . MET B 1 19 ? 9.938 -32.531 -8.273 1 94.94 19 MET B N 1
ATOM 5874 C CA . MET B 1 19 ? 9.984 -32.75 -6.832 1 94.94 19 MET B CA 1
ATOM 5875 C C . MET B 1 19 ? 11.344 -32.344 -6.266 1 94.94 19 MET B C 1
ATOM 5877 O O . MET B 1 19 ? 11.414 -31.688 -5.223 1 94.94 19 MET B O 1
ATOM 5881 N N . LEU B 1 20 ? 12.352 -32.656 -7.02 1 96 20 LEU B N 1
ATOM 5882 C CA . LEU B 1 20 ? 13.695 -32.312 -6.559 1 96 20 LEU B CA 1
ATOM 5883 C C . LEU B 1 20 ? 13.93 -30.812 -6.66 1 96 20 LEU B C 1
ATOM 5885 O O . LEU B 1 20 ? 14.602 -30.234 -5.809 1 96 20 LEU B O 1
ATOM 5889 N N . LEU B 1 21 ? 13.367 -30.219 -7.68 1 94.75 21 LEU B N 1
ATOM 5890 C CA . LEU B 1 21 ? 13.484 -28.781 -7.82 1 94.75 21 LEU B CA 1
ATOM 5891 C C . LEU B 1 21 ? 12.742 -28.062 -6.699 1 94.75 21 LEU B C 1
ATOM 5893 O O . LEU B 1 21 ? 13.25 -27.078 -6.141 1 94.75 21 LEU B O 1
ATOM 5897 N N . SER B 1 22 ? 11.609 -28.562 -6.418 1 95.44 22 SER B N 1
ATOM 5898 C CA . SER B 1 22 ? 10.852 -27.969 -5.312 1 95.44 22 SER B CA 1
ATOM 5899 C C . SER B 1 22 ? 11.625 -28.062 -4.004 1 95.44 22 SER B C 1
ATOM 5901 O O . SER B 1 22 ? 11.672 -27.094 -3.238 1 95.44 22 SER B O 1
ATOM 5903 N N . PHE B 1 23 ? 12.258 -29.172 -3.797 1 96.31 23 PHE B N 1
ATOM 5904 C CA . PHE B 1 23 ? 13.047 -29.359 -2.582 1 96.31 23 PHE B CA 1
ATOM 5905 C C . PHE B 1 23 ? 14.266 -28.438 -2.578 1 96.31 23 PHE B C 1
ATOM 5907 O O . PHE B 1 23 ? 14.586 -27.844 -1.556 1 96.31 23 PHE B O 1
ATOM 5914 N N . THR B 1 24 ? 14.891 -28.328 -3.705 1 96.5 24 THR B N 1
ATOM 5915 C CA . THR B 1 24 ? 16.078 -27.484 -3.807 1 96.5 24 THR B CA 1
ATOM 5916 C C . THR B 1 24 ? 15.734 -26.016 -3.533 1 96.5 24 THR B C 1
ATOM 5918 O O . THR B 1 24 ? 16.5 -25.312 -2.881 1 96.5 24 THR B O 1
ATOM 5921 N N . LEU B 1 25 ? 14.633 -25.641 -3.998 1 96.06 25 LEU B N 1
ATOM 5922 C CA . LEU B 1 25 ? 14.211 -24.266 -3.77 1 96.06 25 LEU B CA 1
ATOM 5923 C C . LEU B 1 25 ? 13.938 -24.016 -2.289 1 96.06 25 LEU B C 1
ATOM 5925 O O . LEU B 1 25 ? 14.242 -22.938 -1.771 1 96.06 25 LEU B O 1
ATOM 5929 N N . GLN B 1 26 ? 13.469 -25.016 -1.568 1 95.5 26 GLN B N 1
ATOM 5930 C CA . GLN B 1 26 ? 13.242 -24.875 -0.132 1 95.5 26 GLN B CA 1
ATOM 5931 C C . GLN B 1 26 ? 14.57 -24.766 0.619 1 95.5 26 GLN B C 1
ATOM 5933 O O . GLN B 1 26 ? 14.68 -23.969 1.562 1 95.5 26 GLN B O 1
ATOM 5938 N N . VAL B 1 27 ? 15.477 -25.484 0.136 1 95.81 27 VAL B N 1
ATOM 5939 C CA . VAL B 1 27 ? 16.781 -25.438 0.776 1 95.81 27 VAL B CA 1
ATOM 5940 C C . VAL B 1 27 ? 17.406 -24.062 0.596 1 95.81 27 VAL B C 1
ATOM 5942 O O . VAL B 1 27 ? 17.969 -23.484 1.54 1 95.81 27 VAL B O 1
ATOM 5945 N N . ILE B 1 28 ? 17.219 -23.469 -0.55 1 95.56 28 ILE B N 1
ATOM 5946 C CA . ILE B 1 28 ? 17.75 -22.141 -0.818 1 95.56 28 ILE B CA 1
ATOM 5947 C C . ILE B 1 28 ? 17.031 -21.125 0.062 1 95.56 28 ILE B C 1
ATOM 5949 O O . ILE B 1 28 ? 17.672 -20.234 0.646 1 95.56 28 ILE B O 1
ATOM 5953 N N . LEU B 1 29 ? 15.812 -21.281 0.235 1 95.88 29 LEU B N 1
ATOM 5954 C CA . LEU B 1 29 ? 15.039 -20.312 1.005 1 95.88 29 LEU B CA 1
ATOM 5955 C C . LEU B 1 29 ? 15.375 -20.391 2.488 1 95.88 29 LEU B C 1
ATOM 5957 O O . LEU B 1 29 ? 15.391 -19.391 3.189 1 95.88 29 LEU B O 1
ATOM 5961 N N . VAL B 1 30 ? 15.711 -21.531 3 1 95.06 30 VAL B N 1
ATOM 5962 C CA . VAL B 1 30 ? 16.016 -21.719 4.414 1 95.06 30 VAL B CA 1
ATOM 5963 C C . VAL B 1 30 ? 17.359 -21.062 4.742 1 95.06 30 VAL B C 1
ATOM 5965 O O . VAL B 1 30 ? 17.484 -20.375 5.762 1 95.06 30 VAL B O 1
ATOM 5968 N N . PHE B 1 31 ? 18.25 -21.062 3.82 1 93.38 31 PHE B N 1
ATOM 5969 C CA . PHE B 1 31 ? 19.609 -20.656 4.176 1 93.38 31 PHE B CA 1
ATOM 5970 C C . PHE B 1 31 ? 19.922 -19.281 3.611 1 93.38 31 PHE B C 1
ATOM 5972 O O . PHE B 1 31 ? 20.719 -18.531 4.176 1 93.38 31 PHE B O 1
ATOM 5979 N N . VAL B 1 32 ? 19.266 -18.844 2.566 1 93.81 32 VAL B N 1
ATOM 5980 C CA . VAL B 1 32 ? 19.625 -17.578 1.926 1 93.81 32 VAL B CA 1
ATOM 5981 C C . VAL B 1 32 ? 18.641 -16.484 2.355 1 93.81 32 VAL B C 1
ATOM 5983 O O . VAL B 1 32 ? 18.984 -15.305 2.381 1 93.81 32 VAL B O 1
ATOM 5986 N N . ALA B 1 33 ? 17.453 -16.844 2.74 1 93.06 33 ALA B N 1
ATOM 5987 C CA . ALA B 1 33 ? 16.422 -15.852 3.043 1 93.06 33 ALA B CA 1
ATOM 5988 C C . ALA B 1 33 ? 16.844 -14.969 4.223 1 93.06 33 ALA B C 1
ATOM 5990 O O . ALA B 1 33 ? 16.641 -13.758 4.195 1 93.06 33 ALA B O 1
ATOM 5991 N N . PRO B 1 34 ? 17.578 -15.523 5.227 1 89.94 34 PRO B N 1
ATOM 5992 C CA . PRO B 1 34 ? 17.953 -14.672 6.359 1 89.94 34 PRO B CA 1
ATOM 5993 C C . PRO B 1 34 ? 19.016 -13.648 5.996 1 89.94 34 PRO B C 1
ATOM 5995 O O . PRO B 1 34 ? 19.219 -12.672 6.727 1 89.94 34 PRO B O 1
ATOM 5998 N N . THR B 1 35 ? 19.641 -13.828 4.848 1 89.5 35 THR B N 1
ATOM 5999 C CA . THR B 1 35 ? 20.672 -12.898 4.43 1 89.5 35 THR B CA 1
ATOM 6000 C C . THR B 1 35 ? 20.062 -11.578 3.977 1 89.5 35 THR B C 1
ATOM 6002 O O . THR B 1 35 ? 20.766 -10.562 3.887 1 89.5 35 THR B O 1
ATOM 6005 N N . ARG B 1 36 ? 18.828 -11.547 3.801 1 88.5 36 ARG B N 1
ATOM 6006 C CA . ARG B 1 36 ? 18.156 -10.32 3.381 1 88.5 36 ARG B CA 1
ATOM 6007 C C . ARG B 1 36 ? 18.234 -9.25 4.465 1 88.5 36 ARG B C 1
ATOM 6009 O O . ARG B 1 36 ? 18.25 -8.055 4.168 1 88.5 36 ARG B O 1
ATOM 6016 N N . LYS B 1 37 ? 18.359 -9.703 5.672 1 86.56 37 LYS B N 1
ATOM 6017 C CA . LYS B 1 37 ? 18.469 -8.773 6.797 1 86.56 37 LYS B CA 1
ATOM 6018 C C . LYS B 1 37 ? 19.875 -8.18 6.871 1 86.56 37 LYS B C 1
ATOM 6020 O O . LYS B 1 37 ? 20.047 -7.02 7.25 1 86.56 37 LYS B O 1
ATOM 6025 N N . ARG B 1 38 ? 20.828 -8.984 6.359 1 84.69 38 ARG B N 1
ATOM 6026 C CA . ARG B 1 38 ? 22.219 -8.656 6.633 1 84.69 38 ARG B CA 1
ATOM 6027 C C . ARG B 1 38 ? 22.906 -8.086 5.391 1 84.69 38 ARG B C 1
ATOM 6029 O O . ARG B 1 38 ? 24 -7.527 5.477 1 84.69 38 ARG B O 1
ATOM 6036 N N . SER B 1 39 ? 22.266 -8.281 4.324 1 81.5 39 SER B N 1
ATOM 6037 C CA . SER B 1 39 ? 22.953 -7.859 3.104 1 81.5 39 SER B CA 1
ATOM 6038 C C . SER B 1 39 ? 22.047 -6.973 2.248 1 81.5 39 SER B C 1
ATOM 6040 O O . SER B 1 39 ? 20.844 -7.211 2.146 1 81.5 39 SER B O 1
ATOM 6042 N N . CYS B 1 40 ? 22.719 -5.953 1.744 1 78.44 40 CYS B N 1
ATOM 6043 C CA . CYS B 1 40 ? 22 -5.066 0.828 1 78.44 40 CYS B CA 1
ATOM 6044 C C . CYS B 1 40 ? 22.359 -5.383 -0.621 1 78.44 40 CYS B C 1
ATOM 6046 O O . CYS B 1 40 ? 21.875 -4.719 -1.541 1 78.44 40 CYS B O 1
ATOM 6048 N N . HIS B 1 41 ? 23.125 -6.477 -0.771 1 77.56 41 HIS B N 1
ATOM 6049 C CA . HIS B 1 41 ? 23.531 -6.824 -2.129 1 77.56 41 HIS B CA 1
ATOM 6050 C C . HIS B 1 41 ? 22.344 -7.355 -2.936 1 77.56 41 HIS B C 1
ATOM 6052 O O . HIS B 1 41 ? 21.531 -8.109 -2.414 1 77.56 41 HIS B O 1
ATOM 6058 N N . PRO B 1 42 ? 22.219 -7.02 -4.152 1 79.56 42 PRO B N 1
ATOM 6059 C CA . PRO B 1 42 ? 21.062 -7.418 -4.957 1 79.56 42 PRO B CA 1
ATOM 6060 C C . PRO B 1 42 ? 21.078 -8.906 -5.309 1 79.56 42 PRO B C 1
ATOM 6062 O O . PRO B 1 42 ? 20.016 -9.484 -5.594 1 79.56 42 PRO B O 1
ATOM 6065 N N . LEU B 1 43 ? 22.172 -9.594 -5.27 1 83.25 43 LEU B N 1
ATOM 6066 C CA . LEU B 1 43 ? 22.25 -10.992 -5.695 1 83.25 43 LEU B CA 1
ATOM 6067 C C . LEU B 1 43 ? 21.484 -11.891 -4.738 1 83.25 43 LEU B C 1
ATOM 6069 O O . LEU B 1 43 ? 20.656 -12.695 -5.172 1 83.25 43 LEU B O 1
ATOM 6073 N N . PRO B 1 44 ? 21.781 -11.727 -3.443 1 88.12 44 PRO B N 1
ATOM 6074 C CA . PRO B 1 44 ? 20.953 -12.555 -2.553 1 88.12 44 PRO B CA 1
ATOM 6075 C C . PRO B 1 44 ? 19.469 -12.211 -2.627 1 88.12 44 PRO B C 1
ATOM 6077 O O . PRO B 1 44 ? 18.609 -13.094 -2.486 1 88.12 44 PRO B O 1
ATOM 6080 N N . HIS B 1 45 ? 19.172 -11.055 -2.955 1 88.69 45 HIS B N 1
ATOM 6081 C CA . HIS B 1 45 ? 17.781 -10.648 -3.078 1 88.69 45 HIS B CA 1
ATOM 6082 C C . HIS B 1 45 ? 17.125 -11.273 -4.305 1 88.69 45 HIS B C 1
ATOM 6084 O O . HIS B 1 45 ? 15.977 -11.703 -4.25 1 88.69 45 HIS B O 1
ATOM 6090 N N . LEU B 1 46 ? 17.906 -11.352 -5.352 1 88.12 46 LEU B N 1
ATOM 6091 C CA . LEU B 1 46 ? 17.391 -11.961 -6.57 1 88.12 46 LEU B CA 1
ATOM 6092 C C . LEU B 1 46 ? 17.203 -13.461 -6.387 1 88.12 46 LEU B C 1
ATOM 6094 O O . LEU B 1 46 ? 16.219 -14.031 -6.879 1 88.12 46 LEU B O 1
ATOM 6098 N N . ALA B 1 47 ? 18.078 -14.016 -5.633 1 92.06 47 ALA B N 1
ATOM 6099 C CA . ALA B 1 47 ? 17.969 -15.453 -5.387 1 92.06 47 ALA B CA 1
ATOM 6100 C C . ALA B 1 47 ? 16.75 -15.781 -4.543 1 92.06 47 ALA B C 1
ATOM 6102 O O . ALA B 1 47 ? 16.016 -16.734 -4.844 1 92.06 47 ALA B O 1
ATOM 6103 N N . VAL B 1 48 ? 16.531 -14.984 -3.521 1 94.12 48 VAL B N 1
ATOM 6104 C CA . VAL B 1 48 ? 15.383 -15.219 -2.648 1 94.12 48 VAL B CA 1
ATOM 6105 C C . VAL B 1 48 ? 14.086 -14.914 -3.398 1 94.12 48 VAL B C 1
ATOM 6107 O O . VAL B 1 48 ? 13.117 -15.68 -3.314 1 94.12 48 VAL B O 1
ATOM 6110 N N . TRP B 1 49 ? 14.102 -13.867 -4.164 1 92.88 49 TRP B N 1
ATOM 6111 C CA . TRP B 1 49 ? 12.914 -13.469 -4.918 1 92.88 49 TRP B CA 1
ATOM 6112 C C . TRP B 1 49 ? 12.547 -14.531 -5.945 1 92.88 49 TRP B C 1
ATOM 6114 O O . TRP B 1 49 ? 11.391 -14.938 -6.043 1 92.88 49 TRP B O 1
ATOM 6124 N N . SER B 1 50 ? 13.547 -15.078 -6.68 1 92.5 50 SER B N 1
ATOM 6125 C CA . SER B 1 50 ? 13.305 -16.078 -7.703 1 92.5 50 SER B CA 1
ATOM 6126 C C . SER B 1 50 ? 12.859 -17.406 -7.086 1 92.5 50 SER B C 1
ATOM 6128 O O . SER B 1 50 ? 11.922 -18.047 -7.57 1 92.5 50 SER B O 1
ATOM 6130 N N . SER B 1 51 ? 13.484 -17.766 -6.016 1 94.19 51 SER B N 1
ATOM 6131 C CA . SER B 1 51 ? 13.125 -19.031 -5.371 1 94.19 51 SER B CA 1
ATOM 6132 C C . SER B 1 51 ? 11.727 -18.953 -4.762 1 94.19 51 SER B C 1
ATOM 6134 O O . SER B 1 51 ? 10.969 -19.922 -4.816 1 94.19 51 SER B O 1
ATOM 6136 N N . TYR B 1 52 ? 11.43 -17.844 -4.219 1 93.44 52 TYR B N 1
ATOM 6137 C CA . TYR B 1 52 ? 10.117 -17.625 -3.613 1 93.44 52 TYR B CA 1
ATOM 6138 C C . TYR B 1 52 ? 9.008 -17.75 -4.652 1 93.44 52 TYR B C 1
ATOM 6140 O O . TYR B 1 52 ? 7.984 -18.391 -4.398 1 93.44 52 TYR B O 1
ATOM 6148 N N . LEU B 1 53 ? 9.219 -17.266 -5.809 1 91.75 53 LEU B N 1
ATOM 6149 C CA . LEU B 1 53 ? 8.203 -17.281 -6.855 1 91.75 53 LEU B CA 1
ATOM 6150 C C . LEU B 1 53 ? 8.148 -18.641 -7.547 1 91.75 53 LEU B C 1
ATOM 6152 O O . LEU B 1 53 ? 7.066 -19.203 -7.73 1 91.75 53 LEU B O 1
ATOM 6156 N N . VAL B 1 54 ? 9.305 -19.156 -7.848 1 92.12 54 VAL B N 1
ATOM 6157 C CA . VAL B 1 54 ? 9.367 -20.406 -8.602 1 92.12 54 VAL B CA 1
ATOM 6158 C C . VAL B 1 54 ? 8.867 -21.562 -7.742 1 92.12 54 VAL B C 1
ATOM 6160 O O . VAL B 1 54 ? 8.289 -22.516 -8.25 1 92.12 54 VAL B O 1
ATOM 6163 N N . ALA B 1 55 ? 9.062 -21.406 -6.445 1 92.5 55 ALA B N 1
ATOM 6164 C CA . ALA B 1 55 ? 8.594 -22.469 -5.555 1 92.5 55 ALA B CA 1
ATOM 6165 C C . ALA B 1 55 ? 7.082 -22.656 -5.676 1 92.5 55 ALA B C 1
ATOM 6167 O O . ALA B 1 55 ? 6.594 -23.781 -5.727 1 92.5 55 ALA B O 1
ATOM 6168 N N . GLY B 1 56 ? 6.355 -21.562 -5.766 1 89 56 GLY B N 1
ATOM 6169 C CA . GLY B 1 56 ? 4.91 -21.656 -5.922 1 89 56 GLY B CA 1
ATOM 6170 C C . GLY B 1 56 ? 4.492 -22.234 -7.258 1 89 56 GLY B C 1
ATOM 6171 O O . GLY B 1 56 ? 3.605 -23.094 -7.316 1 89 56 GLY B O 1
ATOM 6172 N N . TRP B 1 57 ? 5.148 -21.969 -8.273 1 89.81 57 TRP B N 1
ATOM 6173 C CA . TRP B 1 57 ? 4.793 -22.438 -9.617 1 89.81 57 TRP B CA 1
ATOM 6174 C C . TRP B 1 57 ? 5.168 -23.906 -9.805 1 89.81 57 TRP B C 1
ATOM 6176 O O . TRP B 1 57 ? 4.402 -24.672 -10.383 1 89.81 57 TRP B O 1
ATOM 6186 N N . VAL B 1 58 ? 6.305 -24.234 -9.305 1 90.25 58 VAL B N 1
ATOM 6187 C CA . VAL B 1 58 ? 6.77 -25.609 -9.461 1 90.25 58 VAL B CA 1
ATOM 6188 C C . VAL B 1 58 ? 5.855 -26.547 -8.68 1 90.25 58 VAL B C 1
ATOM 6190 O O . VAL B 1 58 ? 5.582 -27.672 -9.125 1 90.25 58 VAL B O 1
ATOM 6193 N N . ALA B 1 59 ? 5.426 -26.078 -7.566 1 90.88 59 ALA B N 1
ATOM 6194 C CA . ALA B 1 59 ? 4.527 -26.906 -6.77 1 90.88 59 ALA B CA 1
ATOM 6195 C C . ALA B 1 59 ? 3.213 -27.156 -7.508 1 90.88 59 ALA B C 1
ATOM 6197 O O . ALA B 1 59 ? 2.701 -28.281 -7.52 1 90.88 59 ALA B O 1
ATOM 6198 N N . VAL B 1 60 ? 2.713 -26.203 -8.188 1 88.88 60 VAL B N 1
ATOM 6199 C CA . VAL B 1 60 ? 1.439 -26.344 -8.883 1 88.88 60 VAL B CA 1
ATOM 6200 C C . VAL B 1 60 ? 1.636 -27.172 -10.156 1 88.88 60 VAL B C 1
ATOM 6202 O O . VAL B 1 60 ? 0.793 -28 -10.492 1 88.88 60 VAL B O 1
ATOM 6205 N N . VAL B 1 61 ? 2.73 -27 -10.797 1 89.31 61 VAL B N 1
ATOM 6206 C CA . VAL B 1 61 ? 3.041 -27.828 -11.961 1 89.31 61 VAL B CA 1
ATOM 6207 C C . VAL B 1 61 ? 3.221 -29.281 -11.523 1 89.31 61 VAL B C 1
ATOM 6209 O O . VAL B 1 61 ? 2.748 -30.203 -12.203 1 89.31 61 VAL B O 1
ATOM 6212 N N . GLY B 1 62 ? 3.953 -29.422 -10.414 1 89.81 62 GLY B N 1
ATOM 6213 C CA . GLY B 1 62 ? 4.133 -30.75 -9.875 1 89.81 62 GLY B CA 1
ATOM 6214 C C . GLY B 1 62 ? 2.822 -31.453 -9.555 1 89.81 62 GLY B C 1
ATOM 6215 O O . GLY B 1 62 ? 2.67 -32.656 -9.805 1 89.81 62 GLY B O 1
ATOM 6216 N N . LEU B 1 63 ? 1.895 -30.688 -9.062 1 89.69 63 LEU B N 1
ATOM 6217 C CA . LEU B 1 63 ? 0.573 -31.234 -8.773 1 89.69 63 LEU B CA 1
ATOM 6218 C C . LEU B 1 63 ? -0.122 -31.672 -10.055 1 89.69 63 LEU B C 1
ATOM 6220 O O . LEU B 1 63 ? -0.774 -32.719 -10.078 1 89.69 63 LEU B O 1
ATOM 6224 N N . GLY B 1 64 ? 0.018 -30.891 -11.07 1 87.62 64 GLY B N 1
ATOM 6225 C CA . GLY B 1 64 ? -0.541 -31.281 -12.359 1 87.62 64 GLY B CA 1
ATOM 6226 C C . GLY B 1 64 ? 0.072 -32.562 -12.922 1 87.62 64 GLY B C 1
ATOM 6227 O O . GLY B 1 64 ? -0.638 -33.406 -13.453 1 87.62 64 GLY B O 1
ATOM 6228 N N . LEU B 1 65 ? 1.357 -32.719 -12.75 1 88.94 65 LEU B N 1
ATOM 6229 C CA . LEU B 1 65 ? 2.062 -33.906 -13.219 1 88.94 65 LEU B CA 1
ATOM 6230 C C . LEU B 1 65 ? 1.598 -35.125 -12.461 1 88.94 65 LEU B C 1
ATOM 6232 O O . LEU B 1 65 ? 1.354 -36.188 -13.062 1 88.94 65 LEU B O 1
ATOM 6236 N N . LEU B 1 66 ? 1.455 -34.938 -11.172 1 88.19 66 LEU B N 1
ATOM 6237 C CA . LEU B 1 66 ? 1.073 -36.062 -10.32 1 88.19 66 LEU B CA 1
ATOM 6238 C C . LEU B 1 66 ? -0.377 -36.469 -10.57 1 88.19 66 LEU B C 1
ATOM 6240 O O . LEU B 1 66 ? -0.705 -37.656 -10.578 1 88.19 66 LEU B O 1
ATOM 6244 N N . LEU B 1 67 ? -1.188 -35.469 -10.828 1 84.94 67 LEU B N 1
ATOM 6245 C CA . LEU B 1 67 ? -2.588 -35.75 -11.133 1 84.94 67 LEU B CA 1
ATOM 6246 C C . LEU B 1 67 ? -2.717 -36.531 -12.438 1 84.94 67 LEU B C 1
ATOM 6248 O O . LEU B 1 67 ? -3.516 -37.469 -12.531 1 84.94 67 LEU B O 1
ATOM 6252 N N . ASN B 1 68 ? -1.922 -36.219 -13.406 1 84.12 68 ASN B N 1
ATOM 6253 C CA . ASN B 1 68 ? -1.987 -36.875 -14.703 1 84.12 68 ASN B CA 1
ATOM 6254 C C . ASN B 1 68 ? -1.455 -38.281 -14.633 1 84.12 68 ASN B C 1
ATOM 6256 O O . ASN B 1 68 ? -1.998 -39.188 -15.273 1 84.12 68 ASN B O 1
ATOM 6260 N N . SER B 1 69 ? -0.372 -38.5 -13.945 1 80.94 69 SER B N 1
ATOM 6261 C CA . SER B 1 69 ? 0.216 -39.844 -13.828 1 80.94 69 SER B CA 1
ATOM 6262 C C . SER B 1 69 ? -0.749 -40.812 -13.164 1 80.94 69 SER B C 1
ATOM 6264 O O . SER B 1 69 ? -0.797 -42 -13.523 1 80.94 69 SER B O 1
ATOM 6266 N N . LEU B 1 70 ? -1.487 -40.375 -12.281 1 74.94 70 LEU B N 1
ATOM 6267 C CA . LEU B 1 70 ? -2.443 -41.219 -11.586 1 74.94 70 LEU B CA 1
ATOM 6268 C C . LEU B 1 70 ? -3.639 -41.531 -12.477 1 74.94 70 LEU B C 1
ATOM 6270 O O . LEU B 1 70 ? -4.219 -42.625 -12.375 1 74.94 70 LEU B O 1
ATOM 6274 N N . SER B 1 71 ? -3.908 -40.562 -13.312 1 70.75 71 SER B N 1
ATOM 6275 C CA . SER B 1 71 ? -5.035 -40.781 -14.219 1 70.75 71 SER B CA 1
ATOM 6276 C C . SER B 1 71 ? -4.699 -41.812 -15.289 1 70.75 71 SER B C 1
ATOM 6278 O O . SER B 1 71 ? -5.566 -42.594 -15.695 1 70.75 71 SER B O 1
ATOM 6280 N N . ILE B 1 72 ? -3.451 -41.844 -15.727 1 64.81 72 ILE B N 1
ATOM 6281 C CA . ILE B 1 72 ? -3.027 -42.75 -16.797 1 64.81 72 ILE B CA 1
ATOM 6282 C C . ILE B 1 72 ? -2.783 -44.156 -16.25 1 64.81 72 ILE B C 1
ATOM 6284 O O . ILE B 1 72 ? -3.18 -45.156 -16.859 1 64.81 72 ILE B O 1
ATOM 6288 N N . SER B 1 73 ? -1.785 -44.281 -15.203 1 61.12 73 SER B N 1
ATOM 6289 C CA . SER B 1 73 ? -1.305 -45.594 -14.766 1 61.12 73 SER B CA 1
ATOM 6290 C C . SER B 1 73 ? -2.4 -46.375 -14.047 1 61.12 73 SER B C 1
ATOM 6292 O O . SER B 1 73 ? -2.27 -47.594 -13.82 1 61.12 73 SER B O 1
ATOM 6294 N N . GLY B 1 74 ? -3.568 -46.062 -14.289 1 56 74 GLY B N 1
ATOM 6295 C CA . GLY B 1 74 ? -4.551 -46.812 -13.539 1 56 74 GLY B CA 1
ATOM 6296 C C . GLY B 1 74 ? -4.098 -47.156 -12.141 1 56 74 GLY B C 1
ATOM 6297 O O . GLY B 1 74 ? -2.926 -46.969 -11.797 1 56 74 GLY B O 1
ATOM 6298 N N . SER B 1 75 ? -4.895 -47.406 -11.055 1 53.69 75 SER B N 1
ATOM 6299 C CA . SER B 1 75 ? -4.715 -47.688 -9.633 1 53.69 75 SER B CA 1
ATOM 6300 C C . SER B 1 75 ? -3.672 -48.75 -9.398 1 53.69 75 SER B C 1
ATOM 6302 O O . SER B 1 75 ? -3.176 -48.938 -8.281 1 53.69 75 SER B O 1
ATOM 6304 N N . ASN B 1 76 ? -3.273 -49.531 -10.422 1 50.78 76 ASN B N 1
ATOM 6305 C CA . ASN B 1 76 ? -2.736 -50.781 -9.969 1 50.78 76 ASN B CA 1
ATOM 6306 C C . ASN B 1 76 ? -1.217 -50.844 -10.094 1 50.78 76 ASN B C 1
ATOM 6308 O O . ASN B 1 76 ? -0.61 -51.906 -9.953 1 50.78 76 ASN B O 1
ATOM 6312 N N . ASN B 1 77 ? -0.496 -49.719 -10.453 1 57.78 77 ASN B N 1
ATOM 6313 C CA . ASN B 1 77 ? 0.938 -49.969 -10.578 1 57.78 77 ASN B CA 1
ATOM 6314 C C . ASN B 1 77 ? 1.717 -49.312 -9.445 1 57.78 77 ASN B C 1
ATOM 6316 O O . ASN B 1 77 ? 1.256 -48.312 -8.867 1 57.78 77 ASN B O 1
ATOM 6320 N N . GLY B 1 78 ? 2.764 -50.031 -8.797 1 59.5 78 GLY B N 1
ATOM 6321 C CA . GLY B 1 78 ? 3.68 -49.625 -7.742 1 59.5 78 GLY B CA 1
ATOM 6322 C C . GLY B 1 78 ? 4.152 -48.188 -7.887 1 59.5 78 GLY B C 1
ATOM 6323 O O . GLY B 1 78 ? 4.297 -47.469 -6.895 1 59.5 78 GLY B O 1
ATOM 6324 N N . SER B 1 79 ? 4.258 -47.75 -9.062 1 69.94 79 SER B N 1
ATOM 6325 C CA . SER B 1 79 ? 4.738 -46.375 -9.305 1 69.94 79 SER B CA 1
ATOM 6326 C C . SER B 1 79 ? 3.658 -45.344 -9 1 69.94 79 SER B C 1
ATOM 6328 O O . SER B 1 79 ? 3.959 -44.25 -8.547 1 69.94 79 SER B O 1
ATOM 6330 N N . SER B 1 80 ? 2.512 -45.875 -9.047 1 76.12 80 SER B N 1
ATOM 6331 C CA . SER B 1 80 ? 1.406 -44.969 -8.773 1 76.12 80 SER B CA 1
ATOM 6332 C C . SER B 1 80 ? 1.269 -44.688 -7.281 1 76.12 80 SER B C 1
ATOM 6334 O O . SER B 1 80 ? 0.937 -43.562 -6.875 1 76.12 80 SER B O 1
ATOM 6336 N N . SER B 1 81 ? 1.72 -45.656 -6.508 1 80.25 81 SER B N 1
ATOM 6337 C CA . SER B 1 81 ? 1.61 -45.469 -5.062 1 80.25 81 SER B CA 1
ATOM 6338 C C . SER B 1 81 ? 2.648 -44.5 -4.539 1 80.25 81 SER B C 1
ATOM 6340 O O . SER B 1 81 ? 2.354 -43.688 -3.664 1 80.25 81 SER B O 1
ATOM 6342 N N . ILE B 1 82 ? 3.795 -44.469 -5.117 1 86.94 82 ILE B N 1
ATOM 6343 C CA . ILE B 1 82 ? 4.863 -43.594 -4.66 1 86.94 82 ILE B CA 1
ATOM 6344 C C . ILE B 1 82 ? 4.559 -42.156 -5.078 1 86.94 82 ILE B C 1
ATOM 6346 O O . ILE B 1 82 ? 4.848 -41.219 -4.336 1 86.94 82 ILE B O 1
ATOM 6350 N N . PHE B 1 83 ? 3.908 -42.031 -6.191 1 87.5 83 PHE B N 1
ATOM 6351 C CA . PHE B 1 83 ? 3.58 -40.688 -6.664 1 87.5 83 PHE B CA 1
ATOM 6352 C C . PHE B 1 83 ? 2.477 -40.062 -5.812 1 87.5 83 PHE B C 1
ATOM 6354 O O . PHE B 1 83 ? 2.479 -38.875 -5.566 1 87.5 83 PHE B O 1
ATOM 6361 N N . ALA B 1 84 ? 1.604 -40.875 -5.391 1 86.06 84 ALA B N 1
ATOM 6362 C CA . ALA B 1 84 ? 0.587 -40.375 -4.461 1 86.06 84 ALA B CA 1
ATOM 6363 C C . ALA B 1 84 ? 1.213 -39.969 -3.135 1 86.06 84 ALA B C 1
ATOM 6365 O O . ALA B 1 84 ? 0.769 -39 -2.508 1 86.06 84 ALA B O 1
ATOM 6366 N N . PHE B 1 85 ? 2.287 -40.688 -2.807 1 90.56 85 PHE B N 1
ATOM 6367 C CA . PHE B 1 85 ? 3.002 -40.375 -1.574 1 90.56 85 PHE B CA 1
ATOM 6368 C C . PHE B 1 85 ? 3.779 -39.062 -1.713 1 90.56 85 PHE B C 1
ATOM 6370 O O . PHE B 1 85 ? 4 -38.375 -0.726 1 90.56 85 PHE B O 1
ATOM 6377 N N . TRP B 1 86 ? 4.113 -38.625 -2.873 1 93.12 86 TRP B N 1
ATOM 6378 C CA . TRP B 1 86 ? 4.898 -37.406 -3.098 1 93.12 86 TRP B CA 1
ATOM 6379 C C . TRP B 1 86 ? 4.008 -36.188 -3.082 1 93.12 86 TRP B C 1
ATOM 6381 O O . TRP B 1 86 ? 4.492 -35.062 -2.902 1 93.12 86 TRP B O 1
ATOM 6391 N N . THR B 1 87 ? 2.736 -36.281 -3.246 1 91.19 87 THR B N 1
ATOM 6392 C CA . THR B 1 87 ? 1.821 -35.156 -3.391 1 91.19 87 THR B CA 1
ATOM 6393 C C . THR B 1 87 ? 1.82 -34.281 -2.131 1 91.19 87 THR B C 1
ATOM 6395 O O . THR B 1 87 ? 1.952 -33.062 -2.207 1 91.19 87 THR B O 1
ATOM 6398 N N . PRO B 1 88 ? 1.809 -34.875 -0.99 1 93.25 88 PRO B N 1
ATOM 6399 C CA . PRO B 1 88 ? 1.768 -34.031 0.207 1 93.25 88 PRO B CA 1
ATOM 6400 C C . PRO B 1 88 ? 3.074 -33.281 0.441 1 93.25 88 PRO B C 1
ATOM 6402 O O . PRO B 1 88 ? 3.096 -32.281 1.176 1 93.25 88 PRO B O 1
ATOM 6405 N N . PHE B 1 89 ? 4.152 -33.719 -0.181 1 94.5 89 PHE B N 1
ATOM 6406 C CA . PHE B 1 89 ? 5.41 -33 -0.027 1 94.5 89 PHE B CA 1
ATOM 6407 C C . PHE B 1 89 ? 5.336 -31.625 -0.688 1 94.5 89 PHE B C 1
ATOM 6409 O O . PHE B 1 89 ? 5.992 -30.688 -0.248 1 94.5 89 PHE B O 1
ATOM 6416 N N . LEU B 1 90 ? 4.52 -31.562 -1.699 1 93.62 90 LEU B N 1
ATOM 6417 C CA . LEU B 1 90 ? 4.355 -30.266 -2.336 1 93.62 90 LEU B CA 1
ATOM 6418 C C . LEU B 1 90 ? 3.631 -29.297 -1.409 1 93.62 90 LEU B C 1
ATOM 6420 O O . LEU B 1 90 ? 3.949 -28.094 -1.381 1 93.62 90 LEU B O 1
ATOM 6424 N N . LEU B 1 91 ? 2.719 -29.812 -0.632 1 92.44 91 LEU B N 1
ATOM 6425 C CA . LEU B 1 91 ? 2.045 -29 0.372 1 92.44 91 LEU B CA 1
ATOM 6426 C C . LEU B 1 91 ? 3.018 -28.578 1.468 1 92.44 91 LEU B C 1
ATOM 6428 O O . LEU B 1 91 ? 2.982 -27.438 1.925 1 92.44 91 LEU B O 1
ATOM 6432 N N . LEU B 1 92 ? 3.828 -29.5 1.775 1 93.81 92 LEU B N 1
ATOM 6433 C CA . LEU B 1 92 ? 4.84 -29.219 2.791 1 93.81 92 LEU B CA 1
ATOM 6434 C C . LEU B 1 92 ? 5.805 -28.141 2.316 1 93.81 92 LEU B C 1
ATOM 6436 O O . LEU B 1 92 ? 6.141 -27.234 3.072 1 93.81 92 LEU B O 1
ATOM 6440 N N . HIS B 1 93 ? 6.148 -28.219 1.071 1 93.5 93 HIS B N 1
ATOM 6441 C CA . HIS B 1 93 ? 7.082 -27.25 0.514 1 93.5 93 HIS B CA 1
ATOM 6442 C C . HIS B 1 93 ? 6.418 -25.875 0.342 1 93.5 93 HIS B C 1
ATOM 6444 O O . HIS B 1 93 ? 7.066 -24.844 0.513 1 93.5 93 HIS B O 1
ATOM 6450 N N . LEU B 1 94 ? 5.16 -25.844 0.096 1 91.31 94 LEU B N 1
ATOM 6451 C CA . LEU B 1 94 ? 4.441 -24.578 -0.043 1 91.31 94 LEU B CA 1
ATOM 6452 C C . LEU B 1 94 ? 4.277 -23.891 1.312 1 91.31 94 LEU B C 1
ATOM 6454 O O . LEU B 1 94 ? 4.121 -22.672 1.381 1 91.31 94 LEU B O 1
ATOM 6458 N N . GLY B 1 95 ? 4.242 -24.641 2.311 1 90.62 95 GLY B N 1
ATOM 6459 C CA . GLY B 1 95 ? 4.254 -24.047 3.639 1 90.62 95 GLY B CA 1
ATOM 6460 C C . GLY B 1 95 ? 5.52 -23.266 3.934 1 90.62 95 GLY B C 1
ATOM 6461 O O . GLY B 1 95 ? 5.516 -22.359 4.766 1 90.62 95 GLY B O 1
ATOM 6462 N N . GLY B 1 96 ? 6.535 -23.547 3.223 1 84.06 96 GLY B N 1
ATOM 6463 C CA . GLY B 1 96 ? 7.77 -22.781 3.279 1 84.06 96 GLY B CA 1
ATOM 6464 C C . GLY B 1 96 ? 8.531 -22.984 4.578 1 84.06 96 GLY B C 1
ATOM 6465 O O . GLY B 1 96 ? 8.023 -23.594 5.516 1 84.06 96 GLY B O 1
ATOM 6466 N N . PRO B 1 97 ? 9.703 -22.438 4.543 1 88.94 97 PRO B N 1
ATOM 6467 C CA . PRO B 1 97 ? 10.516 -22.5 5.762 1 88.94 97 PRO B CA 1
ATOM 6468 C C . PRO B 1 97 ? 10.141 -21.422 6.773 1 88.94 97 PRO B C 1
ATOM 6470 O O . PRO B 1 97 ? 9.281 -20.578 6.488 1 88.94 97 PRO B O 1
ATOM 6473 N N . ASP B 1 98 ? 10.672 -21.469 7.867 1 90.12 98 ASP B N 1
ATOM 6474 C CA . ASP B 1 98 ? 10.391 -20.531 8.945 1 90.12 98 ASP B CA 1
ATOM 6475 C C . ASP B 1 98 ? 11.055 -19.172 8.672 1 90.12 98 ASP B C 1
ATOM 6477 O O . ASP B 1 98 ? 10.648 -18.156 9.227 1 90.12 98 ASP B O 1
ATOM 6481 N N . THR B 1 99 ? 11.984 -19.172 7.758 1 91.25 99 THR B N 1
ATOM 6482 C CA . THR B 1 99 ? 12.844 -18.016 7.574 1 91.25 99 THR B CA 1
ATOM 6483 C C . THR B 1 99 ? 12.188 -17 6.633 1 91.25 99 THR B C 1
ATOM 6485 O O . THR B 1 99 ? 12.609 -15.844 6.562 1 91.25 99 THR B O 1
ATOM 6488 N N . ILE B 1 100 ? 11.141 -17.438 5.914 1 93.12 100 ILE B N 1
ATOM 6489 C CA . ILE B 1 100 ? 10.523 -16.484 5.004 1 93.12 100 ILE B CA 1
ATOM 6490 C C . ILE B 1 100 ? 9.047 -16.828 4.816 1 93.12 100 ILE B C 1
ATOM 6492 O O . ILE B 1 100 ? 8.703 -17.984 4.52 1 93.12 100 ILE B O 1
ATOM 6496 N N . THR B 1 101 ? 8.211 -15.93 5.043 1 92.19 101 THR B N 1
ATOM 6497 C CA . THR B 1 101 ? 6.785 -16.078 4.77 1 92.19 101 THR B CA 1
ATOM 6498 C C . THR B 1 101 ? 6.336 -15.109 3.68 1 92.19 101 THR B C 1
ATOM 6500 O O . THR B 1 101 ? 5.441 -15.422 2.891 1 92.19 101 THR B O 1
ATOM 6503 N N . ALA B 1 102 ? 6.926 -13.977 3.676 1 92.56 102 ALA B N 1
ATOM 6504 C CA . ALA B 1 102 ? 6.586 -12.93 2.719 1 92.56 102 ALA B CA 1
ATOM 6505 C C . ALA B 1 102 ? 7.844 -12.258 2.176 1 92.56 102 ALA B C 1
ATOM 6507 O O . ALA B 1 102 ? 8.812 -12.055 2.912 1 92.56 102 ALA B O 1
ATOM 6508 N N . TYR B 1 103 ? 7.844 -12.008 0.899 1 91.56 103 TYR B N 1
ATOM 6509 C CA . TYR B 1 103 ? 8.961 -11.266 0.328 1 91.56 103 TYR B CA 1
ATOM 6510 C C . TYR B 1 103 ? 8.742 -9.766 0.464 1 91.56 103 TYR B C 1
ATOM 6512 O O . TYR B 1 103 ? 9.688 -9.016 0.718 1 91.56 103 TYR B O 1
ATOM 6520 N N . SER B 1 104 ? 7.523 -9.383 0.285 1 89.81 104 SER B N 1
ATOM 6521 C CA . SER B 1 104 ? 7.152 -7.98 0.435 1 89.81 104 SER B CA 1
ATOM 6522 C C . SER B 1 104 ? 5.914 -7.828 1.309 1 89.81 104 SER B C 1
ATOM 6524 O O . SER B 1 104 ? 5.199 -8.797 1.561 1 89.81 104 SER B O 1
ATOM 6526 N N . LEU B 1 105 ? 5.688 -6.652 1.786 1 89.56 105 LEU B N 1
ATOM 6527 C CA . LEU B 1 105 ? 4.531 -6.395 2.635 1 89.56 105 LEU B CA 1
ATOM 6528 C C . LEU B 1 105 ? 3.232 -6.578 1.856 1 89.56 105 LEU B C 1
ATOM 6530 O O . LEU B 1 105 ? 2.191 -6.891 2.441 1 89.56 105 LEU B O 1
ATOM 6534 N N . ASP B 1 106 ? 3.316 -6.512 0.54 1 86.88 106 ASP B N 1
ATOM 6535 C CA . ASP B 1 106 ? 2.139 -6.699 -0.301 1 86.88 106 ASP B CA 1
ATOM 6536 C C . ASP B 1 106 ? 1.674 -8.148 -0.284 1 86.88 106 ASP B C 1
ATOM 6538 O O . ASP B 1 106 ? 0.489 -8.438 -0.475 1 86.88 106 ASP B O 1
ATOM 6542 N N . ASP B 1 107 ? 2.598 -8.984 -0.023 1 90.75 107 ASP B N 1
ATOM 6543 C CA . ASP B 1 107 ? 2.234 -10.391 0.118 1 90.75 107 ASP B CA 1
ATOM 6544 C C . ASP B 1 107 ? 1.374 -10.617 1.358 1 90.75 107 ASP B C 1
ATOM 6546 O O . ASP B 1 107 ? 0.441 -11.422 1.336 1 90.75 107 ASP B O 1
ATOM 6550 N N . ASN B 1 108 ? 1.75 -9.891 2.369 1 91.38 108 ASN B N 1
ATOM 6551 C CA . ASN B 1 108 ? 0.974 -10.016 3.598 1 91.38 108 ASN B CA 1
ATOM 6552 C C . ASN B 1 108 ? -0.452 -9.5 3.416 1 91.38 108 ASN B C 1
ATOM 6554 O O . ASN B 1 108 ? -1.4 -10.102 3.932 1 91.38 108 ASN B O 1
ATOM 6558 N N . GLU B 1 109 ? -0.555 -8.469 2.619 1 87.56 109 GLU B N 1
ATOM 6559 C CA . GLU B 1 109 ? -1.876 -7.887 2.41 1 87.56 109 GLU B CA 1
ATOM 6560 C C . GLU B 1 109 ? -2.764 -8.812 1.584 1 87.56 109 GLU B C 1
ATOM 6562 O O . GLU B 1 109 ? -3.99 -8.773 1.701 1 87.56 109 GLU B O 1
ATOM 6567 N N . LEU B 1 110 ? -2.129 -9.656 0.798 1 89.81 110 LEU B N 1
ATOM 6568 C CA . LEU B 1 110 ? -2.881 -10.578 -0.052 1 89.81 110 LEU B CA 1
ATOM 6569 C C . LEU B 1 110 ? -2.947 -11.969 0.574 1 89.81 110 LEU B C 1
ATOM 6571 O O . LEU B 1 110 ? -2.875 -12.977 -0.132 1 89.81 110 LEU B O 1
ATOM 6575 N N . TRP B 1 111 ? -3.02 -11.992 1.882 1 89.62 111 TRP B N 1
ATOM 6576 C CA . TRP B 1 111 ? -3.041 -13.266 2.592 1 89.62 111 TRP B CA 1
ATOM 6577 C C . TRP B 1 111 ? -4.262 -14.086 2.197 1 89.62 111 TRP B C 1
ATOM 6579 O O . TRP B 1 111 ? -4.211 -15.32 2.18 1 89.62 111 TRP B O 1
ATOM 6589 N N . LEU B 1 112 ? -5.41 -13.453 1.778 1 88.62 112 LEU B N 1
ATOM 6590 C CA . LEU B 1 112 ? -6.613 -14.172 1.379 1 88.62 112 LEU B CA 1
ATOM 6591 C C . LEU B 1 112 ? -6.371 -14.961 0.096 1 88.62 112 LEU B C 1
ATOM 6593 O O . LEU B 1 112 ? -6.926 -16.047 -0.083 1 88.62 112 LEU B O 1
ATOM 6597 N N . ARG B 1 113 ? -5.586 -14.43 -0.76 1 89.88 113 ARG B N 1
ATOM 6598 C CA . ARG B 1 113 ? -5.238 -15.133 -1.988 1 89.88 113 ARG B CA 1
ATOM 6599 C C . ARG B 1 113 ? -4.387 -16.359 -1.689 1 89.88 113 ARG B C 1
ATOM 6601 O O . ARG B 1 113 ? -4.535 -17.406 -2.34 1 89.88 113 ARG B O 1
ATOM 6608 N N . HIS B 1 114 ? -3.52 -16.25 -0.728 1 88.88 114 HIS B N 1
ATOM 6609 C CA . HIS B 1 114 ? -2.707 -17.391 -0.322 1 88.88 114 HIS B CA 1
ATOM 6610 C C . HIS B 1 114 ? -3.559 -18.469 0.348 1 88.88 114 HIS B C 1
ATOM 6612 O O . HIS B 1 114 ? -3.303 -19.656 0.181 1 88.88 114 HIS B O 1
ATOM 6618 N N . LEU B 1 115 ? -4.555 -18 1.029 1 90.19 115 LEU B N 1
ATOM 6619 C CA . LEU B 1 115 ? -5.477 -18.953 1.638 1 90.19 115 LEU B CA 1
ATOM 6620 C C . LEU B 1 115 ? -6.262 -19.703 0.57 1 90.19 115 LEU B C 1
ATOM 6622 O O . LEU B 1 115 ? -6.406 -20.922 0.645 1 90.19 115 LEU B O 1
ATOM 6626 N N . ALA B 1 116 ? -6.668 -18.984 -0.404 1 90 116 ALA B N 1
ATOM 6627 C CA . ALA B 1 116 ? -7.379 -19.625 -1.508 1 90 116 ALA B CA 1
ATOM 6628 C C . ALA B 1 116 ? -6.465 -20.594 -2.26 1 90 116 ALA B C 1
ATOM 6630 O O . ALA B 1 116 ? -6.902 -21.672 -2.689 1 90 116 ALA B O 1
ATOM 6631 N N . GLY B 1 117 ? -5.238 -20.156 -2.381 1 86.94 117 GLY B N 1
ATOM 6632 C CA . GLY B 1 117 ? -4.266 -21.047 -3.016 1 86.94 117 GLY B CA 1
ATOM 6633 C C . GLY B 1 117 ? -4.02 -22.312 -2.234 1 86.94 117 GLY B C 1
ATOM 6634 O O . GLY B 1 117 ? -3.916 -23.391 -2.818 1 86.94 117 GLY B O 1
ATOM 6635 N N . MET B 1 118 ? -4.008 -22.172 -0.965 1 88.56 118 MET B N 1
ATOM 6636 C CA . MET B 1 118 ? -3.83 -23.344 -0.113 1 88.56 118 MET B CA 1
ATOM 6637 C C . MET B 1 118 ? -5.02 -24.281 -0.234 1 88.56 118 MET B C 1
ATOM 6639 O O . MET B 1 118 ? -4.844 -25.5 -0.351 1 88.56 118 MET B O 1
ATOM 6643 N N . LEU B 1 119 ? -6.172 -23.734 -0.254 1 88.44 119 LEU B N 1
ATOM 6644 C CA . LEU B 1 119 ? -7.371 -24.547 -0.36 1 88.44 119 LEU B CA 1
ATOM 6645 C C . LEU B 1 119 ? -7.422 -25.266 -1.706 1 88.44 119 LEU B C 1
ATOM 6647 O O . LEU B 1 119 ? -7.844 -26.422 -1.783 1 88.44 119 LEU B O 1
ATOM 6651 N N . PHE B 1 120 ? -6.898 -24.672 -2.635 1 87.19 120 PHE B N 1
ATOM 6652 C CA . PHE B 1 120 ? -6.848 -25.266 -3.959 1 87.19 120 PHE B CA 1
ATOM 6653 C C . PHE B 1 120 ? -5.859 -26.422 -3.986 1 87.19 120 PHE B C 1
ATOM 6655 O O . PHE B 1 120 ? -6.172 -27.516 -4.492 1 87.19 120 PHE B O 1
ATOM 6662 N N . VAL B 1 121 ? -4.75 -26.219 -3.424 1 87.44 121 VAL B N 1
ATOM 6663 C CA . VAL B 1 121 ? -3.711 -27.234 -3.434 1 87.44 121 VAL B CA 1
ATOM 6664 C C . VAL B 1 121 ? -4.125 -28.406 -2.537 1 87.44 121 VAL B C 1
ATOM 6666 O O . VAL B 1 121 ? -3.896 -29.562 -2.875 1 87.44 121 VAL B O 1
ATOM 6669 N N . VAL B 1 122 ? -4.75 -28.062 -1.436 1 89.94 122 VAL B N 1
ATOM 6670 C CA . VAL B 1 122 ? -5.23 -29.109 -0.534 1 89.94 122 VAL B CA 1
ATOM 6671 C C . VAL B 1 122 ? -6.316 -29.938 -1.226 1 89.94 122 VAL B C 1
ATOM 6673 O O . VAL B 1 122 ? -6.32 -31.156 -1.147 1 89.94 122 VAL B O 1
ATOM 6676 N N . PHE B 1 123 ? -7.094 -29.281 -1.939 1 88.12 123 PHE B N 1
ATOM 6677 C CA . PHE B 1 123 ? -8.156 -29.969 -2.662 1 88.12 123 PHE B CA 1
ATOM 6678 C C . PHE B 1 123 ? -7.578 -30.875 -3.746 1 88.12 123 PHE B C 1
ATOM 6680 O O . PHE B 1 123 ? -7.977 -32.031 -3.873 1 88.12 123 PHE B O 1
ATOM 6687 N N . ALA B 1 124 ? -6.691 -30.328 -4.441 1 83.94 124 ALA B N 1
ATOM 6688 C CA . ALA B 1 124 ? -6.055 -31.125 -5.492 1 83.94 124 ALA B CA 1
ATOM 6689 C C . ALA B 1 124 ? -5.305 -32.312 -4.906 1 83.94 124 ALA B C 1
ATOM 6691 O O . ALA B 1 124 ? -5.348 -33.406 -5.465 1 83.94 124 ALA B O 1
ATOM 6692 N N . ALA B 1 125 ? -4.668 -32.094 -3.793 1 86 125 ALA B N 1
ATOM 6693 C CA . ALA B 1 125 ? -3.934 -33.188 -3.139 1 86 125 ALA B CA 1
ATOM 6694 C C . ALA B 1 125 ? -4.883 -34.25 -2.598 1 86 125 ALA B C 1
ATOM 6696 O O . ALA B 1 125 ? -4.574 -35.438 -2.637 1 86 125 ALA B O 1
ATOM 6697 N N . LEU B 1 126 ? -6.059 -33.844 -2.182 1 86.12 126 LEU B N 1
ATOM 6698 C CA . LEU B 1 126 ? -7.051 -34.781 -1.682 1 86.12 126 LEU B CA 1
ATOM 6699 C C . LEU B 1 126 ? -7.613 -35.625 -2.816 1 86.12 126 LEU B C 1
ATOM 6701 O O . LEU B 1 126 ? -7.871 -36.812 -2.637 1 86.12 126 LEU B O 1
ATOM 6705 N N . VAL B 1 127 ? -7.75 -35.031 -3.904 1 81.75 127 VAL B N 1
ATOM 6706 C CA . VAL B 1 127 ? -8.242 -35.781 -5.062 1 81.75 127 VAL B CA 1
ATOM 6707 C C . VAL B 1 127 ? -7.23 -36.875 -5.453 1 81.75 127 VAL B C 1
ATOM 6709 O O . VAL B 1 127 ? -7.605 -38 -5.734 1 81.75 127 VAL B O 1
ATOM 6712 N N . VAL B 1 128 ? -6.008 -36.469 -5.434 1 78.88 128 VAL B N 1
ATOM 6713 C CA . VAL B 1 128 ? -4.953 -37.438 -5.746 1 78.88 128 VAL B CA 1
ATOM 6714 C C . VAL B 1 128 ? -4.93 -38.531 -4.691 1 78.88 128 VAL B C 1
ATOM 6716 O O . VAL B 1 128 ? -4.809 -39.719 -5.027 1 78.88 128 VAL B O 1
ATOM 6719 N N . PHE B 1 129 ? -5.137 -38.219 -3.5 1 79.5 129 PHE B N 1
ATOM 6720 C CA . PHE B 1 129 ? -5.102 -39.156 -2.387 1 79.5 129 PHE B CA 1
ATOM 6721 C C . PHE B 1 129 ? -6.27 -40.125 -2.463 1 79.5 129 PHE B C 1
ATOM 6723 O O . PHE B 1 129 ? -6.086 -41.344 -2.33 1 79.5 129 PHE B O 1
ATOM 6730 N N . PHE B 1 130 ? -7.441 -39.656 -2.686 1 79 130 PHE B N 1
ATOM 6731 C CA . PHE B 1 130 ? -8.625 -40.5 -2.691 1 79 130 PHE B CA 1
ATOM 6732 C C . PHE B 1 130 ? -8.633 -41.406 -3.916 1 79 130 PHE B C 1
ATOM 6734 O O . PHE B 1 130 ? -9.211 -42.5 -3.885 1 79 130 PHE B O 1
ATOM 6741 N N . SER B 1 131 ? -7.906 -41 -4.93 1 75.5 131 SER B N 1
ATOM 6742 C CA . SER B 1 131 ? -7.812 -41.844 -6.129 1 75.5 131 SER B CA 1
ATOM 6743 C C . SER B 1 131 ? -6.832 -43 -5.934 1 75.5 131 SER B C 1
ATOM 6745 O O . SER B 1 131 ? -6.883 -43.969 -6.656 1 75.5 131 SER B O 1
ATOM 6747 N N . SER B 1 132 ? -5.969 -42.875 -4.934 1 75 132 SER B N 1
ATOM 6748 C CA . SER B 1 132 ? -4.934 -43.906 -4.75 1 75 132 SER B CA 1
ATOM 6749 C C . SER B 1 132 ? -5.18 -44.719 -3.49 1 75 132 SER B C 1
ATOM 6751 O O . SER B 1 132 ? -4.387 -45.594 -3.154 1 75 132 SER B O 1
ATOM 6753 N N . VAL B 1 133 ? -6.254 -44.5 -2.682 1 75.12 133 VAL B N 1
ATOM 6754 C CA . VAL B 1 133 ? -6.441 -45.062 -1.347 1 75.12 133 VAL B CA 1
ATOM 6755 C C . VAL B 1 133 ? -6.594 -46.594 -1.438 1 75.12 133 VAL B C 1
ATOM 6757 O O . VAL B 1 133 ? -6.082 -47.312 -0.589 1 75.12 133 VAL B O 1
ATOM 6760 N N . THR B 1 134 ? -7.203 -47.219 -2.449 1 69.75 134 THR B N 1
ATOM 6761 C CA . THR B 1 134 ? -7.555 -48.625 -2.455 1 69.75 134 THR B CA 1
ATOM 6762 C C . THR B 1 134 ? -6.32 -49.469 -2.711 1 69.75 134 THR B C 1
ATOM 6764 O O . THR B 1 134 ? -6.262 -50.625 -2.287 1 69.75 134 THR B O 1
ATOM 6767 N N . SER B 1 135 ? -5.309 -48.875 -3.303 1 67.06 135 SER B N 1
ATOM 6768 C CA . SER B 1 135 ? -4.207 -49.781 -3.684 1 67.06 135 SER B CA 1
ATOM 6769 C C . SER B 1 135 ? -2.883 -49.281 -3.105 1 67.06 135 SER B C 1
ATOM 6771 O O . SER B 1 135 ? -1.826 -49.844 -3.398 1 67.06 135 SER B O 1
ATOM 6773 N N . ASN B 1 136 ? -2.939 -48.406 -2.115 1 74.62 136 ASN B N 1
ATOM 6774 C CA . ASN B 1 136 ? -1.675 -47.781 -1.726 1 74.62 136 ASN B CA 1
ATOM 6775 C C . ASN B 1 136 ? -1.223 -48.25 -0.348 1 74.62 136 ASN B C 1
ATOM 6777 O O . ASN B 1 136 ? -1.879 -48 0.657 1 74.62 136 ASN B O 1
ATOM 6781 N N . PRO B 1 137 ? -0.242 -49.062 -0.258 1 79.44 137 PRO B N 1
ATOM 6782 C CA . PRO B 1 137 ? 0.274 -49.5 1.038 1 79.44 137 PRO B CA 1
ATOM 6783 C C . PRO B 1 137 ? 0.834 -48.375 1.876 1 79.44 137 PRO B C 1
ATOM 6785 O O . PRO B 1 137 ? 1.026 -48.5 3.086 1 79.44 137 PRO B O 1
ATOM 6788 N N . MET B 1 138 ? 1.068 -47.281 1.317 1 86.62 138 MET B N 1
ATOM 6789 C CA . MET B 1 138 ? 1.695 -46.156 2.012 1 86.62 138 MET B CA 1
ATOM 6790 C C . MET B 1 138 ? 0.653 -45.125 2.434 1 86.62 138 MET B C 1
ATOM 6792 O O . MET B 1 138 ? 0.973 -43.969 2.605 1 86.62 138 MET B O 1
ATOM 6796 N N . VAL B 1 139 ? -0.514 -45.5 2.686 1 88.12 139 VAL B N 1
ATOM 6797 C CA . VAL B 1 139 ? -1.61 -44.594 2.986 1 88.12 139 VAL B CA 1
ATOM 6798 C C . VAL B 1 139 ? -1.358 -43.906 4.328 1 88.12 139 VAL B C 1
ATOM 6800 O O . VAL B 1 139 ? -1.578 -42.688 4.465 1 88.12 139 VAL B O 1
ATOM 6803 N N . THR B 1 140 ? -0.859 -44.656 5.32 1 90.19 140 THR B N 1
ATOM 6804 C CA . THR B 1 140 ? -0.635 -44.094 6.641 1 90.19 140 THR B CA 1
ATOM 6805 C C . THR B 1 140 ? 0.475 -43.031 6.586 1 90.19 140 THR B C 1
ATOM 6807 O O . THR B 1 140 ? 0.345 -41.938 7.168 1 90.19 140 THR B O 1
ATOM 6810 N N . ALA B 1 141 ? 1.524 -43.344 5.883 1 92.31 141 ALA B N 1
ATOM 6811 C CA . ALA B 1 141 ? 2.615 -42.406 5.738 1 92.31 141 ALA B CA 1
ATOM 6812 C C . ALA B 1 141 ? 2.158 -41.156 4.969 1 92.31 141 ALA B C 1
ATOM 6814 O O . ALA B 1 141 ? 2.561 -40.031 5.289 1 92.31 141 ALA B O 1
ATOM 6815 N N . THR B 1 142 ? 1.326 -41.375 3.975 1 92.19 142 THR B N 1
ATOM 6816 C CA . THR B 1 142 ? 0.818 -40.25 3.17 1 92.19 142 THR B CA 1
ATOM 6817 C C . THR B 1 142 ? -0.039 -39.312 4.016 1 92.19 142 THR B C 1
ATOM 6819 O O . THR B 1 142 ? 0.085 -38.094 3.918 1 92.19 142 THR B O 1
ATOM 6822 N N . VAL B 1 143 ? -0.837 -39.875 4.879 1 93.38 143 VAL B N 1
ATOM 6823 C CA . VAL B 1 143 ? -1.716 -39.094 5.723 1 93.38 143 VAL B CA 1
ATOM 6824 C C . VAL B 1 143 ? -0.883 -38.281 6.719 1 93.38 143 VAL B C 1
ATOM 6826 O O . VAL B 1 143 ? -1.187 -37.125 6.996 1 93.38 143 VAL B O 1
ATOM 6829 N N . LEU B 1 144 ? 0.146 -38.875 7.18 1 95.62 144 LEU B N 1
ATOM 6830 C CA . LEU B 1 144 ? 0.997 -38.188 8.141 1 95.62 144 LEU B CA 1
ATOM 6831 C C . LEU B 1 144 ? 1.695 -36.969 7.5 1 95.62 144 LEU B C 1
ATOM 6833 O O . LEU B 1 144 ? 1.699 -35.875 8.055 1 95.62 144 LEU B O 1
ATOM 6837 N N . VAL B 1 145 ? 2.227 -37.188 6.32 1 95.19 145 VAL B N 1
ATOM 6838 C CA . VAL B 1 145 ? 2.898 -36.094 5.633 1 95.19 145 VAL B CA 1
ATOM 6839 C C . VAL B 1 145 ? 1.877 -35.031 5.223 1 95.19 145 VAL B C 1
ATOM 6841 O O . VAL B 1 145 ? 2.178 -33.844 5.227 1 95.19 145 VAL B O 1
ATOM 6844 N N . PHE B 1 146 ? 0.7 -35.5 4.926 1 94.44 146 PHE B N 1
ATOM 6845 C CA . PHE B 1 146 ? -0.378 -34.594 4.582 1 94.44 146 PHE B CA 1
ATOM 6846 C C . PHE B 1 146 ? -0.723 -33.688 5.762 1 94.44 146 PHE B C 1
ATOM 6848 O O . PHE B 1 146 ? -0.877 -32.469 5.602 1 94.44 146 PHE B O 1
ATOM 6855 N N . VAL B 1 147 ? -0.804 -34.25 6.91 1 95 147 VAL B N 1
ATOM 6856 C CA . VAL B 1 147 ? -1.102 -33.469 8.109 1 95 147 VAL B CA 1
ATOM 6857 C C . VAL B 1 147 ? 0.028 -32.5 8.383 1 95 147 VAL B C 1
ATOM 6859 O O . VAL B 1 147 ? -0.221 -31.312 8.688 1 95 147 VAL B O 1
ATOM 6862 N N . ALA B 1 148 ? 1.225 -32.906 8.211 1 96.06 148 ALA B N 1
ATOM 6863 C CA . ALA B 1 148 ? 2.369 -32 8.391 1 96.06 148 ALA B CA 1
ATOM 6864 C C . ALA B 1 148 ? 2.328 -30.859 7.391 1 96.06 148 ALA B C 1
ATOM 6866 O O . ALA B 1 148 ? 2.609 -29.703 7.746 1 96.06 148 ALA B O 1
ATOM 6867 N N . GLY B 1 149 ? 1.947 -31.219 6.16 1 94.69 149 GLY B N 1
ATOM 6868 C CA . GLY B 1 149 ? 1.854 -30.188 5.137 1 94.69 149 GLY B CA 1
ATOM 6869 C C . GLY B 1 149 ? 0.769 -29.172 5.414 1 94.69 149 GLY B C 1
ATOM 6870 O O . GLY B 1 149 ? 0.979 -27.969 5.23 1 94.69 149 GLY B O 1
ATOM 6871 N N . VAL B 1 150 ? -0.314 -29.578 5.926 1 93.75 150 VAL B N 1
ATOM 6872 C CA . VAL B 1 150 ? -1.431 -28.688 6.227 1 93.75 150 VAL B CA 1
ATOM 6873 C C . VAL B 1 150 ? -1.069 -27.781 7.402 1 93.75 150 VAL B C 1
ATOM 6875 O O . VAL B 1 150 ? -1.4 -26.594 7.406 1 93.75 150 VAL B O 1
ATOM 6878 N N . ILE B 1 151 ? -0.362 -28.281 8.289 1 94.62 151 ILE B N 1
ATOM 6879 C CA . ILE B 1 151 ? 0.04 -27.5 9.453 1 94.62 151 ILE B CA 1
ATOM 6880 C C . ILE B 1 151 ? 1.031 -26.422 9.031 1 94.62 151 ILE B C 1
ATOM 6882 O O . ILE B 1 151 ? 0.851 -25.25 9.359 1 94.62 151 ILE B O 1
ATOM 6886 N N . LYS B 1 152 ? 1.992 -26.844 8.273 1 94.56 152 LYS B N 1
ATOM 6887 C CA . LYS B 1 152 ? 3.016 -25.891 7.867 1 94.56 152 LYS B CA 1
ATOM 6888 C C . LYS B 1 152 ? 2.434 -24.812 6.961 1 94.56 152 LYS B C 1
ATOM 6890 O O . LYS B 1 152 ? 2.799 -23.641 7.066 1 94.56 152 LYS B O 1
ATOM 6895 N N . TYR B 1 153 ? 1.59 -25.188 6.121 1 93.75 153 TYR B N 1
ATOM 6896 C CA . TYR B 1 153 ? 0.959 -24.203 5.246 1 93.75 153 TYR B CA 1
ATOM 6897 C C . TYR B 1 153 ? 0.005 -23.312 6.023 1 93.75 153 TYR B C 1
ATOM 6899 O O . TYR B 1 153 ? -0.097 -22.109 5.75 1 93.75 153 TYR B O 1
ATOM 6907 N N . GLY B 1 154 ? -0.696 -23.922 6.973 1 91.94 154 GLY B N 1
ATOM 6908 C CA . GLY B 1 154 ? -1.554 -23.125 7.844 1 91.94 154 GLY B CA 1
ATOM 6909 C C . GLY B 1 154 ? -0.791 -22.109 8.664 1 91.94 154 GLY B C 1
ATOM 6910 O O . GLY B 1 154 ? -1.254 -20.984 8.852 1 91.94 154 GLY B O 1
ATOM 6911 N N . GLU B 1 155 ? 0.401 -22.484 9.062 1 93.94 155 GLU B N 1
ATOM 6912 C CA . GLU B 1 155 ? 1.262 -21.562 9.797 1 93.94 155 GLU B CA 1
ATOM 6913 C C . GLU B 1 155 ? 1.683 -20.375 8.922 1 93.94 155 GLU B C 1
ATOM 6915 O O . GLU B 1 155 ? 1.739 -19.234 9.383 1 93.94 155 GLU B O 1
ATOM 6920 N N . ARG B 1 156 ? 1.949 -20.656 7.727 1 93.88 156 ARG B N 1
ATOM 6921 C CA . ARG B 1 156 ? 2.361 -19.609 6.805 1 93.88 156 ARG B CA 1
ATOM 6922 C C . ARG B 1 156 ? 1.238 -18.594 6.582 1 93.88 156 ARG B C 1
ATOM 6924 O O . ARG B 1 156 ? 1.468 -17.391 6.617 1 93.88 156 ARG B O 1
ATOM 6931 N N . ILE B 1 157 ? 0.052 -19.094 6.453 1 92.44 157 ILE B N 1
ATOM 6932 C CA . ILE B 1 157 ? -1.09 -18.234 6.184 1 92.44 157 ILE B CA 1
ATOM 6933 C C . ILE B 1 157 ? -1.392 -17.375 7.414 1 92.44 157 ILE B C 1
ATOM 6935 O O . ILE B 1 157 ? -1.667 -16.172 7.297 1 92.44 157 ILE B O 1
ATOM 6939 N N . TYR B 1 158 ? -1.251 -18 8.5 1 91.44 158 TYR B N 1
ATOM 6940 C CA . TYR B 1 158 ? -1.506 -17.266 9.734 1 91.44 158 TYR B CA 1
ATOM 6941 C C . TYR B 1 158 ? -0.45 -16.188 9.945 1 91.44 158 TYR B C 1
ATOM 6943 O O . TYR B 1 158 ? -0.76 -15.086 10.422 1 91.44 158 TYR B O 1
ATOM 6951 N N . SER B 1 159 ? 0.744 -16.531 9.648 1 93.31 159 SER B N 1
ATOM 6952 C CA . SER B 1 159 ? 1.812 -15.539 9.781 1 93.31 159 SER B CA 1
ATOM 6953 C C . SER B 1 159 ? 1.623 -14.391 8.789 1 93.31 159 SER B C 1
ATOM 6955 O O . SER B 1 159 ? 1.912 -13.234 9.117 1 93.31 159 SER B O 1
ATOM 6957 N N . LEU B 1 160 ? 1.115 -14.719 7.586 1 93.56 160 LEU B N 1
ATOM 6958 C CA . LEU B 1 160 ? 0.836 -13.672 6.605 1 93.56 160 LEU B CA 1
ATOM 6959 C C . LEU B 1 160 ? -0.273 -12.75 7.102 1 93.56 160 LEU B C 1
ATOM 6961 O O . LEU B 1 160 ? -0.166 -11.523 6.98 1 93.56 160 LEU B O 1
ATOM 6965 N N . TYR B 1 161 ? -1.257 -13.234 7.75 1 89.5 161 TYR B N 1
ATOM 6966 C CA . TYR B 1 161 ? -2.359 -12.445 8.289 1 89.5 161 TYR B CA 1
ATOM 6967 C C . TYR B 1 161 ? -1.89 -11.57 9.445 1 89.5 161 TYR B C 1
ATOM 6969 O O . TYR B 1 161 ? -2.197 -10.375 9.5 1 89.5 161 TYR B O 1
ATOM 6977 N N . SER B 1 162 ? -1.089 -12.211 10.273 1 89.5 162 SER B N 1
ATOM 6978 C CA . SER B 1 162 ? -0.612 -11.492 11.445 1 89.5 162 SER B CA 1
ATOM 6979 C C . SER B 1 162 ? 0.354 -10.375 11.062 1 89.5 162 SER B C 1
ATOM 6981 O O . SER B 1 162 ? 0.497 -9.391 11.789 1 89.5 162 SER B O 1
ATOM 6983 N N . GLY B 1 163 ? 1.071 -10.594 9.984 1 90 163 GLY B N 1
ATOM 6984 C CA . GLY B 1 163 ? 2.035 -9.602 9.547 1 90 163 GLY B CA 1
ATOM 6985 C C . GLY B 1 163 ? 1.427 -8.539 8.648 1 90 163 GLY B C 1
ATOM 6986 O O . GLY B 1 163 ? 2.105 -7.586 8.258 1 90 163 GLY B O 1
ATOM 6987 N N . SER B 1 164 ? 0.133 -8.672 8.32 1 88.81 164 SER B N 1
ATOM 6988 C CA . SER B 1 164 ? -0.552 -7.656 7.527 1 88.81 164 SER B CA 1
ATOM 6989 C C . SER B 1 164 ? -0.917 -6.445 8.383 1 88.81 164 SER B C 1
ATOM 6991 O O . SER B 1 164 ? -0.95 -6.535 9.609 1 88.81 164 SER B O 1
ATOM 6993 N N . VAL B 1 165 ? -1.102 -5.328 7.703 1 83.44 165 VAL B N 1
ATOM 6994 C CA . VAL B 1 165 ? -1.413 -4.094 8.422 1 83.44 165 VAL B CA 1
ATOM 6995 C C . VAL B 1 165 ? -2.74 -4.246 9.156 1 83.44 165 VAL B C 1
ATOM 6997 O O . VAL B 1 165 ? -2.848 -3.883 10.336 1 83.44 165 VAL B O 1
ATOM 7000 N N . ARG B 1 166 ? -3.711 -4.867 8.633 1 79.06 166 ARG B N 1
ATOM 7001 C CA . ARG B 1 166 ? -5.027 -5.039 9.242 1 79.06 166 ARG B CA 1
ATOM 7002 C C . ARG B 1 166 ? -4.98 -6.074 10.359 1 79.06 166 ARG B C 1
ATOM 7004 O O . ARG B 1 166 ? -5.539 -5.855 11.438 1 79.06 166 ARG B O 1
ATOM 7011 N N . GLY B 1 167 ? -4.34 -7.113 10.062 1 80.62 167 GLY B N 1
ATOM 7012 C CA . GLY B 1 167 ? -4.242 -8.148 11.086 1 80.62 167 GLY B CA 1
ATOM 7013 C C . GLY B 1 167 ? -3.475 -7.703 12.312 1 80.62 167 GLY B C 1
ATOM 7014 O O . GLY B 1 167 ? -3.875 -8 13.445 1 80.62 167 GLY B O 1
ATOM 7015 N N . PHE B 1 168 ? -2.459 -7 12.062 1 82.12 168 PHE B N 1
ATOM 7016 C CA . PHE B 1 168 ? -1.66 -6.5 13.18 1 82.12 168 PHE B CA 1
ATOM 7017 C C . PHE B 1 168 ? -2.432 -5.449 13.969 1 82.12 168 PHE B C 1
ATOM 7019 O O . PHE B 1 168 ? -2.396 -5.441 15.203 1 82.12 168 PHE B O 1
ATOM 7026 N N . ARG B 1 169 ? -3.057 -4.613 13.289 1 79.94 169 ARG B N 1
ATOM 7027 C CA . ARG B 1 169 ? -3.857 -3.58 13.93 1 79.94 169 ARG B CA 1
ATOM 7028 C C . ARG B 1 169 ? -4.938 -4.195 14.812 1 79.94 169 ARG B C 1
ATOM 7030 O O . ARG B 1 169 ? -5.152 -3.752 15.945 1 79.94 169 ARG B O 1
ATOM 7037 N N . ASP B 1 170 ? -5.52 -5.172 14.414 1 76.19 170 ASP B N 1
ATOM 7038 C CA . ASP B 1 170 ? -6.586 -5.82 15.164 1 76.19 170 ASP B CA 1
ATOM 7039 C C . ASP B 1 170 ? -6.043 -6.496 16.422 1 76.19 170 ASP B C 1
ATOM 7041 O O . ASP B 1 170 ? -6.699 -6.504 17.469 1 76.19 170 ASP B O 1
ATOM 7045 N N . LYS B 1 171 ? -4.891 -6.934 16.25 1 76.38 171 LYS B N 1
ATOM 7046 C CA . LYS B 1 171 ? -4.281 -7.605 17.406 1 76.38 171 LYS B CA 1
ATOM 7047 C C . LYS B 1 171 ? -3.828 -6.598 18.453 1 76.38 171 LYS B C 1
ATOM 7049 O O . LYS B 1 171 ? -3.867 -6.883 19.656 1 76.38 171 LYS B O 1
ATOM 7054 N N . MET B 1 172 ? -3.523 -5.484 17.984 1 77.75 172 MET B N 1
ATOM 7055 C CA . MET B 1 172 ? -2.994 -4.484 18.906 1 77.75 172 MET B CA 1
ATOM 7056 C C . MET B 1 172 ? -4.125 -3.73 19.594 1 77.75 172 MET B C 1
ATOM 7058 O O . MET B 1 172 ? -3.961 -3.248 20.719 1 77.75 172 MET B O 1
ATOM 7062 N N . LEU B 1 173 ? -5.238 -3.416 18.828 1 74.75 173 LEU B N 1
ATOM 7063 C CA . LEU B 1 173 ? -6.344 -2.662 19.422 1 74.75 173 LEU B CA 1
ATOM 7064 C C . LEU B 1 173 ? -7.031 -3.465 20.516 1 74.75 173 LEU B C 1
ATOM 7066 O O . LEU B 1 173 ? -7.664 -2.891 21.406 1 74.75 173 LEU B O 1
ATOM 7070 N N . GLY B 1 174 ? -6.492 -4.484 21.031 1 68 174 GLY B N 1
ATOM 7071 C CA . GLY B 1 174 ? -7.105 -5.27 22.094 1 68 174 GLY B CA 1
ATOM 7072 C C . GLY B 1 174 ? -8.625 -5.215 22.078 1 68 174 GLY B C 1
ATOM 7073 O O . GLY B 1 174 ? -9.219 -4.758 21.109 1 68 174 GLY B O 1
ATOM 7074 N N . GLU B 1 175 ? -9.281 -5.594 23.094 1 75.69 175 GLU B N 1
ATOM 7075 C CA . GLU B 1 175 ? -10.727 -5.559 23.25 1 75.69 175 GLU B CA 1
ATOM 7076 C C . GLU B 1 175 ? -11.219 -4.145 23.547 1 75.69 175 GLU B C 1
ATOM 7078 O O . GLU B 1 175 ? -10.539 -3.373 24.219 1 75.69 175 GLU B O 1
ATOM 7083 N N . PRO B 1 176 ? -12.266 -3.797 22.922 1 82 176 PRO B N 1
ATOM 7084 C CA . PRO B 1 176 ? -12.812 -2.461 23.172 1 82 176 PRO B CA 1
ATOM 7085 C C . PRO B 1 176 ? -13.094 -2.197 24.656 1 82 176 PRO B C 1
ATOM 7087 O O . PRO B 1 176 ? -13.5 -3.105 25.375 1 82 176 PRO B O 1
ATOM 7090 N N . ASN B 1 177 ? -12.711 -1.075 25.172 1 75.94 177 ASN B N 1
ATOM 7091 C CA . ASN B 1 177 ? -12.938 -0.661 26.547 1 75.94 177 ASN B CA 1
ATOM 7092 C C . ASN B 1 177 ? -14.039 0.386 26.656 1 75.94 177 ASN B C 1
ATOM 7094 O O . ASN B 1 177 ? -13.812 1.562 26.344 1 75.94 177 ASN B O 1
ATOM 7098 N N . PRO B 1 178 ? -15.172 -0.021 27.031 1 80 178 PRO B N 1
ATOM 7099 C CA . PRO B 1 178 ? -16.25 0.958 27.156 1 80 178 PRO B CA 1
ATOM 7100 C C . PRO B 1 178 ? -16.047 1.922 28.328 1 80 178 PRO B C 1
ATOM 7102 O O . PRO B 1 178 ? -16.703 2.961 28.391 1 80 178 PRO B O 1
ATOM 7105 N N . GLY B 1 179 ? -15.039 1.73 29.156 1 74.88 179 GLY B N 1
ATOM 7106 C CA . GLY B 1 179 ? -14.852 2.561 30.344 1 74.88 179 GLY B CA 1
ATOM 7107 C C . GLY B 1 179 ? -15.922 2.35 31.391 1 74.88 179 GLY B C 1
ATOM 7108 O O . GLY B 1 179 ? -16.703 1.399 31.312 1 74.88 179 GLY B O 1
ATOM 7109 N N . PRO B 1 180 ? -15.922 3.131 32.406 1 79.38 180 PRO B N 1
ATOM 7110 C CA . PRO B 1 180 ? -16.969 3.025 33.406 1 79.38 180 PRO B CA 1
ATOM 7111 C C . PRO B 1 180 ? -18.359 3.342 32.844 1 79.38 180 PRO B C 1
ATOM 7113 O O . PRO B 1 180 ? -18.484 4.047 31.859 1 79.38 180 PRO B O 1
ATOM 7116 N N . ASN B 1 181 ? -19.328 2.725 33.469 1 83.69 181 ASN B N 1
ATOM 7117 C CA . ASN B 1 181 ? -20.703 2.891 33 1 83.69 181 ASN B CA 1
ATOM 7118 C C . ASN B 1 181 ? -21.234 4.281 33.344 1 83.69 181 ASN B C 1
ATOM 7120 O O . ASN B 1 181 ? -21.75 4.512 34.438 1 83.69 181 ASN B O 1
ATOM 7124 N N . TYR B 1 182 ? -21.219 5.156 32.5 1 86.06 182 TYR B N 1
ATOM 7125 C CA . TYR B 1 182 ? -21.625 6.547 32.656 1 86.06 182 TYR B CA 1
ATOM 7126 C C . TYR B 1 182 ? -23.094 6.633 33.062 1 86.06 182 TYR B C 1
ATOM 7128 O O . TYR B 1 182 ? -23.453 7.387 33.969 1 86.06 182 TYR B O 1
ATOM 7136 N N . ALA B 1 183 ? -23.953 5.863 32.406 1 86.12 183 ALA B N 1
ATOM 7137 C CA . ALA B 1 183 ? -25.391 5.926 32.656 1 86.12 183 ALA B CA 1
ATOM 7138 C C . ALA B 1 183 ? -25.719 5.508 34.062 1 86.12 183 ALA B C 1
ATOM 7140 O O . ALA B 1 183 ? -26.547 6.133 34.75 1 86.12 183 ALA B O 1
ATOM 7141 N N . LYS B 1 184 ? -25.078 4.547 34.5 1 84.19 184 LYS B N 1
ATOM 7142 C CA . LYS B 1 184 ? -25.297 4.07 35.875 1 84.19 184 LYS B CA 1
ATOM 7143 C C . LYS B 1 184 ? -24.766 5.07 36.875 1 84.19 184 LYS B C 1
ATOM 7145 O O . LYS B 1 184 ? -25.422 5.316 37.906 1 84.19 184 LYS B O 1
ATOM 7150 N N . LEU B 1 185 ? -23.641 5.617 36.656 1 84.62 185 LEU B N 1
ATOM 7151 C CA . LEU B 1 185 ? -23.031 6.574 37.562 1 84.62 185 LEU B CA 1
ATOM 7152 C C . LEU B 1 185 ? -23.875 7.848 37.656 1 84.62 185 LEU B C 1
ATOM 7154 O O . LEU B 1 185 ? -24.031 8.422 38.719 1 84.62 185 LEU B O 1
ATOM 7158 N N . MET B 1 186 ? -24.359 8.195 36.562 1 87.81 186 MET B N 1
ATOM 7159 C CA . MET B 1 186 ? -25.172 9.414 36.562 1 87.81 186 MET B CA 1
ATOM 7160 C C . MET B 1 186 ? -26.516 9.172 37.25 1 87.81 186 MET B C 1
ATOM 7162 O O . MET B 1 186 ? -27.062 10.078 37.875 1 87.81 186 MET B O 1
ATOM 7166 N N . THR B 1 187 ? -27.047 7.98 37.062 1 83.75 187 THR B N 1
ATOM 7167 C CA . THR B 1 187 ? -28.281 7.652 37.781 1 83.75 187 THR B CA 1
ATOM 7168 C C . THR B 1 187 ? -28.031 7.664 39.312 1 83.75 187 THR B C 1
ATOM 7170 O O . THR B 1 187 ? -28.891 8.125 40.062 1 83.75 187 THR B O 1
ATOM 7173 N N . GLU B 1 188 ? -26.906 7.137 39.688 1 83 188 GLU B N 1
ATOM 7174 C CA . GLU B 1 188 ? -26.531 7.172 41.094 1 83 188 GLU B CA 1
ATOM 7175 C C . GLU B 1 188 ? -26.297 8.602 41.562 1 83 188 GLU B C 1
ATOM 7177 O O . GLU B 1 188 ? -26.672 8.961 42.688 1 83 188 GLU B O 1
ATOM 7182 N N . PHE B 1 189 ? -25.672 9.352 40.812 1 84.44 189 PHE B N 1
ATOM 7183 C CA . PHE B 1 189 ? -25.422 10.75 41.125 1 84.44 189 PHE B CA 1
ATOM 7184 C C . PHE B 1 189 ? -26.719 11.508 41.312 1 84.44 189 PHE B C 1
ATOM 7186 O O . PHE B 1 189 ? -26.875 12.281 42.25 1 84.44 189 PHE B O 1
ATOM 7193 N N . GLU B 1 190 ? -27.641 11.25 40.438 1 84.38 190 GLU B N 1
ATOM 7194 C CA . GLU B 1 190 ? -28.938 11.914 40.531 1 84.38 190 GLU B CA 1
ATOM 7195 C C . GLU B 1 190 ? -29.719 11.461 41.75 1 84.38 190 GLU B C 1
ATOM 7197 O O . GLU B 1 190 ? -30.391 12.266 42.406 1 84.38 190 GLU B O 1
ATOM 7202 N N . SER B 1 191 ? -29.594 10.234 41.969 1 85 191 SER B N 1
ATOM 7203 C CA . SER B 1 191 ? -30.297 9.695 43.156 1 85 191 SER B CA 1
ATOM 7204 C C . SER B 1 191 ? -29.719 10.273 44.438 1 85 191 SER B C 1
ATOM 7206 O O . SER B 1 191 ? -30.469 10.602 45.375 1 85 191 SER B O 1
ATOM 7208 N N . LYS B 1 192 ? -28.484 10.391 44.438 1 84.75 192 LYS B N 1
ATOM 7209 C CA . LYS B 1 192 ? -27.828 10.938 45.625 1 84.75 192 LYS B CA 1
ATOM 7210 C C . LYS B 1 192 ? -28.078 12.438 45.719 1 84.75 192 LYS B C 1
ATOM 7212 O O . LYS B 1 192 ? -28.25 12.961 46.844 1 84.75 192 LYS B O 1
ATOM 7217 N N . LYS B 1 193 ? -28.078 13.102 44.625 1 83.5 193 LYS B N 1
ATOM 7218 C CA . LYS B 1 193 ? -28.391 14.531 44.656 1 83.5 193 LYS B CA 1
ATOM 7219 C C . LYS B 1 193 ? -29.828 14.781 45.094 1 83.5 193 LYS B C 1
ATOM 7221 O O . LYS B 1 193 ? -30.094 15.719 45.844 1 83.5 193 LYS B O 1
ATOM 7226 N N . ASN B 1 194 ? -30.719 13.898 44.688 1 85.25 194 ASN B N 1
ATOM 7227 C CA . ASN B 1 194 ? -32.125 14.023 45.062 1 85.25 194 ASN B CA 1
ATOM 7228 C C . ASN B 1 194 ? -32.344 13.695 46.531 1 85.25 194 ASN B C 1
ATOM 7230 O O . ASN B 1 194 ? -33.281 14.18 47.156 1 85.25 194 ASN B O 1
ATOM 7234 N N . ALA B 1 195 ? -31.438 12.867 46.938 1 85.56 195 ALA B N 1
ATOM 7235 C CA . ALA B 1 195 ? -31.5 12.531 48.375 1 85.56 195 ALA B CA 1
ATOM 7236 C C . ALA B 1 195 ? -30.906 13.641 49.219 1 85.56 195 ALA B C 1
ATOM 7238 O O . ALA B 1 195 ? -30.922 13.562 50.469 1 85.56 195 ALA B O 1
ATOM 7239 N N . GLY B 1 196 ? -30.375 14.664 48.688 1 79 196 GLY B N 1
ATOM 7240 C CA . GLY B 1 196 ? -29.875 15.828 49.406 1 79 196 GLY B CA 1
ATOM 7241 C C . GLY B 1 196 ? -28.406 15.695 49.812 1 79 196 GLY B C 1
ATOM 7242 O O . GLY B 1 196 ? -27.922 16.422 50.688 1 79 196 GLY B O 1
ATOM 7243 N N . LEU B 1 197 ? -27.703 14.719 49.188 1 79.69 197 LEU B N 1
ATOM 7244 C CA . LEU B 1 197 ? -26.297 14.516 49.531 1 79.69 197 LEU B CA 1
ATOM 7245 C C . LEU B 1 197 ? -25.391 15.328 48.625 1 79.69 197 LEU B C 1
ATOM 7247 O O . LEU B 1 197 ? -25.734 15.555 47.438 1 79.69 197 LEU B O 1
ATOM 7251 N N . MET B 1 198 ? -24.375 15.961 49.188 1 78.75 198 MET B N 1
ATOM 7252 C CA . MET B 1 198 ? -23.406 16.672 48.375 1 78.75 198 MET B CA 1
ATOM 7253 C C . MET B 1 198 ? -22.406 15.695 47.75 1 78.75 198 MET B C 1
ATOM 7255 O O . MET B 1 198 ? -21.594 15.102 48.438 1 78.75 198 MET B O 1
ATOM 7259 N N . VAL B 1 199 ? -22.609 15.32 46.469 1 75.06 199 VAL B N 1
ATOM 7260 C CA . VAL B 1 199 ? -21.781 14.352 45.781 1 75.06 199 VAL B CA 1
ATOM 7261 C C . VAL B 1 199 ? -20.844 15.07 44.781 1 75.06 199 VAL B C 1
ATOM 7263 O O . VAL B 1 199 ? -21.281 15.992 44.094 1 75.06 199 VAL B O 1
ATOM 7266 N N . GLU B 1 200 ? -19.469 14.906 45.031 1 74.12 200 GLU B N 1
ATOM 7267 C CA . GLU B 1 200 ? -18.5 15.438 44.062 1 74.12 200 GLU B CA 1
ATOM 7268 C C . GLU B 1 200 ? -17.719 14.32 43.406 1 74.12 200 GLU B C 1
ATOM 7270 O O . GLU B 1 200 ? -17.469 13.273 44 1 74.12 200 GLU B O 1
ATOM 7275 N N . ILE B 1 201 ? -17.578 14.375 42.156 1 70.75 201 ILE B N 1
ATOM 7276 C CA . ILE B 1 201 ? -16.781 13.414 41.406 1 70.75 201 ILE B CA 1
ATOM 7277 C C . ILE B 1 201 ? -15.312 13.844 41.406 1 70.75 201 ILE B C 1
ATOM 7279 O O . ILE B 1 201 ? -14.984 14.961 41 1 70.75 201 ILE B O 1
ATOM 7283 N N . ILE B 1 202 ? -14.391 13.102 42.062 1 64.81 202 ILE B N 1
ATOM 7284 C CA . ILE B 1 202 ? -12.977 13.445 42.125 1 64.81 202 ILE B CA 1
ATOM 7285 C C . ILE B 1 202 ? -12.188 12.555 41.156 1 64.81 202 ILE B C 1
ATOM 7287 O O . ILE B 1 202 ? -12.445 11.352 41.062 1 64.81 202 ILE B O 1
ATOM 7291 N N . VAL B 1 203 ? -11.375 13.172 40.281 1 62.47 203 VAL B N 1
ATOM 7292 C CA . VAL B 1 203 ? -10.477 12.5 39.375 1 62.47 203 VAL B CA 1
ATOM 7293 C C . VAL B 1 203 ? -9.203 12.07 40.094 1 62.47 203 VAL B C 1
ATOM 7295 O O . VAL B 1 203 ? -8.523 12.898 40.688 1 62.47 203 VAL B O 1
ATOM 7298 N N . VAL B 1 204 ? -8.953 10.75 40.344 1 59.03 204 VAL B N 1
ATOM 7299 C CA . VAL B 1 204 ? -7.73 10.281 40.969 1 59.03 204 VAL B CA 1
ATOM 7300 C C . VAL B 1 204 ? -6.684 9.961 39.906 1 59.03 204 VAL B C 1
ATOM 7302 O O . VAL B 1 204 ? -6.977 9.266 38.938 1 59.03 204 VAL B O 1
ATOM 7305 N N . ASP B 1 205 ? -5.562 10.664 39.875 1 56.12 205 ASP B N 1
ATOM 7306 C CA . ASP B 1 205 ? -4.461 10.5 38.938 1 56.12 205 ASP B CA 1
ATOM 7307 C C . ASP B 1 205 ? -3.629 9.266 39.281 1 56.12 205 ASP B C 1
ATOM 7309 O O . ASP B 1 205 ? -2.875 9.266 40.25 1 56.12 205 ASP B O 1
ATOM 7313 N N . GLY B 1 206 ? -3.979 8.008 39.188 1 53.25 206 GLY B N 1
ATOM 7314 C CA . GLY B 1 206 ? -3.225 6.84 39.594 1 53.25 206 GLY B CA 1
ATOM 7315 C C . GLY B 1 206 ? -2.084 6.496 38.656 1 53.25 206 GLY B C 1
ATOM 7316 O O . GLY B 1 206 ? -1.109 5.859 39.062 1 53.25 206 GLY B O 1
ATOM 7317 N N . GLU B 1 207 ? -1.947 6.73 37.438 1 58.28 207 GLU B N 1
ATOM 7318 C CA . GLU B 1 207 ? -1.087 6.051 36.469 1 58.28 207 GLU B CA 1
ATOM 7319 C C . GLU B 1 207 ? 0.318 6.648 36.469 1 58.28 207 GLU B C 1
ATOM 7321 O O . GLU B 1 207 ? 1.294 5.949 36.188 1 58.28 207 GLU B O 1
ATOM 7326 N N . HIS B 1 208 ? 0.572 7.766 37.125 1 59.78 208 HIS B N 1
ATOM 7327 C CA . HIS B 1 208 ? 1.888 8.398 37.094 1 59.78 208 HIS B CA 1
ATOM 7328 C C . HIS B 1 208 ? 2.875 7.656 37.969 1 59.78 208 HIS B C 1
ATOM 7330 O O . HIS B 1 208 ? 4.051 7.52 37.625 1 59.78 208 HIS B O 1
ATOM 7336 N N . LYS B 1 209 ? 2.395 7.023 39.031 1 63.03 209 LYS B N 1
ATOM 7337 C CA . LYS B 1 209 ? 3.301 6.352 39.969 1 63.03 209 LYS B CA 1
ATOM 7338 C C . LYS B 1 209 ? 3.801 5.031 39.375 1 63.03 209 LYS B C 1
ATOM 7340 O O . LYS B 1 209 ? 4.98 4.691 39.531 1 63.03 209 LYS B O 1
ATOM 7345 N N . GLU B 1 210 ? 3.018 4.328 38.688 1 67.5 210 GLU B N 1
ATOM 7346 C CA . GLU B 1 210 ? 3.414 3.045 38.125 1 67.5 210 GLU B CA 1
ATOM 7347 C C . GLU B 1 210 ? 4.449 3.229 37.031 1 67.5 210 GLU B C 1
ATOM 7349 O O . GLU B 1 210 ? 5.383 2.434 36.906 1 67.5 210 GLU B O 1
ATOM 7354 N N . ALA B 1 211 ? 4.305 4.246 36.375 1 70.81 211 ALA B N 1
ATOM 7355 C CA . ALA B 1 211 ? 5.258 4.527 35.312 1 70.81 211 ALA B CA 1
ATOM 7356 C C . ALA B 1 211 ? 6.641 4.836 35.875 1 70.81 211 ALA B C 1
ATOM 7358 O O . ALA B 1 211 ? 7.656 4.426 35.312 1 70.81 211 ALA B O 1
ATOM 7359 N N . LEU B 1 212 ? 6.672 5.441 36.969 1 73.75 212 LEU B N 1
ATOM 7360 C CA . LEU B 1 212 ? 7.934 5.805 37.625 1 73.75 212 LEU B CA 1
ATOM 7361 C C . LEU B 1 212 ? 8.625 4.574 38.188 1 73.75 212 LEU B C 1
ATOM 7363 O O . LEU B 1 212 ? 9.852 4.453 38.125 1 73.75 212 LEU B O 1
ATOM 7367 N N . GLU B 1 213 ? 7.848 3.705 38.656 1 75.81 213 GLU B N 1
ATOM 7368 C CA . GLU B 1 213 ? 8.414 2.484 39.219 1 75.81 213 GLU B CA 1
ATOM 7369 C C . GLU B 1 213 ? 9.008 1.6 38.125 1 75.81 213 GLU B C 1
ATOM 7371 O O . GLU B 1 213 ? 10.102 1.049 38.281 1 75.81 213 GLU B O 1
ATOM 7376 N N . GLN B 1 214 ? 8.344 1.525 37.094 1 77.31 214 GLN B N 1
ATOM 7377 C CA . GLN B 1 214 ? 8.836 0.703 36 1 77.31 214 GLN B CA 1
ATOM 7378 C C . GLN B 1 214 ? 10.078 1.325 35.375 1 77.31 214 GLN B C 1
ATOM 7380 O O . GLN B 1 214 ? 10.984 0.611 34.938 1 77.31 214 GLN B O 1
ATOM 7385 N N . ALA B 1 215 ? 10.055 2.588 35.344 1 77.88 215 ALA B N 1
ATOM 7386 C CA . ALA B 1 215 ? 11.219 3.293 34.812 1 77.88 215 ALA B CA 1
ATOM 7387 C C . ALA B 1 215 ? 12.453 3.033 35.656 1 77.88 215 ALA B C 1
ATOM 7389 O O . ALA B 1 215 ? 13.562 2.877 35.125 1 77.88 215 ALA B O 1
ATOM 7390 N N . GLU B 1 216 ? 12.266 2.873 36.875 1 77.5 216 GLU B N 1
ATOM 7391 C CA . GLU B 1 216 ? 13.375 2.619 37.781 1 77.5 216 GLU B CA 1
ATOM 7392 C C . GLU B 1 216 ? 13.898 1.194 37.625 1 77.5 216 GLU B C 1
ATOM 7394 O O . GLU B 1 216 ? 15.109 0.961 37.688 1 77.5 216 GLU B O 1
ATOM 7399 N N . VAL B 1 217 ? 12.992 0.358 37.344 1 72.62 217 VAL B N 1
ATOM 7400 C CA . VAL B 1 217 ? 13.383 -1.035 37.156 1 72.62 217 VAL B CA 1
ATOM 7401 C C . VAL B 1 217 ? 14.188 -1.18 35.875 1 72.62 217 VAL B C 1
ATOM 7403 O O . VAL B 1 217 ? 15.156 -1.939 35.812 1 72.62 217 VAL B O 1
ATOM 7406 N N . MET B 1 218 ? 13.75 -0.478 34.938 1 73.44 218 MET B N 1
ATOM 7407 C CA . MET B 1 218 ? 14.43 -0.551 33.656 1 73.44 218 MET B CA 1
ATOM 7408 C C . MET B 1 218 ? 15.836 0.032 33.75 1 73.44 218 MET B C 1
ATOM 7410 O O . MET B 1 218 ? 16.75 -0.462 33.094 1 73.44 218 MET B O 1
ATOM 7414 N N . LYS B 1 219 ? 15.977 1.024 34.531 1 68.94 219 LYS B N 1
ATOM 7415 C CA . LYS B 1 219 ? 17.266 1.695 34.719 1 68.94 219 LYS B CA 1
ATOM 7416 C C . LYS B 1 219 ? 18.25 0.792 35.438 1 68.94 219 LYS B C 1
ATOM 7418 O O . LYS B 1 219 ? 19.438 0.742 35.094 1 68.94 219 LYS B O 1
ATOM 7423 N N . ASN B 1 220 ? 17.688 0.098 36.375 1 65.19 220 ASN B N 1
ATOM 7424 C CA . ASN B 1 220 ? 18.578 -0.619 37.281 1 65.19 220 ASN B CA 1
ATOM 7425 C C . ASN B 1 220 ? 18.812 -2.057 36.844 1 65.19 220 ASN B C 1
ATOM 7427 O O . ASN B 1 220 ? 19.625 -2.775 37.438 1 65.19 220 ASN B O 1
ATOM 7431 N N . GLY B 1 221 ? 18.078 -2.492 35.844 1 62.41 221 GLY B N 1
ATOM 7432 C CA . GLY B 1 221 ? 18.109 -3.932 35.656 1 62.41 221 GLY B CA 1
ATOM 7433 C C . GLY B 1 221 ? 19.234 -4.379 34.75 1 62.41 221 GLY B C 1
ATOM 7434 O O . GLY B 1 221 ? 19.594 -3.68 33.812 1 62.41 221 GLY B O 1
ATOM 7435 N N . ARG B 1 222 ? 20.156 -5.254 35.281 1 69.5 222 ARG B N 1
ATOM 7436 C CA . ARG B 1 222 ? 21.203 -5.984 34.594 1 69.5 222 ARG B CA 1
ATOM 7437 C C . ARG B 1 222 ? 20.609 -6.973 33.594 1 69.5 222 ARG B C 1
ATOM 7439 O O . ARG B 1 222 ? 20.844 -8.18 33.688 1 69.5 222 ARG B O 1
ATOM 7446 N N . LYS B 1 223 ? 19.688 -6.453 32.75 1 83.12 223 LYS B N 1
ATOM 7447 C CA . LYS B 1 223 ? 19.078 -7.34 31.766 1 83.12 223 LYS B CA 1
ATOM 7448 C C . LYS B 1 223 ? 19.938 -7.402 30.5 1 83.12 223 LYS B C 1
ATOM 7450 O O . LYS B 1 223 ? 20.719 -6.496 30.219 1 83.12 223 LYS B O 1
ATOM 7455 N N . SER B 1 224 ? 19.953 -8.555 29.922 1 87.19 224 SER B N 1
ATOM 7456 C CA . SER B 1 224 ? 20.641 -8.711 28.656 1 87.19 224 SER B CA 1
ATOM 7457 C C . SER B 1 224 ? 20.062 -7.793 27.594 1 87.19 224 SER B C 1
ATOM 7459 O O . SER B 1 224 ? 18.938 -7.301 27.734 1 87.19 224 SER B O 1
ATOM 7461 N N . VAL B 1 225 ? 20.797 -7.48 26.578 1 89.12 225 VAL B N 1
ATOM 7462 C CA . VAL B 1 225 ? 20.375 -6.602 25.5 1 89.12 225 VAL B CA 1
ATOM 7463 C C . VAL B 1 225 ? 19.141 -7.176 24.812 1 89.12 225 VAL B C 1
ATOM 7465 O O . VAL B 1 225 ? 18.219 -6.434 24.453 1 89.12 225 VAL B O 1
ATOM 7468 N N . GLU B 1 226 ? 19.094 -8.469 24.734 1 91.62 226 GLU B N 1
ATOM 7469 C CA . GLU B 1 226 ? 17.984 -9.125 24.062 1 91.62 226 GLU B CA 1
ATOM 7470 C C . GLU B 1 226 ? 16.703 -9.008 24.875 1 91.62 226 GLU B C 1
ATOM 7472 O O . GLU B 1 226 ? 15.625 -8.773 24.328 1 91.62 226 GLU B O 1
ATOM 7477 N N . THR B 1 227 ? 16.812 -9.148 26.125 1 91.62 227 THR B N 1
ATOM 7478 C CA . THR B 1 227 ? 15.641 -9.062 27 1 91.62 227 THR B CA 1
ATOM 7479 C C . THR B 1 227 ? 15.109 -7.633 27.031 1 91.62 227 THR B C 1
ATOM 7481 O O . THR B 1 227 ? 13.898 -7.414 26.969 1 91.62 227 THR B O 1
ATOM 7484 N N . MET B 1 228 ? 16.047 -6.723 27.125 1 91.5 228 MET B N 1
ATOM 7485 C CA . MET B 1 228 ? 15.641 -5.32 27.141 1 91.5 228 MET B CA 1
ATOM 7486 C C . MET B 1 228 ? 15 -4.934 25.812 1 91.5 228 MET B C 1
ATOM 7488 O O . MET B 1 228 ? 13.969 -4.258 25.781 1 91.5 228 MET B O 1
ATOM 7492 N N . ALA B 1 229 ? 15.617 -5.375 24.797 1 93.75 229 ALA B N 1
ATOM 7493 C CA . ALA B 1 229 ? 15.102 -5.07 23.453 1 93.75 229 ALA B CA 1
ATOM 7494 C C . ALA B 1 229 ? 13.703 -5.656 23.266 1 93.75 229 ALA B C 1
ATOM 7496 O O . ALA B 1 229 ? 12.852 -5.039 22.625 1 93.75 229 ALA B O 1
ATOM 7497 N N . TYR B 1 230 ? 13.461 -6.801 23.797 1 93.19 230 TYR B N 1
ATOM 7498 C CA . TYR B 1 230 ? 12.156 -7.426 23.625 1 93.19 230 TYR B CA 1
ATOM 7499 C C . TYR B 1 230 ? 11.086 -6.688 24.438 1 93.19 230 TYR B C 1
ATOM 7501 O O . TYR B 1 230 ? 9.961 -6.523 23.969 1 93.19 230 TYR B O 1
ATOM 7509 N N . GLU B 1 231 ? 11.422 -6.266 25.625 1 91.81 231 GLU B N 1
ATOM 7510 C CA . GLU B 1 231 ? 10.477 -5.504 26.438 1 91.81 231 GLU B CA 1
ATOM 7511 C C . GLU B 1 231 ? 10.109 -4.184 25.75 1 91.81 231 GLU B C 1
ATOM 7513 O O . GLU B 1 231 ? 8.945 -3.793 25.734 1 91.81 231 GLU B O 1
ATOM 7518 N N . LEU B 1 232 ? 11.117 -3.604 25.203 1 92.88 232 LEU B N 1
ATOM 7519 C CA . LEU B 1 232 ? 10.859 -2.359 24.484 1 92.88 232 LEU B CA 1
ATOM 7520 C C . LEU B 1 232 ? 10.086 -2.619 23.203 1 92.88 232 LEU B C 1
ATOM 7522 O O . LEU B 1 232 ? 9.164 -1.864 22.859 1 92.88 232 LEU B O 1
ATOM 7526 N N . PHE B 1 233 ? 10.391 -3.664 22.531 1 93.12 233 PHE B N 1
ATOM 7527 C CA . PHE B 1 233 ? 9.695 -4.039 21.312 1 93.12 233 PHE B CA 1
ATOM 7528 C C . PHE B 1 233 ? 8.219 -4.273 21.578 1 93.12 233 PHE B C 1
ATOM 7530 O O . PHE B 1 233 ? 7.367 -3.859 20.781 1 93.12 233 PHE B O 1
ATOM 7537 N N . ALA B 1 234 ? 7.957 -4.91 22.609 1 89.94 234 ALA B N 1
ATOM 7538 C CA . ALA B 1 234 ? 6.57 -5.223 22.938 1 89.94 234 ALA B CA 1
ATOM 7539 C C . ALA B 1 234 ? 5.758 -3.949 23.141 1 89.94 234 ALA B C 1
ATOM 7541 O O . ALA B 1 234 ? 4.559 -3.918 22.844 1 89.94 234 ALA B O 1
ATOM 7542 N N . MET B 1 235 ? 6.434 -2.945 23.531 1 88.75 235 MET B N 1
ATOM 7543 C CA . MET B 1 235 ? 5.754 -1.672 23.766 1 88.75 235 MET B CA 1
ATOM 7544 C C . MET B 1 235 ? 5.684 -0.856 22.484 1 88.75 235 MET B C 1
ATOM 7546 O O . MET B 1 235 ? 4.664 -0.219 22.203 1 88.75 235 MET B O 1
ATOM 7550 N N . PHE B 1 236 ? 6.715 -0.963 21.641 1 89.81 236 PHE B N 1
ATOM 7551 C CA . PHE B 1 236 ? 6.848 -0.008 20.547 1 89.81 236 PHE B CA 1
ATOM 7552 C C . PHE B 1 236 ? 6.402 -0.63 19.219 1 89.81 236 PHE B C 1
ATOM 7554 O O . PHE B 1 236 ? 6.363 0.047 18.188 1 89.81 236 PHE B O 1
ATOM 7561 N N . ARG B 1 237 ? 6.066 -1.869 19.203 1 88.81 237 ARG B N 1
ATOM 7562 C CA . ARG B 1 237 ? 5.617 -2.529 17.984 1 88.81 237 ARG B CA 1
ATOM 7563 C C . ARG B 1 237 ? 4.352 -1.873 17.438 1 88.81 237 ARG B C 1
ATOM 7565 O O . ARG B 1 237 ? 4 -2.061 16.266 1 88.81 237 ARG B O 1
ATOM 7572 N N . VAL B 1 238 ? 3.68 -1.04 18.219 1 86.94 238 VAL B N 1
ATOM 7573 C CA . VAL B 1 238 ? 2.451 -0.359 17.828 1 86.94 238 VAL B CA 1
ATOM 7574 C C . VAL B 1 238 ? 2.764 0.714 16.781 1 86.94 238 VAL B C 1
ATOM 7576 O O . VAL B 1 238 ? 1.882 1.128 16.031 1 86.94 238 VAL B O 1
ATOM 7579 N N . LEU B 1 239 ? 4.035 1.06 16.75 1 85.19 239 LEU B N 1
ATOM 7580 C CA . LEU B 1 239 ? 4.438 2.098 15.805 1 85.19 239 LEU B CA 1
ATOM 7581 C C . LEU B 1 239 ? 4.348 1.593 14.367 1 85.19 239 LEU B C 1
ATOM 7583 O O . LEU B 1 239 ? 4.293 2.389 13.43 1 85.19 239 LEU B O 1
ATOM 7587 N N . PHE B 1 240 ? 4.285 0.265 14.133 1 82.5 240 PHE B N 1
ATOM 7588 C CA . PHE B 1 240 ? 4.145 -0.34 12.812 1 82.5 240 PHE B CA 1
ATOM 7589 C C . PHE B 1 240 ? 2.818 0.059 12.172 1 82.5 240 PHE B C 1
ATOM 7591 O O . PHE B 1 240 ? 2.74 0.24 10.953 1 82.5 240 PHE B O 1
ATOM 7598 N N . VAL B 1 241 ? 1.803 0.158 13.062 1 77.94 241 VAL B N 1
ATOM 7599 C CA . VAL B 1 241 ? 0.481 0.496 12.547 1 77.94 241 VAL B CA 1
ATOM 7600 C C . VAL B 1 241 ? 0.145 1.943 12.898 1 77.94 241 VAL B C 1
ATOM 7602 O O . VAL B 1 241 ? -1.029 2.318 12.961 1 77.94 241 VAL B O 1
ATOM 7605 N N . ASN B 1 242 ? 1.129 2.73 13.195 1 71.38 242 ASN B N 1
ATOM 7606 C CA . ASN B 1 242 ? 1.005 4.16 13.469 1 71.38 242 ASN B CA 1
ATOM 7607 C C . ASN B 1 242 ? 0.051 4.426 14.625 1 71.38 242 ASN B C 1
ATOM 7609 O O . ASN B 1 242 ? -0.762 5.352 14.562 1 71.38 242 ASN B O 1
ATOM 7613 N N . LEU B 1 243 ? 0.12 3.539 15.641 1 72.5 243 LEU B N 1
ATOM 7614 C CA . LEU B 1 243 ? -0.615 3.783 16.875 1 72.5 243 LEU B CA 1
ATOM 7615 C C . LEU B 1 243 ? 0.188 4.672 17.828 1 72.5 243 LEU B C 1
ATOM 7617 O O . LEU B 1 243 ? 1.403 4.812 17.672 1 72.5 243 LEU B O 1
ATOM 7621 N N . VAL B 1 244 ? -0.55 5.316 18.703 1 73.06 244 VAL B N 1
ATOM 7622 C CA . VAL B 1 244 ? 0.084 6.305 19.562 1 73.06 244 VAL B CA 1
ATOM 7623 C C . VAL B 1 244 ? 0.526 5.648 20.875 1 73.06 244 VAL B C 1
ATOM 7625 O O . VAL B 1 244 ? -0.151 4.754 21.391 1 73.06 244 VAL B O 1
ATOM 7628 N N . LEU B 1 245 ? 1.696 6.039 21.266 1 79.81 245 LEU B N 1
ATOM 7629 C CA . LEU B 1 245 ? 2.258 5.559 22.516 1 79.81 245 LEU B CA 1
ATOM 7630 C C . LEU B 1 245 ? 1.808 6.438 23.688 1 79.81 245 LEU B C 1
ATOM 7632 O O . LEU B 1 245 ? 1.483 7.613 23.484 1 79.81 245 LEU B O 1
ATOM 7636 N N . SER B 1 246 ? 1.672 5.816 24.781 1 77.12 246 SER B N 1
ATOM 7637 C CA . SER B 1 246 ? 1.254 6.547 25.984 1 77.12 246 SER B CA 1
ATOM 7638 C C . SER B 1 246 ? 2.439 7.227 26.656 1 77.12 246 SER B C 1
ATOM 7640 O O . SER B 1 246 ? 3.592 6.992 26.281 1 77.12 246 SER B O 1
ATOM 7642 N N . TYR B 1 247 ? 2.174 8.047 27.672 1 77.25 247 TYR B N 1
ATOM 7643 C CA . TYR B 1 247 ? 3.18 8.766 28.438 1 77.25 247 TYR B CA 1
ATOM 7644 C C . TYR B 1 247 ? 4.016 7.801 29.281 1 77.25 247 TYR B C 1
ATOM 7646 O O . TYR B 1 247 ? 5.203 8.039 29.5 1 77.25 247 TYR B O 1
ATOM 7654 N N . LYS B 1 248 ? 3.336 6.727 29.625 1 78.81 248 LYS B N 1
ATOM 7655 C CA . LYS B 1 248 ? 4.043 5.73 30.422 1 78.81 248 LYS B CA 1
ATOM 7656 C C . LYS B 1 248 ? 5.168 5.082 29.625 1 78.81 248 LYS B C 1
ATOM 7658 O O . LYS B 1 248 ? 6.293 4.953 30.109 1 78.81 248 LYS B O 1
ATOM 7663 N N . GLU B 1 249 ? 4.852 4.742 28.453 1 85.62 249 GLU B N 1
ATOM 7664 C CA . GLU B 1 249 ? 5.852 4.117 27.594 1 85.62 249 GLU B CA 1
ATOM 7665 C C . GLU B 1 249 ? 6.98 5.086 27.266 1 85.62 249 GLU B C 1
ATOM 7667 O O . GLU B 1 249 ? 8.141 4.684 27.172 1 85.62 249 GLU B O 1
ATOM 7672 N N . ARG B 1 250 ? 6.648 6.328 27.156 1 85.62 250 ARG B N 1
ATOM 7673 C CA . ARG B 1 250 ? 7.656 7.348 26.875 1 85.62 250 ARG B CA 1
ATOM 7674 C C . ARG B 1 250 ? 8.648 7.461 28.031 1 85.62 250 ARG B C 1
ATOM 7676 O O . ARG B 1 250 ? 9.859 7.484 27.812 1 85.62 250 ARG B O 1
ATOM 7683 N N . ARG B 1 251 ? 8.133 7.414 29.203 1 84.75 251 ARG B N 1
ATOM 7684 C CA . ARG B 1 251 ? 8.977 7.59 30.375 1 84.75 251 ARG B CA 1
ATOM 7685 C C . ARG B 1 251 ? 9.875 6.379 30.594 1 84.75 251 ARG B C 1
ATOM 7687 O O . ARG B 1 251 ? 11.047 6.523 30.953 1 84.75 251 ARG B O 1
ATOM 7694 N N . ILE B 1 252 ? 9.336 5.262 30.344 1 86.56 252 ILE B N 1
ATOM 7695 C CA . ILE B 1 252 ? 10.094 4.031 30.531 1 86.56 252 ILE B CA 1
ATOM 7696 C C . ILE B 1 252 ? 11.258 3.986 29.547 1 86.56 252 ILE B C 1
ATOM 7698 O O . ILE B 1 252 ? 12.391 3.676 29.922 1 86.56 252 ILE B O 1
ATOM 7702 N N . SER B 1 253 ? 11 4.305 28.375 1 90.44 253 SER B N 1
ATOM 7703 C CA . SER B 1 253 ? 12.039 4.234 27.344 1 90.44 253 SER B CA 1
ATOM 7704 C C . SER B 1 253 ? 13.07 5.34 27.516 1 90.44 253 SER B C 1
ATOM 7706 O O . SER B 1 253 ? 14.266 5.117 27.328 1 90.44 253 SER B O 1
ATOM 7708 N N . GLN B 1 254 ? 12.625 6.531 27.938 1 89.31 254 GLN B N 1
ATOM 7709 C CA . GLN B 1 254 ? 13.539 7.645 28.156 1 89.31 254 GLN B CA 1
ATOM 7710 C C . GLN B 1 254 ? 14.469 7.359 29.328 1 89.31 254 GLN B C 1
ATOM 7712 O O . GLN B 1 254 ? 15.633 7.773 29.328 1 89.31 254 GLN B O 1
ATOM 7717 N N . ALA B 1 255 ? 13.914 6.68 30.281 1 88.38 255 ALA B N 1
ATOM 7718 C CA . ALA B 1 255 ? 14.742 6.34 31.438 1 88.38 255 ALA B CA 1
ATOM 7719 C C . ALA B 1 255 ? 15.891 5.422 31.047 1 88.38 255 ALA B C 1
ATOM 7721 O O . ALA B 1 255 ? 17 5.555 31.547 1 88.38 255 ALA B O 1
ATOM 7722 N N . TYR B 1 256 ? 15.617 4.613 30.125 1 89.69 256 TYR B N 1
ATOM 7723 C CA . TYR B 1 256 ? 16.641 3.662 29.688 1 89.69 256 TYR B CA 1
ATOM 7724 C C . TYR B 1 256 ? 17.656 4.332 28.766 1 89.69 256 TYR B C 1
ATOM 7726 O O . TYR B 1 256 ? 18.859 4.129 28.906 1 89.69 256 TYR B O 1
ATOM 7734 N N . PHE B 1 257 ? 17.297 5.18 27.844 1 91.5 257 PHE B N 1
ATOM 7735 C CA . PHE B 1 257 ? 18.188 5.699 26.797 1 91.5 257 PHE B CA 1
ATOM 7736 C C . PHE B 1 257 ? 18.812 7.012 27.234 1 91.5 257 PHE B C 1
ATOM 7738 O O . PHE B 1 257 ? 19.922 7.348 26.812 1 91.5 257 PHE B O 1
ATOM 7745 N N . LEU B 1 258 ? 18.172 7.762 28.109 1 89.81 258 LEU B N 1
ATOM 7746 C CA . LEU B 1 258 ? 18.672 9.102 28.422 1 89.81 258 LEU B CA 1
ATOM 7747 C C . LEU B 1 258 ? 19.219 9.156 29.828 1 89.81 258 LEU B C 1
ATOM 7749 O O . LEU B 1 258 ? 20.219 9.836 30.094 1 89.81 258 LEU B O 1
ATOM 7753 N N . ASP B 1 259 ? 18.656 8.414 30.75 1 85.69 259 ASP B N 1
ATOM 7754 C CA . ASP B 1 259 ? 19 8.578 32.156 1 85.69 259 ASP B CA 1
ATOM 7755 C C . ASP B 1 259 ? 20.266 7.781 32.5 1 85.69 259 ASP B C 1
ATOM 7757 O O . ASP B 1 259 ? 20.906 8.039 33.531 1 85.69 259 ASP B O 1
ATOM 7761 N N . LEU B 1 260 ? 20.547 6.801 31.75 1 82.19 260 LEU B N 1
ATOM 7762 C CA . LEU B 1 260 ? 21.734 6.016 32.031 1 82.19 260 LEU B CA 1
ATOM 7763 C C . LEU B 1 260 ? 23 6.805 31.703 1 82.19 260 LEU B C 1
ATOM 7765 O O . LEU B 1 260 ? 24.109 6.344 31.969 1 82.19 260 LEU B O 1
ATOM 7769 N N . GLY B 1 261 ? 22.875 8.031 31.391 1 72.06 261 GLY B N 1
ATOM 7770 C CA . GLY B 1 261 ? 23.953 8.984 31.172 1 72.06 261 GLY B CA 1
ATOM 7771 C C . GLY B 1 261 ? 25.062 8.438 30.297 1 72.06 261 GLY B C 1
ATOM 7772 O O . GLY B 1 261 ? 24.812 7.949 29.203 1 72.06 261 GLY B O 1
ATOM 7773 N N . ASP B 1 262 ? 26.234 8.266 30.875 1 73.25 262 ASP B N 1
ATOM 7774 C CA . ASP B 1 262 ? 27.469 7.934 30.172 1 73.25 262 ASP B CA 1
ATOM 7775 C C . ASP B 1 262 ? 27.578 6.43 29.938 1 73.25 262 ASP B C 1
ATOM 7777 O O . ASP B 1 262 ? 28.391 5.98 29.125 1 73.25 262 ASP B O 1
ATOM 7781 N N . VAL B 1 263 ? 26.719 5.695 30.516 1 80.25 263 VAL B N 1
ATOM 7782 C CA . VAL B 1 263 ? 26.75 4.25 30.328 1 80.25 263 VAL B CA 1
ATOM 7783 C C . VAL B 1 263 ? 26.125 3.891 28.984 1 80.25 263 VAL B C 1
ATOM 7785 O O . VAL B 1 263 ? 26.562 2.941 28.328 1 80.25 263 VAL B O 1
ATOM 7788 N N . MET B 1 264 ? 25.219 4.75 28.656 1 87.81 264 MET B N 1
ATOM 7789 C CA . MET B 1 264 ? 24.578 4.492 27.359 1 87.81 264 MET B CA 1
ATOM 7790 C C . MET B 1 264 ? 25.359 5.133 26.219 1 87.81 264 MET B C 1
ATOM 7792 O O . MET B 1 264 ? 25.203 6.324 25.953 1 87.81 264 MET B O 1
ATOM 7796 N N . THR B 1 265 ? 26.172 4.316 25.641 1 88.75 265 THR B N 1
ATOM 7797 C CA . THR B 1 265 ? 26.922 4.773 24.484 1 88.75 265 THR B CA 1
ATOM 7798 C C . THR B 1 265 ? 26.094 4.594 23.203 1 88.75 265 THR B C 1
ATOM 7800 O O . THR B 1 265 ? 25.078 3.914 23.219 1 88.75 265 THR B O 1
ATOM 7803 N N . ALA B 1 266 ? 26.531 5.227 22.156 1 91.44 266 ALA B N 1
ATOM 7804 C CA . ALA B 1 266 ? 25.859 5.09 20.875 1 91.44 266 ALA B CA 1
ATOM 7805 C C . ALA B 1 266 ? 25.844 3.637 20.406 1 91.44 266 ALA B C 1
ATOM 7807 O O . ALA B 1 266 ? 24.828 3.154 19.891 1 91.44 266 ALA B O 1
ATOM 7808 N N . ALA B 1 267 ? 26.922 2.949 20.656 1 89.88 267 ALA B N 1
ATOM 7809 C CA . ALA B 1 267 ? 27.016 1.549 20.25 1 89.88 267 ALA B CA 1
ATOM 7810 C C . ALA B 1 267 ? 26 0.69 20.984 1 89.88 267 ALA B C 1
ATOM 7812 O O . ALA B 1 267 ? 25.359 -0.177 20.391 1 89.88 267 ALA B O 1
ATOM 7813 N N . ALA B 1 268 ? 25.828 0.953 22.25 1 90.38 268 ALA B N 1
ATOM 7814 C CA . ALA B 1 268 ? 24.875 0.187 23.047 1 90.38 268 ALA B CA 1
ATOM 7815 C C . ALA B 1 268 ? 23.438 0.501 22.656 1 90.38 268 ALA B C 1
ATOM 7817 O O . ALA B 1 268 ? 22.594 -0.399 22.562 1 90.38 268 ALA B O 1
ATOM 7818 N N . ALA B 1 269 ? 23.203 1.755 22.422 1 92.62 269 ALA B N 1
ATOM 7819 C CA . ALA B 1 269 ? 21.859 2.172 22.031 1 92.62 269 ALA B CA 1
ATOM 7820 C C . ALA B 1 269 ? 21.453 1.563 20.703 1 92.62 269 ALA B C 1
ATOM 7822 O O . ALA B 1 269 ? 20.344 1.026 20.562 1 92.62 269 ALA B O 1
ATOM 7823 N N . PHE B 1 270 ? 22.359 1.586 19.75 1 91.69 270 PHE B N 1
ATOM 7824 C CA . PHE B 1 270 ? 22.031 1.087 18.422 1 91.69 270 PHE B CA 1
ATOM 7825 C C . PHE B 1 270 ? 21.969 -0.436 18.406 1 91.69 270 PHE B C 1
ATOM 7827 O O . PHE B 1 270 ? 21.266 -1.029 17.594 1 91.69 270 PHE B O 1
ATOM 7834 N N . GLU B 1 271 ? 22.656 -0.995 19.297 1 91.06 271 GLU B N 1
ATOM 7835 C CA . GLU B 1 271 ? 22.562 -2.447 19.406 1 91.06 271 GLU B CA 1
ATOM 7836 C C . GLU B 1 271 ? 21.156 -2.875 19.844 1 91.06 271 GLU B C 1
ATOM 7838 O O . GLU B 1 271 ? 20.594 -3.826 19.297 1 91.06 271 GLU B O 1
ATOM 7843 N N . VAL B 1 272 ? 20.625 -2.182 20.766 1 92.62 272 VAL B N 1
ATOM 7844 C CA . VAL B 1 272 ? 19.266 -2.482 21.234 1 92.62 272 VAL B CA 1
ATOM 7845 C C . VAL B 1 272 ? 18.266 -2.223 20.109 1 92.62 272 VAL B C 1
ATOM 7847 O O . VAL B 1 272 ? 17.375 -3.035 19.875 1 92.62 272 VAL B O 1
ATOM 7850 N N . VAL B 1 273 ? 18.469 -1.152 19.406 1 92.94 273 VAL B N 1
ATOM 7851 C CA . VAL B 1 273 ? 17.562 -0.779 18.328 1 92.94 273 VAL B CA 1
ATOM 7852 C C . VAL B 1 273 ? 17.641 -1.816 17.203 1 92.94 273 VAL B C 1
ATOM 7854 O O . VAL B 1 273 ? 16.625 -2.174 16.609 1 92.94 273 VAL B O 1
ATOM 7857 N N . GLU B 1 274 ? 18.844 -2.309 16.984 1 91.81 274 GLU B N 1
ATOM 7858 C CA . GLU B 1 274 ? 19.031 -3.314 15.945 1 91.81 274 GLU B CA 1
ATOM 7859 C C . GLU B 1 274 ? 18.281 -4.602 16.281 1 91.81 274 GLU B C 1
ATOM 7861 O O . GLU B 1 274 ? 17.656 -5.203 15.414 1 91.81 274 GLU B O 1
ATOM 7866 N N . VAL B 1 275 ? 18.328 -4.945 17.5 1 93 275 VAL B N 1
ATOM 7867 C CA . VAL B 1 275 ? 17.641 -6.164 17.922 1 93 275 VAL B CA 1
ATOM 7868 C C . VAL B 1 275 ? 16.141 -5.957 17.859 1 93 275 VAL B C 1
ATOM 7870 O O . VAL B 1 275 ? 15.398 -6.852 17.453 1 93 275 VAL B O 1
ATOM 7873 N N . GLU B 1 276 ? 15.703 -4.789 18.188 1 94 276 GLU B N 1
ATOM 7874 C CA . GLU B 1 276 ? 14.281 -4.477 18.109 1 94 276 GLU B CA 1
ATOM 7875 C C . GLU B 1 276 ? 13.781 -4.512 16.672 1 94 276 GLU B C 1
ATOM 7877 O O . GLU B 1 276 ? 12.719 -5.062 16.391 1 94 276 GLU B O 1
ATOM 7882 N N . LEU B 1 277 ? 14.562 -3.961 15.836 1 92.25 277 LEU B N 1
ATOM 7883 C CA . LEU B 1 277 ? 14.203 -3.98 14.422 1 92.25 277 LEU B CA 1
ATOM 7884 C C . LEU B 1 277 ? 14.211 -5.406 13.883 1 92.25 277 LEU B C 1
ATOM 7886 O O . LEU B 1 277 ? 13.453 -5.73 12.969 1 92.25 277 LEU B O 1
ATOM 7890 N N . GLY B 1 278 ? 15.086 -6.188 14.484 1 91.88 278 GLY B N 1
ATOM 7891 C CA . GLY B 1 278 ? 15.078 -7.598 14.133 1 91.88 278 GLY B CA 1
ATOM 7892 C C . GLY B 1 278 ? 13.781 -8.305 14.5 1 91.88 278 GLY B C 1
ATOM 7893 O O . GLY B 1 278 ? 13.289 -9.141 13.742 1 91.88 278 GLY B O 1
ATOM 7894 N N . PHE B 1 279 ? 13.227 -7.918 15.594 1 93.19 279 PHE B N 1
ATOM 7895 C CA . PHE B 1 279 ? 11.938 -8.477 16 1 93.19 279 PHE B CA 1
ATOM 7896 C C . PHE B 1 279 ? 10.828 -8.008 15.07 1 93.19 279 PHE B C 1
ATOM 7898 O O . PHE B 1 279 ? 9.922 -8.781 14.742 1 93.19 279 PHE B O 1
ATOM 7905 N N . LEU B 1 280 ? 10.938 -6.805 14.68 1 91.62 280 LEU B N 1
ATOM 7906 C CA . LEU B 1 280 ? 9.938 -6.258 13.766 1 91.62 280 LEU B CA 1
ATOM 7907 C C . LEU B 1 280 ? 10.008 -6.949 12.414 1 91.62 280 LEU B C 1
ATOM 7909 O O . LEU B 1 280 ? 8.977 -7.254 11.805 1 91.62 280 LEU B O 1
ATOM 7913 N N . TYR B 1 281 ? 11.234 -7.207 11.961 1 92.38 281 TYR B N 1
ATOM 7914 C CA . TYR B 1 281 ? 11.43 -7.945 10.719 1 92.38 281 TYR B CA 1
ATOM 7915 C C . TYR B 1 281 ? 10.82 -9.344 10.805 1 92.38 281 TYR B C 1
ATOM 7917 O O . TYR B 1 281 ? 10.117 -9.781 9.891 1 92.38 281 TYR B O 1
ATOM 7925 N N . ASP B 1 282 ? 11.016 -9.969 11.883 1 92.31 282 ASP B N 1
ATOM 7926 C CA . ASP B 1 282 ? 10.547 -11.336 12.055 1 92.31 282 ASP B CA 1
ATOM 7927 C C . ASP B 1 282 ? 9.023 -11.383 12.148 1 92.31 282 ASP B C 1
ATOM 7929 O O . ASP B 1 282 ? 8.398 -12.344 11.703 1 92.31 282 ASP B O 1
ATOM 7933 N N . MET B 1 283 ? 8.531 -10.453 12.688 1 91.56 283 MET B N 1
ATOM 7934 C CA . MET B 1 283 ? 7.078 -10.391 12.805 1 91.56 283 MET B CA 1
ATOM 7935 C C . MET B 1 283 ? 6.434 -10.211 11.43 1 91.56 283 MET B C 1
ATOM 7937 O O . MET B 1 283 ? 5.383 -10.805 11.156 1 91.56 283 MET B O 1
ATOM 7941 N N . ALA B 1 284 ? 7.074 -9.484 10.539 1 92.06 284 ALA B N 1
ATOM 7942 C CA . ALA B 1 284 ? 6.461 -9.133 9.266 1 92.06 284 ALA B CA 1
ATOM 7943 C C . ALA B 1 284 ? 6.828 -10.141 8.18 1 92.06 284 ALA B C 1
ATOM 7945 O O . ALA B 1 284 ? 6.035 -10.398 7.27 1 92.06 284 ALA B O 1
ATOM 7946 N N . TYR B 1 285 ? 8.047 -10.82 8.273 1 93.5 285 TYR B N 1
ATOM 7947 C CA . TYR B 1 285 ? 8.523 -11.523 7.09 1 93.5 285 TYR B CA 1
ATOM 7948 C C . TYR B 1 285 ? 8.844 -12.977 7.418 1 93.5 285 TYR B C 1
ATOM 7950 O O . TYR B 1 285 ? 9.242 -13.742 6.535 1 93.5 285 TYR B O 1
ATOM 7958 N N . THR B 1 286 ? 8.703 -13.352 8.633 1 94.12 286 THR B N 1
ATOM 7959 C CA . THR B 1 286 ? 8.977 -14.734 9.016 1 94.12 286 THR B CA 1
ATOM 7960 C C . THR B 1 286 ? 7.801 -15.328 9.781 1 94.12 286 THR B C 1
ATOM 7962 O O . THR B 1 286 ? 6.773 -14.672 9.953 1 94.12 286 THR B O 1
ATOM 7965 N N . LYS B 1 287 ? 7.941 -16.594 10.195 1 93.69 287 LYS B N 1
ATOM 7966 C CA . LYS B 1 287 ? 6.887 -17.281 10.93 1 93.69 287 LYS B CA 1
ATOM 7967 C C . LYS B 1 287 ? 7.039 -17.078 12.438 1 93.69 287 LYS B C 1
ATOM 7969 O O . LYS B 1 287 ? 6.523 -17.875 13.227 1 93.69 287 LYS B O 1
ATOM 7974 N N . ALA B 1 288 ? 7.684 -16.109 12.828 1 87.88 288 ALA B N 1
ATOM 7975 C CA . ALA B 1 288 ? 7.965 -15.875 14.242 1 87.88 288 ALA B CA 1
ATOM 7976 C C . ALA B 1 288 ? 6.676 -15.641 15.031 1 87.88 288 ALA B C 1
ATOM 7978 O O . ALA B 1 288 ? 6.598 -15.969 16.219 1 87.88 288 ALA B O 1
ATOM 7979 N N . ALA B 1 289 ? 5.633 -15.141 14.383 1 84 289 ALA B N 1
ATOM 7980 C CA . ALA B 1 289 ? 4.367 -14.875 15.055 1 84 289 ALA B CA 1
ATOM 7981 C C . ALA B 1 289 ? 3.727 -16.172 15.555 1 84 289 ALA B C 1
ATOM 7983 O O . ALA B 1 289 ? 3.021 -16.172 16.562 1 84 289 ALA B O 1
ATOM 7984 N N . VAL B 1 290 ? 4.035 -17.203 14.867 1 86.75 290 VAL B N 1
ATOM 7985 C CA . VAL B 1 290 ? 3.428 -18.484 15.219 1 86.75 290 VAL B CA 1
ATOM 7986 C C . VAL B 1 290 ? 4.406 -19.312 16.062 1 86.75 290 VAL B C 1
ATOM 7988 O O . VAL B 1 290 ? 4.016 -19.922 17.062 1 86.75 290 VAL B O 1
ATOM 7991 N N . SER B 1 291 ? 5.648 -19.203 15.727 1 87 291 SER B N 1
ATOM 7992 C CA . SER B 1 291 ? 6.645 -20.062 16.375 1 87 291 SER B CA 1
ATOM 7993 C C . SER B 1 291 ? 6.902 -19.625 17.797 1 87 291 SER B C 1
ATOM 7995 O O . SER B 1 291 ? 7.418 -20.391 18.609 1 87 291 SER B O 1
ATOM 7997 N N . SER B 1 292 ? 6.449 -18.438 18.125 1 83.69 292 SER B N 1
ATOM 7998 C CA . SER B 1 292 ? 6.723 -17.922 19.469 1 83.69 292 SER B CA 1
ATOM 7999 C C . SER B 1 292 ? 5.562 -18.203 20.422 1 83.69 292 SER B C 1
ATOM 8001 O O . SER B 1 292 ? 5.664 -17.953 21.625 1 83.69 292 SER B O 1
ATOM 8003 N N . THR B 1 293 ? 4.551 -18.766 19.906 1 88 293 THR B N 1
ATOM 8004 C CA . THR B 1 293 ? 3.396 -19.078 20.734 1 88 293 THR B CA 1
ATOM 8005 C C . THR B 1 293 ? 3.424 -20.531 21.188 1 88 293 THR B C 1
ATOM 8007 O O . THR B 1 293 ? 4.082 -21.375 20.562 1 88 293 THR B O 1
ATOM 8010 N N . ARG B 1 294 ? 2.727 -20.844 22.25 1 89.25 294 ARG B N 1
ATOM 8011 C CA . ARG B 1 294 ? 2.66 -22.203 22.766 1 89.25 294 ARG B CA 1
ATOM 8012 C C . ARG B 1 294 ? 1.952 -23.125 21.781 1 89.25 294 ARG B C 1
ATOM 8014 O O . ARG B 1 294 ? 2.404 -24.25 21.531 1 89.25 294 ARG B O 1
ATOM 8021 N N . ARG B 1 295 ? 0.939 -22.641 21.188 1 90.19 295 ARG B N 1
ATOM 8022 C CA . ARG B 1 295 ? 0.21 -23.422 20.188 1 90.19 295 ARG B CA 1
ATOM 8023 C C . ARG B 1 295 ? 1.062 -23.672 18.953 1 90.19 295 ARG B C 1
ATOM 8025 O O . ARG B 1 295 ? 1.026 -24.766 18.375 1 90.19 295 ARG B O 1
ATOM 8032 N N . GLY B 1 296 ? 1.803 -22.672 18.625 1 91.19 296 GLY B N 1
ATOM 8033 C CA . GLY B 1 296 ? 2.672 -22.828 17.469 1 91.19 296 GLY B CA 1
ATOM 8034 C C . GLY B 1 296 ? 3.779 -23.844 17.688 1 91.19 296 GLY B C 1
ATOM 8035 O O . GLY B 1 296 ? 4.094 -24.625 16.781 1 91.19 296 GLY B O 1
ATOM 8036 N N . CYS B 1 297 ? 4.238 -23.938 18.844 1 90.25 297 CYS B N 1
ATOM 8037 C CA . CYS B 1 297 ? 5.285 -24.906 19.172 1 90.25 297 CYS B CA 1
ATOM 8038 C C . CYS B 1 297 ? 4.73 -26.328 19.188 1 90.25 297 CYS B C 1
ATOM 8040 O O . CYS B 1 297 ? 5.387 -27.266 18.734 1 90.25 297 CYS B O 1
ATOM 8042 N N . LEU B 1 298 ? 3.561 -26.422 19.703 1 93.94 298 LEU B N 1
ATOM 8043 C CA . LEU B 1 298 ? 2.93 -27.734 19.734 1 93.94 298 LEU B CA 1
ATOM 8044 C C . LEU B 1 298 ? 2.654 -28.25 18.312 1 93.94 298 LEU B C 1
ATOM 8046 O O . LEU B 1 298 ? 2.914 -29.406 18.016 1 93.94 298 LEU B O 1
ATOM 8050 N N . LEU B 1 299 ? 2.174 -27.375 17.531 1 94.56 299 LEU B N 1
ATOM 8051 C CA . LEU B 1 299 ? 1.874 -27.766 16.156 1 94.56 299 LEU B CA 1
ATOM 8052 C C . LEU B 1 299 ? 3.152 -28.109 15.391 1 94.56 299 LEU B C 1
ATOM 8054 O O . LEU B 1 299 ? 3.17 -29.031 14.586 1 94.56 299 LEU B O 1
ATOM 8058 N N . ARG B 1 300 ? 4.133 -27.359 15.656 1 93.06 300 ARG B N 1
ATOM 8059 C CA . ARG B 1 300 ? 5.414 -27.641 15.023 1 93.06 300 ARG B CA 1
ATOM 8060 C C . ARG B 1 300 ? 5.953 -29 15.461 1 93.06 300 ARG B C 1
ATOM 8062 O O . ARG B 1 300 ? 6.504 -29.75 14.648 1 93.06 300 ARG B O 1
ATOM 8069 N N . PHE B 1 301 ? 5.746 -29.328 16.688 1 94.62 301 PHE B N 1
ATOM 8070 C CA . PHE B 1 301 ? 6.195 -30.625 17.188 1 94.62 301 PHE B CA 1
ATOM 8071 C C . PHE B 1 301 ? 5.391 -31.766 16.562 1 94.62 301 PHE B C 1
ATOM 8073 O O . PHE B 1 301 ? 5.949 -32.781 16.188 1 94.62 301 PHE B O 1
ATOM 8080 N N . VAL B 1 302 ? 4.148 -31.484 16.484 1 96.75 302 VAL B N 1
ATOM 8081 C CA . VAL B 1 302 ? 3.285 -32.5 15.875 1 96.75 302 VAL B CA 1
ATOM 8082 C C . VAL B 1 302 ? 3.682 -32.688 14.414 1 96.75 302 VAL B C 1
ATOM 8084 O O . VAL B 1 302 ? 3.764 -33.844 13.945 1 96.75 302 VAL B O 1
ATOM 8087 N N . ALA B 1 303 ? 3.977 -31.641 13.703 1 96.44 303 ALA B N 1
ATOM 8088 C CA . ALA B 1 303 ? 4.355 -31.75 12.297 1 96.44 303 ALA B CA 1
ATOM 8089 C C . ALA B 1 303 ? 5.676 -32.5 12.133 1 96.44 303 ALA B C 1
ATOM 8091 O O . ALA B 1 303 ? 5.801 -33.344 11.266 1 96.44 303 ALA B O 1
ATOM 8092 N N . THR B 1 304 ? 6.613 -32.219 13.016 1 96.56 304 THR B N 1
ATOM 8093 C CA . THR B 1 304 ? 7.902 -32.875 12.945 1 96.56 304 THR B CA 1
ATOM 8094 C C . THR B 1 304 ? 7.77 -34.344 13.344 1 96.56 304 THR B C 1
ATOM 8096 O O . THR B 1 304 ? 8.398 -35.219 12.742 1 96.56 304 THR B O 1
ATOM 8099 N N . ALA B 1 305 ? 6.93 -34.625 14.305 1 97.75 305 ALA B N 1
ATOM 8100 C CA . ALA B 1 305 ? 6.691 -36 14.719 1 97.75 305 ALA B CA 1
ATOM 8101 C C . ALA B 1 305 ? 6.059 -36.812 13.594 1 97.75 305 ALA B C 1
ATOM 8103 O O . ALA B 1 305 ? 6.434 -37.969 13.359 1 97.75 305 ALA B O 1
ATOM 8104 N N . CYS B 1 306 ? 5.145 -36.188 12.906 1 97.88 306 CYS B N 1
ATOM 8105 C CA . CYS B 1 306 ? 4.512 -36.844 11.773 1 97.88 306 CYS B CA 1
ATOM 8106 C C . CYS B 1 306 ? 5.535 -37.156 10.695 1 97.88 306 CYS B C 1
ATOM 8108 O O . CYS B 1 306 ? 5.5 -38.25 10.102 1 97.88 306 CYS B O 1
ATOM 8110 N N . LEU B 1 307 ? 6.449 -36.312 10.453 1 97.31 307 LEU B N 1
ATOM 8111 C CA . LEU B 1 307 ? 7.469 -36.531 9.43 1 97.31 307 LEU B CA 1
ATOM 8112 C C . LEU B 1 307 ? 8.43 -37.625 9.852 1 97.31 307 LEU B C 1
ATOM 8114 O O . LEU B 1 307 ? 8.797 -38.469 9.039 1 97.31 307 LEU B O 1
ATOM 8118 N N . VAL B 1 308 ? 8.781 -37.656 11.117 1 97.62 308 VAL B N 1
ATOM 8119 C CA . VAL B 1 308 ? 9.711 -38.688 11.625 1 97.62 308 VAL B CA 1
ATOM 8120 C C . VAL B 1 308 ? 9.047 -40.062 11.578 1 97.62 308 VAL B C 1
ATOM 8122 O O . VAL B 1 308 ? 9.664 -41.031 11.148 1 97.62 308 VAL B O 1
ATOM 8125 N N . VAL B 1 309 ? 7.781 -40.094 11.953 1 97.75 309 VAL B N 1
ATOM 8126 C CA . VAL B 1 309 ? 7.059 -41.344 11.906 1 97.75 309 VAL B CA 1
ATOM 8127 C C . VAL B 1 309 ? 6.922 -41.812 10.461 1 97.75 309 VAL B C 1
ATOM 8129 O O . VAL B 1 309 ? 7.031 -43.031 10.172 1 97.75 309 VAL B O 1
ATOM 8132 N N . ALA B 1 310 ? 6.707 -40.875 9.578 1 97.06 310 ALA B N 1
ATOM 8133 C CA . ALA B 1 310 ? 6.617 -41.219 8.164 1 97.06 310 ALA B CA 1
ATOM 8134 C C . ALA B 1 310 ? 7.93 -41.812 7.652 1 97.06 310 ALA B C 1
ATOM 8136 O O . ALA B 1 310 ? 7.93 -42.75 6.848 1 97.06 310 ALA B O 1
ATOM 8137 N N . VAL B 1 311 ? 9.078 -41.281 8.125 1 96.69 311 VAL B N 1
ATOM 8138 C CA . VAL B 1 311 ? 10.391 -41.812 7.742 1 96.69 311 VAL B CA 1
ATOM 8139 C C . VAL B 1 311 ? 10.539 -43.219 8.242 1 96.69 311 VAL B C 1
ATOM 8141 O O . VAL B 1 311 ? 10.945 -44.125 7.492 1 96.69 311 VAL B O 1
ATOM 8144 N N . VAL B 1 312 ? 10.141 -43.5 9.469 1 96.56 312 VAL B N 1
ATOM 8145 C CA . VAL B 1 312 ? 10.273 -44.812 10.07 1 96.56 312 VAL B CA 1
ATOM 8146 C C . VAL B 1 312 ? 9.375 -45.812 9.336 1 96.56 312 VAL B C 1
ATOM 8148 O O . VAL B 1 312 ? 9.797 -46.938 9.023 1 96.56 312 VAL B O 1
ATOM 8151 N N . LEU B 1 313 ? 8.148 -45.375 9.008 1 95.31 313 LEU B N 1
ATOM 8152 C CA . LEU B 1 313 ? 7.219 -46.25 8.305 1 95.31 313 LEU B CA 1
ATOM 8153 C C . LEU B 1 313 ? 7.746 -46.594 6.914 1 95.31 313 LEU B C 1
ATOM 8155 O O . LEU B 1 313 ? 7.633 -47.75 6.473 1 95.31 313 LEU B O 1
ATOM 8159 N N . PHE B 1 314 ? 8.328 -45.656 6.199 1 94.12 314 PHE B N 1
ATOM 8160 C CA . PHE B 1 314 ? 8.844 -45.906 4.855 1 94.12 314 PHE B CA 1
ATOM 8161 C C . PHE B 1 314 ? 10.062 -46.812 4.898 1 94.12 314 PHE B C 1
ATOM 8163 O O . PHE B 1 314 ? 10.242 -47.656 4.012 1 94.12 314 PHE B O 1
ATOM 8170 N N . VAL B 1 315 ? 10.875 -46.656 5.969 1 93.81 315 VAL B N 1
ATOM 8171 C CA . VAL B 1 315 ? 12.055 -47.5 6.105 1 93.81 315 VAL B CA 1
ATOM 8172 C C . VAL B 1 315 ? 11.633 -48.938 6.379 1 93.81 315 VAL B C 1
ATOM 8174 O O . VAL B 1 315 ? 12.242 -49.875 5.859 1 93.81 315 VAL B O 1
ATOM 8177 N N . LEU B 1 316 ? 10.5 -49.125 7.031 1 93.06 316 LEU B N 1
ATOM 8178 C CA . LEU B 1 316 ? 10.047 -50.469 7.438 1 93.06 316 LEU B CA 1
ATOM 8179 C C . LEU B 1 316 ? 9.188 -51.094 6.352 1 93.06 316 LEU B C 1
ATOM 8181 O O . LEU B 1 316 ? 8.992 -52.312 6.344 1 93.06 316 LEU B O 1
ATOM 8185 N N . MET B 1 317 ? 8.766 -50.312 5.453 1 88.88 317 MET B N 1
ATOM 8186 C CA . MET B 1 317 ? 7.875 -50.844 4.41 1 88.88 317 MET B CA 1
ATOM 8187 C C . MET B 1 317 ? 8.633 -51.719 3.42 1 88.88 317 MET B C 1
ATOM 8189 O O . MET B 1 317 ? 9.82 -51.469 3.168 1 88.88 317 MET B O 1
ATOM 8193 N N . ASP B 1 318 ? 7.867 -52.75 2.908 1 83.31 318 ASP B N 1
ATOM 8194 C CA . ASP B 1 318 ? 8.422 -53.594 1.846 1 83.31 318 ASP B CA 1
ATOM 8195 C C . ASP B 1 318 ? 8.453 -52.812 0.518 1 83.31 318 ASP B C 1
ATOM 8197 O O . ASP B 1 318 ? 7.414 -52.406 0.012 1 83.31 318 ASP B O 1
ATOM 8201 N N . LYS B 1 319 ? 9.492 -52.562 0.053 1 81.38 319 LYS B N 1
ATOM 8202 C CA . LYS B 1 319 ? 9.68 -51.75 -1.133 1 81.38 319 LYS B CA 1
ATOM 8203 C C . LYS B 1 319 ? 9.789 -52.594 -2.393 1 81.38 319 LYS B C 1
ATOM 8205 O O . LYS B 1 319 ? 10.375 -52.188 -3.387 1 81.38 319 LYS B O 1
ATOM 8210 N N . ALA B 1 320 ? 9.141 -53.75 -2.352 1 76.5 320 ALA B N 1
ATOM 8211 C CA . ALA B 1 320 ? 9.141 -54.625 -3.527 1 76.5 320 ALA B CA 1
ATOM 8212 C C . ALA B 1 320 ? 8.297 -54 -4.648 1 76.5 320 ALA B C 1
ATOM 8214 O O . ALA B 1 320 ? 7.152 -53.625 -4.422 1 76.5 320 ALA B O 1
ATOM 8215 N N . GLY B 1 321 ? 8.844 -53.406 -5.734 1 76.06 321 GLY B N 1
ATOM 8216 C CA . GLY B 1 321 ? 8.133 -52.875 -6.887 1 76.06 321 GLY B CA 1
ATOM 8217 C C . GLY B 1 321 ? 8.438 -51.406 -7.145 1 76.06 321 GLY B C 1
ATOM 8218 O O . GLY B 1 321 ? 8.039 -50.844 -8.172 1 76.06 321 GLY B O 1
ATOM 8219 N N . VAL B 1 322 ? 9.008 -50.875 -6.098 1 83.5 322 VAL B N 1
ATOM 8220 C CA . VAL B 1 322 ? 9.344 -49.469 -6.281 1 83.5 322 VAL B CA 1
ATOM 8221 C C . VAL B 1 322 ? 10.703 -49.344 -6.977 1 83.5 322 VAL B C 1
ATOM 8223 O O . VAL B 1 322 ? 11.664 -50 -6.586 1 83.5 322 VAL B O 1
ATOM 8226 N N . ARG B 1 323 ? 10.719 -48.625 -8.023 1 89.25 323 ARG B N 1
ATOM 8227 C CA . ARG B 1 323 ? 11.953 -48.375 -8.766 1 89.25 323 ARG B CA 1
ATOM 8228 C C . ARG B 1 323 ? 13.031 -47.812 -7.863 1 89.25 323 ARG B C 1
ATOM 8230 O O . ARG B 1 323 ? 12.734 -47.031 -6.957 1 89.25 323 ARG B O 1
ATOM 8237 N N . HIS B 1 324 ? 14.266 -48.062 -8.055 1 89.44 324 HIS B N 1
ATOM 8238 C CA . HIS B 1 324 ? 15.383 -47.594 -7.23 1 89.44 324 HIS B CA 1
ATOM 8239 C C . HIS B 1 324 ? 15.484 -46.094 -7.246 1 89.44 324 HIS B C 1
ATOM 8241 O O . HIS B 1 324 ? 15.789 -45.469 -6.219 1 89.44 324 HIS B O 1
ATOM 8247 N N . VAL B 1 325 ? 15.344 -45.406 -8.344 1 90.44 325 VAL B N 1
ATOM 8248 C CA . VAL B 1 325 ? 15.438 -43.969 -8.453 1 90.44 325 VAL B CA 1
ATOM 8249 C C . VAL B 1 325 ? 14.352 -43.312 -7.602 1 90.44 325 VAL B C 1
ATOM 8251 O O . VAL B 1 325 ? 14.594 -42.312 -6.938 1 90.44 325 VAL B O 1
ATOM 8254 N N . ASP B 1 326 ? 13.18 -43.969 -7.605 1 92.06 326 ASP B N 1
ATOM 8255 C CA . ASP B 1 326 ? 12.07 -43.406 -6.832 1 92.06 326 ASP B CA 1
ATOM 8256 C C . ASP B 1 326 ? 12.305 -43.594 -5.336 1 92.06 326 ASP B C 1
ATOM 8258 O O . ASP B 1 326 ? 11.891 -42.75 -4.535 1 92.06 326 ASP B O 1
ATOM 8262 N N . ARG B 1 327 ? 12.984 -44.688 -5 1 92.56 327 ARG B N 1
ATOM 8263 C CA . ARG B 1 327 ? 13.352 -44.875 -3.6 1 92.56 327 ARG B CA 1
ATOM 8264 C C . ARG B 1 327 ? 14.328 -43.812 -3.141 1 92.56 327 ARG B C 1
ATOM 8266 O O . ARG B 1 327 ? 14.172 -43.25 -2.055 1 92.56 327 ARG B O 1
ATOM 8273 N N . GLY B 1 328 ? 15.297 -43.5 -3.998 1 93.5 328 GLY B N 1
ATOM 8274 C CA . GLY B 1 328 ? 16.266 -42.469 -3.676 1 93.5 328 GLY B CA 1
ATOM 8275 C C . GLY B 1 328 ? 15.641 -41.094 -3.518 1 93.5 328 GLY B C 1
ATOM 8276 O O . GLY B 1 328 ? 15.953 -40.375 -2.57 1 93.5 328 GLY B O 1
ATOM 8277 N N . VAL B 1 329 ? 14.742 -40.719 -4.426 1 95.06 329 VAL B N 1
ATOM 8278 C CA . VAL B 1 329 ? 14.078 -39.406 -4.375 1 95.06 329 VAL B CA 1
ATOM 8279 C C . VAL B 1 329 ? 13.227 -39.312 -3.109 1 95.06 329 VAL B C 1
ATOM 8281 O O . VAL B 1 329 ? 13.195 -38.281 -2.457 1 95.06 329 VAL B O 1
ATOM 8284 N N . THR B 1 330 ? 12.555 -40.406 -2.766 1 94.88 330 THR B N 1
ATOM 8285 C CA . THR B 1 330 ? 11.711 -40.406 -1.575 1 94.88 330 THR B CA 1
ATOM 8286 C C . THR B 1 330 ? 12.555 -40.219 -0.316 1 94.88 330 THR B C 1
ATOM 8288 O O . THR B 1 330 ? 12.164 -39.5 0.592 1 94.88 330 THR B O 1
ATOM 8291 N N . TYR B 1 331 ? 13.703 -40.844 -0.298 1 95.81 331 TYR B N 1
ATOM 8292 C CA . TYR B 1 331 ? 14.578 -40.656 0.854 1 95.81 331 TYR B CA 1
ATOM 8293 C C . TYR B 1 331 ? 15.086 -39.25 0.938 1 95.81 331 TYR B C 1
ATOM 8295 O O . TYR B 1 331 ? 15.203 -38.688 2.029 1 95.81 331 TYR B O 1
ATOM 8303 N N . VAL B 1 332 ? 15.359 -38.625 -0.175 1 96.56 332 VAL B N 1
ATOM 8304 C CA . VAL B 1 332 ? 15.805 -37.25 -0.197 1 96.56 332 VAL B CA 1
ATOM 8305 C C . VAL B 1 332 ? 14.695 -36.312 0.332 1 96.56 332 VAL B C 1
ATOM 8307 O O . VAL B 1 332 ? 14.961 -35.406 1.11 1 96.56 332 VAL B O 1
ATOM 8310 N N . LEU B 1 333 ? 13.508 -36.625 -0.047 1 96.75 333 LEU B N 1
ATOM 8311 C CA . LEU B 1 333 ? 12.383 -35.781 0.374 1 96.75 333 LEU B CA 1
ATOM 8312 C C . LEU B 1 333 ? 12.102 -35.969 1.862 1 96.75 333 LEU B C 1
ATOM 8314 O O . LEU B 1 333 ? 11.898 -35 2.582 1 96.75 333 LEU B O 1
ATOM 8318 N N . LEU B 1 334 ? 12.125 -37.219 2.309 1 96.88 334 LEU B N 1
ATOM 8319 C CA . LEU B 1 334 ? 11.805 -37.5 3.701 1 96.88 334 LEU B CA 1
ATOM 8320 C C . LEU B 1 334 ? 12.938 -37.062 4.625 1 96.88 334 LEU B C 1
ATOM 8322 O O . LEU B 1 334 ? 12.719 -36.25 5.543 1 96.88 334 LEU B O 1
ATOM 8326 N N . LEU B 1 335 ? 14.164 -37.5 4.305 1 96.44 335 LEU B N 1
ATOM 8327 C CA . LEU B 1 335 ? 15.297 -37.125 5.148 1 96.44 335 LEU B CA 1
ATOM 8328 C C . LEU B 1 335 ? 15.625 -35.625 4.996 1 96.44 335 LEU B C 1
ATOM 8330 O O . LEU B 1 335 ? 16.031 -34.969 5.957 1 96.44 335 LEU B O 1
ATOM 8334 N N . GLY B 1 336 ? 15.484 -35.156 3.803 1 95.56 336 GLY B N 1
ATOM 8335 C CA . GLY B 1 336 ? 15.656 -33.719 3.602 1 95.56 336 GLY B CA 1
ATOM 8336 C C . GLY B 1 336 ? 14.656 -32.906 4.371 1 95.56 336 GLY B C 1
ATOM 8337 O O . GLY B 1 336 ? 15 -31.844 4.918 1 95.56 336 GLY B O 1
ATOM 8338 N N . GLY B 1 337 ? 13.422 -33.375 4.371 1 95.12 337 GLY B N 1
ATOM 8339 C CA . GLY B 1 337 ? 12.406 -32.688 5.152 1 95.12 337 GLY B CA 1
ATOM 8340 C C . GLY B 1 337 ? 12.727 -32.625 6.637 1 95.12 337 GLY B C 1
ATOM 8341 O O . GLY B 1 337 ? 12.586 -31.594 7.27 1 95.12 337 GLY B O 1
ATOM 8342 N N . VAL B 1 338 ? 13.172 -33.656 7.168 1 96.19 338 VAL B N 1
ATOM 8343 C CA . VAL B 1 338 ? 13.539 -33.719 8.578 1 96.19 338 VAL B CA 1
ATOM 8344 C C . VAL B 1 338 ? 14.758 -32.844 8.836 1 96.19 338 VAL B C 1
ATOM 8346 O O . VAL B 1 338 ? 14.812 -32.125 9.844 1 96.19 338 VAL B O 1
ATOM 8349 N N . ALA B 1 339 ? 15.672 -32.844 7.918 1 96.12 339 ALA B N 1
ATOM 8350 C CA . ALA B 1 339 ? 16.875 -32.031 8.055 1 96.12 339 ALA B CA 1
ATOM 8351 C C . ALA B 1 339 ? 16.516 -30.547 8.078 1 96.12 339 ALA B C 1
ATOM 8353 O O . ALA B 1 339 ? 17.094 -29.766 8.852 1 96.12 339 ALA B O 1
ATOM 8354 N N . ILE B 1 340 ? 15.609 -30.188 7.281 1 94.94 340 ILE B N 1
ATOM 8355 C CA . ILE B 1 340 ? 15.188 -28.797 7.23 1 94.94 340 ILE B CA 1
ATOM 8356 C C . ILE B 1 340 ? 14.508 -28.406 8.547 1 94.94 340 ILE B C 1
ATOM 8358 O O . ILE B 1 340 ? 14.695 -27.297 9.047 1 94.94 340 ILE B O 1
ATOM 8362 N N . ASP B 1 341 ? 13.805 -29.312 9.117 1 94.69 341 ASP B N 1
ATOM 8363 C CA . ASP B 1 341 ? 13.164 -29.047 10.406 1 94.69 341 ASP B CA 1
ATOM 8364 C C . ASP B 1 341 ? 14.203 -28.906 11.516 1 94.69 341 ASP B C 1
ATOM 8366 O O . ASP B 1 341 ? 14.078 -28.031 12.375 1 94.69 341 ASP B O 1
ATOM 8370 N N . VAL B 1 342 ? 15.148 -29.719 11.453 1 93.75 342 VAL B N 1
ATOM 8371 C CA . VAL B 1 342 ? 16.203 -29.625 12.453 1 93.75 342 VAL B CA 1
ATOM 8372 C C . VAL B 1 342 ? 16.938 -28.297 12.312 1 93.75 342 VAL B C 1
ATOM 8374 O O . VAL B 1 342 ? 17.234 -27.641 13.312 1 93.75 342 VAL B O 1
ATOM 8377 N N . ALA B 1 343 ? 17.125 -27.938 11.109 1 92.38 343 ALA B N 1
ATOM 8378 C CA . ALA B 1 343 ? 17.75 -26.641 10.867 1 92.38 343 ALA B CA 1
ATOM 8379 C C . ALA B 1 343 ? 16.875 -25.516 11.406 1 92.38 343 ALA B C 1
ATOM 8381 O O . ALA B 1 343 ? 17.375 -24.531 11.969 1 92.38 343 ALA B O 1
ATOM 8382 N N . GLY B 1 344 ? 15.664 -25.734 11.219 1 91.19 344 GLY B N 1
ATOM 8383 C CA . GLY B 1 344 ? 14.734 -24.75 11.75 1 91.19 344 GLY B CA 1
ATOM 8384 C C . GLY B 1 344 ? 14.773 -24.641 13.258 1 91.19 344 GLY B C 1
ATOM 8385 O O . GLY B 1 344 ? 14.734 -23.547 13.812 1 91.19 344 GLY B O 1
ATOM 8386 N N . TYR B 1 345 ? 14.922 -25.75 13.922 1 91.12 345 TYR B N 1
ATOM 8387 C CA . TYR B 1 345 ? 15.008 -25.766 15.383 1 91.12 345 TYR B CA 1
ATOM 8388 C C . TYR B 1 345 ? 16.297 -25.125 15.859 1 91.12 345 TYR B C 1
ATOM 8390 O O . TYR B 1 345 ? 16.312 -24.391 16.859 1 91.12 345 TYR B O 1
ATOM 8398 N N . LEU B 1 346 ? 17.297 -25.312 15.148 1 89.62 346 LEU B N 1
ATOM 8399 C CA . LEU B 1 346 ? 18.578 -24.719 15.516 1 89.62 346 LEU B CA 1
ATOM 8400 C C . LEU B 1 346 ? 18.547 -23.203 15.32 1 89.62 346 LEU B C 1
ATOM 8402 O O . LEU B 1 346 ? 19.078 -22.469 16.156 1 89.62 346 LEU B O 1
ATOM 8406 N N . MET B 1 347 ? 17.906 -22.844 14.289 1 89.38 347 MET B N 1
ATOM 8407 C CA . MET B 1 347 ? 17.781 -21.406 14.039 1 89.38 347 MET B CA 1
ATOM 8408 C C . MET B 1 347 ? 16.891 -20.75 15.086 1 89.38 347 MET B C 1
ATOM 8410 O O . MET B 1 347 ? 17.156 -19.609 15.508 1 89.38 347 MET B O 1
ATOM 8414 N N . LEU B 1 348 ? 15.898 -21.406 15.453 1 88.94 348 LEU B N 1
ATOM 8415 C CA . LEU B 1 348 ? 15.008 -20.891 16.484 1 88.94 348 LEU B CA 1
ATOM 8416 C C . LEU B 1 348 ? 15.727 -20.781 17.828 1 88.94 348 LEU B C 1
ATOM 8418 O O . LEU B 1 348 ? 15.555 -19.797 18.547 1 88.94 348 LEU B O 1
ATOM 8422 N N . LEU B 1 349 ? 16.578 -21.734 18.062 1 87.62 349 LEU B N 1
ATOM 8423 C CA . LEU B 1 349 ? 17.312 -21.734 19.312 1 87.62 349 LEU B CA 1
ATOM 8424 C C . LEU B 1 349 ? 18.344 -20.609 19.344 1 87.62 349 LEU B C 1
ATOM 8426 O O . LEU B 1 349 ? 18.578 -20.016 20.406 1 87.62 349 LEU B O 1
ATOM 8430 N N . SER B 1 350 ? 18.812 -20.219 18.203 1 87.44 350 SER B N 1
ATOM 8431 C CA . SER B 1 350 ? 19.828 -19.172 18.125 1 87.44 350 SER B CA 1
ATOM 8432 C C . SER B 1 350 ? 19.188 -17.812 17.875 1 87.44 350 SER B C 1
ATOM 8434 O O . SER B 1 350 ? 19.906 -16.828 17.672 1 87.44 350 SER B O 1
ATOM 8436 N N . SER B 1 351 ? 17.953 -17.75 17.953 1 88 351 SER B N 1
ATOM 8437 C CA . SER B 1 351 ? 17.281 -16.5 17.672 1 88 351 SER B CA 1
ATOM 8438 C C . SER B 1 351 ? 17.297 -15.57 18.891 1 88 351 SER B C 1
ATOM 8440 O O . SER B 1 351 ? 17.406 -16.031 20.016 1 88 351 SER B O 1
ATOM 8442 N N . ASP B 1 352 ? 17.203 -14.289 18.641 1 89.62 352 ASP B N 1
ATOM 8443 C CA . ASP B 1 352 ? 17.203 -13.281 19.703 1 89.62 352 ASP B CA 1
ATOM 8444 C C . ASP B 1 352 ? 15.977 -13.43 20.594 1 89.62 352 ASP B C 1
ATOM 8446 O O . ASP B 1 352 ? 16.047 -13.203 21.812 1 89.62 352 ASP B O 1
ATOM 8450 N N . ARG B 1 353 ? 14.93 -13.844 20.062 1 89.56 353 ARG B N 1
ATOM 8451 C CA . ARG B 1 353 ? 13.695 -13.969 20.828 1 89.56 353 ARG B CA 1
ATOM 8452 C C . ARG B 1 353 ? 13.781 -15.109 21.828 1 89.56 353 ARG B C 1
ATOM 8454 O O . ARG B 1 353 ? 13.312 -14.984 22.953 1 89.56 353 ARG B O 1
ATOM 8461 N N . THR B 1 354 ? 14.336 -16.188 21.391 1 89.19 354 THR B N 1
ATOM 8462 C CA . THR B 1 354 ? 14.492 -17.312 22.281 1 89.19 354 THR B CA 1
ATOM 8463 C C . THR B 1 354 ? 15.469 -16.984 23.406 1 89.19 354 THR B C 1
ATOM 8465 O O . THR B 1 354 ? 15.273 -17.391 24.562 1 89.19 354 THR B O 1
ATOM 8468 N N . LEU B 1 355 ? 16.438 -16.234 23.109 1 89.19 355 LEU B N 1
ATOM 8469 C CA . LEU B 1 355 ? 17.391 -15.812 24.141 1 89.19 355 LEU B CA 1
ATOM 8470 C C . LEU B 1 355 ? 16.719 -14.906 25.156 1 89.19 355 LEU B C 1
ATOM 8472 O O . LEU B 1 355 ? 16.984 -15.016 26.359 1 89.19 355 LEU B O 1
ATOM 8476 N N . ALA B 1 356 ? 15.898 -13.992 24.656 1 90.25 356 ALA B N 1
ATOM 8477 C CA . ALA B 1 356 ? 15.156 -13.117 25.562 1 90.25 356 ALA B CA 1
ATOM 8478 C C . ALA B 1 356 ? 14.227 -13.914 26.453 1 90.25 356 ALA B C 1
ATOM 8480 O O . ALA B 1 356 ? 14.086 -13.609 27.641 1 90.25 356 ALA B O 1
ATOM 8481 N N . PHE B 1 357 ? 13.664 -15.016 25.953 1 88.31 357 PHE B N 1
ATOM 8482 C CA . PHE B 1 357 ? 12.742 -15.859 26.703 1 88.31 357 PHE B CA 1
ATOM 8483 C C . PHE B 1 357 ? 13.492 -16.688 27.75 1 88.31 357 PHE B C 1
ATOM 8485 O O . PHE B 1 357 ? 13.023 -16.828 28.875 1 88.31 357 PHE B O 1
ATOM 8492 N N . LEU B 1 358 ? 14.656 -17.125 27.406 1 88.62 358 LEU B N 1
ATOM 8493 C CA . LEU B 1 358 ? 15.438 -17.984 28.281 1 88.62 358 LEU B CA 1
ATOM 8494 C C . LEU B 1 358 ? 16.078 -17.188 29.406 1 88.62 358 LEU B C 1
ATOM 8496 O O . LEU B 1 358 ? 16.281 -17.719 30.5 1 88.62 358 LEU B O 1
ATOM 8500 N N . ASP B 1 359 ? 16.312 -15.945 29.094 1 86.12 359 ASP B N 1
ATOM 8501 C CA . ASP B 1 359 ? 16.922 -15.094 30.125 1 86.12 359 ASP B CA 1
ATOM 8502 C C . ASP B 1 359 ? 15.938 -14.836 31.266 1 86.12 359 ASP B C 1
ATOM 8504 O O . ASP B 1 359 ? 16.359 -14.594 32.406 1 86.12 359 ASP B O 1
ATOM 8508 N N . GLY B 1 360 ? 14.633 -14.883 31 1 79.88 360 GLY B N 1
ATOM 8509 C CA . GLY B 1 360 ? 13.625 -14.641 32.031 1 79.88 360 GLY B CA 1
ATOM 8510 C C . GLY B 1 360 ? 13.352 -15.867 32.875 1 79.88 360 GLY B C 1
ATOM 8511 O O . GLY B 1 360 ? 12.711 -15.758 33.938 1 79.88 360 GLY B O 1
ATOM 8512 N N . LYS B 1 361 ? 14.023 -17 32.469 1 86.31 361 LYS B N 1
ATOM 8513 C CA . LYS B 1 361 ? 13.75 -18.234 33.219 1 86.31 361 LYS B CA 1
ATOM 8514 C C . LYS B 1 361 ? 15.039 -18.828 33.781 1 86.31 361 LYS B C 1
ATOM 8516 O O . LYS B 1 361 ? 15.773 -19.516 33.062 1 86.31 361 LYS B O 1
ATOM 8521 N N . PRO B 1 362 ? 15.195 -18.703 35.031 1 84.75 362 PRO B N 1
ATOM 8522 C CA . PRO B 1 362 ? 16.438 -19.188 35.625 1 84.75 362 PRO B CA 1
ATOM 8523 C C . PRO B 1 362 ? 16.594 -20.703 35.5 1 84.75 362 PRO B C 1
ATOM 8525 O O . PRO B 1 362 ? 17.719 -21.203 35.406 1 84.75 362 PRO B O 1
ATOM 8528 N N . LYS B 1 363 ? 15.508 -21.438 35.438 1 87.94 363 LYS B N 1
ATOM 8529 C CA . LYS B 1 363 ? 15.57 -22.906 35.344 1 87.94 363 LYS B CA 1
ATOM 8530 C C . LYS B 1 363 ? 16.125 -23.344 34 1 87.94 363 LYS B C 1
ATOM 8532 O O . LYS B 1 363 ? 16.641 -24.453 33.875 1 87.94 363 LYS B O 1
ATOM 8537 N N . LEU B 1 364 ? 16.078 -22.5 33.062 1 88.62 364 LEU B N 1
ATOM 8538 C CA . LEU B 1 364 ? 16.531 -22.844 31.703 1 88.62 364 LEU B CA 1
ATOM 8539 C C . LEU B 1 364 ? 17.828 -22.094 31.359 1 88.62 364 LEU B C 1
ATOM 8541 O O . LEU B 1 364 ? 18.125 -21.875 30.188 1 88.62 364 LEU B O 1
ATOM 8545 N N . ALA B 1 365 ? 18.531 -21.688 32.344 1 86.81 365 ALA B N 1
ATOM 8546 C CA . ALA B 1 365 ? 19.766 -20.922 32.125 1 86.81 365 ALA B CA 1
ATOM 8547 C C . ALA B 1 365 ? 20.781 -21.719 31.328 1 86.81 365 ALA B C 1
ATOM 8549 O O . ALA B 1 365 ? 21.547 -21.141 30.547 1 86.81 365 ALA B O 1
ATOM 8550 N N . TRP B 1 366 ? 20.797 -23.078 31.547 1 88.12 366 TRP B N 1
ATOM 8551 C CA . TRP B 1 366 ? 21.734 -23.906 30.797 1 88.12 366 TRP B CA 1
ATOM 8552 C C . TRP B 1 366 ? 21.438 -23.859 29.297 1 88.12 366 TRP B C 1
ATOM 8554 O O . TRP B 1 366 ? 22.344 -23.844 28.469 1 88.12 366 TRP B O 1
ATOM 8564 N N . LEU B 1 367 ? 20.203 -23.812 28.953 1 88 367 LEU B N 1
ATOM 8565 C CA . LEU B 1 367 ? 19.812 -23.734 27.562 1 88 367 LEU B CA 1
ATOM 8566 C C . LEU B 1 367 ? 20.219 -22.391 26.953 1 88 367 LEU B C 1
ATOM 8568 O O . LEU B 1 367 ? 20.578 -22.312 25.781 1 88 367 LEU B O 1
ATOM 8572 N N . ALA B 1 368 ? 20.141 -21.375 27.75 1 87.88 368 ALA B N 1
ATOM 8573 C CA . ALA B 1 368 ? 20.562 -20.062 27.297 1 87.88 368 ALA B CA 1
ATOM 8574 C C . ALA B 1 368 ? 22.062 -20.047 26.969 1 87.88 368 ALA B C 1
ATOM 8576 O O . ALA B 1 368 ? 22.484 -19.422 26 1 87.88 368 ALA B O 1
ATOM 8577 N N . ARG B 1 369 ? 22.828 -20.812 27.766 1 87 369 ARG B N 1
ATOM 8578 C CA . ARG B 1 369 ? 24.266 -20.891 27.531 1 87 369 ARG B CA 1
ATOM 8579 C C . ARG B 1 369 ? 24.578 -21.656 26.25 1 87 369 ARG B C 1
ATOM 8581 O O . ARG B 1 369 ? 25.453 -21.25 25.484 1 87 369 ARG B O 1
ATOM 8588 N N . VAL B 1 370 ? 23.828 -22.625 26.047 1 86.94 370 VAL B N 1
ATOM 8589 C CA . VAL B 1 370 ? 23.984 -23.406 24.828 1 86.94 370 VAL B CA 1
ATOM 8590 C C . VAL B 1 370 ? 23.594 -22.578 23.625 1 86.94 370 VAL B C 1
ATOM 8592 O O . VAL B 1 370 ? 24.281 -22.594 22.594 1 86.94 370 VAL B O 1
ATOM 8595 N N . ALA B 1 371 ? 22.484 -21.875 23.75 1 87.5 371 ALA B N 1
ATOM 8596 C CA . ALA B 1 371 ? 22 -21.031 22.656 1 87.5 371 ALA B CA 1
ATOM 8597 C C . ALA B 1 371 ? 23.031 -19.969 22.281 1 87.5 371 ALA B C 1
ATOM 8599 O O . ALA B 1 371 ? 23.234 -19.688 21.109 1 87.5 371 ALA B O 1
ATOM 8600 N N . ARG B 1 372 ? 23.656 -19.453 23.234 1 85.38 372 ARG B N 1
ATOM 8601 C CA . ARG B 1 372 ? 24.656 -18.422 22.984 1 85.38 372 ARG B CA 1
ATOM 8602 C C . ARG B 1 372 ? 25.906 -19.031 22.359 1 85.38 372 ARG B C 1
ATOM 8604 O O . ARG B 1 372 ? 26.578 -18.391 21.547 1 85.38 372 ARG B O 1
ATOM 8611 N N . ALA B 1 373 ? 26.156 -20.25 22.688 1 83.06 373 ALA B N 1
ATOM 8612 C CA . ALA B 1 373 ? 27.328 -20.938 22.156 1 83.06 373 ALA B CA 1
ATOM 8613 C C . ALA B 1 373 ? 27.125 -21.328 20.703 1 83.06 373 ALA B C 1
ATOM 8615 O O . ALA B 1 373 ? 28.078 -21.312 19.906 1 83.06 373 ALA B O 1
ATOM 8616 N N . VAL B 1 374 ? 25.953 -21.578 20.375 1 79.19 374 VAL B N 1
ATOM 8617 C CA . VAL B 1 374 ? 25.656 -22.047 19.031 1 79.19 374 VAL B CA 1
ATOM 8618 C C . VAL B 1 374 ? 25.406 -20.859 18.109 1 79.19 374 VAL B C 1
ATOM 8620 O O . VAL B 1 374 ? 25.469 -21 16.875 1 79.19 374 VAL B O 1
ATOM 8623 N N . ARG B 1 375 ? 25.312 -19.703 18.656 1 81.12 375 ARG B N 1
ATOM 8624 C CA . ARG B 1 375 ? 24.984 -18.531 17.859 1 81.12 375 ARG B CA 1
ATOM 8625 C C . ARG B 1 375 ? 26.141 -18.141 16.953 1 81.12 375 ARG B C 1
ATOM 8627 O O . ARG B 1 375 ? 27.266 -18 17.422 1 81.12 375 ARG B O 1
ATOM 8634 N N . LEU B 1 376 ? 25.828 -18.156 15.664 1 72.88 376 LEU B N 1
ATOM 8635 C CA . LEU B 1 376 ? 26.828 -17.656 14.719 1 72.88 376 LEU B CA 1
ATOM 8636 C C . LEU B 1 376 ? 26.906 -16.141 14.766 1 72.88 376 LEU B C 1
ATOM 8638 O O . LEU B 1 376 ? 25.891 -15.461 14.82 1 72.88 376 LEU B O 1
ATOM 8642 N N . PRO B 1 377 ? 28.094 -15.688 15.023 1 71.06 377 PRO B N 1
ATOM 8643 C CA . PRO B 1 377 ? 28.25 -14.234 15.055 1 71.06 377 PRO B CA 1
ATOM 8644 C C . PRO B 1 377 ? 27.922 -13.578 13.711 1 71.06 377 PRO B C 1
ATOM 8646 O O . PRO B 1 377 ? 28.828 -13.297 12.922 1 71.06 377 PRO B O 1
ATOM 8649 N N . THR B 1 378 ? 26.656 -13.57 13.461 1 73 378 THR B N 1
ATOM 8650 C CA . THR B 1 378 ? 26.266 -12.906 12.219 1 73 378 THR B CA 1
ATOM 8651 C C . THR B 1 378 ? 25.812 -11.477 12.484 1 73 378 THR B C 1
ATOM 8653 O O . THR B 1 378 ? 25.406 -11.141 13.602 1 73 378 THR B O 1
ATOM 8656 N N . ARG B 1 379 ? 26.188 -10.703 11.477 1 73.81 379 ARG B N 1
ATOM 8657 C CA . ARG B 1 379 ? 25.719 -9.32 11.578 1 73.81 379 ARG B CA 1
ATOM 8658 C C . ARG B 1 379 ? 24.203 -9.25 11.688 1 73.81 379 ARG B C 1
ATOM 8660 O O . ARG B 1 379 ? 23.5 -10.094 11.125 1 73.81 379 ARG B O 1
ATOM 8667 N N . ARG B 1 380 ? 23.781 -8.422 12.523 1 77.12 380 ARG B N 1
ATOM 8668 C CA . ARG B 1 380 ? 22.344 -8.266 12.695 1 77.12 380 ARG B CA 1
ATOM 8669 C C . ARG B 1 380 ? 21.734 -7.5 11.531 1 77.12 380 ARG B C 1
ATOM 8671 O O . ARG B 1 380 ? 20.609 -7.797 11.109 1 77.12 380 ARG B O 1
ATOM 8678 N N . TRP B 1 381 ? 22.516 -6.574 11.023 1 82.12 381 TRP B N 1
ATOM 8679 C CA . TRP B 1 381 ? 22.062 -5.77 9.898 1 82.12 381 TRP B CA 1
ATOM 8680 C C . TRP B 1 381 ? 23.203 -5.496 8.93 1 82.12 381 TRP B C 1
ATOM 8682 O O . TRP B 1 381 ? 24.344 -5.879 9.18 1 82.12 381 TRP B O 1
ATOM 8692 N N . SER B 1 382 ? 22.969 -5.004 7.793 1 76.69 382 SER B N 1
ATOM 8693 C CA . SER B 1 382 ? 23.984 -4.805 6.762 1 76.69 382 SER B CA 1
ATOM 8694 C C . SER B 1 382 ? 25.062 -3.852 7.238 1 76.69 382 SER B C 1
ATOM 8696 O O . SER B 1 382 ? 26.234 -3.977 6.836 1 76.69 382 SER B O 1
ATOM 8698 N N . GLU B 1 383 ? 24.844 -2.938 8.164 1 82.56 383 GLU B N 1
ATOM 8699 C CA . GLU B 1 383 ? 25.781 -1.939 8.648 1 82.56 383 GLU B CA 1
ATOM 8700 C C . GLU B 1 383 ? 26.406 -1.162 7.492 1 82.56 383 GLU B C 1
ATOM 8702 O O . GLU B 1 383 ? 27.625 -0.928 7.473 1 82.56 383 GLU B O 1
ATOM 8707 N N . ARG B 1 384 ? 25.578 -0.997 6.488 1 83.94 384 ARG B N 1
ATOM 8708 C CA . ARG B 1 384 ? 25.969 -0.224 5.312 1 83.94 384 ARG B CA 1
ATOM 8709 C C . ARG B 1 384 ? 24.891 0.785 4.934 1 83.94 384 ARG B C 1
ATOM 8711 O O . ARG B 1 384 ? 23.703 0.571 5.215 1 83.94 384 ARG B O 1
ATOM 8718 N N . ILE B 1 385 ? 25.375 1.85 4.445 1 87.44 385 ILE B N 1
ATOM 8719 C CA . ILE B 1 385 ? 24.453 2.873 3.959 1 87.44 385 ILE B CA 1
ATOM 8720 C C . ILE B 1 385 ? 24.609 3.027 2.447 1 87.44 385 ILE B C 1
ATOM 8722 O O . ILE B 1 385 ? 25.703 2.883 1.91 1 87.44 385 ILE B O 1
ATOM 8726 N N . THR B 1 386 ? 23.516 3.207 1.792 1 88 386 THR B N 1
ATOM 8727 C CA . THR B 1 386 ? 23.516 3.41 0.348 1 88 386 THR B CA 1
ATOM 8728 C C . THR B 1 386 ? 23.703 4.891 0.011 1 88 386 THR B C 1
ATOM 8730 O O . THR B 1 386 ? 23.125 5.754 0.672 1 88 386 THR B O 1
ATOM 8733 N N . LYS B 1 387 ? 24.609 5.125 -0.894 1 89.12 387 LYS B N 1
ATOM 8734 C CA . LYS B 1 387 ? 24.938 6.496 -1.261 1 89.12 387 LYS B CA 1
ATOM 8735 C C . LYS B 1 387 ? 24.766 6.719 -2.762 1 89.12 387 LYS B C 1
ATOM 8737 O O . LYS B 1 387 ? 24.953 5.793 -3.555 1 89.12 387 LYS B O 1
ATOM 8742 N N . MET B 1 388 ? 24.359 7.941 -3.059 1 90.31 388 MET B N 1
ATOM 8743 C CA . MET B 1 388 ? 24.25 8.383 -4.445 1 90.31 388 MET B CA 1
ATOM 8744 C C . MET B 1 388 ? 24.656 9.844 -4.586 1 90.31 388 MET B C 1
ATOM 8746 O O . MET B 1 388 ? 24.344 10.664 -3.721 1 90.31 388 MET B O 1
ATOM 8750 N N . ASN B 1 389 ? 25.438 10.047 -5.586 1 92.19 389 ASN B N 1
ATOM 8751 C CA . ASN B 1 389 ? 25.844 11.422 -5.875 1 92.19 389 ASN B CA 1
ATOM 8752 C C . ASN B 1 389 ? 25.25 11.914 -7.195 1 92.19 389 ASN B C 1
ATOM 8754 O O . ASN B 1 389 ? 25.328 11.219 -8.211 1 92.19 389 ASN B O 1
ATOM 8758 N N . LEU B 1 390 ? 24.688 13.078 -7.16 1 93.19 390 LEU B N 1
ATOM 8759 C CA . LEU B 1 390 ? 23.969 13.617 -8.312 1 93.19 390 LEU B CA 1
ATOM 8760 C C . LEU B 1 390 ? 24.922 13.938 -9.445 1 93.19 390 LEU B C 1
ATOM 8762 O O . LEU B 1 390 ? 24.656 13.617 -10.609 1 93.19 390 LEU B O 1
ATOM 8766 N N . ILE B 1 391 ? 26.062 14.555 -9.172 1 91.56 391 ILE B N 1
ATOM 8767 C CA . ILE B 1 391 ? 27.016 14.992 -10.18 1 91.56 391 ILE B CA 1
ATOM 8768 C C . ILE B 1 391 ? 27.656 13.773 -10.844 1 91.56 391 ILE B C 1
ATOM 8770 O O . ILE B 1 391 ? 27.766 13.711 -12.07 1 91.56 391 ILE B O 1
ATOM 8774 N N . ARG B 1 392 ? 28 12.867 -10.07 1 87.06 392 ARG B N 1
ATOM 8775 C CA . ARG B 1 392 ? 28.594 11.648 -10.609 1 87.06 392 ARG B CA 1
ATOM 8776 C C . ARG B 1 392 ? 27.594 10.906 -11.5 1 87.06 392 ARG B C 1
ATOM 8778 O O . ARG B 1 392 ? 27.969 10.375 -12.547 1 87.06 392 ARG B O 1
ATOM 8785 N N . TYR B 1 393 ? 26.422 10.852 -11.016 1 86.94 393 TYR B N 1
ATOM 8786 C CA . TYR B 1 393 ? 25.391 10.172 -11.773 1 86.94 393 TYR B CA 1
ATOM 8787 C C . TYR B 1 393 ? 25.078 10.906 -13.078 1 86.94 393 TYR B C 1
ATOM 8789 O O . TYR B 1 393 ? 24.781 10.281 -14.094 1 86.94 393 TYR B O 1
ATOM 8797 N N . SER B 1 394 ? 25.141 12.195 -13.008 1 88.62 394 SER B N 1
ATOM 8798 C CA . SER B 1 394 ? 24.859 13.008 -14.188 1 88.62 394 SER B CA 1
ATOM 8799 C C . SER B 1 394 ? 25.969 12.867 -15.227 1 88.62 394 SER B C 1
ATOM 8801 O O . SER B 1 394 ? 25.734 13.078 -16.422 1 88.62 394 SER B O 1
ATOM 8803 N N . LEU B 1 395 ? 27.172 12.609 -14.766 1 86 395 LEU B N 1
ATOM 8804 C CA . LEU B 1 395 ? 28.297 12.406 -15.672 1 86 395 LEU B CA 1
ATOM 8805 C C . LEU B 1 395 ? 28.234 11.016 -16.297 1 86 395 LEU B C 1
ATOM 8807 O O . LEU B 1 395 ? 28.906 10.758 -17.297 1 86 395 LEU B O 1
ATOM 8811 N N . SER B 1 396 ? 27.25 10.094 -15.961 1 72.75 396 SER B N 1
ATOM 8812 C CA . SER B 1 396 ? 27.016 8.727 -16.438 1 72.75 396 SER B CA 1
ATOM 8813 C C . SER B 1 396 ? 28.312 7.914 -16.406 1 72.75 396 SER B C 1
ATOM 8815 O O . SER B 1 396 ? 28.578 7.125 -17.312 1 72.75 396 SER B O 1
ATOM 8817 N N . LYS B 1 397 ? 29.266 8.258 -15.586 1 63.56 397 LYS B N 1
ATOM 8818 C CA . LYS B 1 397 ? 30.5 7.48 -15.469 1 63.56 397 LYS B CA 1
ATOM 8819 C C . LYS B 1 397 ? 30.516 6.648 -14.195 1 63.56 397 LYS B C 1
ATOM 8821 O O . LYS B 1 397 ? 30.344 7.184 -13.094 1 63.56 397 LYS B O 1
ATOM 8826 N N . PRO B 1 398 ? 30.25 5.297 -14.508 1 60.09 398 PRO B N 1
ATOM 8827 C CA . PRO B 1 398 ? 30.359 4.473 -13.297 1 60.09 398 PRO B CA 1
ATOM 8828 C C . PRO B 1 398 ? 31.703 4.625 -12.586 1 60.09 398 PRO B C 1
ATOM 8830 O O . PRO B 1 398 ? 32.688 5.027 -13.211 1 60.09 398 PRO B O 1
ATOM 8833 N N . GLU B 1 399 ? 31.656 4.711 -11.312 1 56.62 399 GLU B N 1
ATOM 8834 C CA . GLU B 1 399 ? 32.938 4.824 -10.586 1 56.62 399 GLU B CA 1
ATOM 8835 C C . GLU B 1 399 ? 33.906 3.75 -11.039 1 56.62 399 GLU B C 1
ATOM 8837 O O . GLU B 1 399 ? 33.5 2.639 -11.391 1 56.62 399 GLU B O 1
ATOM 8842 N N . GLU B 1 400 ? 35.125 4.176 -11.375 1 53.22 400 GLU B N 1
ATOM 8843 C CA . GLU B 1 400 ? 36.219 3.318 -11.789 1 53.22 400 GLU B CA 1
ATOM 8844 C C . GLU B 1 400 ? 36.188 1.981 -11.055 1 53.22 400 GLU B C 1
ATOM 8846 O O . GLU B 1 400 ? 36.562 0.949 -11.617 1 53.22 400 GLU B O 1
ATOM 8851 N N . ASP B 1 401 ? 35.75 1.98 -9.836 1 50.62 401 ASP B N 1
ATOM 8852 C CA . ASP B 1 401 ? 35.875 0.779 -9.016 1 50.62 401 ASP B CA 1
ATOM 8853 C C . ASP B 1 401 ? 34.719 -0.17 -9.258 1 50.62 401 ASP B C 1
ATOM 8855 O O . ASP B 1 401 ? 34.625 -1.212 -8.602 1 50.62 401 ASP B O 1
ATOM 8859 N N . ALA B 1 402 ? 33.75 0.285 -9.844 1 51.19 402 ALA B N 1
ATOM 8860 C CA . ALA B 1 402 ? 32.594 -0.577 -10.094 1 51.19 402 ALA B CA 1
ATOM 8861 C C . ALA B 1 402 ? 33 -1.812 -10.898 1 51.19 402 ALA B C 1
ATOM 8863 O O . ALA B 1 402 ? 32.406 -2.885 -10.727 1 51.19 402 ALA B O 1
ATOM 8864 N N . GLY B 1 403 ? 33.906 -1.61 -11.875 1 46.34 403 GLY B N 1
ATOM 8865 C CA . GLY B 1 403 ? 34.406 -2.732 -12.648 1 46.34 403 GLY B CA 1
ATOM 8866 C C . GLY B 1 403 ? 35 -3.834 -11.781 1 46.34 403 GLY B C 1
ATOM 8867 O O . GLY B 1 403 ? 35.125 -4.98 -12.219 1 46.34 403 GLY B O 1
ATOM 8868 N N . ARG B 1 404 ? 35.719 -3.539 -10.766 1 46.88 404 ARG B N 1
ATOM 8869 C CA . ARG B 1 404 ? 36.406 -4.539 -9.953 1 46.88 404 ARG B CA 1
ATOM 8870 C C . ARG B 1 404 ? 35.406 -5.301 -9.07 1 46.88 404 ARG B C 1
ATOM 8872 O O . ARG B 1 404 ? 35.781 -6.316 -8.469 1 46.88 404 ARG B O 1
ATOM 8879 N N . ARG B 1 405 ? 34.438 -4.73 -8.758 1 46.72 405 ARG B N 1
ATOM 8880 C CA . ARG B 1 405 ? 33.625 -5.355 -7.711 1 46.72 405 ARG B CA 1
ATOM 8881 C C . ARG B 1 405 ? 32.906 -6.594 -8.234 1 46.72 405 ARG B C 1
ATOM 8883 O O . ARG B 1 405 ? 32.781 -7.59 -7.523 1 46.72 405 ARG B O 1
ATOM 8890 N N . CYS B 1 406 ? 31.938 -6.461 -9.203 1 45.88 406 CYS B N 1
ATOM 8891 C CA . CYS B 1 406 ? 31.172 -7.668 -9.508 1 45.88 406 CYS B CA 1
ATOM 8892 C C . CYS B 1 406 ? 31.625 -8.273 -10.828 1 45.88 406 CYS B C 1
ATOM 8894 O O . CYS B 1 406 ? 31.906 -7.547 -11.789 1 45.88 406 CYS B O 1
ATOM 8896 N N . TRP B 1 407 ? 32.125 -9.367 -10.844 1 48.09 407 TRP B N 1
ATOM 8897 C CA . TRP B 1 407 ? 32.438 -10.148 -12.031 1 48.09 407 TRP B CA 1
ATOM 8898 C C . TRP B 1 407 ? 31.484 -9.844 -13.172 1 48.09 407 TRP B C 1
ATOM 8900 O O . TRP B 1 407 ? 31.891 -9.781 -14.336 1 48.09 407 TRP B O 1
ATOM 8910 N N . CYS B 1 408 ? 30.266 -9.711 -12.945 1 47.16 408 CYS B N 1
ATOM 8911 C CA . CYS B 1 408 ? 29.266 -9.453 -13.984 1 47.16 408 CYS B CA 1
ATOM 8912 C C . CYS B 1 408 ? 29.453 -8.062 -14.586 1 47.16 408 CYS B C 1
ATOM 8914 O O . CYS B 1 408 ? 28.984 -7.793 -15.688 1 47.16 408 CYS B O 1
ATOM 8916 N N . CYS B 1 409 ? 29.875 -7.188 -13.867 1 48.78 409 CYS B N 1
ATOM 8917 C CA . CYS B 1 409 ? 30.141 -5.812 -14.266 1 48.78 409 CYS B CA 1
ATOM 8918 C C . CYS B 1 409 ? 31.297 -5.754 -15.266 1 48.78 409 CYS B C 1
ATOM 8920 O O . CYS B 1 409 ? 31.406 -4.793 -16.031 1 48.78 409 CYS B O 1
ATOM 8922 N N . ARG B 1 410 ? 32.25 -6.645 -15.086 1 49.97 410 ARG B N 1
ATOM 8923 C CA . ARG B 1 410 ? 33.25 -6.629 -16.141 1 49.97 410 ARG B CA 1
ATOM 8924 C C . ARG B 1 410 ? 32.625 -6.723 -17.516 1 49.97 410 ARG B C 1
ATOM 8926 O O . ARG B 1 410 ? 33.094 -6.082 -18.469 1 49.97 410 ARG B O 1
ATOM 8933 N N . TRP B 1 411 ? 31.766 -7.617 -17.562 1 50.16 411 TRP B N 1
ATOM 8934 C CA . TRP B 1 411 ? 31.141 -7.766 -18.859 1 50.16 411 TRP B CA 1
ATOM 8935 C C . TRP B 1 411 ? 30.219 -6.59 -19.156 1 50.16 411 TRP B C 1
ATOM 8937 O O . TRP B 1 411 ? 29.969 -6.266 -20.328 1 50.16 411 TRP B O 1
ATOM 8947 N N . THR B 1 412 ? 29.672 -6.066 -18.172 1 52.62 412 THR B N 1
ATOM 8948 C CA . THR B 1 412 ? 28.781 -4.922 -18.359 1 52.62 412 THR B CA 1
ATOM 8949 C C . THR B 1 412 ? 29.594 -3.656 -18.625 1 52.62 412 THR B C 1
ATOM 8951 O O . THR B 1 412 ? 29.016 -2.586 -18.844 1 52.62 412 THR B O 1
ATOM 8954 N N . THR B 1 413 ? 30.875 -3.766 -18.391 1 51.22 413 THR B N 1
ATOM 8955 C CA . THR B 1 413 ? 31.75 -2.637 -18.719 1 51.22 413 THR B CA 1
ATOM 8956 C C . THR B 1 413 ? 31.984 -2.547 -20.219 1 51.22 413 THR B C 1
ATOM 8958 O O . THR B 1 413 ? 32.656 -1.623 -20.703 1 51.22 413 THR B O 1
ATOM 8961 N N . ILE B 1 414 ? 31.594 -3.533 -20.797 1 53.91 414 ILE B N 1
ATOM 8962 C CA . ILE B 1 414 ? 31.656 -3.328 -22.234 1 53.91 414 ILE B CA 1
ATOM 8963 C C . ILE B 1 414 ? 30.594 -2.311 -22.656 1 53.91 414 ILE B C 1
ATOM 8965 O O . ILE B 1 414 ? 29.406 -2.518 -22.438 1 53.91 414 ILE B O 1
ATOM 8969 N N . PRO B 1 415 ? 31.078 -1.173 -23.062 1 58.72 415 PRO B N 1
ATOM 8970 C CA . PRO B 1 415 ? 30.156 -0.074 -23.391 1 58.72 415 PRO B CA 1
ATOM 8971 C C . PRO B 1 415 ? 29 -0.516 -24.266 1 58.72 415 PRO B C 1
ATOM 8973 O O . PRO B 1 415 ? 27.859 -0.058 -24.078 1 58.72 415 PRO B O 1
ATOM 8976 N N . ARG B 1 416 ? 29.281 -1.514 -25.156 1 61.34 416 ARG B N 1
ATOM 8977 C CA . ARG B 1 416 ? 28.219 -1.918 -26.062 1 61.34 416 ARG B CA 1
ATOM 8978 C C . ARG B 1 416 ? 27.141 -2.691 -25.312 1 61.34 416 ARG B C 1
ATOM 8980 O O . ARG B 1 416 ? 25.938 -2.498 -25.562 1 61.34 416 ARG B O 1
ATOM 8987 N N . VAL B 1 417 ? 27.594 -3.561 -24.453 1 63.44 417 VAL B N 1
ATOM 8988 C CA . VAL B 1 417 ? 26.656 -4.395 -23.719 1 63.44 417 VAL B CA 1
ATOM 8989 C C . VAL B 1 417 ? 25.859 -3.537 -22.734 1 63.44 417 VAL B C 1
ATOM 8991 O O . VAL B 1 417 ? 24.641 -3.734 -22.562 1 63.44 417 VAL B O 1
ATOM 8994 N N . VAL B 1 418 ? 26.516 -2.596 -22.25 1 64.06 418 VAL B N 1
ATOM 8995 C CA . VAL B 1 418 ? 25.844 -1.687 -21.328 1 64.06 418 VAL B CA 1
ATOM 8996 C C . VAL B 1 418 ? 24.766 -0.891 -22.078 1 64.06 418 VAL B C 1
ATOM 8998 O O . VAL B 1 418 ? 23.672 -0.667 -21.547 1 64.06 418 VAL B O 1
ATOM 9001 N N . ARG B 1 419 ? 25.188 -0.557 -23.281 1 67.38 419 ARG B N 1
ATOM 9002 C CA . ARG B 1 419 ? 24.219 0.192 -24.078 1 67.38 419 ARG B CA 1
ATOM 9003 C C . ARG B 1 419 ? 23.016 -0.676 -24.438 1 67.38 419 ARG B C 1
ATOM 9005 O O . ARG B 1 419 ? 21.875 -0.211 -24.406 1 67.38 419 ARG B O 1
ATOM 9012 N N . CYS B 1 420 ? 23.266 -1.862 -24.719 1 71.25 420 CYS B N 1
ATOM 9013 C CA . CYS B 1 420 ? 22.188 -2.787 -25.047 1 71.25 420 CYS B CA 1
ATOM 9014 C C . CYS B 1 420 ? 21.328 -3.082 -23.828 1 71.25 420 CYS B C 1
ATOM 9016 O O . CYS B 1 420 ? 20.094 -3.102 -23.922 1 71.25 420 CYS B O 1
ATOM 9018 N N . LEU B 1 421 ? 22 -3.289 -22.828 1 72.5 421 LEU B N 1
ATOM 9019 C CA . LEU B 1 421 ? 21.266 -3.576 -21.594 1 72.5 421 LEU B CA 1
ATOM 9020 C C . LEU B 1 421 ? 20.422 -2.379 -21.172 1 72.5 421 LEU B C 1
ATOM 9022 O O . LEU B 1 421 ? 19.297 -2.545 -20.672 1 72.5 421 LEU B O 1
ATOM 9026 N N . ALA B 1 422 ? 21.031 -1.282 -21.422 1 71.25 422 ALA B N 1
ATOM 9027 C CA . ALA B 1 422 ? 20.297 -0.065 -21.094 1 71.25 422 ALA B CA 1
ATOM 9028 C C . ALA B 1 422 ? 19.078 0.089 -22 1 71.25 422 ALA B C 1
ATOM 9030 O O . ALA B 1 422 ? 18 0.509 -21.531 1 71.25 422 ALA B O 1
ATOM 9031 N N . TRP B 1 423 ? 19.281 -0.334 -23.156 1 73.12 423 TRP B N 1
ATOM 9032 C CA . TRP B 1 423 ? 18.172 -0.256 -24.094 1 73.12 423 TRP B CA 1
ATOM 9033 C C . TRP B 1 423 ? 17.062 -1.229 -23.719 1 73.12 423 TRP B C 1
ATOM 9035 O O . TRP B 1 423 ? 15.891 -0.866 -23.703 1 73.12 423 TRP B O 1
ATOM 9045 N N . VAL B 1 424 ? 17.469 -2.396 -23.406 1 70.69 424 VAL B N 1
ATOM 9046 C CA . VAL B 1 424 ? 16.516 -3.42 -23.031 1 70.69 424 VAL B CA 1
ATOM 9047 C C . VAL B 1 424 ? 15.836 -3.025 -21.719 1 70.69 424 VAL B C 1
ATOM 9049 O O . VAL B 1 424 ? 14.625 -3.207 -21.562 1 70.69 424 VAL B O 1
ATOM 9052 N N . ALA B 1 425 ? 16.641 -2.453 -20.922 1 73.56 425 ALA B N 1
ATOM 9053 C CA . ALA B 1 425 ? 16.109 -2.053 -19.625 1 73.56 425 ALA B CA 1
ATOM 9054 C C . ALA B 1 425 ? 15.109 -0.917 -19.766 1 73.56 425 ALA B C 1
ATOM 9056 O O . ALA B 1 425 ? 14.109 -0.871 -19.047 1 73.56 425 ALA B O 1
ATOM 9057 N N . ASP B 1 426 ? 15.375 -0.145 -20.703 1 69.06 426 ASP B N 1
ATOM 9058 C CA . ASP B 1 426 ? 14.453 0.957 -20.969 1 69.06 426 ASP B CA 1
ATOM 9059 C C . ASP B 1 426 ? 13.148 0.448 -21.562 1 69.06 426 ASP B C 1
ATOM 9061 O O . ASP B 1 426 ? 12.07 0.949 -21.234 1 69.06 426 ASP B O 1
ATOM 9065 N N . MET B 1 427 ? 13.359 -0.551 -22.281 1 64.75 427 MET B N 1
ATOM 9066 C CA . MET B 1 427 ? 12.195 -1.123 -22.953 1 64.75 427 MET B CA 1
ATOM 9067 C C . MET B 1 427 ? 11.289 -1.822 -21.938 1 64.75 427 MET B C 1
ATOM 9069 O O . MET B 1 427 ? 10.062 -1.756 -22.047 1 64.75 427 MET B O 1
ATOM 9073 N N . VAL B 1 428 ? 12.008 -2.467 -20.953 1 66.5 428 VAL B N 1
ATOM 9074 C CA . VAL B 1 428 ? 11.242 -3.266 -20.016 1 66.5 428 VAL B CA 1
ATOM 9075 C C . VAL B 1 428 ? 10.93 -2.434 -18.766 1 66.5 428 VAL B C 1
ATOM 9077 O O . VAL B 1 428 ? 10.133 -2.844 -17.922 1 66.5 428 VAL B O 1
ATOM 9080 N N . GLY B 1 429 ? 11.375 -1.195 -18.703 1 64.44 429 GLY B N 1
ATOM 9081 C CA . GLY B 1 429 ? 11.078 -0.303 -17.594 1 64.44 429 GLY B CA 1
ATOM 9082 C C . GLY B 1 429 ? 11.898 -0.608 -16.344 1 64.44 429 GLY B C 1
ATOM 9083 O O . GLY B 1 429 ? 11.43 -0.407 -15.227 1 64.44 429 GLY B O 1
ATOM 9084 N N . VAL B 1 430 ? 13.039 -1.315 -16.5 1 70.19 430 VAL B N 1
ATOM 9085 C CA . VAL B 1 430 ? 13.859 -1.678 -15.359 1 70.19 430 VAL B CA 1
ATOM 9086 C C . VAL B 1 430 ? 15.164 -0.888 -15.391 1 70.19 430 VAL B C 1
ATOM 9088 O O . VAL B 1 430 ? 16.188 -1.336 -14.852 1 70.19 430 VAL B O 1
ATOM 9091 N N . ARG B 1 431 ? 15.188 0.188 -16.031 1 71.75 431 ARG B N 1
ATOM 9092 C CA . ARG B 1 431 ? 16.391 0.994 -16.141 1 71.75 431 ARG B CA 1
ATOM 9093 C C . ARG B 1 431 ? 16.875 1.479 -14.781 1 71.75 431 ARG B C 1
ATOM 9095 O O . ARG B 1 431 ? 18.062 1.504 -14.508 1 71.75 431 ARG B O 1
ATOM 9102 N N . GLU B 1 432 ? 15.984 1.693 -13.992 1 70.38 432 GLU B N 1
ATOM 9103 C CA . GLU B 1 432 ? 16.344 2.184 -12.672 1 70.38 432 GLU B CA 1
ATOM 9104 C C . GLU B 1 432 ? 17.062 1.108 -11.859 1 70.38 432 GLU B C 1
ATOM 9106 O O . GLU B 1 432 ? 18.016 1.403 -11.133 1 70.38 432 GLU B O 1
ATOM 9111 N N . ILE B 1 433 ? 16.656 -0.085 -12.094 1 69.62 433 ILE B N 1
ATOM 9112 C CA . ILE B 1 433 ? 17.281 -1.183 -11.367 1 69.62 433 ILE B CA 1
ATOM 9113 C C . ILE B 1 433 ? 18.719 -1.397 -11.875 1 69.62 433 ILE B C 1
ATOM 9115 O O . ILE B 1 433 ? 19.625 -1.644 -11.094 1 69.62 433 ILE B O 1
ATOM 9119 N N . LEU B 1 434 ? 18.859 -1.229 -13.148 1 72.62 434 LEU B N 1
ATOM 9120 C CA . LEU B 1 434 ? 20.172 -1.398 -13.742 1 72.62 434 LEU B CA 1
ATOM 9121 C C . LEU B 1 434 ? 21.109 -0.279 -13.305 1 72.62 434 LEU B C 1
ATOM 9123 O O . LEU B 1 434 ? 22.281 -0.53 -12.977 1 72.62 434 LEU B O 1
ATOM 9127 N N . ASP B 1 435 ? 20.594 0.886 -13.258 1 72.06 435 ASP B N 1
ATOM 9128 C CA . ASP B 1 435 ? 21.391 2.029 -12.828 1 72.06 435 ASP B CA 1
ATOM 9129 C C . ASP B 1 435 ? 21.781 1.905 -11.352 1 72.06 435 ASP B C 1
ATOM 9131 O O . ASP B 1 435 ? 22.875 2.305 -10.961 1 72.06 435 ASP B O 1
ATOM 9135 N N . ASP B 1 436 ? 20.922 1.302 -10.609 1 71.5 436 ASP B N 1
ATOM 9136 C CA . ASP B 1 436 ? 21.203 1.118 -9.188 1 71.5 436 ASP B CA 1
ATOM 9137 C C . ASP B 1 436 ? 22.406 0.196 -8.992 1 71.5 436 ASP B C 1
ATOM 9139 O O . ASP B 1 436 ? 23.219 0.406 -8.086 1 71.5 436 ASP B O 1
ATOM 9143 N N . PHE B 1 437 ? 22.516 -0.659 -9.93 1 71.19 437 PHE B N 1
ATOM 9144 C CA . PHE B 1 437 ? 23.609 -1.632 -9.828 1 71.19 437 PHE B CA 1
ATOM 9145 C C . PHE B 1 437 ? 24.953 -0.981 -10.133 1 71.19 437 PHE B C 1
ATOM 9147 O O . PHE B 1 437 ? 25.969 -1.361 -9.555 1 71.19 437 PHE B O 1
ATOM 9154 N N . PHE B 1 438 ? 24.859 0.086 -10.898 1 71.25 438 PHE B N 1
ATOM 9155 C CA . PHE B 1 438 ? 26.109 0.639 -11.367 1 71.25 438 PHE B CA 1
ATOM 9156 C C . PHE B 1 438 ? 26.469 1.908 -10.602 1 71.25 438 PHE B C 1
ATOM 9158 O O . PHE B 1 438 ? 27.656 2.227 -10.438 1 71.25 438 PHE B O 1
ATOM 9165 N N . PHE B 1 439 ? 25.5 2.543 -10.086 1 74.62 439 PHE B N 1
ATOM 9166 C CA . PHE B 1 439 ? 25.812 3.879 -9.594 1 74.62 439 PHE B CA 1
ATOM 9167 C C . PHE B 1 439 ? 25.625 3.953 -8.078 1 74.62 439 PHE B C 1
ATOM 9169 O O . PHE B 1 439 ? 26.062 4.914 -7.445 1 74.62 439 PHE B O 1
ATOM 9176 N N . ILE B 1 440 ? 25 2.967 -7.504 1 80.94 440 ILE B N 1
ATOM 9177 C CA . ILE B 1 440 ? 24.766 3.002 -6.066 1 80.94 440 ILE B CA 1
ATOM 9178 C C . ILE B 1 440 ? 25.953 2.355 -5.34 1 80.94 440 ILE B C 1
ATOM 9180 O O . ILE B 1 440 ? 26.438 1.306 -5.754 1 80.94 440 ILE B O 1
ATOM 9184 N N . ARG B 1 441 ? 26.469 3.082 -4.379 1 81.94 441 ARG B N 1
ATOM 9185 C CA . ARG B 1 441 ? 27.578 2.6 -3.555 1 81.94 441 ARG B CA 1
ATOM 9186 C C . ARG B 1 441 ? 27.109 2.285 -2.139 1 81.94 441 ARG B C 1
ATOM 9188 O O . ARG B 1 441 ? 26.141 2.871 -1.656 1 81.94 441 ARG B O 1
ATOM 9195 N N . HIS B 1 442 ? 27.797 1.332 -1.545 1 83.56 442 HIS B N 1
ATOM 9196 C CA . HIS B 1 442 ? 27.516 0.965 -0.161 1 83.56 442 HIS B CA 1
ATOM 9197 C C . HIS B 1 442 ? 28.719 1.226 0.731 1 83.56 442 HIS B C 1
ATOM 9199 O O . HIS B 1 442 ? 29.828 0.779 0.428 1 83.56 442 HIS B O 1
ATOM 9205 N N . GLU B 1 443 ? 28.5 2.121 1.641 1 84.69 443 GLU B N 1
ATOM 9206 C CA . GLU B 1 443 ? 29.562 2.457 2.584 1 84.69 443 GLU B CA 1
ATOM 9207 C C . GLU B 1 443 ? 29.281 1.878 3.967 1 84.69 443 GLU B C 1
ATOM 9209 O O . GLU B 1 443 ? 28.141 1.905 4.434 1 84.69 443 GLU B O 1
ATOM 9214 N N . PRO B 1 444 ? 30.219 1.306 4.566 1 84.19 444 PRO B N 1
ATOM 9215 C CA . PRO B 1 444 ? 30.016 0.729 5.898 1 84.19 444 PRO B CA 1
ATOM 9216 C C . PRO B 1 444 ? 29.875 1.79 6.988 1 84.19 444 PRO B C 1
ATOM 9218 O O . PRO B 1 444 ? 30.609 2.783 6.977 1 84.19 444 PRO B O 1
ATOM 9221 N N . VAL B 1 445 ? 28.844 1.664 7.715 1 81.31 445 VAL B N 1
ATOM 9222 C CA . VAL B 1 445 ? 28.625 2.543 8.852 1 81.31 445 VAL B CA 1
ATOM 9223 C C . VAL B 1 445 ? 28.453 1.711 10.125 1 81.31 445 VAL B C 1
ATOM 9225 O O . VAL B 1 445 ? 27.531 0.891 10.219 1 81.31 445 VAL B O 1
ATOM 9228 N N . SER B 1 446 ? 29.469 1.535 10.969 1 77.12 446 SER B N 1
ATOM 9229 C CA . SER B 1 446 ? 29.328 0.759 12.203 1 77.12 446 SER B CA 1
ATOM 9230 C C . SER B 1 446 ? 29.844 1.535 13.406 1 77.12 446 SER B C 1
ATOM 9232 O O . SER B 1 446 ? 30.719 2.404 13.266 1 77.12 446 SER B O 1
ATOM 9234 N N . CYS B 1 447 ? 29.062 1.417 14.375 1 69.75 447 CYS B N 1
ATOM 9235 C CA . CYS B 1 447 ? 29.516 1.981 15.641 1 69.75 447 CYS B CA 1
ATOM 9236 C C . CYS B 1 447 ? 30.547 1.075 16.297 1 69.75 447 CYS B C 1
ATOM 9238 O O . CYS B 1 447 ? 31.281 1.506 17.203 1 69.75 447 CYS B O 1
ATOM 9240 N N . ARG B 1 448 ? 30.562 -0.215 15.859 1 60.59 448 ARG B N 1
ATOM 9241 C CA . ARG B 1 448 ? 31.469 -1.162 16.5 1 60.59 448 ARG B CA 1
ATOM 9242 C C . ARG B 1 448 ? 32.906 -0.953 16.016 1 60.59 448 ARG B C 1
ATOM 9244 O O . ARG B 1 448 ? 33.125 -0.629 14.852 1 60.59 448 ARG B O 1
ATOM 9251 N N . LYS B 1 449 ? 33.594 -0.242 16.828 1 53.25 449 LYS B N 1
ATOM 9252 C CA . LYS B 1 449 ? 35 -0.192 16.469 1 53.25 449 LYS B CA 1
ATOM 9253 C C . LYS B 1 449 ? 35.438 -1.458 15.734 1 53.25 449 LYS B C 1
ATOM 9255 O O . LYS B 1 449 ? 35.781 -2.467 16.359 1 53.25 449 LYS B O 1
ATOM 9260 N N . ILE B 1 450 ? 34.75 -1.84 14.805 1 46.12 450 ILE B N 1
ATOM 9261 C CA . ILE B 1 450 ? 35.25 -3.004 14.078 1 46.12 450 ILE B CA 1
ATOM 9262 C C . ILE B 1 450 ? 36.656 -2.736 13.594 1 46.12 450 ILE B C 1
ATOM 9264 O O . ILE B 1 450 ? 36.938 -1.749 12.898 1 46.12 450 ILE B O 1
ATOM 9268 N N . LYS B 1 451 ? 37.719 -3.221 14.211 1 40.62 451 LYS B N 1
ATOM 9269 C CA . LYS B 1 451 ? 39.062 -3.35 13.625 1 40.62 451 LYS B CA 1
ATOM 9270 C C . LYS B 1 451 ? 38.969 -3.807 12.172 1 40.62 451 LYS B C 1
ATOM 9272 O O . LYS B 1 451 ? 38.844 -5.004 11.898 1 40.62 451 LYS B O 1
ATOM 9277 N N . ASP B 1 452 ? 38.156 -3.43 11.422 1 40.22 452 ASP B N 1
ATOM 9278 C CA . ASP B 1 452 ? 38.438 -3.912 10.078 1 40.22 452 ASP B CA 1
ATOM 9279 C C . ASP B 1 452 ? 39.938 -3.842 9.797 1 40.22 452 ASP B C 1
ATOM 9281 O O . ASP B 1 452 ? 40.531 -2.754 9.758 1 40.22 452 ASP B O 1
ATOM 9285 N N . SER B 1 453 ? 40.594 -4.672 10.211 1 39.62 453 SER B N 1
ATOM 9286 C CA . SER B 1 453 ? 42 -4.953 10.039 1 39.62 453 SER B CA 1
ATOM 9287 C C . SER B 1 453 ? 42.5 -4.504 8.672 1 39.62 453 SER B C 1
ATOM 9289 O O . SER B 1 453 ? 43.656 -4.066 8.531 1 39.62 453 SER B O 1
ATOM 9291 N N . ASN B 1 454 ? 42.062 -5.113 7.535 1 38.47 454 ASN B N 1
ATOM 9292 C CA . ASN B 1 454 ? 42.969 -5.117 6.379 1 38.47 454 ASN B CA 1
ATOM 9293 C C . ASN B 1 454 ? 43.125 -3.715 5.801 1 38.47 454 ASN B C 1
ATOM 9295 O O . ASN B 1 454 ? 44.094 -3.457 5.059 1 38.47 454 ASN B O 1
ATOM 9299 N N . LYS B 1 455 ? 42.062 -2.887 5.258 1 42.38 455 LYS B N 1
ATOM 9300 C CA . LYS B 1 455 ? 42.531 -1.818 4.375 1 42.38 455 LYS B CA 1
ATOM 9301 C C . LYS B 1 455 ? 42.469 -0.463 5.074 1 42.38 455 LYS B C 1
ATOM 9303 O O . LYS B 1 455 ? 42.531 0.581 4.422 1 42.38 455 LYS B O 1
ATOM 9308 N N . GLY B 1 456 ? 42.562 -0.193 6.301 1 44.16 456 GLY B N 1
ATOM 9309 C CA . GLY B 1 456 ? 42.906 1.079 6.918 1 44.16 456 GLY B CA 1
ATOM 9310 C C . GLY B 1 456 ? 41.812 2.113 6.809 1 44.16 456 GLY B C 1
ATOM 9311 O O . GLY B 1 456 ? 42.031 3.299 7.055 1 44.16 456 GLY B O 1
ATOM 9312 N N . LYS B 1 457 ? 40.719 1.743 6.199 1 51.12 457 LYS B N 1
ATOM 9313 C CA . LYS B 1 457 ? 39.812 2.873 6.051 1 51.12 457 LYS B CA 1
ATOM 9314 C C . LYS B 1 457 ? 38.969 3.076 7.312 1 51.12 457 LYS B C 1
ATOM 9316 O O . LYS B 1 457 ? 38.344 2.133 7.816 1 51.12 457 LYS B O 1
ATOM 9321 N N . LYS B 1 458 ? 39.188 4.035 8.164 1 55.31 458 LYS B N 1
ATOM 9322 C CA . LYS B 1 458 ? 38.5 4.508 9.367 1 55.31 458 LYS B CA 1
ATOM 9323 C C . LYS B 1 458 ? 37 4.688 9.109 1 55.31 458 LYS B C 1
ATOM 9325 O O . LYS B 1 458 ? 36.594 5.266 8.094 1 55.31 458 LYS B O 1
ATOM 9330 N N . SER B 1 459 ? 36.031 3.822 9.773 1 63.16 459 SER B N 1
ATOM 9331 C CA . SER B 1 459 ? 34.562 3.945 9.695 1 63.16 459 SER B CA 1
ATOM 9332 C C . SER B 1 459 ? 34.125 5.359 10.039 1 63.16 459 SER B C 1
ATOM 9334 O O . SER B 1 459 ? 34.688 5.996 10.93 1 63.16 459 SER B O 1
ATOM 9336 N N . ILE B 1 460 ? 33.312 5.934 9.148 1 73 460 ILE B N 1
ATOM 9337 C CA . ILE B 1 460 ? 32.75 7.266 9.367 1 73 460 ILE B CA 1
ATOM 9338 C C . ILE B 1 460 ? 31.812 7.238 10.562 1 73 460 ILE B C 1
ATOM 9340 O O . ILE B 1 460 ? 30.953 6.359 10.664 1 73 460 ILE B O 1
ATOM 9344 N N . ASP B 1 461 ? 32 8.008 11.492 1 86.19 461 ASP B N 1
ATOM 9345 C CA . ASP B 1 461 ? 31.281 8.016 12.758 1 86.19 461 ASP B CA 1
ATOM 9346 C C . ASP B 1 461 ? 29.953 8.766 12.617 1 86.19 461 ASP B C 1
ATOM 9348 O O . ASP B 1 461 ? 29.688 9.695 13.375 1 86.19 461 ASP B O 1
ATOM 9352 N N . VAL B 1 462 ? 29.172 8.328 11.656 1 91.19 462 VAL B N 1
ATOM 9353 C CA . VAL B 1 462 ? 27.891 8.977 11.422 1 91.19 462 VAL B CA 1
ATOM 9354 C C . VAL B 1 462 ? 26.922 8.648 12.555 1 91.19 462 VAL B C 1
ATOM 9356 O O . VAL B 1 462 ? 26.203 9.523 13.039 1 91.19 462 VAL B O 1
ATOM 9359 N N . LEU B 1 463 ? 26.969 7.422 13.102 1 92.12 463 LEU B N 1
ATOM 9360 C CA . LEU B 1 463 ? 26.031 6.973 14.109 1 92.12 463 LEU B CA 1
ATOM 9361 C C . LEU B 1 463 ? 26.25 7.691 15.438 1 92.12 463 LEU B C 1
ATOM 9363 O O . LEU B 1 463 ? 25.297 8.094 16.109 1 92.12 463 LEU B O 1
ATOM 9367 N N . ASN B 1 464 ? 27.547 7.906 15.766 1 91.94 464 ASN B N 1
ATOM 9368 C CA . ASN B 1 464 ? 27.844 8.625 17 1 91.94 464 ASN B CA 1
ATOM 9369 C C . ASN B 1 464 ? 27.422 10.086 16.906 1 91.94 464 ASN B C 1
ATOM 9371 O O . ASN B 1 464 ? 26.891 10.641 17.875 1 91.94 464 ASN B O 1
ATOM 9375 N N . TYR B 1 465 ? 27.625 10.609 15.766 1 93.19 465 TYR B N 1
ATOM 9376 C CA . TYR B 1 465 ? 27.266 12.008 15.562 1 93.19 465 TYR B CA 1
ATOM 9377 C C . TYR B 1 465 ? 25.75 12.195 15.68 1 93.19 465 TYR B C 1
ATOM 9379 O O . TYR B 1 465 ? 25.281 13.141 16.328 1 93.19 465 TYR B O 1
ATOM 9387 N N . VAL B 1 466 ? 25.031 11.328 15.086 1 93.31 466 VAL B N 1
ATOM 9388 C CA . VAL B 1 466 ? 23.578 11.43 15.094 1 93.31 466 VAL B CA 1
ATOM 9389 C C . VAL B 1 466 ? 23.047 11.148 16.5 1 93.31 466 VAL B C 1
ATOM 9391 O O . VAL B 1 466 ? 22.156 11.852 16.984 1 93.31 466 VAL B O 1
ATOM 9394 N N . PHE B 1 467 ? 23.625 10.148 17.172 1 94.12 467 PHE B N 1
ATOM 9395 C CA . PHE B 1 467 ? 23.203 9.789 18.516 1 94.12 467 PHE B CA 1
ATOM 9396 C C . PHE B 1 467 ? 23.422 10.938 19.5 1 94.12 467 PHE B C 1
ATOM 9398 O O . PHE B 1 467 ? 22.531 11.281 20.266 1 94.12 467 PHE B O 1
ATOM 9405 N N . ASP B 1 468 ? 24.578 11.539 19.359 1 92.44 468 ASP B N 1
ATOM 9406 C CA . ASP B 1 468 ? 24.906 12.633 20.266 1 92.44 468 ASP B CA 1
ATOM 9407 C C . ASP B 1 468 ? 24 13.836 20.031 1 92.44 468 ASP B C 1
ATOM 9409 O O . ASP B 1 468 ? 23.562 14.5 20.984 1 92.44 468 ASP B O 1
ATOM 9413 N N . GLY B 1 469 ? 23.703 14.109 18.781 1 91.69 469 GLY B N 1
ATOM 9414 C CA . GLY B 1 469 ? 22.797 15.203 18.469 1 91.69 469 GLY B CA 1
ATOM 9415 C C . GLY B 1 469 ? 21.391 14.977 18.969 1 91.69 469 GLY B C 1
ATOM 9416 O O . GLY B 1 469 ? 20.766 15.891 19.516 1 91.69 469 GLY B O 1
ATOM 9417 N N . LEU B 1 470 ? 20.938 13.789 18.891 1 92.88 470 LEU B N 1
ATOM 9418 C CA . LEU B 1 470 ? 19.594 13.453 19.328 1 92.88 470 LEU B CA 1
ATOM 9419 C C . LEU B 1 470 ? 19.484 13.469 20.844 1 92.88 470 LEU B C 1
ATOM 9421 O O . LEU B 1 470 ? 18.484 13.945 21.391 1 92.88 470 LEU B O 1
ATOM 9425 N N . ARG B 1 471 ? 20.5 12.938 21.453 1 92.56 471 ARG B N 1
ATOM 9426 C CA . ARG B 1 471 ? 20.531 12.906 22.906 1 92.56 471 ARG B CA 1
ATOM 9427 C C . ARG B 1 471 ? 20.516 14.312 23.484 1 92.56 471 ARG B C 1
ATOM 9429 O O . ARG B 1 471 ? 19.766 14.594 24.438 1 92.56 471 ARG B O 1
ATOM 9436 N N . LYS B 1 472 ? 21.266 15.133 22.875 1 88.94 472 LYS B N 1
ATOM 9437 C CA . LYS B 1 472 ? 21.312 16.516 23.328 1 88.94 472 LYS B CA 1
ATOM 9438 C C . LYS B 1 472 ? 19.969 17.203 23.156 1 88.94 472 LYS B C 1
ATOM 9440 O O . LYS B 1 472 ? 19.469 17.859 24.078 1 88.94 472 LYS B O 1
ATOM 9445 N N . THR B 1 473 ? 19.375 17.016 22.062 1 87.81 473 THR B N 1
ATOM 9446 C CA . THR B 1 473 ? 18.078 17.625 21.781 1 87.81 473 THR B CA 1
ATOM 9447 C C . THR B 1 473 ? 17 17.062 22.703 1 87.81 473 THR B C 1
ATOM 9449 O O . THR B 1 473 ? 16.141 17.812 23.188 1 87.81 473 THR B O 1
ATOM 9452 N N . ALA B 1 474 ? 17.016 15.773 22.891 1 89.56 474 ALA B N 1
ATOM 9453 C CA . ALA B 1 474 ? 16.016 15.117 23.75 1 89.56 474 ALA B CA 1
ATOM 9454 C C . ALA B 1 474 ? 16.125 15.617 25.188 1 89.56 474 ALA B C 1
ATOM 9456 O O . ALA B 1 474 ? 15.109 15.844 25.844 1 89.56 474 ALA B O 1
ATOM 9457 N N . ASN B 1 475 ? 17.312 15.805 25.641 1 87.56 475 ASN B N 1
ATOM 9458 C CA . ASN B 1 475 ? 17.531 16.266 27 1 87.56 475 ASN B CA 1
ATOM 9459 C C . ASN B 1 475 ? 17.109 17.719 27.172 1 87.56 475 ASN B C 1
ATOM 9461 O O . ASN B 1 475 ? 16.641 18.109 28.25 1 87.56 475 ASN B O 1
ATOM 9465 N N . GLU B 1 476 ? 17.188 18.422 26.172 1 83.5 476 GLU B N 1
ATOM 9466 C CA . GLU B 1 476 ? 16.781 19.828 26.234 1 83.5 476 GLU B CA 1
ATOM 9467 C C . GLU B 1 476 ? 15.266 19.953 26.234 1 83.5 476 GLU B C 1
ATOM 9469 O O . GLU B 1 476 ? 14.719 20.812 26.922 1 83.5 476 GLU B O 1
ATOM 9474 N N . VAL B 1 477 ? 14.609 19.109 25.562 1 80.38 477 VAL B N 1
ATOM 9475 C CA . VAL B 1 477 ? 13.172 19.25 25.359 1 80.38 477 VAL B CA 1
ATOM 9476 C C . VAL B 1 477 ? 12.406 18.453 26.406 1 80.38 477 VAL B C 1
ATOM 9478 O O . VAL B 1 477 ? 11.242 18.734 26.688 1 80.38 477 VAL B O 1
ATOM 9481 N N . ARG B 1 478 ? 12.984 17.469 26.922 1 76.06 478 ARG B N 1
ATOM 9482 C CA . ARG B 1 478 ? 12.336 16.547 27.859 1 76.06 478 ARG B CA 1
ATOM 9483 C C . ARG B 1 478 ? 11.586 17.312 28.938 1 76.06 478 ARG B C 1
ATOM 9485 O O . ARG B 1 478 ? 10.508 16.891 29.375 1 76.06 478 ARG B O 1
ATOM 9492 N N . TYR B 1 479 ? 12.18 18.328 29.391 1 65.88 479 TYR B N 1
ATOM 9493 C CA . TYR B 1 479 ? 11.57 19.016 30.516 1 65.88 479 TYR B CA 1
ATOM 9494 C C . TYR B 1 479 ? 10.656 20.141 30.031 1 65.88 479 TYR B C 1
ATOM 9496 O O . TYR B 1 479 ? 9.977 20.781 30.844 1 65.88 479 TYR B O 1
ATOM 9504 N N . SER B 1 480 ? 10.828 20.25 28.672 1 60.69 480 SER B N 1
ATOM 9505 C CA . SER B 1 480 ? 9.969 21.328 28.188 1 60.69 480 SER B CA 1
ATOM 9506 C C . SER B 1 480 ? 8.562 20.812 27.891 1 60.69 480 SER B C 1
ATOM 9508 O O . SER B 1 480 ? 8.383 19.641 27.578 1 60.69 480 SER B O 1
ATOM 9510 N N . GLY B 1 481 ? 7.621 20.75 28.531 1 51.72 481 GLY B N 1
ATOM 9511 C CA . GLY B 1 481 ? 6.203 20.438 28.422 1 51.72 481 GLY B CA 1
ATOM 9512 C C . GLY B 1 481 ? 5.781 20.141 26.984 1 51.72 481 GLY B C 1
ATOM 9513 O O . GLY B 1 481 ? 6.367 20.656 26.031 1 51.72 481 GLY B O 1
ATOM 9514 N N . GLY B 1 482 ? 4.742 18.984 26.703 1 55.28 482 GLY B N 1
ATOM 9515 C CA . GLY B 1 482 ? 3.873 18.312 25.734 1 55.28 482 GLY B CA 1
ATOM 9516 C C . GLY B 1 482 ? 4.273 18.578 24.297 1 55.28 482 GLY B C 1
ATOM 9517 O O . GLY B 1 482 ? 4.582 17.641 23.562 1 55.28 482 GLY B O 1
ATOM 9518 N N . ASN B 1 483 ? 4.133 19.844 23.672 1 62.22 483 ASN B N 1
ATOM 9519 C CA . ASN B 1 483 ? 4.066 20.156 22.25 1 62.22 483 ASN B CA 1
ATOM 9520 C C . ASN B 1 483 ? 5.457 2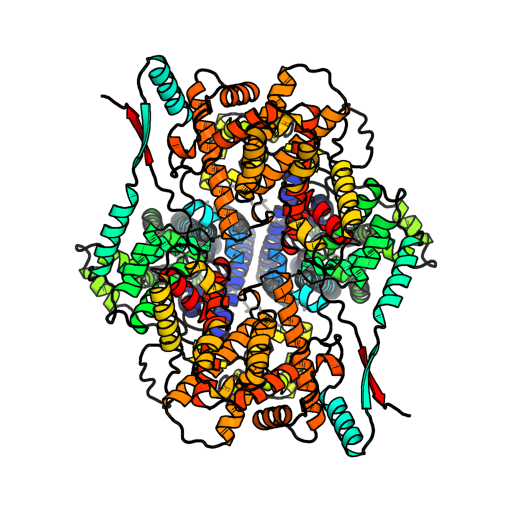0.375 21.656 1 62.22 483 ASN B C 1
ATOM 9522 O O . ASN B 1 483 ? 5.621 20.375 20.438 1 62.22 483 ASN B O 1
ATOM 9526 N N . GLU B 1 484 ? 6.562 20.375 22.438 1 69.69 484 GLU B N 1
ATOM 9527 C CA . GLU B 1 484 ? 7.887 20.688 21.922 1 69.69 484 GLU B CA 1
ATOM 9528 C C . GLU B 1 484 ? 8.555 19.453 21.328 1 69.69 484 GLU B C 1
ATOM 9530 O O . GLU B 1 484 ? 9.328 19.547 20.375 1 69.69 484 GLU B O 1
ATOM 9535 N N . MET B 1 485 ? 8.289 18.391 21.922 1 75.38 485 MET B N 1
ATOM 9536 C CA . MET B 1 485 ? 8.867 17.156 21.406 1 75.38 485 MET B CA 1
ATOM 9537 C C . MET B 1 485 ? 8.367 16.875 19.984 1 75.38 485 MET B C 1
ATOM 9539 O O . MET B 1 485 ? 9.086 16.281 19.172 1 75.38 485 MET B O 1
ATOM 9543 N N . GLU B 1 486 ? 7.27 17.375 19.734 1 74.5 486 GLU B N 1
ATOM 9544 C CA . GLU B 1 486 ? 6.711 17.234 18.391 1 74.5 486 GLU B CA 1
ATOM 9545 C C . GLU B 1 486 ? 7.297 18.266 17.438 1 74.5 486 GLU B C 1
ATOM 9547 O O . GLU B 1 486 ? 7.461 17.984 16.234 1 74.5 486 GLU B O 1
ATOM 9552 N N . GLU B 1 487 ? 7.742 19.359 17.969 1 77.62 487 GLU B N 1
ATOM 9553 C CA . GLU B 1 487 ? 8.234 20.469 17.156 1 77.62 487 GLU B CA 1
ATOM 9554 C C . GLU B 1 487 ? 9.648 20.188 16.641 1 77.62 487 GLU B C 1
ATOM 9556 O O . GLU B 1 487 ? 10.062 20.75 15.625 1 77.62 487 GLU B O 1
ATOM 9561 N N . VAL B 1 488 ? 10.266 19.312 17.359 1 80.31 488 VAL B N 1
ATOM 9562 C CA . VAL B 1 488 ? 11.625 18.984 16.953 1 80.31 488 VAL B CA 1
ATOM 9563 C C . VAL B 1 488 ? 11.625 18.344 15.57 1 80.31 488 VAL B C 1
ATOM 9565 O O . VAL B 1 488 ? 12.539 18.562 14.773 1 80.31 488 VAL B O 1
ATOM 9568 N N . CYS B 1 489 ? 10.617 17.656 15.312 1 79.19 489 CYS B N 1
ATOM 9569 C CA . CYS B 1 489 ? 10.531 16.969 14.031 1 79.19 489 CYS B CA 1
ATOM 9570 C C . CYS B 1 489 ? 10.234 17.938 12.898 1 79.19 489 CYS B C 1
ATOM 9572 O O . CYS B 1 489 ? 10.367 17.609 11.727 1 79.19 489 CYS B O 1
ATOM 9574 N N . ASP B 1 490 ? 9.992 19.188 13.297 1 79 490 ASP B N 1
ATOM 9575 C CA . ASP B 1 490 ? 9.672 20.172 12.273 1 79 490 ASP B CA 1
ATOM 9576 C C . ASP B 1 490 ? 10.914 20.969 11.875 1 79 490 ASP B C 1
ATOM 9578 O O . ASP B 1 490 ? 10.883 21.734 10.914 1 79 490 ASP B O 1
ATOM 9582 N N . TYR B 1 491 ? 12.039 20.641 12.594 1 83.25 491 TYR B N 1
ATOM 9583 C CA . TYR B 1 491 ? 13.273 21.328 12.258 1 83.25 491 TYR B CA 1
ATOM 9584 C C . TYR B 1 491 ? 13.875 20.781 10.969 1 83.25 491 TYR B C 1
ATOM 9586 O O . TYR B 1 491 ? 14.117 19.578 10.859 1 83.25 491 TYR B O 1
ATOM 9594 N N . ARG B 1 492 ? 14.078 21.672 10.008 1 85.12 492 ARG B N 1
ATOM 9595 C CA . ARG B 1 492 ? 14.609 21.266 8.711 1 85.12 492 ARG B CA 1
ATOM 9596 C C . ARG B 1 492 ? 15.961 21.922 8.438 1 85.12 492 ARG B C 1
ATOM 9598 O O . ARG B 1 492 ? 16.234 22.328 7.309 1 85.12 492 ARG B O 1
ATOM 9605 N N . GLY B 1 493 ? 16.703 22.156 9.461 1 83.31 493 GLY B N 1
ATOM 9606 C CA . GLY B 1 493 ? 18.016 22.766 9.273 1 83.31 493 GLY B CA 1
ATOM 9607 C C . GLY B 1 493 ? 18.109 24.156 9.867 1 83.31 493 GLY B C 1
ATOM 9608 O O . GLY B 1 493 ? 19.219 24.672 10.078 1 83.31 493 GLY B O 1
ATOM 9609 N N . GLY B 1 494 ? 17 24.766 10.195 1 76.81 494 GLY B N 1
ATOM 9610 C CA . GLY B 1 494 ? 16.984 26.141 10.688 1 76.81 494 GLY B CA 1
ATOM 9611 C C . GLY B 1 494 ? 17.641 26.297 12.047 1 76.81 494 GLY B C 1
ATOM 9612 O O . GLY B 1 494 ? 18.391 27.25 12.273 1 76.81 494 GLY B O 1
ATOM 9613 N N . GLU B 1 495 ? 17.438 25.391 12.82 1 72.12 495 GLU B N 1
ATOM 9614 C CA . GLU B 1 495 ? 17.984 25.484 14.172 1 72.12 495 GLU B CA 1
ATOM 9615 C C . GLU B 1 495 ? 19.5 25.281 14.156 1 72.12 495 GLU B C 1
ATOM 9617 O O . GLU B 1 495 ? 20.234 25.938 14.898 1 72.12 495 GLU B O 1
ATOM 9622 N N . GLY B 1 496 ? 19.938 24.406 13.352 1 68.44 496 GLY B N 1
ATOM 9623 C CA . GLY B 1 496 ? 21.375 24.188 13.227 1 68.44 496 GLY B CA 1
ATOM 9624 C C . GLY B 1 496 ? 22.125 25.406 12.742 1 68.44 496 GLY B C 1
ATOM 9625 O O . GLY B 1 496 ? 23.219 25.703 13.227 1 68.44 496 GLY B O 1
ATOM 9626 N N . ILE B 1 497 ? 21.469 26.062 11.812 1 74.75 497 ILE B N 1
ATOM 9627 C CA . ILE B 1 497 ? 22.062 27.266 11.25 1 74.75 497 ILE B CA 1
ATOM 9628 C C . ILE B 1 497 ? 22.094 28.359 12.305 1 74.75 497 ILE B C 1
ATOM 9630 O O . ILE B 1 497 ? 23.125 29.031 12.484 1 74.75 497 ILE B O 1
ATOM 9634 N N . ILE B 1 498 ? 21.047 28.438 13.07 1 67.5 498 ILE B N 1
ATOM 9635 C CA . ILE B 1 498 ? 20.922 29.516 14.047 1 67.5 498 ILE B CA 1
ATOM 9636 C C . ILE B 1 498 ? 21.891 29.297 15.195 1 67.5 498 ILE B C 1
ATOM 9638 O O . ILE B 1 498 ? 22.562 30.234 15.641 1 67.5 498 ILE B O 1
ATOM 9642 N N . ASN B 1 499 ? 22.031 28.109 15.609 1 67.56 499 ASN B N 1
ATOM 9643 C CA . ASN B 1 499 ? 22.891 27.797 16.75 1 67.56 499 ASN B CA 1
ATOM 9644 C C . ASN B 1 499 ? 24.359 28.062 16.422 1 67.56 499 ASN B C 1
ATOM 9646 O O . ASN B 1 499 ? 25.109 28.5 17.281 1 67.56 499 ASN B O 1
ATOM 9650 N N . GLU B 1 500 ? 24.672 27.844 15.18 1 70 500 GLU B N 1
ATOM 9651 C CA . GLU B 1 500 ? 26.094 27.953 14.844 1 70 500 GLU B CA 1
ATOM 9652 C C . GLU B 1 500 ? 26.438 29.344 14.328 1 70 500 GLU B C 1
ATOM 9654 O O . GLU B 1 500 ? 27.547 29.828 14.547 1 70 500 GLU B O 1
ATOM 9659 N N . LEU B 1 501 ? 25.547 29.953 13.586 1 67.44 501 LEU B N 1
ATOM 9660 C CA . LEU B 1 501 ? 25.828 31.234 12.961 1 67.44 501 LEU B CA 1
ATOM 9661 C C . LEU B 1 501 ? 25.625 32.375 13.953 1 67.44 501 LEU B C 1
ATOM 9663 O O . LEU B 1 501 ? 26.281 33.406 13.859 1 67.44 501 LEU B O 1
ATOM 9667 N N . VAL B 1 502 ? 24.641 32.344 14.828 1 58.72 502 VAL B N 1
ATOM 9668 C CA . VAL B 1 502 ? 24.453 33.438 15.789 1 58.72 502 VAL B CA 1
ATOM 9669 C C . VAL B 1 502 ? 25.734 33.656 16.578 1 58.72 502 VAL B C 1
ATOM 9671 O O . VAL B 1 502 ? 26.062 34.781 16.938 1 58.72 502 VAL B O 1
ATOM 9674 N N . GLY B 1 503 ? 26.562 32.719 16.828 1 51.75 503 GLY B N 1
ATOM 9675 C CA . GLY B 1 503 ? 27.781 32.938 17.578 1 51.75 503 GLY B CA 1
ATOM 9676 C C . GLY B 1 503 ? 28.859 33.656 16.766 1 51.75 503 GLY B C 1
ATOM 9677 O O . GLY B 1 503 ? 29.844 34.125 17.328 1 51.75 503 GLY B O 1
ATOM 9678 N N . ASP B 1 504 ? 28.734 33.5 15.453 1 53.62 504 ASP B N 1
ATOM 9679 C CA . ASP B 1 504 ? 29.812 34.125 14.703 1 53.62 504 ASP B CA 1
ATOM 9680 C C . ASP B 1 504 ? 29.422 35.5 14.227 1 53.62 504 ASP B C 1
ATOM 9682 O O . ASP B 1 504 ? 28.672 35.656 13.25 1 53.62 504 ASP B O 1
ATOM 9686 N N . ILE B 1 505 ? 29.469 36.625 15.023 1 50.66 505 ILE B N 1
ATOM 9687 C CA . ILE B 1 505 ? 29.188 38.062 14.914 1 50.66 505 ILE B CA 1
ATOM 9688 C C . ILE B 1 505 ? 29.625 38.562 13.539 1 50.66 505 ILE B C 1
ATOM 9690 O O . ILE B 1 505 ? 28.969 39.406 12.945 1 50.66 505 ILE B O 1
ATOM 9694 N N . GLN B 1 506 ? 30.75 38.188 13.125 1 48.56 506 GLN B N 1
ATOM 9695 C CA . GLN B 1 506 ? 31.344 38.781 11.93 1 48.56 506 GLN B CA 1
ATOM 9696 C C . GLN B 1 506 ? 30.469 38.531 10.703 1 48.56 506 GLN B C 1
ATOM 9698 O O . GLN B 1 506 ? 30.562 39.25 9.711 1 48.56 506 GLN B O 1
ATOM 9703 N N . LEU B 1 507 ? 29.625 37.531 10.82 1 52.69 507 LEU B N 1
ATOM 9704 C CA . LEU B 1 507 ? 28.938 36.938 9.672 1 52.69 507 LEU B CA 1
ATOM 9705 C C . LEU B 1 507 ? 27.578 37.562 9.461 1 52.69 507 LEU B C 1
ATOM 9707 O O . LEU B 1 507 ? 26.922 37.312 8.438 1 52.69 507 LEU B O 1
ATOM 9711 N N . MET B 1 508 ? 27.016 38.344 10.523 1 49.84 508 MET B N 1
ATOM 9712 C CA . MET B 1 508 ? 25.734 39 10.438 1 49.84 508 MET B CA 1
ATOM 9713 C C . MET B 1 508 ? 25.719 40.031 9.297 1 49.84 508 MET B C 1
ATOM 9715 O O . MET B 1 508 ? 24.656 40.375 8.781 1 49.84 508 MET B O 1
ATOM 9719 N N . GLU B 1 509 ? 26.875 40.594 9.141 1 48.09 509 GLU B N 1
ATOM 9720 C CA . GLU B 1 509 ? 26.828 41.688 8.172 1 48.09 509 GLU B CA 1
ATOM 9721 C C . GLU B 1 509 ? 26.688 41.156 6.75 1 48.09 509 GLU B C 1
ATOM 9723 O O . GLU B 1 509 ? 26.328 41.906 5.836 1 48.09 509 GLU B O 1
ATOM 9728 N N . LEU B 1 510 ? 26.922 39.75 6.516 1 52.16 510 LEU B N 1
ATOM 9729 C CA . LEU B 1 510 ? 27.016 39.344 5.121 1 52.16 510 LEU B CA 1
ATOM 9730 C C . LEU B 1 510 ? 25.703 38.719 4.66 1 52.16 510 LEU B C 1
ATOM 9732 O O . LEU B 1 510 ? 24.969 38.125 5.461 1 52.16 510 LEU B O 1
ATOM 9736 N N . ASN B 1 511 ? 25.141 39.125 3.475 1 68.44 511 ASN B N 1
ATOM 9737 C CA . ASN B 1 511 ? 24.078 38.562 2.631 1 68.44 511 ASN B CA 1
ATOM 9738 C C . ASN B 1 511 ? 24.094 37.062 2.633 1 68.44 511 ASN B C 1
ATOM 9740 O O . ASN B 1 511 ? 23.141 36.406 2.188 1 68.44 511 ASN B O 1
ATOM 9744 N N . VAL B 1 512 ? 25.109 36.531 3.387 1 77.5 512 VAL B N 1
ATOM 9745 C CA . VAL B 1 512 ? 25.297 35.094 3.387 1 77.5 512 VAL B CA 1
ATOM 9746 C C . VAL B 1 512 ? 24.266 34.438 4.293 1 77.5 512 VAL B C 1
ATOM 9748 O O . VAL B 1 512 ? 23.672 33.406 3.934 1 77.5 512 VAL B O 1
ATOM 9751 N N . ASN B 1 513 ? 24.031 35.094 5.379 1 77.69 513 ASN B N 1
ATOM 9752 C CA . ASN B 1 513 ? 23.062 34.562 6.332 1 77.69 513 ASN B CA 1
ATOM 9753 C C . ASN B 1 513 ? 21.672 34.469 5.73 1 77.69 513 ASN B C 1
ATOM 9755 O O . ASN B 1 513 ? 20.922 33.531 5.988 1 77.69 513 ASN B O 1
ATOM 9759 N N . ASP B 1 514 ? 21.406 35.375 4.906 1 81.19 514 ASP B N 1
ATOM 9760 C CA . ASP B 1 514 ? 20.078 35.406 4.293 1 81.19 514 ASP B CA 1
ATOM 9761 C C . ASP B 1 514 ? 19.938 34.281 3.26 1 81.19 514 ASP B C 1
ATOM 9763 O O . ASP B 1 514 ? 18.891 33.625 3.162 1 81.19 514 ASP B O 1
ATOM 9767 N N . VAL B 1 515 ? 21.031 34.031 2.625 1 85.5 515 VAL B N 1
ATOM 9768 C CA . VAL B 1 515 ? 21.016 33 1.602 1 85.5 515 VAL B CA 1
ATOM 9769 C C . VAL B 1 515 ? 20.875 31.609 2.262 1 85.5 515 VAL B C 1
ATOM 9771 O O . VAL B 1 515 ? 20.078 30.781 1.817 1 85.5 515 VAL B O 1
ATOM 9774 N N . VAL B 1 516 ? 21.562 31.484 3.291 1 86 516 VAL B N 1
ATOM 9775 C CA . VAL B 1 516 ? 21.578 30.188 3.969 1 86 516 VAL B CA 1
ATOM 9776 C C . VAL B 1 516 ? 20.234 29.953 4.656 1 86 516 VAL B C 1
ATOM 9778 O O . VAL B 1 516 ? 19.688 28.844 4.586 1 86 516 VAL B O 1
ATOM 9781 N N . ARG B 1 517 ? 19.672 30.938 5.195 1 84.25 517 ARG B N 1
ATOM 9782 C CA . ARG B 1 517 ? 18.391 30.812 5.891 1 84.25 517 ARG B CA 1
ATOM 9783 C C . ARG B 1 517 ? 17.25 30.594 4.902 1 84.25 517 ARG B C 1
ATOM 9785 O O . ARG B 1 517 ? 16.328 29.828 5.168 1 84.25 517 ARG B O 1
ATOM 9792 N N . GLU B 1 518 ? 17.359 31.234 3.836 1 84.81 518 GLU B N 1
ATOM 9793 C CA . GLU B 1 518 ? 16.328 31.094 2.816 1 84.81 518 GLU B CA 1
ATOM 9794 C C . GLU B 1 518 ? 16.359 29.719 2.182 1 84.81 518 GLU B C 1
ATOM 9796 O O . GLU B 1 518 ? 15.328 29.203 1.737 1 84.81 518 GLU B O 1
ATOM 9801 N N . SER B 1 519 ? 17.484 29.141 2.164 1 87.19 519 SER B N 1
ATOM 9802 C CA . SER B 1 519 ? 17.672 27.844 1.52 1 87.19 519 SER B CA 1
ATOM 9803 C C . SER B 1 519 ? 16.938 26.734 2.283 1 87.19 519 SER B C 1
ATOM 9805 O O . SER B 1 519 ? 16.531 25.734 1.699 1 87.19 519 SER B O 1
ATOM 9807 N N . VAL B 1 520 ? 16.703 26.953 3.559 1 85.25 520 VAL B N 1
ATOM 9808 C CA . VAL B 1 520 ? 16.078 25.906 4.363 1 85.25 520 VAL B CA 1
ATOM 9809 C C . VAL B 1 520 ? 14.57 26.141 4.449 1 85.25 520 VAL B C 1
ATOM 9811 O O . VAL B 1 520 ? 13.812 25.234 4.824 1 85.25 520 VAL B O 1
ATOM 9814 N N . ARG B 1 521 ? 14.078 27.25 3.959 1 79.12 521 ARG B N 1
ATOM 9815 C CA . ARG B 1 521 ? 12.656 27.594 4.043 1 79.12 521 ARG B CA 1
ATOM 9816 C C . ARG B 1 521 ? 11.898 27.078 2.818 1 79.12 521 ARG B C 1
ATOM 9818 O O . ARG B 1 521 ? 10.672 27.047 2.82 1 79.12 521 ARG B O 1
ATOM 9825 N N . ARG B 1 522 ? 12.656 26.594 1.917 1 80.25 522 ARG B N 1
ATOM 9826 C CA . ARG B 1 522 ? 12.031 26.031 0.723 1 80.25 522 ARG B CA 1
ATOM 9827 C C . ARG B 1 522 ? 11.414 24.672 1.013 1 80.25 522 ARG B C 1
ATOM 9829 O O . ARG B 1 522 ? 11.422 24.203 2.156 1 80.25 522 ARG B O 1
ATOM 9836 N N . GLU B 1 523 ? 10.672 24.109 0.023 1 79.88 523 GLU B N 1
ATOM 9837 C CA . GLU B 1 523 ? 10.125 22.766 0.187 1 79.88 523 GLU B CA 1
ATOM 9838 C C . GLU B 1 523 ? 11.219 21.766 0.536 1 79.88 523 GLU B C 1
ATOM 9840 O O . GLU B 1 523 ? 12.359 21.906 0.086 1 79.88 523 GLU B O 1
ATOM 9845 N N . PHE B 1 524 ? 10.945 20.859 1.308 1 85.56 524 PHE B N 1
ATOM 9846 C CA . PHE B 1 524 ? 11.93 19.953 1.879 1 85.56 524 PHE B CA 1
ATOM 9847 C C . PHE B 1 524 ? 12.742 19.266 0.782 1 85.56 524 PHE B C 1
ATOM 9849 O O . PHE B 1 524 ? 13.961 19.172 0.879 1 85.56 524 PHE B O 1
ATOM 9856 N N . ASP B 1 525 ? 12.117 18.844 -0.243 1 86.19 525 ASP B N 1
ATOM 9857 C CA . ASP B 1 525 ? 12.812 18.109 -1.301 1 86.19 525 ASP B CA 1
ATOM 9858 C C . ASP B 1 525 ? 13.758 19.031 -2.074 1 86.19 525 ASP B C 1
ATOM 9860 O O . ASP B 1 525 ? 14.852 18.609 -2.465 1 86.19 525 ASP B O 1
ATOM 9864 N N . GLU B 1 526 ? 13.352 20.234 -2.23 1 87.44 526 GLU B N 1
ATOM 9865 C CA . GLU B 1 526 ? 14.227 21.203 -2.885 1 87.44 526 GLU B CA 1
ATOM 9866 C C . GLU B 1 526 ? 15.43 21.531 -2.012 1 87.44 526 GLU B C 1
ATOM 9868 O O . GLU B 1 526 ? 16.547 21.688 -2.514 1 87.44 526 GLU B O 1
ATOM 9873 N N . CYS B 1 527 ? 15.109 21.609 -0.801 1 90.25 527 CYS B N 1
ATOM 9874 C CA . CYS B 1 527 ? 16.172 21.891 0.148 1 90.25 527 CYS B CA 1
ATOM 9875 C C . CYS B 1 527 ? 17.219 20.781 0.136 1 90.25 527 CYS B C 1
ATOM 9877 O O . CYS B 1 527 ? 18.422 21.047 0.156 1 90.25 527 CYS B O 1
ATOM 9879 N N . LEU B 1 528 ? 16.719 19.609 0.064 1 93.25 528 LEU B N 1
ATOM 9880 C CA . LEU B 1 528 ? 17.609 18.453 0.07 1 93.25 528 LEU B CA 1
ATOM 9881 C C . LEU B 1 528 ? 18.516 18.453 -1.16 1 93.25 528 LEU B C 1
ATOM 9883 O O . LEU B 1 528 ? 19.719 18.219 -1.052 1 93.25 528 LEU B O 1
ATOM 9887 N N . LEU B 1 529 ? 17.953 18.781 -2.244 1 93.88 529 LEU B N 1
ATOM 9888 C CA . LEU B 1 529 ? 18.703 18.797 -3.49 1 93.88 529 LEU B CA 1
ATOM 9889 C C . LEU B 1 529 ? 19.719 19.938 -3.492 1 93.88 529 LEU B C 1
ATOM 9891 O O . LEU B 1 529 ? 20.875 19.75 -3.887 1 93.88 529 LEU B O 1
ATOM 9895 N N . LEU B 1 530 ? 19.312 21.078 -2.996 1 94.88 530 LEU B N 1
ATOM 9896 C CA . LEU B 1 530 ? 20.172 22.25 -2.926 1 94.88 530 LEU B CA 1
ATOM 9897 C C . LEU B 1 530 ? 21.375 22 -2.039 1 94.88 530 LEU B C 1
ATOM 9899 O O . LEU B 1 530 ? 22.516 22.25 -2.447 1 94.88 530 LEU B O 1
ATOM 9903 N N . TRP B 1 531 ? 21.094 21.469 -0.97 1 95.94 531 TRP B N 1
ATOM 9904 C CA . TRP B 1 531 ? 22.156 21.266 0.013 1 95.94 531 TRP B CA 1
ATOM 9905 C C . TRP B 1 531 ? 23.078 20.109 -0.402 1 95.94 531 TRP B C 1
ATOM 9907 O O . TRP B 1 531 ? 24.266 20.109 -0.079 1 95.94 531 TRP B O 1
ATOM 9917 N N . HIS B 1 532 ? 22.562 19.125 -1.12 1 97.19 532 HIS B N 1
ATOM 9918 C CA . HIS B 1 532 ? 23.391 18.016 -1.601 1 97.19 532 HIS B CA 1
ATOM 9919 C C . HIS B 1 532 ? 24.438 18.516 -2.598 1 97.19 532 HIS B C 1
ATOM 9921 O O . HIS B 1 532 ? 25.625 18.219 -2.463 1 97.19 532 HIS B O 1
ATOM 9927 N N . VAL B 1 533 ? 23.969 19.266 -3.543 1 96.69 533 VAL B N 1
ATOM 9928 C CA . VAL B 1 533 ? 24.875 19.781 -4.555 1 96.69 533 VAL B CA 1
ATOM 9929 C C . VAL B 1 533 ? 25.875 20.734 -3.906 1 96.69 533 VAL B C 1
ATOM 9931 O O . VAL B 1 533 ? 27.078 20.688 -4.191 1 96.69 533 VAL B O 1
ATOM 9934 N N . ALA B 1 534 ? 25.422 21.594 -3.035 1 96.94 534 ALA B N 1
ATOM 9935 C CA . ALA B 1 534 ? 26.281 22.547 -2.357 1 96.94 534 ALA B CA 1
ATOM 9936 C C . ALA B 1 534 ? 27.344 21.828 -1.527 1 96.94 534 ALA B C 1
ATOM 9938 O O . ALA B 1 534 ? 28.516 22.25 -1.513 1 96.94 534 ALA B O 1
ATOM 9939 N N . THR B 1 535 ? 26.922 20.766 -0.836 1 97.12 535 THR B N 1
ATOM 9940 C CA . THR B 1 535 ? 27.859 20.016 -0.013 1 97.12 535 THR B CA 1
ATOM 9941 C C . THR B 1 535 ? 28.953 19.375 -0.876 1 97.12 535 THR B C 1
ATOM 9943 O O . THR B 1 535 ? 30.125 19.375 -0.508 1 97.12 535 THR B O 1
ATOM 9946 N N . ASP B 1 536 ? 28.547 18.859 -1.982 1 95.94 536 ASP B N 1
ATOM 9947 C CA . ASP B 1 536 ? 29.5 18.234 -2.893 1 95.94 536 ASP B CA 1
ATOM 9948 C C . ASP B 1 536 ? 30.5 19.25 -3.436 1 95.94 536 ASP B C 1
ATOM 9950 O O . ASP B 1 536 ? 31.703 18.969 -3.549 1 95.94 536 ASP B O 1
ATOM 9954 N N . LEU B 1 537 ? 30.062 20.453 -3.701 1 95.69 537 LEU B N 1
ATOM 9955 C CA . LEU B 1 537 ? 30.922 21.516 -4.227 1 95.69 537 LEU B CA 1
ATOM 9956 C C . LEU B 1 537 ? 31.875 22.016 -3.156 1 95.69 537 LEU B C 1
ATOM 9958 O O . LEU B 1 537 ? 33.062 22.266 -3.434 1 95.69 537 LEU B O 1
ATOM 9962 N N . CYS B 1 538 ? 31.344 22.141 -1.997 1 94.38 538 CYS B N 1
ATOM 9963 C CA . CYS B 1 538 ? 32.188 22.609 -0.896 1 94.38 538 CYS B CA 1
ATOM 9964 C C . CYS B 1 538 ? 33.25 21.594 -0.559 1 94.38 538 CYS B C 1
ATOM 9966 O O . CYS B 1 538 ? 34.406 21.969 -0.225 1 94.38 538 CYS B O 1
ATOM 9968 N N . SER B 1 539 ? 32.906 20.328 -0.611 1 91.25 539 SER B N 1
ATOM 9969 C CA . SER B 1 539 ? 33.875 19.266 -0.319 1 91.25 539 SER B CA 1
ATOM 9970 C C . SER B 1 539 ? 35.031 19.266 -1.324 1 91.25 539 SER B C 1
ATOM 9972 O O . SER B 1 539 ? 36.156 19.016 -0.961 1 91.25 539 SER B O 1
ATOM 9974 N N . HIS B 1 540 ? 34.75 19.562 -2.5 1 86.44 540 HIS B N 1
ATOM 9975 C CA . HIS B 1 540 ? 35.75 19.641 -3.545 1 86.44 540 HIS B CA 1
ATOM 9976 C C . HIS B 1 540 ? 36.719 20.797 -3.301 1 86.44 540 HIS B C 1
ATOM 9978 O O . HIS B 1 540 ? 37.938 20.625 -3.381 1 86.44 540 HIS B O 1
ATOM 9984 N N . ARG B 1 541 ? 36.219 21.906 -3.051 1 82.81 541 ARG B N 1
ATOM 9985 C CA . ARG B 1 541 ? 37.031 23.094 -2.863 1 82.81 541 ARG B CA 1
ATOM 9986 C C . ARG B 1 541 ? 38 22.906 -1.699 1 82.81 541 ARG B C 1
ATOM 9988 O O . ARG B 1 541 ? 39.156 23.344 -1.772 1 82.81 541 ARG B O 1
ATOM 9995 N N . ARG B 1 542 ? 37.531 22.25 -0.75 1 78.75 542 ARG B N 1
ATOM 9996 C CA . ARG B 1 542 ? 38.375 22.016 0.411 1 78.75 542 ARG B CA 1
ATOM 9997 C C . ARG B 1 542 ? 39.5 21.031 0.073 1 78.75 542 ARG B C 1
ATOM 9999 O O . ARG B 1 542 ? 40.625 21.188 0.528 1 78.75 542 ARG B O 1
ATOM 10006 N N . ARG B 1 543 ? 39.125 20.062 -0.676 1 78.56 543 ARG B N 1
ATOM 10007 C CA . ARG B 1 543 ? 40.125 19.078 -1.059 1 78.56 543 ARG B CA 1
ATOM 10008 C C . ARG B 1 543 ? 41.188 19.703 -1.955 1 78.56 543 ARG B C 1
ATOM 10010 O O . ARG B 1 543 ? 42.375 19.312 -1.897 1 78.56 543 ARG B O 1
ATOM 10017 N N . GLU B 1 544 ? 40.781 20.656 -2.672 1 75.62 544 GLU B N 1
ATOM 10018 C CA . GLU B 1 544 ? 41.719 21.344 -3.568 1 75.62 544 GLU B CA 1
ATOM 10019 C C . GLU B 1 544 ? 42.625 22.266 -2.795 1 75.62 544 GLU B C 1
ATOM 10021 O O . GLU B 1 544 ? 43.812 22.406 -3.131 1 75.62 544 GLU B O 1
ATOM 10026 N N . MET B 1 545 ? 42.094 22.922 -1.747 1 72.06 545 MET B N 1
ATOM 10027 C CA . MET B 1 545 ? 42.875 23.891 -1.002 1 72.06 545 MET B CA 1
ATOM 10028 C C . MET B 1 545 ? 43.875 23.203 -0.05 1 72.06 545 MET B C 1
ATOM 10030 O O . MET B 1 545 ? 44.719 23.859 0.536 1 72.06 545 MET B O 1
ATOM 10034 N N . GLU B 1 546 ? 44.156 21.938 -0.133 1 62.28 546 GLU B N 1
ATOM 10035 C CA . GLU B 1 546 ? 45.094 21.172 0.69 1 62.28 546 GLU B CA 1
ATOM 10036 C C . GLU B 1 546 ? 45.188 21.734 2.104 1 62.28 546 GLU B C 1
ATOM 10038 O O . GLU B 1 546 ? 46.281 22 2.607 1 62.28 546 GLU B O 1
ATOM 10043 N N . VAL B 1 547 ? 44.188 22.281 2.648 1 60.56 547 VAL B N 1
ATOM 10044 C CA . VAL B 1 547 ? 44.219 22.875 3.982 1 60.56 547 VAL B CA 1
ATOM 10045 C C . VAL B 1 547 ? 44.531 21.781 5.02 1 60.56 547 VAL B C 1
ATOM 10047 O O . VAL B 1 547 ? 44.156 20.625 4.855 1 60.56 547 VAL B O 1
ATOM 10050 N N . PRO B 1 548 ? 45.469 22.141 5.969 1 61.12 548 PRO B N 1
ATOM 10051 C CA . PRO B 1 548 ? 45.844 21.172 7.004 1 61.12 548 PRO B CA 1
ATOM 10052 C C . PRO B 1 548 ? 44.625 20.547 7.676 1 61.12 548 PRO B C 1
ATOM 10054 O O . PRO B 1 548 ? 43.625 21.25 7.938 1 61.12 548 PRO B O 1
ATOM 10057 N N . ARG B 1 549 ? 44.562 19.234 7.598 1 60.53 549 ARG B N 1
ATOM 10058 C CA . ARG B 1 549 ? 43.469 18.344 7.992 1 60.53 549 ARG B CA 1
ATOM 10059 C C . ARG B 1 549 ? 43.281 18.344 9.508 1 60.53 549 ARG B C 1
ATOM 10061 O O . ARG B 1 549 ? 44.125 17.812 10.242 1 60.53 549 ARG B O 1
ATOM 10068 N N . ASN B 1 550 ? 42.656 19.484 10.086 1 69.94 550 ASN B N 1
ATOM 10069 C CA . ASN B 1 550 ? 42.188 19.234 11.453 1 69.94 550 ASN B CA 1
ATOM 10070 C C . ASN B 1 550 ? 41.219 18.062 11.516 1 69.94 550 ASN B C 1
ATOM 10072 O O . ASN B 1 550 ? 40.344 17.953 10.672 1 69.94 550 ASN B O 1
ATOM 10076 N N . GLY B 1 551 ? 41.562 17.047 12.211 1 73.38 551 GLY B N 1
ATOM 10077 C CA . GLY B 1 551 ? 40.875 15.781 12.344 1 73.38 551 GLY B CA 1
ATOM 10078 C C . GLY B 1 551 ? 39.375 15.93 12.523 1 73.38 551 GLY B C 1
ATOM 10079 O O . GLY B 1 551 ? 38.594 15.188 11.922 1 73.38 551 GLY B O 1
ATOM 10080 N N . ASP B 1 552 ? 39.031 16.922 13.258 1 81.44 552 ASP B N 1
ATOM 10081 C CA . ASP B 1 552 ? 37.594 17.109 13.57 1 81.44 552 ASP B CA 1
ATOM 10082 C C . ASP B 1 552 ? 36.844 17.609 12.344 1 81.44 552 ASP B C 1
ATOM 10084 O O . ASP B 1 552 ? 35.719 17.156 12.078 1 81.44 552 ASP B O 1
ATOM 10088 N N . ILE B 1 553 ? 37.5 18.453 11.594 1 85.88 553 ILE B N 1
ATOM 10089 C CA . ILE B 1 553 ? 36.875 19.031 10.414 1 85.88 553 ILE B CA 1
ATOM 10090 C C . ILE B 1 553 ? 36.75 17.953 9.336 1 85.88 553 ILE B C 1
ATOM 10092 O O . ILE B 1 553 ? 35.719 17.891 8.641 1 85.88 553 ILE B O 1
ATOM 10096 N N . GLN B 1 554 ? 37.688 17.125 9.305 1 87.06 554 GLN B N 1
ATOM 10097 C CA . GLN B 1 554 ? 37.625 16.047 8.328 1 87.06 554 GLN B CA 1
ATOM 10098 C C . GLN B 1 554 ? 36.5 15.055 8.656 1 87.06 554 GLN B C 1
ATOM 10100 O O . GLN B 1 554 ? 35.844 14.531 7.754 1 87.06 554 GLN B O 1
ATOM 10105 N N . SER B 1 555 ? 36.375 14.836 9.883 1 89.19 555 SER B N 1
ATOM 10106 C CA . SER B 1 555 ? 35.281 13.938 10.297 1 89.19 555 SER B CA 1
ATOM 10107 C C . SER B 1 555 ? 33.938 14.523 9.969 1 89.19 555 SER B C 1
ATOM 10109 O O . SER B 1 555 ? 33.031 13.812 9.477 1 89.19 555 SER B O 1
ATOM 10111 N N . LEU B 1 556 ? 33.812 15.781 10.211 1 92.12 556 LEU B N 1
ATOM 10112 C CA . LEU B 1 556 ? 32.531 16.438 9.938 1 92.12 556 LEU B CA 1
ATOM 10113 C C . LEU B 1 556 ? 32.25 16.484 8.438 1 92.12 556 LEU B C 1
ATOM 10115 O O . LEU B 1 556 ? 31.109 16.359 8.008 1 92.12 556 LEU B O 1
ATOM 10119 N N . MET B 1 557 ? 33.281 16.688 7.715 1 92.69 557 MET B N 1
ATOM 10120 C CA . MET B 1 557 ? 33.156 16.688 6.262 1 92.69 557 MET B CA 1
ATOM 10121 C C . MET B 1 557 ? 32.688 15.328 5.746 1 92.69 557 MET B C 1
ATOM 10123 O O . MET B 1 557 ? 31.766 15.242 4.945 1 92.69 557 MET B O 1
ATOM 10127 N N . SER B 1 558 ? 33.344 14.312 6.266 1 91.44 558 SER B N 1
ATOM 10128 C CA . SER B 1 558 ? 33 12.961 5.836 1 91.44 558 SER B CA 1
ATOM 10129 C C . SER B 1 558 ? 31.562 12.609 6.246 1 91.44 558 SER B C 1
ATOM 10131 O O . SER B 1 558 ? 30.844 11.945 5.496 1 91.44 558 SER B O 1
ATOM 10133 N N . ILE B 1 559 ? 31.172 13.047 7.395 1 93.94 559 ILE B N 1
ATOM 10134 C CA . ILE B 1 559 ? 29.828 12.805 7.883 1 93.94 559 ILE B CA 1
ATOM 10135 C C . ILE B 1 559 ? 28.812 13.531 6.992 1 93.94 559 ILE B C 1
ATOM 10137 O O . ILE B 1 559 ? 27.797 12.953 6.594 1 93.94 559 ILE B O 1
ATOM 10141 N N . SER B 1 560 ? 29.125 14.734 6.668 1 95.25 560 SER B N 1
ATOM 10142 C CA . SER B 1 560 ? 28.234 15.539 5.844 1 95.25 560 SER B CA 1
ATOM 10143 C C . SER B 1 560 ? 28.094 14.961 4.441 1 95.25 560 SER B C 1
ATOM 10145 O O . SER B 1 560 ? 26.984 14.906 3.893 1 95.25 560 SER B O 1
ATOM 10147 N N . GLU B 1 561 ? 29.156 14.531 3.916 1 94.25 561 GLU B N 1
ATOM 10148 C CA . GLU B 1 561 ? 29.125 13.93 2.59 1 94.25 561 GLU B CA 1
ATOM 10149 C C . GLU B 1 561 ? 28.281 12.648 2.59 1 94.25 561 GLU B C 1
ATOM 10151 O O . GLU B 1 561 ? 27.469 12.43 1.685 1 94.25 561 GLU B O 1
ATOM 10156 N N . THR B 1 562 ? 28.5 11.883 3.584 1 93.56 562 THR B N 1
ATOM 10157 C CA . THR B 1 562 ? 27.797 10.609 3.674 1 93.56 562 THR B CA 1
ATOM 10158 C C . THR B 1 562 ? 26.297 10.828 3.852 1 93.56 562 THR B C 1
ATOM 10160 O O . THR B 1 562 ? 25.484 10.211 3.164 1 93.56 562 THR B O 1
ATOM 10163 N N . LEU B 1 563 ? 25.938 11.719 4.703 1 95.62 563 LEU B N 1
ATOM 10164 C CA . LEU B 1 563 ? 24.531 12 4.945 1 95.62 563 LEU B CA 1
ATOM 10165 C C . LEU B 1 563 ? 23.891 12.648 3.721 1 95.62 563 LEU B C 1
ATOM 10167 O O . LEU B 1 563 ? 22.734 12.359 3.393 1 95.62 563 LEU B O 1
ATOM 10171 N N . SER B 1 564 ? 24.672 13.492 3.107 1 96.62 564 SER B N 1
ATOM 10172 C CA . SER B 1 564 ? 24.172 14.156 1.905 1 96.62 564 SER B CA 1
ATOM 10173 C C . SER B 1 564 ? 23.875 13.141 0.797 1 96.62 564 SER B C 1
ATOM 10175 O O . SER B 1 564 ? 22.812 13.164 0.194 1 96.62 564 SER B O 1
ATOM 10177 N N . GLU B 1 565 ? 24.75 12.266 0.566 1 95.12 565 GLU B N 1
ATOM 10178 C CA . GLU B 1 565 ? 24.594 11.266 -0.49 1 95.12 565 GLU B CA 1
ATOM 10179 C C . GLU B 1 565 ? 23.516 10.25 -0.127 1 95.12 565 GLU B C 1
ATOM 10181 O O . GLU B 1 565 ? 22.812 9.742 -1.003 1 95.12 565 GLU B O 1
ATOM 10186 N N . TYR B 1 566 ? 23.391 9.969 1.13 1 94.31 566 TYR B N 1
ATOM 10187 C CA . TYR B 1 566 ? 22.344 9.055 1.574 1 94.31 566 TYR B CA 1
ATOM 10188 C C . TYR B 1 566 ? 20.969 9.672 1.37 1 94.31 566 TYR B C 1
ATOM 10190 O O . TYR B 1 566 ? 20.062 9.008 0.862 1 94.31 566 TYR B O 1
ATOM 10198 N N . MET B 1 567 ? 20.891 10.906 1.722 1 94.62 567 MET B N 1
ATOM 10199 C CA . MET B 1 567 ? 19.609 11.594 1.596 1 94.62 567 MET B CA 1
ATOM 10200 C C . MET B 1 567 ? 19.234 11.766 0.13 1 94.62 567 MET B C 1
ATOM 10202 O O . MET B 1 567 ? 18.047 11.727 -0.218 1 94.62 567 MET B O 1
ATOM 10206 N N . LEU B 1 568 ? 20.188 11.969 -0.691 1 94.25 568 LEU B N 1
ATOM 10207 C CA . LEU B 1 568 ? 19.891 12.047 -2.119 1 94.25 568 LEU B CA 1
ATOM 10208 C C . LEU B 1 568 ? 19.406 10.703 -2.65 1 94.25 568 LEU B C 1
ATOM 10210 O O . LEU B 1 568 ? 18.5 10.656 -3.486 1 94.25 568 LEU B O 1
ATOM 10214 N N . TYR B 1 569 ? 20 9.688 -2.129 1 91.31 569 TYR B N 1
ATOM 10215 C CA . TYR B 1 569 ? 19.547 8.352 -2.51 1 91.31 569 TYR B CA 1
ATOM 10216 C C . TYR B 1 569 ? 18.078 8.156 -2.166 1 91.31 569 TYR B C 1
ATOM 10218 O O . TYR B 1 569 ? 17.312 7.617 -2.967 1 91.31 569 TYR B O 1
ATOM 10226 N N . LEU B 1 570 ? 17.688 8.586 -0.978 1 90.81 570 LEU B N 1
ATOM 10227 C CA . LEU B 1 570 ? 16.297 8.453 -0.553 1 90.81 570 LEU B CA 1
ATOM 10228 C C . LEU B 1 570 ? 15.367 9.258 -1.452 1 90.81 570 LEU B C 1
ATOM 10230 O O . LEU B 1 570 ? 14.273 8.805 -1.792 1 90.81 570 LEU B O 1
ATOM 10234 N N . LEU B 1 571 ? 15.844 10.359 -1.875 1 91.06 571 LEU B N 1
ATOM 10235 C CA . LEU B 1 571 ? 15.031 11.227 -2.721 1 91.06 571 LEU B CA 1
ATOM 10236 C C . LEU B 1 571 ? 14.859 10.617 -4.109 1 91.06 571 LEU B C 1
ATOM 10238 O O . LEU B 1 571 ? 13.758 10.633 -4.668 1 91.06 571 LEU B O 1
ATOM 10242 N N . ALA B 1 572 ? 15.852 10.047 -4.621 1 87.69 572 ALA B N 1
ATOM 10243 C CA . ALA B 1 572 ? 15.852 9.578 -6.004 1 87.69 572 ALA B CA 1
ATOM 10244 C C . ALA B 1 572 ? 15.234 8.188 -6.109 1 87.69 572 ALA B C 1
ATOM 10246 O O . ALA B 1 572 ? 14.516 7.891 -7.062 1 87.69 572 ALA B O 1
ATOM 10247 N N . ARG B 1 573 ? 15.484 7.359 -5.09 1 84.88 573 ARG B N 1
ATOM 10248 C CA . ARG B 1 573 ? 15.141 5.953 -5.262 1 84.88 573 ARG B CA 1
ATOM 10249 C C . ARG B 1 573 ? 14.008 5.551 -4.316 1 84.88 573 ARG B C 1
ATOM 10251 O O . ARG B 1 573 ? 13.242 4.637 -4.621 1 84.88 573 ARG B O 1
ATOM 10258 N N . ARG B 1 574 ? 13.953 6.242 -3.168 1 86.44 574 ARG B N 1
ATOM 10259 C CA . ARG B 1 574 ? 12.922 5.895 -2.193 1 86.44 574 ARG B CA 1
ATOM 10260 C C . ARG B 1 574 ? 12.188 7.137 -1.71 1 86.44 574 ARG B C 1
ATOM 10262 O O . ARG B 1 574 ? 12.18 7.434 -0.514 1 86.44 574 ARG B O 1
ATOM 10269 N N . PRO B 1 575 ? 11.445 7.676 -2.588 1 83.62 575 PRO B N 1
ATOM 10270 C CA . PRO B 1 575 ? 10.766 8.914 -2.188 1 83.62 575 PRO B CA 1
ATOM 10271 C C . PRO B 1 575 ? 9.664 8.672 -1.162 1 83.62 575 PRO B C 1
ATOM 10273 O O . PRO B 1 575 ? 9.258 9.602 -0.458 1 83.62 575 PRO B O 1
ATOM 10276 N N . GLU B 1 576 ? 9.266 7.438 -0.961 1 79 576 GLU B N 1
ATOM 10277 C CA . GLU B 1 576 ? 8.219 7.113 0.001 1 79 576 GLU B CA 1
ATOM 10278 C C . GLU B 1 576 ? 8.711 7.289 1.435 1 79 576 GLU B C 1
ATOM 10280 O O . GLU B 1 576 ? 7.906 7.41 2.361 1 79 576 GLU B O 1
ATOM 10285 N N . MET B 1 577 ? 10.086 7.34 1.578 1 86.06 577 MET B N 1
ATOM 10286 C CA . MET B 1 577 ? 10.656 7.457 2.916 1 86.06 577 MET B CA 1
ATOM 10287 C C . MET B 1 577 ? 10.812 8.922 3.314 1 86.06 577 MET B C 1
ATOM 10289 O O . MET B 1 577 ? 11.18 9.227 4.449 1 86.06 577 MET B O 1
ATOM 10293 N N . LEU B 1 578 ? 10.586 9.781 2.391 1 85.69 578 LEU B N 1
ATOM 10294 C CA . LEU B 1 578 ? 10.688 11.211 2.678 1 85.69 578 LEU B CA 1
ATOM 10295 C C . LEU B 1 578 ? 9.312 11.797 2.998 1 85.69 578 LEU B C 1
ATOM 10297 O O . LEU B 1 578 ? 8.289 11.273 2.551 1 85.69 578 LEU B O 1
ATOM 10301 N N . PRO B 1 579 ? 9.43 12.727 3.99 1 73.56 579 PRO B N 1
ATOM 10302 C CA . PRO B 1 579 ? 8.156 13.328 4.41 1 73.56 579 PRO B CA 1
ATOM 10303 C C . PRO B 1 579 ? 7.434 14.039 3.27 1 73.56 579 PRO B C 1
ATOM 10305 O O . PRO B 1 579 ? 8.07 14.703 2.447 1 73.56 579 PRO B O 1
ATOM 10308 N N . ALA B 1 580 ? 6.395 13.484 2.738 1 58.78 580 ALA B N 1
ATOM 10309 C CA . ALA B 1 580 ? 5.633 14.32 1.815 1 58.78 580 ALA B CA 1
ATOM 10310 C C . ALA B 1 580 ? 4.477 15.016 2.529 1 58.78 580 ALA B C 1
ATOM 10312 O O . ALA B 1 580 ? 3.648 14.359 3.164 1 58.78 580 ALA B O 1
ATOM 10313 N N . ALA B 1 581 ? 4.867 16.344 3.053 1 50.75 581 ALA B N 1
ATOM 10314 C CA . ALA B 1 581 ? 3.725 17.062 3.611 1 50.75 581 ALA B CA 1
ATOM 10315 C C . ALA B 1 581 ? 2.434 16.688 2.893 1 50.75 581 ALA B C 1
ATOM 10317 O O . ALA B 1 581 ? 1.384 16.531 3.525 1 50.75 581 ALA B O 1
ATOM 10318 N N . THR B 1 582 ? 2.578 16.594 1.661 1 53.22 582 THR B N 1
ATOM 10319 C CA . THR B 1 582 ? 1.488 16.172 0.787 1 53.22 582 THR B CA 1
ATOM 10320 C C . THR B 1 582 ? 1.994 15.219 -0.29 1 53.22 582 THR B C 1
ATOM 10322 O O . THR B 1 582 ? 3.189 15.188 -0.593 1 53.22 582 THR B O 1
ATOM 10325 N N . ALA B 1 583 ? 1.35 14.195 -0.514 1 56.25 583 ALA B N 1
ATOM 10326 C CA . ALA B 1 583 ? 1.694 13.297 -1.617 1 56.25 583 ALA B CA 1
ATOM 10327 C C . ALA B 1 583 ? 2.186 14.086 -2.828 1 56.25 583 ALA B C 1
ATOM 10329 O O . ALA B 1 583 ? 3.111 13.656 -3.521 1 56.25 583 ALA B O 1
ATOM 10330 N N . THR B 1 584 ? 1.704 15.273 -2.9 1 60.66 584 THR B N 1
ATOM 10331 C CA . THR B 1 584 ? 2.057 16.156 -4.004 1 60.66 584 THR B CA 1
ATOM 10332 C C . THR B 1 584 ? 3.51 16.609 -3.889 1 60.66 584 THR B C 1
ATOM 10334 O O . THR B 1 584 ? 4.215 16.719 -4.898 1 60.66 584 THR B O 1
ATOM 10337 N N . ALA B 1 585 ? 3.939 16.641 -2.676 1 61.22 585 ALA B N 1
ATOM 10338 C CA . ALA B 1 585 ? 5.289 17.141 -2.459 1 61.22 585 ALA B CA 1
ATOM 10339 C C . ALA B 1 585 ? 6.34 16.125 -2.883 1 61.22 585 ALA B C 1
ATOM 10341 O O . ALA B 1 585 ? 7.379 16.484 -3.439 1 61.22 585 ALA B O 1
ATOM 10342 N N . ALA B 1 586 ? 5.996 14.891 -2.701 1 63.91 586 ALA B N 1
ATOM 10343 C CA . ALA B 1 586 ? 6.957 13.852 -3.051 1 63.91 586 ALA B CA 1
ATOM 10344 C C . ALA B 1 586 ? 7.207 13.812 -4.555 1 63.91 586 ALA B C 1
ATOM 10346 O O . ALA B 1 586 ? 8.344 13.656 -5 1 63.91 586 ALA B O 1
ATOM 10347 N N . VAL B 1 587 ? 6.258 14.07 -5.316 1 67.44 587 VAL B N 1
ATOM 10348 C CA . VAL B 1 587 ? 6.375 14 -6.77 1 67.44 587 VAL B CA 1
ATOM 10349 C C . VAL B 1 587 ? 7.086 15.25 -7.289 1 67.44 587 VAL B C 1
ATOM 10351 O O . VAL B 1 587 ? 7.895 15.164 -8.219 1 67.44 587 VAL B O 1
ATOM 10354 N N . ILE B 1 588 ? 6.898 16.297 -6.57 1 71.56 588 ILE B N 1
ATOM 10355 C CA . ILE B 1 588 ? 7.57 17.531 -6.965 1 71.56 588 ILE B CA 1
ATOM 10356 C C . ILE B 1 588 ? 9.078 17.391 -6.746 1 71.56 588 ILE B C 1
ATOM 10358 O O . ILE B 1 588 ? 9.875 17.875 -7.559 1 71.56 588 ILE B O 1
ATOM 10362 N N . GLY B 1 589 ? 9.359 16.672 -5.719 1 78.44 589 GLY B N 1
ATOM 10363 C CA . GLY B 1 589 ? 10.773 16.453 -5.453 1 78.44 589 GLY B CA 1
ATOM 10364 C C . GLY B 1 589 ? 11.461 15.625 -6.527 1 78.44 589 GLY B C 1
ATOM 10365 O O . GLY B 1 589 ? 12.594 15.93 -6.918 1 78.44 589 GLY B O 1
ATOM 10366 N N . LEU B 1 590 ? 10.734 14.742 -7 1 81.75 590 LEU B N 1
ATOM 10367 C CA . LEU B 1 590 ? 11.312 13.906 -8.039 1 81.75 590 LEU B CA 1
ATOM 10368 C C . LEU B 1 590 ? 11.43 14.672 -9.352 1 81.75 590 LEU B C 1
ATOM 10370 O O . LEU B 1 590 ? 12.398 14.484 -10.102 1 81.75 590 LEU B O 1
ATOM 10374 N N . LEU B 1 591 ? 10.516 15.531 -9.586 1 82.69 591 LEU B N 1
ATOM 10375 C CA . LEU B 1 591 ? 10.57 16.359 -10.789 1 82.69 591 LEU B CA 1
ATOM 10376 C C . LEU B 1 591 ? 11.75 17.328 -10.727 1 82.69 591 LEU B C 1
ATOM 10378 O O . LEU B 1 591 ? 12.461 17.5 -11.719 1 82.69 591 LEU B O 1
ATOM 10382 N N . ARG B 1 592 ? 11.883 17.828 -9.609 1 86.81 592 ARG B N 1
ATOM 10383 C CA . ARG B 1 592 ? 13.008 18.734 -9.438 1 86.81 592 ARG B CA 1
ATOM 10384 C C . ARG B 1 592 ? 14.336 18 -9.586 1 86.81 592 ARG B C 1
ATOM 10386 O O . ARG B 1 592 ? 15.297 18.562 -10.125 1 86.81 592 ARG B O 1
ATOM 10393 N N . TYR B 1 593 ? 14.352 16.828 -9.109 1 90.38 593 TYR B N 1
ATOM 10394 C CA . TYR B 1 593 ? 15.555 16.016 -9.227 1 90.38 593 TYR B CA 1
ATOM 10395 C C . TYR B 1 593 ? 15.875 15.719 -10.688 1 90.38 593 TYR B C 1
ATOM 10397 O O . TYR B 1 593 ? 17.016 15.859 -11.125 1 90.38 593 TYR B O 1
ATOM 10405 N N . ARG B 1 594 ? 14.914 15.383 -11.414 1 87.56 594 ARG B N 1
ATOM 10406 C CA . ARG B 1 594 ? 15.117 15.047 -12.82 1 87.56 594 ARG B CA 1
ATOM 10407 C C . ARG B 1 594 ? 15.523 16.281 -13.625 1 87.56 594 ARG B C 1
ATOM 10409 O O . ARG B 1 594 ? 16.391 16.188 -14.5 1 87.56 594 ARG B O 1
ATOM 10416 N N . ASP B 1 595 ? 14.922 17.344 -13.344 1 88.5 595 ASP B N 1
ATOM 10417 C CA . ASP B 1 595 ? 15.258 18.562 -14.047 1 88.5 595 ASP B CA 1
ATOM 10418 C C . ASP B 1 595 ? 16.672 19.031 -13.703 1 88.5 595 ASP B C 1
ATOM 10420 O O . ASP B 1 595 ? 17.391 19.531 -14.57 1 88.5 595 ASP B O 1
ATOM 10424 N N . THR B 1 596 ? 16.969 18.938 -12.453 1 93.25 596 THR B N 1
ATOM 10425 C CA . THR B 1 596 ? 18.297 19.328 -12.023 1 93.25 596 THR B CA 1
ATOM 10426 C C . THR B 1 596 ? 19.359 18.438 -12.672 1 93.25 596 THR B C 1
ATOM 10428 O O . THR B 1 596 ? 20.422 18.922 -13.078 1 93.25 596 THR B O 1
ATOM 10431 N N . ARG B 1 597 ? 19.109 17.234 -12.734 1 91.5 597 ARG B N 1
ATOM 10432 C CA . ARG B 1 597 ? 20.031 16.297 -13.375 1 91.5 597 ARG B CA 1
ATOM 10433 C C . ARG B 1 597 ? 20.172 16.625 -14.859 1 91.5 597 ARG B C 1
ATOM 10435 O O . ARG B 1 597 ? 21.281 16.562 -15.406 1 91.5 597 ARG B O 1
ATOM 10442 N N . ALA B 1 598 ? 19.109 16.922 -15.531 1 90.5 598 ALA B N 1
ATOM 10443 C CA . ALA B 1 598 ? 19.141 17.25 -16.953 1 90.5 598 ALA B CA 1
ATOM 10444 C C . ALA B 1 598 ? 19.953 18.531 -17.203 1 90.5 598 ALA B C 1
ATOM 10446 O O . ALA B 1 598 ? 20.703 18.625 -18.172 1 90.5 598 ALA B O 1
ATOM 10447 N N . GLU B 1 599 ? 19.734 19.469 -16.344 1 91.69 599 GLU B N 1
ATOM 10448 C CA . GLU B 1 599 ? 20.484 20.703 -16.453 1 91.69 599 GLU B CA 1
ATOM 10449 C C . GLU B 1 599 ? 21.984 20.469 -16.25 1 91.69 599 GLU B C 1
ATOM 10451 O O . GLU B 1 599 ? 22.812 21.047 -16.953 1 91.69 599 GLU B O 1
ATOM 10456 N N . ALA B 1 600 ? 22.297 19.672 -15.305 1 92.69 600 ALA B N 1
ATOM 10457 C CA . ALA B 1 600 ? 23.688 19.328 -15.039 1 92.69 600 ALA B CA 1
ATOM 10458 C C . ALA B 1 600 ? 24.312 18.609 -16.234 1 92.69 600 ALA B C 1
ATOM 10460 O O . ALA B 1 600 ? 25.438 18.922 -16.641 1 92.69 600 ALA B O 1
ATOM 10461 N N . ARG B 1 601 ? 23.594 17.734 -16.719 1 89 601 ARG B N 1
ATOM 10462 C CA . ARG B 1 601 ? 24.094 17 -17.875 1 89 601 ARG B CA 1
ATOM 10463 C C . ARG B 1 601 ? 24.328 17.922 -19.062 1 89 601 ARG B C 1
ATOM 10465 O O . ARG B 1 601 ? 25.312 17.75 -19.797 1 89 601 ARG B O 1
ATOM 10472 N N . ARG B 1 602 ? 23.453 18.812 -19.219 1 88.94 602 ARG B N 1
ATOM 10473 C CA . ARG B 1 602 ? 23.609 19.781 -20.312 1 88.94 602 ARG B CA 1
ATOM 10474 C C . ARG B 1 602 ? 24.859 20.625 -20.109 1 88.94 602 ARG B C 1
ATOM 10476 O O . ARG B 1 602 ? 25.594 20.906 -21.078 1 88.94 602 ARG B O 1
ATOM 10483 N N . LEU B 1 603 ? 25.078 21.078 -18.984 1 89.69 603 LEU B N 1
ATOM 10484 C CA . LEU B 1 603 ? 26.25 21.875 -18.672 1 89.69 603 LEU B CA 1
ATOM 10485 C C . LEU B 1 603 ? 27.531 21.078 -18.906 1 89.69 603 LEU B C 1
ATOM 10487 O O . LEU B 1 603 ? 28.5 21.609 -19.469 1 89.69 603 LEU B O 1
ATOM 10491 N N . PHE B 1 604 ? 27.547 19.828 -18.531 1 89.12 604 PHE B N 1
ATOM 10492 C CA . PHE B 1 604 ? 28.75 19.016 -18.625 1 89.12 604 PHE B CA 1
ATOM 10493 C C . PHE B 1 604 ? 29.016 18.609 -20.062 1 89.12 604 PHE B C 1
ATOM 10495 O O . PHE B 1 604 ? 30.156 18.406 -20.453 1 89.12 604 PHE B O 1
ATOM 10502 N N . ARG B 1 605 ? 27.922 18.469 -20.719 1 83.38 605 ARG B N 1
ATOM 10503 C CA . ARG B 1 605 ? 28.078 18.125 -22.125 1 83.38 605 ARG B CA 1
ATOM 10504 C C . ARG B 1 605 ? 28.609 19.297 -22.922 1 83.38 605 ARG B C 1
ATOM 10506 O O . ARG B 1 605 ? 29.297 19.109 -23.938 1 83.38 605 ARG B O 1
ATOM 10513 N N . SER B 1 606 ? 28.172 20.484 -22.594 1 77.56 606 SER B N 1
ATOM 10514 C CA . SER B 1 606 ? 28.641 21.672 -23.297 1 77.56 606 SER B CA 1
ATOM 10515 C C . SER B 1 606 ? 30.141 21.844 -23.156 1 77.56 606 SER B C 1
ATOM 10517 O O . SER B 1 606 ? 30.797 22.453 -24 1 77.56 606 SER B O 1
ATOM 10519 N N . ALA B 1 607 ? 30.625 21.328 -22.031 1 65.56 607 ALA B N 1
ATOM 10520 C CA . ALA B 1 607 ? 32.062 21.406 -21.812 1 65.56 607 ALA B CA 1
ATOM 10521 C C . ALA B 1 607 ? 32.781 20.219 -22.438 1 65.56 607 ALA B C 1
ATOM 10523 O O . ALA B 1 607 ? 33.969 19.953 -22.125 1 65.56 607 ALA B O 1
ATOM 10524 N N . ALA B 1 608 ? 32.031 19.375 -23.188 1 58.81 608 ALA B N 1
ATOM 10525 C CA . ALA B 1 608 ? 32.312 18.016 -23.641 1 58.81 608 ALA B CA 1
ATOM 10526 C C . ALA B 1 608 ? 33.594 17.938 -24.438 1 58.81 608 ALA B C 1
ATOM 10528 O O . ALA B 1 608 ? 34.062 16.844 -24.797 1 58.81 608 ALA B O 1
ATOM 10529 N N . ALA B 1 609 ? 34.062 19.031 -24.984 1 55.34 609 ALA B N 1
ATOM 10530 C CA . ALA B 1 609 ? 35.281 18.703 -25.719 1 55.34 609 ALA B CA 1
ATOM 10531 C C . ALA B 1 609 ? 36.219 17.859 -24.859 1 55.34 609 ALA B C 1
ATOM 10533 O O . ALA B 1 609 ? 37.062 17.141 -25.391 1 55.34 609 ALA B O 1
ATOM 10534 N N . TRP B 1 610 ? 35.906 17.781 -23.484 1 57.41 610 TRP B N 1
ATOM 10535 C CA . TRP B 1 610 ? 36.812 17.062 -22.594 1 57.41 610 TRP B CA 1
ATOM 10536 C C . TRP B 1 610 ? 36 16.125 -21.672 1 57.41 610 TRP B C 1
ATOM 10538 O O . TRP B 1 610 ? 34.844 16.391 -21.375 1 57.41 610 TRP B O 1
ATOM 10548 N N . ASP B 1 611 ? 36 14.797 -21.797 1 65.62 611 ASP B N 1
ATOM 10549 C CA . ASP B 1 611 ? 35.469 13.797 -20.859 1 65.62 611 ASP B CA 1
ATOM 10550 C C . ASP B 1 611 ? 35.719 14.219 -19.422 1 65.62 611 ASP B C 1
ATOM 10552 O O . ASP B 1 611 ? 36.688 13.781 -18.797 1 65.62 611 ASP B O 1
ATOM 10556 N N . PRO B 1 612 ? 34.812 15.18 -18.875 1 77.25 612 PRO B N 1
ATOM 10557 C CA . PRO B 1 612 ? 35.062 15.766 -17.562 1 77.25 612 PRO B CA 1
ATOM 10558 C C . PRO B 1 612 ? 35 14.742 -16.422 1 77.25 612 PRO B C 1
ATOM 10560 O O . PRO B 1 612 ? 34.156 13.836 -16.469 1 77.25 612 PRO B O 1
ATOM 10563 N N . THR B 1 613 ? 35.938 14.742 -15.562 1 83.25 613 THR B N 1
ATOM 10564 C CA . THR B 1 613 ? 35.906 13.977 -14.328 1 83.25 613 THR B CA 1
ATOM 10565 C C . THR B 1 613 ? 35 14.641 -13.297 1 83.25 613 THR B C 1
ATOM 10567 O O . THR B 1 613 ? 34.438 15.711 -13.547 1 83.25 613 THR B O 1
ATOM 10570 N N . HIS B 1 614 ? 34.781 13.977 -12.266 1 87.25 614 HIS B N 1
ATOM 10571 C CA . HIS B 1 614 ? 33.969 14.516 -11.18 1 87.25 614 HIS B CA 1
ATOM 10572 C C . HIS B 1 614 ? 34.531 15.836 -10.672 1 87.25 614 HIS B C 1
ATOM 10574 O O . HIS B 1 614 ? 33.781 16.781 -10.414 1 87.25 614 HIS B O 1
ATOM 10580 N N . HIS B 1 615 ? 35.781 15.922 -10.633 1 86.94 615 HIS B N 1
ATOM 10581 C CA . HIS B 1 615 ? 36.438 17.125 -10.141 1 86.94 615 HIS B CA 1
ATOM 10582 C C . HIS B 1 615 ? 36.281 18.281 -11.125 1 86.94 615 HIS B C 1
ATOM 10584 O O . HIS B 1 615 ? 36.094 19.422 -10.719 1 86.94 615 HIS B O 1
ATOM 10590 N N . ASP B 1 616 ? 36.312 17.938 -12.312 1 87.56 616 ASP B N 1
ATOM 10591 C CA . ASP B 1 616 ? 36.125 18.953 -13.344 1 87.56 616 ASP B CA 1
ATOM 10592 C C . ASP B 1 616 ? 34.719 19.516 -13.344 1 87.56 616 ASP B C 1
ATOM 10594 O O . ASP B 1 616 ? 34.531 20.719 -13.539 1 87.56 616 ASP B O 1
ATOM 10598 N N . ALA B 1 617 ? 33.844 18.641 -13.148 1 90.69 617 ALA B N 1
ATOM 10599 C CA . ALA B 1 617 ? 32.438 19.047 -13.133 1 90.69 617 ALA B CA 1
ATOM 10600 C C . ALA B 1 617 ? 32.156 20 -11.969 1 90.69 617 ALA B C 1
ATOM 10602 O O . ALA B 1 617 ? 31.438 20.984 -12.125 1 90.69 617 ALA B O 1
ATOM 10603 N N . GLN B 1 618 ? 32.75 19.719 -10.859 1 93.44 618 GLN B N 1
ATOM 10604 C CA . GLN B 1 618 ? 32.594 20.578 -9.688 1 93.44 618 GLN B CA 1
ATOM 10605 C C . GLN B 1 618 ? 33.188 21.953 -9.914 1 93.44 618 GLN B C 1
ATOM 10607 O O . GLN B 1 618 ? 32.594 22.969 -9.555 1 93.44 618 GLN B O 1
ATOM 10612 N N . ARG B 1 619 ? 34.344 21.953 -10.562 1 90.06 619 ARG B N 1
ATOM 10613 C CA . ARG B 1 619 ? 35 23.219 -10.875 1 90.06 619 ARG B CA 1
ATOM 10614 C C . ARG B 1 619 ? 34.156 24.047 -11.859 1 90.06 619 ARG B C 1
ATOM 10616 O O . ARG B 1 619 ? 34.062 25.266 -11.727 1 90.06 619 ARG B O 1
ATOM 10623 N N . MET B 1 620 ? 33.594 23.359 -12.789 1 90.06 620 MET B N 1
ATOM 10624 C CA . MET B 1 620 ? 32.781 24.031 -13.805 1 90.06 620 MET B CA 1
ATOM 10625 C C . MET B 1 620 ? 31.594 24.719 -13.164 1 90.06 620 MET B C 1
ATOM 10627 O O . MET B 1 620 ? 31.234 25.844 -13.539 1 90.06 620 MET B O 1
ATOM 10631 N N . LEU B 1 621 ? 31.031 24.078 -12.227 1 93.31 621 LEU B N 1
ATOM 10632 C CA . LEU B 1 621 ? 29.844 24.594 -11.57 1 93.31 621 LEU B CA 1
ATOM 10633 C C . LEU B 1 621 ? 30.188 25.812 -10.711 1 93.31 621 LEU B C 1
ATOM 10635 O O . LEU B 1 621 ? 29.422 26.781 -10.648 1 93.31 621 LEU B O 1
ATOM 10639 N N . LEU B 1 622 ? 31.359 25.766 -10.078 1 92.69 622 LEU B N 1
ATOM 10640 C CA . LEU B 1 622 ? 31.766 26.844 -9.195 1 92.69 622 LEU B CA 1
ATOM 10641 C C . LEU B 1 622 ? 32.219 28.062 -9.992 1 92.69 622 LEU B C 1
ATOM 10643 O O . LEU B 1 622 ? 32.188 29.188 -9.492 1 92.69 622 LEU B O 1
ATOM 10647 N N . GLU B 1 623 ? 32.531 27.844 -11.219 1 89.56 623 GLU B N 1
ATOM 10648 C CA . GLU B 1 623 ? 33.062 28.922 -12.055 1 89.56 623 GLU B CA 1
ATOM 10649 C C . GLU B 1 623 ? 31.938 29.688 -12.734 1 89.56 623 GLU B C 1
ATOM 10651 O O . GLU B 1 623 ? 32.156 30.812 -13.203 1 89.56 623 GLU B O 1
ATOM 10656 N N . VAL B 1 624 ? 30.828 29.141 -12.773 1 90.69 624 VAL B N 1
ATOM 10657 C CA . VAL B 1 624 ? 29.688 29.812 -13.414 1 90.69 624 VAL B CA 1
ATOM 10658 C C . VAL B 1 624 ? 29.344 31.078 -12.641 1 90.69 624 VAL B C 1
ATOM 10660 O O . VAL B 1 624 ? 29.344 31.094 -11.406 1 90.69 624 VAL B O 1
ATOM 10663 N N . ASN B 1 625 ? 29.109 32.125 -13.344 1 88.31 625 ASN B N 1
ATOM 10664 C CA . ASN B 1 625 ? 28.719 33.406 -12.734 1 88.31 625 ASN B CA 1
ATOM 10665 C C . ASN B 1 625 ? 27.281 33.344 -12.234 1 88.31 625 ASN B C 1
ATOM 10667 O O . ASN B 1 625 ? 26.344 33.188 -13.031 1 88.31 625 ASN B O 1
ATOM 10671 N N . THR B 1 626 ? 27.109 33.5 -10.969 1 89.25 626 THR B N 1
ATOM 10672 C CA . THR B 1 626 ? 25.781 33.438 -10.367 1 89.25 626 THR B CA 1
ATOM 10673 C C . THR B 1 626 ? 25.391 34.781 -9.742 1 89.25 626 THR B C 1
ATOM 10675 O O . THR B 1 626 ? 24.766 34.812 -8.688 1 89.25 626 THR B O 1
ATOM 10678 N N . SER B 1 627 ? 25.734 35.875 -10.336 1 83.69 627 SER B N 1
ATOM 10679 C CA . SER B 1 627 ? 25.422 37.188 -9.82 1 83.69 627 SER B CA 1
ATOM 10680 C C . SER B 1 627 ? 23.922 37.469 -9.859 1 83.69 627 SER B C 1
ATOM 10682 O O . SER B 1 627 ? 23.406 38.219 -9.031 1 83.69 627 SER B O 1
ATOM 10684 N N . LYS B 1 628 ? 23.312 36.812 -10.836 1 84.19 628 LYS B N 1
ATOM 10685 C CA . LYS B 1 628 ? 21.859 36.938 -10.906 1 84.19 628 LYS B CA 1
ATOM 10686 C C . LYS B 1 628 ? 21.203 35.594 -10.562 1 84.19 628 LYS B C 1
ATOM 10688 O O . LYS B 1 628 ? 21.688 34.531 -10.953 1 84.19 628 LYS B O 1
ATOM 10693 N N . LYS B 1 629 ? 20.188 35.75 -9.844 1 84.31 629 LYS B N 1
ATOM 10694 C CA . LYS B 1 629 ? 19.453 34.562 -9.445 1 84.31 629 LYS B CA 1
ATOM 10695 C C . LYS B 1 629 ? 18.844 33.844 -10.664 1 84.31 629 LYS B C 1
ATOM 10697 O O . LYS B 1 629 ? 18.359 34.5 -11.586 1 84.31 629 LYS B O 1
ATOM 10702 N N . PRO B 1 630 ? 18.875 32.531 -10.602 1 85.5 630 PRO B N 1
ATOM 10703 C CA . PRO B 1 630 ? 18.359 31.781 -11.734 1 85.5 630 PRO B CA 1
ATOM 10704 C C . PRO B 1 630 ? 16.875 32.062 -12.023 1 85.5 630 PRO B C 1
ATOM 10706 O O . PRO B 1 630 ? 16.453 32.062 -13.18 1 85.5 630 PRO B O 1
ATOM 10709 N N . ALA B 1 631 ? 16.109 32.312 -11.023 1 78 631 ALA B N 1
ATOM 10710 C CA . ALA B 1 631 ? 14.695 32.594 -11.211 1 78 631 ALA B CA 1
ATOM 10711 C C . ALA B 1 631 ? 14.484 33.812 -12.086 1 78 631 ALA B C 1
ATOM 10713 O O . ALA B 1 631 ? 13.508 33.906 -12.836 1 78 631 ALA B O 1
ATOM 10714 N N . VAL B 1 632 ? 15.43 34.719 -12.023 1 76.25 632 VAL B N 1
ATOM 10715 C CA . VAL B 1 632 ? 15.344 35.969 -12.773 1 76.25 632 VAL B CA 1
ATOM 10716 C C . VAL B 1 632 ? 15.773 35.719 -14.219 1 76.25 632 VAL B C 1
ATOM 10718 O O . VAL B 1 632 ? 15.234 36.344 -15.141 1 76.25 632 VAL B O 1
ATOM 10721 N N . VAL B 1 633 ? 16.688 34.875 -14.383 1 76.62 633 VAL B N 1
ATOM 10722 C CA . VAL B 1 633 ? 17.281 34.656 -15.703 1 76.62 633 VAL B CA 1
ATOM 10723 C C . VAL B 1 633 ? 16.453 33.656 -16.484 1 76.62 633 VAL B C 1
ATOM 10725 O O . VAL B 1 633 ? 16.188 33.844 -17.672 1 76.62 633 VAL B O 1
ATOM 10728 N N . LYS B 1 634 ? 16.172 32.531 -15.898 1 76.75 634 LYS B N 1
ATOM 10729 C CA . LYS B 1 634 ? 15.484 31.453 -16.594 1 76.75 634 LYS B CA 1
ATOM 10730 C C . LYS B 1 634 ? 13.969 31.594 -16.469 1 76.75 634 LYS B C 1
ATOM 10732 O O . LYS B 1 634 ? 13.219 31.062 -17.297 1 76.75 634 LYS B O 1
ATOM 10737 N N . GLY B 1 635 ? 13.492 32.375 -15.586 1 66.69 635 GLY B N 1
ATOM 10738 C CA . GLY B 1 635 ? 12.062 32.438 -15.328 1 66.69 635 GLY B CA 1
ATOM 10739 C C . GLY B 1 635 ? 11.57 31.281 -14.461 1 66.69 635 GLY B C 1
ATOM 10740 O O . GLY B 1 635 ? 12.367 30.625 -13.789 1 66.69 635 GLY B O 1
ATOM 10741 N N . ASP B 1 636 ? 10.359 31.141 -14.328 1 61.5 636 ASP B N 1
ATOM 10742 C CA . ASP B 1 636 ? 9.781 30.109 -13.469 1 61.5 636 ASP B CA 1
ATOM 10743 C C . ASP B 1 636 ? 9.547 28.812 -14.242 1 61.5 636 ASP B C 1
ATOM 10745 O O . ASP B 1 636 ? 8.867 27.906 -13.758 1 61.5 636 ASP B O 1
ATOM 10749 N N . GLU B 1 637 ? 10.219 28.797 -15.438 1 56.66 637 GLU B N 1
ATOM 10750 C CA . GLU B 1 637 ? 9.953 27.609 -16.234 1 56.66 637 GLU B CA 1
ATOM 10751 C C . GLU B 1 637 ? 10.68 26.391 -15.672 1 56.66 637 GLU B C 1
ATOM 10753 O O . GLU B 1 637 ? 10.117 25.281 -15.625 1 56.66 637 GLU B O 1
ATOM 10758 N N . SER B 1 638 ? 11.953 26.734 -15.391 1 62.19 638 SER B N 1
ATOM 10759 C CA . SER B 1 638 ? 12.688 25.547 -14.969 1 62.19 638 SER B CA 1
ATOM 10760 C C . SER B 1 638 ? 12.742 25.453 -13.445 1 62.19 638 SER B C 1
ATOM 10762 O O . SER B 1 638 ? 12.945 26.453 -12.758 1 62.19 638 SER B O 1
ATOM 10764 N N . LYS B 1 639 ? 12.398 24.328 -13.016 1 74.44 639 LYS B N 1
ATOM 10765 C CA . LYS B 1 639 ? 12.367 24.125 -11.57 1 74.44 639 LYS B CA 1
ATOM 10766 C C . LYS B 1 639 ? 13.617 23.406 -11.078 1 74.44 639 LYS B C 1
ATOM 10768 O O . LYS B 1 639 ? 13.609 22.797 -10.008 1 74.44 639 LYS B O 1
ATOM 10773 N N . SER B 1 640 ? 14.727 23.594 -11.914 1 86.38 640 SER B N 1
ATOM 10774 C CA . SER B 1 640 ? 16 23.047 -11.477 1 86.38 640 SER B CA 1
ATOM 10775 C C . SER B 1 640 ? 16.625 23.891 -10.375 1 86.38 640 SER B C 1
ATOM 10777 O O . SER B 1 640 ? 16.438 25.109 -10.344 1 86.38 640 SER B O 1
ATOM 10779 N N . VAL B 1 641 ? 17.344 23.234 -9.469 1 90.06 641 VAL B N 1
ATOM 10780 C CA . VAL B 1 641 ? 17.938 23.953 -8.352 1 90.06 641 VAL B CA 1
ATOM 10781 C C . VAL B 1 641 ? 19.469 23.906 -8.453 1 90.06 641 VAL B C 1
ATOM 10783 O O . VAL B 1 641 ? 20.172 24.219 -7.488 1 90.06 641 VAL B O 1
ATOM 10786 N N . LEU B 1 642 ? 19.969 23.625 -9.617 1 93.69 642 LEU B N 1
ATOM 10787 C CA . LEU B 1 642 ? 21.406 23.422 -9.781 1 93.69 642 LEU B CA 1
ATOM 10788 C C . LEU B 1 642 ? 22.188 24.688 -9.477 1 93.69 642 LEU B C 1
ATOM 10790 O O . LEU B 1 642 ? 23.109 24.672 -8.648 1 93.69 642 LEU B O 1
ATOM 10794 N N . PHE B 1 643 ? 21.828 25.781 -10.016 1 93.38 643 PHE B N 1
ATOM 10795 C CA . PHE B 1 643 ? 22.609 27 -9.883 1 93.38 643 PHE B CA 1
ATOM 10796 C C . PHE B 1 643 ? 22.25 27.734 -8.594 1 93.38 643 PHE B C 1
ATOM 10798 O O . PHE B 1 643 ? 23.031 28.547 -8.102 1 93.38 643 PHE B O 1
ATOM 10805 N N . ASP B 1 644 ? 21.047 27.5 -8.094 1 92.31 644 ASP B N 1
ATOM 10806 C CA . ASP B 1 644 ? 20.781 27.953 -6.738 1 92.31 644 ASP B CA 1
ATOM 10807 C C . ASP B 1 644 ? 21.703 27.281 -5.73 1 92.31 644 ASP B C 1
ATOM 10809 O O . ASP B 1 644 ? 22.094 27.891 -4.734 1 92.31 644 ASP B O 1
ATOM 10813 N N . ALA B 1 645 ? 21.984 26.031 -6 1 95.69 645 ALA B N 1
ATOM 10814 C CA . ALA B 1 645 ? 22.906 25.297 -5.141 1 95.69 645 ALA B CA 1
ATOM 10815 C C . ALA B 1 645 ? 24.312 25.859 -5.227 1 95.69 645 ALA B C 1
ATOM 10817 O O . ALA B 1 645 ? 25.047 25.859 -4.242 1 95.69 645 ALA B O 1
ATOM 10818 N N . CYS B 1 646 ? 24.641 26.328 -6.406 1 94.81 646 CYS B N 1
ATOM 10819 C CA . CYS B 1 646 ? 25.953 26.953 -6.574 1 94.81 646 CYS B CA 1
ATOM 10820 C C . CYS B 1 646 ? 26.031 28.25 -5.773 1 94.81 646 CYS B C 1
ATOM 10822 O O . CYS B 1 646 ? 27.078 28.547 -5.188 1 94.81 646 CYS B O 1
ATOM 10824 N N . ILE B 1 647 ? 24.984 28.984 -5.781 1 93.94 647 ILE B N 1
ATOM 10825 C CA . ILE B 1 647 ? 24.938 30.219 -5 1 93.94 647 ILE B CA 1
ATOM 10826 C C . ILE B 1 647 ? 25.109 29.891 -3.518 1 93.94 647 ILE B C 1
ATOM 10828 O O . ILE B 1 647 ? 25.859 30.578 -2.811 1 93.94 647 ILE B O 1
ATOM 10832 N N . LEU B 1 648 ? 24.438 28.859 -3.098 1 94.06 648 LEU B N 1
ATOM 10833 C CA . LEU B 1 648 ? 24.547 28.438 -1.705 1 94.06 648 LEU B CA 1
ATOM 10834 C C . LEU B 1 648 ? 25.969 27.969 -1.392 1 94.06 648 LEU B C 1
ATOM 10836 O O . LEU B 1 648 ? 26.516 28.297 -0.332 1 94.06 648 LEU B O 1
ATOM 10840 N N . ALA B 1 649 ? 26.578 27.219 -2.248 1 95.38 649 ALA B N 1
ATOM 10841 C CA . ALA B 1 649 ? 27.953 26.734 -2.047 1 95.38 649 ALA B CA 1
ATOM 10842 C C . ALA B 1 649 ? 28.922 27.906 -1.916 1 95.38 649 ALA B C 1
ATOM 10844 O O . ALA B 1 649 ? 29.781 27.906 -1.034 1 95.38 649 ALA B O 1
ATOM 10845 N N . LYS B 1 650 ? 28.828 28.891 -2.781 1 92.19 650 LYS B N 1
ATOM 10846 C CA . LYS B 1 650 ? 29.688 30.062 -2.744 1 92.19 650 LYS B CA 1
ATOM 10847 C C . LYS B 1 650 ? 29.5 30.844 -1.453 1 92.19 650 LYS B C 1
ATOM 10849 O O . LYS B 1 650 ? 30.453 31.391 -0.901 1 92.19 650 LYS B O 1
ATOM 10854 N N . ALA B 1 651 ? 28.219 30.875 -1.017 1 90.88 651 ALA B N 1
ATOM 10855 C CA . ALA B 1 651 ? 27.922 31.531 0.252 1 90.88 651 ALA B CA 1
ATOM 10856 C C . ALA B 1 651 ? 28.547 30.781 1.422 1 90.88 651 ALA B C 1
ATOM 10858 O O . ALA B 1 651 ? 29.109 31.391 2.334 1 90.88 651 ALA B O 1
ATOM 10859 N N . LEU B 1 652 ? 28.484 29.5 1.39 1 91.69 652 LEU B N 1
ATOM 10860 C CA . LEU B 1 652 ? 29.031 28.672 2.463 1 91.69 652 LEU B CA 1
ATOM 10861 C C . LEU B 1 652 ? 30.562 28.766 2.49 1 91.69 652 LEU B C 1
ATOM 10863 O O . LEU B 1 652 ? 31.156 28.734 3.564 1 91.69 652 LEU B O 1
ATOM 10867 N N . LEU B 1 653 ? 31.172 28.891 1.326 1 90.19 653 LEU B N 1
ATOM 10868 C CA . LEU B 1 653 ? 32.625 28.938 1.212 1 90.19 653 LEU B CA 1
ATOM 10869 C C . LEU B 1 653 ? 33.156 30.234 1.777 1 90.19 653 LEU B C 1
ATOM 10871 O O . LEU B 1 653 ? 34.375 30.344 2.062 1 90.19 653 LEU B O 1
ATOM 10875 N N . GLN B 1 654 ? 32.281 31.156 1.954 1 86.81 654 GLN B N 1
ATOM 10876 C CA . GLN B 1 654 ? 32.688 32.406 2.543 1 86.81 654 GLN B CA 1
ATOM 10877 C C . GLN B 1 654 ? 32.781 32.312 4.062 1 86.81 654 GLN B C 1
ATOM 10879 O O . GLN B 1 654 ? 33.406 33.156 4.711 1 86.81 654 GLN B O 1
ATOM 10884 N N . LEU B 1 655 ? 32.188 31.203 4.492 1 85.31 655 LEU B N 1
ATOM 10885 C CA . LEU B 1 655 ? 32.25 30.969 5.934 1 85.31 655 LEU B CA 1
ATOM 10886 C C . LEU B 1 655 ? 33.562 30.312 6.324 1 85.31 655 LEU B C 1
ATOM 10888 O O . LEU B 1 655 ? 34.25 29.719 5.48 1 85.31 655 LEU B O 1
ATOM 10892 N N . GLY B 1 656 ? 33.969 30.516 7.551 1 80.12 656 GLY B N 1
ATOM 10893 C CA . GLY B 1 656 ? 35.125 29.781 8.031 1 80.12 656 GLY B CA 1
ATOM 10894 C C . GLY B 1 656 ? 34.938 28.281 7.961 1 80.12 656 GLY B C 1
ATOM 10895 O O . GLY B 1 656 ? 33.812 27.766 8.109 1 80.12 656 GLY B O 1
ATOM 10896 N N . ASP B 1 657 ? 35.938 27.562 7.664 1 83.12 657 ASP B N 1
ATOM 10897 C CA . ASP B 1 657 ? 35.875 26.125 7.453 1 83.12 657 ASP B CA 1
ATOM 10898 C C . ASP B 1 657 ? 35.219 25.422 8.641 1 83.12 657 ASP B C 1
ATOM 10900 O O . ASP B 1 657 ? 34.406 24.531 8.461 1 83.12 657 ASP B O 1
ATOM 10904 N N . ASP B 1 658 ? 35.625 25.797 9.758 1 83.94 658 ASP B N 1
ATOM 10905 C CA . ASP B 1 658 ? 35.094 25.156 10.945 1 83.94 658 ASP B CA 1
ATOM 10906 C C . ASP B 1 658 ? 33.594 25.422 11.102 1 83.94 658 ASP B C 1
ATOM 10908 O O . ASP B 1 658 ? 32.812 24.5 11.297 1 83.94 658 ASP B O 1
ATOM 10912 N N . THR B 1 659 ? 33.281 26.609 10.922 1 86.25 659 THR B N 1
ATOM 10913 C CA . THR B 1 659 ? 31.875 27 11.062 1 86.25 659 THR B CA 1
ATOM 10914 C C . THR B 1 659 ? 31.031 26.422 9.93 1 86.25 659 THR B C 1
ATOM 10916 O O . THR B 1 659 ? 29.891 26.016 10.141 1 86.25 659 THR B O 1
ATOM 10919 N N . MET B 1 660 ? 31.609 26.391 8.758 1 90.06 660 MET B N 1
ATOM 10920 C CA . MET B 1 660 ? 30.891 25.906 7.594 1 90.06 660 MET B CA 1
ATOM 10921 C C . MET B 1 660 ? 30.5 24.438 7.77 1 90.06 660 MET B C 1
ATOM 10923 O O . MET B 1 660 ? 29.344 24.062 7.594 1 90.06 660 MET B O 1
ATOM 10927 N N . TRP B 1 661 ? 31.422 23.656 8.156 1 91.88 661 TRP B N 1
ATOM 10928 C CA . TRP B 1 661 ? 31.172 22.219 8.234 1 91.88 661 TRP B CA 1
ATOM 10929 C C . TRP B 1 661 ? 30.297 21.891 9.445 1 91.88 661 TRP B C 1
ATOM 10931 O O . TRP B 1 661 ? 29.531 20.922 9.422 1 91.88 661 TRP B O 1
ATOM 10941 N N . ARG B 1 662 ? 30.391 22.672 10.461 1 90.5 662 ARG B N 1
ATOM 10942 C CA . ARG B 1 662 ? 29.469 22.5 11.586 1 90.5 662 ARG B CA 1
ATOM 10943 C C . ARG B 1 662 ? 28.047 22.812 11.18 1 90.5 662 ARG B C 1
ATOM 10945 O O . ARG B 1 662 ? 27.109 22.109 11.562 1 90.5 662 ARG B O 1
ATOM 10952 N N . VAL B 1 663 ? 27.922 23.812 10.391 1 91.25 663 VAL B N 1
ATOM 10953 C CA . VAL B 1 663 ? 26.594 24.188 9.898 1 91.25 663 VAL B CA 1
ATOM 10954 C C . VAL B 1 663 ? 26.062 23.125 8.953 1 91.25 663 VAL B C 1
ATOM 10956 O O . VAL B 1 663 ? 24.922 22.672 9.086 1 91.25 663 VAL B O 1
ATOM 10959 N N . VAL B 1 664 ? 26.922 22.703 8.039 1 94.12 664 VAL B N 1
ATOM 10960 C CA . VAL B 1 664 ? 26.5 21.734 7.035 1 94.12 664 VAL B CA 1
ATOM 10961 C C . VAL B 1 664 ? 26.125 20.422 7.715 1 94.12 664 VAL B C 1
ATOM 10963 O O . VAL B 1 664 ? 25.094 19.828 7.418 1 94.12 664 VAL B O 1
ATOM 10966 N N . ALA B 1 665 ? 26.906 19.984 8.625 1 94.25 665 ALA B N 1
ATOM 10967 C CA . ALA B 1 665 ? 26.625 18.75 9.344 1 94.25 665 ALA B CA 1
ATOM 10968 C C . ALA B 1 665 ? 25.344 18.875 10.164 1 94.25 665 ALA B C 1
ATOM 10970 O O . ALA B 1 665 ? 24.547 17.938 10.227 1 94.25 665 ALA B O 1
ATOM 10971 N N . GLY B 1 666 ? 25.219 20.031 10.766 1 92.69 666 GLY B N 1
ATOM 10972 C CA . GLY B 1 666 ? 24.031 20.281 11.555 1 92.69 666 GLY B CA 1
ATOM 10973 C C . GLY B 1 666 ? 22.75 20.266 10.727 1 92.69 666 GLY B C 1
ATOM 10974 O O . GLY B 1 666 ? 21.734 19.719 11.148 1 92.69 666 GLY B O 1
ATOM 10975 N N . VAL B 1 667 ? 22.797 20.812 9.578 1 93.88 667 VAL B N 1
ATOM 10976 C CA . VAL B 1 667 ? 21.641 20.859 8.688 1 93.88 667 VAL B CA 1
ATOM 10977 C C . VAL B 1 667 ? 21.266 19.453 8.242 1 93.88 667 VAL B C 1
ATOM 10979 O O . VAL B 1 667 ? 20.094 19.078 8.258 1 93.88 667 VAL B O 1
ATOM 10982 N N . TRP B 1 668 ? 22.234 18.688 7.902 1 95.62 668 TRP B N 1
ATOM 10983 C CA . TRP B 1 668 ? 21.969 17.328 7.43 1 95.62 668 TRP B CA 1
ATOM 10984 C C . TRP B 1 668 ? 21.422 16.453 8.555 1 95.62 668 TRP B C 1
ATOM 10986 O O . TRP B 1 668 ? 20.562 15.602 8.328 1 95.62 668 TRP B O 1
ATOM 10996 N N . ARG B 1 669 ? 21.922 16.609 9.719 1 94.06 669 ARG B N 1
ATOM 10997 C CA . ARG B 1 669 ? 21.391 15.875 10.852 1 94.06 669 ARG B CA 1
ATOM 10998 C C . ARG B 1 669 ? 19.906 16.203 11.062 1 94.06 669 ARG B C 1
ATOM 11000 O O . ARG B 1 669 ? 19.078 15.297 11.227 1 94.06 669 ARG B O 1
ATOM 11007 N N . GLU B 1 670 ? 19.594 17.453 10.969 1 93.31 670 GLU B N 1
ATOM 11008 C CA . GLU B 1 670 ? 18.219 17.875 11.148 1 93.31 670 GLU B CA 1
ATOM 11009 C C . GLU B 1 670 ? 17.328 17.359 10.016 1 93.31 670 GLU B C 1
ATOM 11011 O O . GLU B 1 670 ? 16.188 16.953 10.25 1 93.31 670 GLU B O 1
ATOM 11016 N N . MET B 1 671 ? 17.875 17.406 8.852 1 93.19 671 MET B N 1
ATOM 11017 C CA . MET B 1 671 ? 17.094 16.906 7.719 1 93.19 671 MET B CA 1
ATOM 11018 C C . MET B 1 671 ? 16.828 15.422 7.863 1 93.19 671 MET B C 1
ATOM 11020 O O . MET B 1 671 ? 15.742 14.945 7.531 1 93.19 671 MET B O 1
ATOM 11024 N N . LEU B 1 672 ? 17.812 14.727 8.336 1 93.94 672 LEU B N 1
ATOM 11025 C CA . LEU B 1 672 ? 17.641 13.297 8.57 1 93.94 672 LEU B CA 1
ATOM 11026 C C . LEU B 1 672 ? 16.594 13.039 9.641 1 93.94 672 LEU B C 1
ATOM 11028 O O . LEU B 1 672 ? 15.727 12.18 9.469 1 93.94 672 LEU B O 1
ATOM 11032 N N . VAL B 1 673 ? 16.641 13.812 10.695 1 92.44 673 VAL B N 1
ATOM 11033 C CA . VAL B 1 673 ? 15.719 13.656 11.812 1 92.44 673 VAL B CA 1
ATOM 11034 C C . VAL B 1 673 ? 14.305 14.016 11.359 1 92.44 673 VAL B C 1
ATOM 11036 O O . VAL B 1 673 ? 13.344 13.312 11.688 1 92.44 673 VAL B O 1
ATOM 11039 N N . HIS B 1 674 ? 14.219 15.023 10.578 1 90.12 674 HIS B N 1
ATOM 11040 C CA . HIS B 1 674 ? 12.93 15.438 10.047 1 90.12 674 HIS B CA 1
ATOM 11041 C C . HIS B 1 674 ? 12.336 14.359 9.148 1 90.12 674 HIS B C 1
ATOM 11043 O O . HIS B 1 674 ? 11.148 14.031 9.266 1 90.12 674 HIS B O 1
ATOM 11049 N N . ALA B 1 675 ? 13.125 13.828 8.297 1 90 675 ALA B N 1
ATOM 11050 C CA . ALA B 1 675 ? 12.664 12.789 7.379 1 90 675 ALA B CA 1
ATOM 11051 C C . ALA B 1 675 ? 12.258 11.523 8.141 1 90 675 ALA B C 1
ATOM 11053 O O . ALA B 1 675 ? 11.242 10.906 7.824 1 90 675 ALA B O 1
ATOM 11054 N N . ALA B 1 676 ? 13 11.18 9.094 1 90.38 676 ALA B N 1
ATOM 11055 C CA . ALA B 1 676 ? 12.727 9.977 9.883 1 90.38 676 ALA B CA 1
ATOM 11056 C C . ALA B 1 676 ? 11.438 10.141 10.688 1 90.38 676 ALA B C 1
ATOM 11058 O O . ALA B 1 676 ? 10.648 9.195 10.789 1 90.38 676 ALA B O 1
ATOM 11059 N N . GLY B 1 677 ? 11.203 11.312 11.211 1 85.12 677 GLY B N 1
ATOM 11060 C CA . GLY B 1 677 ? 10.062 11.555 12.078 1 85.12 677 GLY B CA 1
ATOM 11061 C C . GLY B 1 677 ? 8.75 11.664 11.336 1 85.12 677 GLY B C 1
ATOM 11062 O O . GLY B 1 677 ? 7.691 11.344 11.875 1 85.12 677 GLY B O 1
ATOM 11063 N N . ARG B 1 678 ? 8.82 12.016 10.141 1 80.81 678 ARG B N 1
ATOM 11064 C CA . ARG B 1 678 ? 7.586 12.25 9.406 1 80.81 678 ARG B CA 1
ATOM 11065 C C . ARG B 1 678 ? 7.273 11.086 8.477 1 80.81 678 ARG B C 1
ATOM 11067 O O . ARG B 1 678 ? 6.32 11.141 7.691 1 80.81 678 ARG B O 1
ATOM 11074 N N . CYS B 1 679 ? 7.988 10.039 8.539 1 81.94 679 CYS B N 1
ATOM 11075 C CA . CYS B 1 679 ? 7.754 8.844 7.738 1 81.94 679 CYS B CA 1
ATOM 11076 C C . CYS B 1 679 ? 6.82 7.879 8.453 1 81.94 679 CYS B C 1
ATOM 11078 O O . CYS B 1 679 ? 6.883 7.742 9.68 1 81.94 679 CYS B O 1
ATOM 11080 N N . HIS B 1 680 ? 5.957 7.125 7.664 1 79.62 680 HIS B N 1
ATOM 11081 C CA . HIS B 1 680 ? 5.02 6.164 8.227 1 79.62 680 HIS B CA 1
ATOM 11082 C C . HIS B 1 680 ? 5.738 4.898 8.688 1 79.62 680 HIS B C 1
ATOM 11084 O O . HIS B 1 680 ? 6.707 4.469 8.055 1 79.62 680 HIS B O 1
ATOM 11090 N N . GLY B 1 681 ? 5.223 4.348 9.789 1 82.38 681 GLY B N 1
ATOM 11091 C CA . GLY B 1 681 ? 5.812 3.137 10.328 1 82.38 681 GLY B CA 1
ATOM 11092 C C . GLY B 1 681 ? 5.82 1.982 9.344 1 82.38 681 GLY B C 1
ATOM 11093 O O . GLY B 1 681 ? 6.781 1.218 9.281 1 82.38 681 GLY B O 1
ATOM 11094 N N . SER B 1 682 ? 4.824 1.872 8.516 1 84.06 682 SER B N 1
ATOM 11095 C CA . SER B 1 682 ? 4.738 0.769 7.566 1 84.06 682 SER B CA 1
ATOM 11096 C C . SER B 1 682 ? 5.805 0.884 6.484 1 84.06 682 SER B C 1
ATOM 11098 O O . SER B 1 682 ? 6.273 -0.127 5.953 1 84.06 682 SER B O 1
ATOM 11100 N N . THR B 1 683 ? 6.223 2.119 6.191 1 86.12 683 THR B N 1
ATOM 11101 C CA . THR B 1 683 ? 7.262 2.318 5.188 1 86.12 683 THR B CA 1
ATOM 11102 C C . THR B 1 683 ? 8.625 1.907 5.73 1 86.12 683 THR B C 1
ATOM 11104 O O . THR B 1 683 ? 9.461 1.374 4.992 1 86.12 683 THR B O 1
ATOM 11107 N N . HIS B 1 684 ? 8.773 2.113 6.988 1 89.06 684 HIS B N 1
ATOM 11108 C CA . HIS B 1 684 ? 10.023 1.682 7.605 1 89.06 684 HIS B CA 1
ATOM 11109 C C . HIS B 1 684 ? 10.133 0.161 7.629 1 89.06 684 HIS B C 1
ATOM 11111 O O . HIS B 1 684 ? 11.211 -0.394 7.41 1 89.06 684 HIS B O 1
ATOM 11117 N N . VAL B 1 685 ? 9.031 -0.444 7.871 1 89.62 685 VAL B N 1
ATOM 11118 C CA . VAL B 1 685 ? 9.047 -1.902 7.914 1 89.62 685 VAL B CA 1
ATOM 11119 C C . VAL B 1 685 ? 9.289 -2.457 6.512 1 89.62 685 VAL B C 1
ATOM 11121 O O . VAL B 1 685 ? 9.945 -3.488 6.348 1 89.62 685 VAL B O 1
ATOM 11124 N N . ARG B 1 686 ? 8.789 -1.767 5.523 1 87.81 686 ARG B N 1
ATOM 11125 C CA . ARG B 1 686 ? 9.062 -2.158 4.141 1 87.81 686 ARG B CA 1
ATOM 11126 C C . ARG B 1 686 ? 10.547 -2.072 3.83 1 87.81 686 ARG B C 1
ATOM 11128 O O . ARG B 1 686 ? 11.094 -2.922 3.119 1 87.81 686 ARG B O 1
ATOM 11135 N N . GLN B 1 687 ? 11.203 -1.133 4.438 1 87.88 687 GLN B N 1
ATOM 11136 C CA . GLN B 1 687 ? 12.625 -0.902 4.18 1 87.88 687 GLN B CA 1
ATOM 11137 C C . GLN B 1 687 ? 13.484 -1.921 4.914 1 87.88 687 GLN B C 1
ATOM 11139 O O . GLN B 1 687 ? 14.625 -2.178 4.52 1 87.88 687 GLN B O 1
ATOM 11144 N N . LEU B 1 688 ? 12.961 -2.547 5.926 1 89.12 688 LEU B N 1
ATOM 11145 C CA . LEU B 1 688 ? 13.734 -3.521 6.691 1 89.12 688 LEU B CA 1
ATOM 11146 C C . LEU B 1 688 ? 14.07 -4.738 5.836 1 89.12 688 LEU B C 1
ATOM 11148 O O . LEU B 1 688 ? 15.094 -5.391 6.055 1 89.12 688 LEU B O 1
ATOM 11152 N N . SER B 1 689 ? 13.281 -5.02 4.84 1 86.25 689 SER B N 1
ATOM 11153 C CA . SER B 1 689 ? 13.516 -6.191 4.004 1 86.25 689 SER B CA 1
ATOM 11154 C C . SER B 1 689 ? 14.68 -5.973 3.047 1 86.25 689 SER B C 1
ATOM 11156 O O . SER B 1 689 ? 15.195 -6.922 2.455 1 86.25 689 SER B O 1
ATOM 11158 N N . ARG B 1 690 ? 15.172 -4.75 2.99 1 81.69 690 ARG B N 1
ATOM 11159 C CA . ARG B 1 690 ? 16.266 -4.438 2.074 1 81.69 690 ARG B CA 1
ATOM 11160 C C . ARG B 1 690 ? 17.562 -4.211 2.832 1 81.69 690 ARG B C 1
ATOM 11162 O O . ARG B 1 690 ? 18.469 -3.539 2.336 1 81.69 690 ARG B O 1
ATOM 11169 N N . GLY B 1 691 ? 17.719 -4.785 4.031 1 76.44 691 GLY B N 1
ATOM 11170 C CA . GLY B 1 691 ? 18.953 -4.723 4.801 1 76.44 691 GLY B CA 1
ATOM 11171 C C . GLY B 1 691 ? 18.953 -3.604 5.824 1 76.44 691 GLY B C 1
ATOM 11172 O O . GLY B 1 691 ? 19.953 -3.404 6.523 1 76.44 691 GLY B O 1
ATOM 11173 N N . GLY B 1 692 ? 17.953 -2.973 6.02 1 69 692 GLY B N 1
ATOM 11174 C CA . GLY B 1 692 ? 17.875 -1.928 7.027 1 69 692 GLY B CA 1
ATOM 11175 C C . GLY B 1 692 ? 18.656 -0.683 6.648 1 69 692 GLY B C 1
ATOM 11176 O O . GLY B 1 692 ? 19.594 -0.75 5.859 1 69 692 GLY B O 1
ATOM 11177 N N . GLU B 1 693 ? 18.016 0.516 6.691 1 80.5 693 GLU B N 1
ATOM 11178 C CA . GLU B 1 693 ? 18.672 1.774 6.367 1 80.5 693 GLU B CA 1
ATOM 11179 C C . GLU B 1 693 ? 18.797 2.666 7.602 1 80.5 693 GLU B C 1
ATOM 11181 O O . GLU B 1 693 ? 18.141 2.426 8.617 1 80.5 693 GLU B O 1
ATOM 11186 N N . LEU B 1 694 ? 19.766 3.469 7.555 1 88.81 694 LEU B N 1
ATOM 11187 C CA . LEU B 1 694 ? 20.062 4.434 8.609 1 88.81 694 LEU B CA 1
ATOM 11188 C C . LEU B 1 694 ? 18.797 5.137 9.078 1 88.81 694 LEU B C 1
ATOM 11190 O O . LEU B 1 694 ? 18.578 5.289 10.281 1 88.81 694 LEU B O 1
ATOM 11194 N N . ILE B 1 695 ? 17.906 5.402 8.211 1 91.81 695 ILE B N 1
ATOM 11195 C CA . ILE B 1 695 ? 16.75 6.215 8.531 1 91.81 695 ILE B CA 1
ATOM 11196 C C . ILE B 1 695 ? 15.812 5.441 9.461 1 91.81 695 ILE B C 1
ATOM 11198 O O . ILE B 1 695 ? 15.188 6.023 10.352 1 91.81 695 ILE B O 1
ATOM 11202 N N . SER B 1 696 ? 15.719 4.152 9.336 1 91.5 696 SER B N 1
ATOM 11203 C CA . SER B 1 696 ? 14.859 3.34 10.195 1 91.5 696 SER B CA 1
ATOM 11204 C C . SER B 1 696 ? 15.438 3.223 11.602 1 91.5 696 SER B C 1
ATOM 11206 O O . SER B 1 696 ? 14.688 3.207 12.586 1 91.5 696 SER B O 1
ATOM 11208 N N . MET B 1 697 ? 16.766 3.18 11.703 1 92.62 697 MET B N 1
ATOM 11209 C CA . MET B 1 697 ? 17.406 3.139 13.016 1 92.62 697 MET B CA 1
ATOM 11210 C C . MET B 1 697 ? 17.219 4.457 13.758 1 92.62 697 MET B C 1
ATOM 11212 O O . MET B 1 697 ? 16.906 4.461 14.953 1 92.62 697 MET B O 1
ATOM 11216 N N . VAL B 1 698 ? 17.328 5.488 12.984 1 93.25 698 VAL B N 1
ATOM 11217 C CA . VAL B 1 698 ? 17.188 6.812 13.586 1 93.25 698 VAL B CA 1
ATOM 11218 C C . VAL B 1 698 ? 15.734 7.035 14 1 93.25 698 VAL B C 1
ATOM 11220 O O . VAL B 1 698 ? 15.461 7.594 15.062 1 93.25 698 VAL B O 1
ATOM 11223 N N . TRP B 1 699 ? 14.789 6.59 13.164 1 91.81 699 TRP B N 1
ATOM 11224 C CA . TRP B 1 699 ? 13.367 6.707 13.453 1 91.81 699 TRP B CA 1
ATOM 11225 C C . TRP B 1 699 ? 13.023 6.023 14.773 1 91.81 699 TRP B C 1
ATOM 11227 O O . TRP B 1 699 ? 12.32 6.59 15.617 1 91.81 699 TRP B O 1
ATOM 11237 N N . PHE B 1 700 ? 13.578 4.844 14.961 1 91.94 700 PHE B N 1
ATOM 11238 C CA . PHE B 1 700 ? 13.258 4.082 16.172 1 91.94 700 PHE B CA 1
ATOM 11239 C C . PHE B 1 700 ? 13.953 4.684 17.391 1 91.94 700 PHE B C 1
ATOM 11241 O O . PHE B 1 700 ? 13.398 4.691 18.484 1 91.94 700 PHE B O 1
ATOM 11248 N N . LEU B 1 701 ? 15.148 5.121 17.203 1 93.94 701 LEU B N 1
ATOM 11249 C CA . LEU B 1 701 ? 15.867 5.789 18.281 1 93.94 701 LEU B CA 1
ATOM 11250 C C . LEU B 1 701 ? 15.141 7.051 18.719 1 93.94 701 LEU B C 1
ATOM 11252 O O . LEU B 1 701 ? 15.031 7.328 19.922 1 93.94 701 LEU B O 1
ATOM 11256 N N . MET B 1 702 ? 14.664 7.789 17.812 1 92.88 702 MET B N 1
ATOM 11257 C CA . MET B 1 702 ? 13.891 8.992 18.109 1 92.88 702 MET B CA 1
ATOM 11258 C C . MET B 1 702 ? 12.641 8.656 18.922 1 92.88 702 MET B C 1
ATOM 11260 O O . MET B 1 702 ? 12.297 9.359 19.859 1 92.88 702 MET B O 1
ATOM 11264 N N . ALA B 1 703 ? 11.977 7.582 18.516 1 90.88 703 ALA B N 1
ATOM 11265 C CA . ALA B 1 703 ? 10.789 7.137 19.25 1 90.88 703 ALA B CA 1
ATOM 11266 C C . ALA B 1 703 ? 11.133 6.789 20.688 1 90.88 703 ALA B C 1
ATOM 11268 O O . ALA B 1 703 ? 10.383 7.113 21.609 1 90.88 703 ALA B O 1
ATOM 11269 N N . HIS B 1 704 ? 12.258 6.199 20.875 1 92.69 704 HIS B N 1
ATOM 11270 C CA . HIS B 1 704 ? 12.68 5.801 22.219 1 92.69 704 HIS B CA 1
ATOM 11271 C C . HIS B 1 704 ? 13.039 7.016 23.062 1 92.69 704 HIS B C 1
ATOM 11273 O O . HIS B 1 704 ? 12.859 7.004 24.281 1 92.69 704 HIS B O 1
ATOM 11279 N N . MET B 1 705 ? 13.508 8.023 22.406 1 92.12 705 MET B N 1
ATOM 11280 C CA . MET B 1 705 ? 13.906 9.227 23.125 1 92.12 705 MET B CA 1
ATOM 11281 C C . MET B 1 705 ? 12.719 10.164 23.312 1 92.12 705 MET B C 1
ATOM 11283 O O . MET B 1 705 ? 12.844 11.219 23.938 1 92.12 705 MET B O 1
ATOM 11287 N N . GLY B 1 706 ? 11.602 9.781 22.719 1 87.19 706 GLY B N 1
ATOM 11288 C CA . GLY B 1 706 ? 10.367 10.531 22.922 1 87.19 706 GLY B CA 1
ATOM 11289 C C . GLY B 1 706 ? 10.195 11.68 21.953 1 87.19 706 GLY B C 1
ATOM 11290 O O . GLY B 1 706 ? 9.445 12.617 22.219 1 87.19 706 GLY B O 1
ATOM 11291 N N . ILE B 1 707 ? 10.922 11.555 20.844 1 86.88 707 ILE B N 1
ATOM 11292 C CA . ILE B 1 707 ? 10.859 12.625 19.844 1 86.88 707 ILE B CA 1
ATOM 11293 C C . ILE B 1 707 ? 9.875 12.234 18.75 1 86.88 707 ILE B C 1
ATOM 11295 O O . ILE B 1 707 ? 9.938 11.133 18.203 1 86.88 707 ILE B O 1
ATOM 11299 N N . GLY B 1 708 ? 8.836 13.07 18.469 1 76.94 708 GLY B N 1
ATOM 11300 C CA . GLY B 1 708 ? 7.945 12.812 17.344 1 76.94 708 GLY B CA 1
ATOM 11301 C C . GLY B 1 708 ? 6.477 12.891 17.719 1 76.94 708 GLY B C 1
ATOM 11302 O O . GLY B 1 708 ? 6.137 13.227 18.859 1 76.94 708 GLY B O 1
ATOM 11303 N N . ASP B 1 709 ? 5.547 12.648 16.781 1 71.81 709 ASP B N 1
ATOM 11304 C CA . ASP B 1 709 ? 4.102 12.758 16.953 1 71.81 709 ASP B CA 1
ATOM 11305 C C . ASP B 1 709 ? 3.488 11.422 17.359 1 71.81 709 ASP B C 1
ATOM 11307 O O . ASP B 1 709 ? 2.266 11.266 17.344 1 71.81 709 ASP B O 1
ATOM 11311 N N . MET B 1 710 ? 4.367 10.578 17.797 1 73.81 710 MET B N 1
ATOM 11312 C CA . MET B 1 710 ? 3.873 9.227 18.062 1 73.81 710 MET B CA 1
ATOM 11313 C C . MET B 1 710 ? 3.307 9.117 19.469 1 73.81 710 MET B C 1
ATOM 11315 O O . MET B 1 710 ? 2.785 8.07 19.859 1 73.81 710 MET B O 1
ATOM 11319 N N . TYR B 1 711 ? 3.424 10.156 20.219 1 71 711 TYR B N 1
ATOM 11320 C CA . TYR B 1 711 ? 2.969 10.078 21.594 1 71 711 TYR B CA 1
ATOM 11321 C C . TYR B 1 711 ? 1.697 10.898 21.797 1 71 711 TYR B C 1
ATOM 11323 O O . TYR B 1 711 ? 1.487 11.906 21.125 1 71 711 TYR B O 1
ATOM 11331 N N . ARG B 1 712 ? 0.8 10.266 22.641 1 62.91 712 ARG B N 1
ATOM 11332 C CA . ARG B 1 712 ? -0.421 10.977 23 1 62.91 712 ARG B CA 1
ATOM 11333 C C . ARG B 1 712 ? -0.101 12.258 23.766 1 62.91 712 ARG B C 1
ATOM 11335 O O . ARG B 1 712 ? 0.82 12.281 24.578 1 62.91 712 ARG B O 1
ATOM 11342 N N . THR B 1 713 ? -0.698 13.305 23.312 1 53.12 713 THR B N 1
ATOM 11343 C CA . THR B 1 713 ? -0.447 14.602 23.938 1 53.12 713 THR B CA 1
ATOM 11344 C C . THR B 1 713 ? -1.012 14.641 25.359 1 53.12 713 THR B C 1
ATOM 11346 O O . THR B 1 713 ? -0.466 15.32 26.234 1 53.12 713 THR B O 1
ATOM 11349 N N . GLN B 1 714 ? -2.355 14.109 25.5 1 51.62 714 GLN B N 1
ATOM 11350 C CA . GLN B 1 714 ? -2.959 14.484 26.766 1 51.62 714 GLN B CA 1
ATOM 11351 C C . GLN B 1 714 ? -2.885 13.328 27.766 1 51.62 714 GLN B C 1
ATOM 11353 O O . GLN B 1 714 ? -2.971 12.164 27.391 1 51.62 714 GLN B O 1
ATOM 11358 N N . VAL B 1 715 ? -2.326 13.562 28.969 1 50.16 715 VAL B N 1
ATOM 11359 C CA . VAL B 1 715 ? -2.236 12.711 30.156 1 50.16 715 VAL B CA 1
ATOM 11360 C C . VAL B 1 715 ? -3.627 12.211 30.531 1 50.16 715 VAL B C 1
ATOM 11362 O O . VAL B 1 715 ? -4.543 13.008 30.75 1 50.16 715 VAL B O 1
ATOM 11365 N N . GLY B 1 716 ? -4.344 11.32 29.891 1 50.41 716 GLY B N 1
ATOM 11366 C CA . GLY B 1 716 ? -5.758 11.055 30.094 1 50.41 716 GLY B CA 1
ATOM 11367 C C . GLY B 1 716 ? -6.012 9.992 31.156 1 50.41 716 GLY B C 1
ATOM 11368 O O . GLY B 1 716 ? -7.148 9.555 31.344 1 50.41 716 GLY B O 1
ATOM 11369 N N . ASP B 1 717 ? -5.188 9.32 31.797 1 53.12 717 ASP B N 1
ATOM 11370 C CA . ASP B 1 717 ? -5.719 8.156 32.5 1 53.12 717 ASP B CA 1
ATOM 11371 C C . ASP B 1 717 ? -6.262 8.539 33.875 1 53.12 717 ASP B C 1
ATOM 11373 O O . ASP B 1 717 ? -5.906 7.922 34.875 1 53.12 717 ASP B O 1
ATOM 11377 N N . ALA B 1 718 ? -6.941 9.641 33.938 1 56.59 718 ALA B N 1
ATOM 11378 C CA . ALA B 1 718 ? -7.512 9.953 35.25 1 56.59 718 ALA B CA 1
ATOM 11379 C C . ALA B 1 718 ? -8.82 9.195 35.469 1 56.59 718 ALA B C 1
ATOM 11381 O O . ALA B 1 718 ? -9.648 9.094 34.562 1 56.59 718 ALA B O 1
ATOM 11382 N N . ASN B 1 719 ? -8.852 8.219 36.469 1 59.53 719 ASN B N 1
ATOM 11383 C CA . ASN B 1 719 ? -10.078 7.547 36.875 1 59.53 719 ASN B CA 1
ATOM 11384 C C . ASN B 1 719 ? -10.93 8.453 37.781 1 59.53 719 ASN B C 1
ATOM 11386 O O . ASN B 1 719 ? -10.414 9.109 38.688 1 59.53 719 ASN B O 1
ATOM 11390 N N . ALA B 1 720 ? -12.148 8.68 37.312 1 62.12 720 ALA B N 1
ATOM 11391 C CA . ALA B 1 720 ? -13.055 9.5 38.094 1 62.12 720 ALA B CA 1
ATOM 11392 C C . ALA B 1 720 ? -13.766 8.656 39.156 1 62.12 720 ALA B C 1
ATOM 11394 O O . ALA B 1 720 ? -14.164 7.52 38.906 1 62.12 720 ALA B O 1
ATOM 11395 N N . LYS B 1 721 ? -13.547 8.969 40.438 1 64.06 721 LYS B N 1
ATOM 11396 C CA . LYS B 1 721 ? -14.289 8.328 41.531 1 64.06 721 LYS B CA 1
ATOM 11397 C C . LYS B 1 721 ? -15.352 9.273 42.094 1 64.06 721 LYS B C 1
ATOM 11399 O O . LYS B 1 721 ? -15.109 10.469 42.25 1 64.06 721 LYS B O 1
ATOM 11404 N N . LEU B 1 722 ? -16.562 8.719 42.156 1 65.25 722 LEU B N 1
ATOM 11405 C CA . LEU B 1 722 ? -17.641 9.445 42.812 1 65.25 722 LEU B CA 1
ATOM 11406 C C . LEU B 1 722 ? -17.453 9.477 44.312 1 65.25 722 LEU B C 1
ATOM 11408 O O . LEU B 1 722 ? -17.406 8.422 44.969 1 65.25 722 LEU B O 1
ATOM 11412 N N . VAL B 1 723 ? -16.969 10.633 44.75 1 64.88 723 VAL B N 1
ATOM 11413 C CA . VAL B 1 723 ? -16.812 10.727 46.219 1 64.88 723 VAL B CA 1
ATOM 11414 C C . VAL B 1 723 ? -17.969 11.531 46.812 1 64.88 723 VAL B C 1
ATOM 11416 O O . VAL B 1 723 ? -18.344 12.57 46.25 1 64.88 723 VAL B O 1
ATOM 11419 N N . VAL B 1 724 ? -18.766 10.945 47.688 1 61.09 724 VAL B N 1
ATOM 11420 C CA . VAL B 1 724 ? -19.797 11.633 48.469 1 61.09 724 VAL B CA 1
ATOM 11421 C C . VAL B 1 724 ? -19.125 12.5 49.531 1 61.09 724 VAL B C 1
ATOM 11423 O O . VAL B 1 724 ? -18.344 12 50.344 1 61.09 724 VAL B O 1
ATOM 11426 N N . LEU B 1 725 ? -19.312 13.859 49.219 1 54.91 725 LEU B N 1
ATOM 11427 C CA . LEU B 1 725 ? -18.812 14.766 50.219 1 54.91 725 LEU B CA 1
ATOM 11428 C C . LEU B 1 725 ? -19.656 14.672 51.5 1 54.91 725 LEU B C 1
ATOM 11430 O O . LEU B 1 725 ? -20.891 14.711 51.438 1 54.91 725 LEU B O 1
ATOM 11434 N N . ASP B 1 726 ? -19.047 14.312 52.75 1 54.03 726 ASP B N 1
ATOM 11435 C CA . ASP B 1 726 ? -19.516 14.297 54.125 1 54.03 726 ASP B CA 1
ATOM 11436 C C . ASP B 1 726 ? -19.688 12.859 54.625 1 54.03 726 ASP B C 1
ATOM 11438 O O . ASP B 1 726 ? -20.375 12.625 55.625 1 54.03 726 ASP B O 1
ATOM 11442 N N . GLN B 1 727 ? -19.5 11.883 53.781 1 41 727 GLN B N 1
ATOM 11443 C CA . GLN B 1 727 ? -19.391 10.625 54.5 1 41 727 GLN B CA 1
ATOM 11444 C C . GLN B 1 727 ? -17.938 10.164 54.625 1 41 727 GLN B C 1
ATOM 11446 O O . GLN B 1 727 ? -17.188 10.234 53.625 1 41 727 GLN B O 1
#

Sequence (1454 aa):
MGFNFHPVNDSDWLIRAAMLLSFTLQVILVFVAPTRKRSCHPLPHLAVWSSYLVAGWVAVVGLGLLLNSLSISGSNNGSSSIFAFWTPFLLLHLGGPDTITAYSLDDNELWLRHLAGMLFVVFAALVVFFSSVTSNPMVTATVLVFVAGVIKYGERIYSLYSGSVRGFRDKMLGEPNPGPNYAKLMTEFESKKNAGLMVEIIVVDGEHKEALEQAEVMKNGRKSVETMAYELFAMFRVLFVNLVLSYKERRISQAYFLDLGDVMTAAAAFEVVEVELGFLYDMAYTKAAVSSTRRGCLLRFVATACLVVAVVLFVLMDKAGVRHVDRGVTYVLLLGGVAIDVAGYLMLLSSDRTLAFLDGKPKLAWLARVARAVRLPTRRWSERITKMNLIRYSLSKPEEDAGRRCWCCRWTTIPRVVRCLAWVADMVGVREILDDFFFIRHEPVSCRKIKDSNKGKKSIDVLNYVFDGLRKTANEVRYSGGNEMEEVCDYRGGEGIINELVGDIQLMELNVNDVVRESVRREFDECLLLWHVATDLCSHRRREMEVPRNGDIQSLMSISETLSEYMLYLLARRPEMLPAATATAAVIGLLRYRDTRAEARRLFRSAAAWDPTHHDAQRMLLEVNTSKKPAVVKGDESKSVLFDACILAKALLQLGDDTMWRVVAGVWREMLVHAAGRCHGSTHVRQLSRGGELISMVWFLMAHMGIGDMYRTQVGDANAKLVVLDQMGFNFHPVNDSDWLIRAAMLLSFTLQVILVFVAPTRKRSCHPLPHLAVWSSYLVAGWVAVVGLGLLLNSLSISGSNNGSSSIFAFWTPFLLLHLGGPDTITAYSLDDNELWLRHLAGMLFVVFAALVVFFSSVTSNPMVTATVLVFVAGVIKYGERIYSLYSGSVRGFRDKMLGEPNPGPNYAKLMTEFESKKNAGLMVEIIVVDGEHKEALEQAEVMKNGRKSVETMAYELFAMFRVLFVNLVLSYKERRISQAYFLDLGDVMTAAAAFEVVEVELGFLYDMAYTKAAVSSTRRGCLLRFVATACLVVAVVLFVLMDKAGVRHVDRGVTYVLLLGGVAIDVAGYLMLLSSDRTLAFLDGKPKLAWLARVARAVRLPTRRWSERITKMNLIRYSLSKPEEDAGRRCWCCRWTTIPRVVRCLAWVADMVGVREILDDFFFIRHEPVSCRKIKDSNKGKKSIDVLNYVFDGLRKTANEVRYSGGNEMEEVCDYRGGEGIINELVGDIQLMELNVNDVVRESVRREFDECLLLWHVATDLCSHRRREMEVPRNGDIQSLMSISETLSEYMLYLLARRPEMLPAATATAAVIGLLRYRDTRAEARRLFRSAAAWDPTHHDAQRMLLEVNTSKKPAVVKGDESKSVLFDACILAKALLQLGDDTMWRVVAGVWREMLVHAAGRCHGSTHVRQLSRGGELISMVWFLMAHMGIGDMYRTQVGDANAKLVVLDQ

Organism: Oryza sativa subsp. japonica (NCBI:txid39947)

Solvent-accessible surface area (backbone atoms only — not comparable to full-atom values): 75208 Å² total; per-residue (Å²): 130,62,62,71,77,59,66,90,88,56,59,62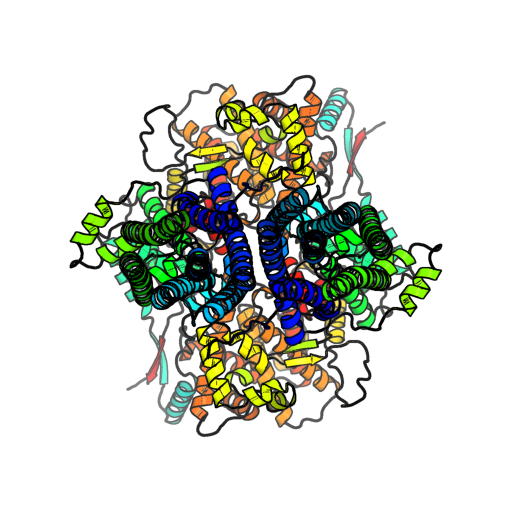,53,66,57,53,49,35,55,50,47,39,50,50,32,49,54,47,39,52,68,47,35,61,43,32,36,34,35,67,56,63,62,63,49,50,52,41,53,50,33,60,53,48,39,58,50,40,37,42,23,39,48,17,28,49,50,41,50,49,47,55,61,42,70,80,40,56,63,46,43,54,48,50,47,48,46,30,52,42,41,36,55,68,14,47,50,62,49,41,66,34,89,47,69,67,50,17,67,42,27,67,58,52,47,52,49,47,53,48,51,52,49,54,45,49,53,45,42,43,55,40,55,87,65,27,90,53,50,68,41,31,50,29,36,34,51,26,9,51,50,39,31,50,47,33,44,50,18,24,35,50,33,11,71,66,43,35,45,56,63,65,63,55,75,64,52,41,50,62,62,59,67,60,50,40,51,50,49,49,52,39,47,73,69,69,46,54,71,44,67,44,69,45,76,63,61,69,60,57,32,53,54,51,18,50,47,56,55,66,50,90,60,53,62,47,38,50,20,48,57,50,33,72,65,52,58,45,39,50,61,27,41,67,40,51,66,48,59,37,46,32,37,27,29,47,68,58,64,45,50,84,75,51,40,53,54,57,52,49,49,31,50,52,51,28,51,48,52,53,45,31,38,50,26,15,34,47,64,39,59,72,34,71,67,33,43,50,51,48,48,51,29,52,48,27,46,52,51,29,47,52,51,59,70,69,45,84,63,83,66,52,55,68,70,58,52,52,52,48,48,49,52,48,54,45,50,51,50,52,49,51,50,48,52,52,50,49,47,46,30,60,66,45,44,26,55,25,69,76,31,76,92,40,41,67,56,38,51,49,28,61,67,67,39,71,93,61,68,80,42,37,48,39,38,58,32,31,56,69,68,48,56,42,65,71,54,61,55,83,63,50,49,75,65,41,77,69,35,48,61,46,60,34,65,67,50,36,50,48,48,46,49,52,19,55,73,71,69,43,39,67,61,56,46,45,70,52,59,51,42,75,44,63,44,50,67,62,84,63,76,65,68,86,78,74,72,78,65,53,64,47,62,49,52,52,43,51,53,49,51,54,51,37,63,63,41,67,74,47,73,84,72,51,38,40,49,57,38,67,34,53,21,58,60,33,42,48,68,55,48,69,73,43,67,84,49,72,79,42,75,41,53,56,52,58,55,52,47,47,70,44,61,67,53,56,27,51,54,25,50,34,53,16,49,55,44,47,54,48,54,50,63,69,61,67,57,82,78,51,68,67,58,51,50,36,45,52,40,33,51,50,50,34,19,29,51,44,30,35,50,74,74,36,45,78,54,40,52,40,96,37,65,41,46,42,47,50,32,43,50,27,49,43,8,24,40,43,35,51,31,51,57,53,51,75,55,37,95,43,90,69,50,70,67,49,51,43,51,53,56,67,64,49,76,62,90,60,58,58,60,56,56,40,12,47,63,29,66,41,44,58,65,59,11,42,48,48,24,57,42,45,66,71,40,56,69,67,61,33,37,52,28,50,34,34,24,50,51,27,39,51,48,20,24,30,50,56,32,56,34,55,55,44,58,58,43,38,62,56,8,44,48,66,54,50,56,49,31,52,50,33,50,40,55,48,44,28,79,48,50,55,83,70,91,32,64,26,43,31,40,82,41,56,60,90,114,131,61,60,70,77,59,67,90,88,54,58,61,54,66,56,54,49,36,54,51,48,41,50,50,33,50,55,47,38,52,68,47,36,60,43,30,34,33,34,66,57,63,63,62,49,50,51,41,53,51,35,60,53,46,40,58,51,39,37,42,24,41,49,17,28,48,50,41,50,50,47,56,60,42,68,82,40,56,64,46,41,53,48,49,46,50,47,31,51,43,41,35,54,70,14,46,50,63,49,42,64,34,89,47,70,65,50,17,68,43,28,67,59,52,47,52,50,47,52,49,52,51,48,53,45,47,52,45,42,41,55,40,57,87,65,27,90,55,50,68,40,32,51,29,36,34,52,25,8,51,50,38,31,49,47,35,44,49,20,24,35,50,33,11,71,66,42,35,42,58,61,66,62,54,75,64,51,40,51,61,63,57,66,61,51,41,52,50,51,48,50,39,47,73,69,69,46,53,70,44,66,45,69,46,77,63,60,68,61,59,30,54,54,50,18,50,48,56,56,68,50,91,62,53,62,46,39,49,20,49,58,49,35,71,67,51,56,44,38,50,63,26,40,66,39,51,65,50,59,37,47,32,36,28,30,48,67,58,64,46,49,84,74,51,38,53,52,57,52,49,50,32,50,51,50,29,51,48,52,54,46,31,40,51,26,14,33,48,66,38,59,73,33,72,68,33,44,51,51,52,49,51,29,50,49,27,46,52,51,28,46,53,52,59,69,69,46,83,63,86,69,52,54,69,69,60,52,53,52,49,47,48,52,48,54,46,50,52,49,52,49,52,50,48,52,53,49,50,48,45,29,61,66,45,44,26,56,26,69,76,30,77,91,41,42,67,56,39,54,49,26,61,69,67,40,71,93,61,68,80,42,36,46,39,40,60,33,31,54,67,68,47,56,42,66,70,52,62,54,80,62,47,50,75,66,40,78,69,34,47,59,44,59,34,66,66,50,37,49,48,49,47,49,51,19,54,71,70,68,42,40,65,61,55,46,45,70,51,58,50,42,76,43,63,43,52,68,60,83,64,75,67,70,84,82,74,74,79,64,53,62,47,61,49,53,50,43,52,53,47,51,52,51,38,63,64,34,68,79,47,66,76,70,49,33,38,48,57,38,68,34,52,20,58,60,32,41,47,68,56,46,67,73,44,67,83,48,72,79,41,76,42,54,57,51,58,54,52,48,47,69,44,58,66,53,56,29,51,54,24,51,34,54,16,49,56,44,46,53,49,54,49,63,70,61,66,58,84,78,50,67,68,56,51,50,35,46,53,37,33,52,50,50,34,19,29,52,44,30,35,52,75,76,36,43,78,55,40,52,40,97,37,64,39,48,42,47,49,32,45,50,29,49,43,10,24,40,42,36,49,31,50,56,53,52,74,56,38,95,44,90,69,50,71,68,48,49,46,51,52,55,69,64,50,76,64,90,60,56,59,60,57,56,39,12,46,62,30,65,43,44,58,65,59,9,40,50,48,24,57,42,45,65,71,40,56,69,70,60,34,38,53,30,50,32,34,24,50,52,28,39,50,47,21,25,28,49,56,33,57,36,54,56,45,58,57,42,36,61,57,7,44,48,68,54,51,56,50,31,51,52,32,50,38,56,49,44,29,80,47,49,55,74,72,90,33,64,26,45,30,40,82,41,56,59,91,112

pLDDT: mean 81.47, std 13.82, range [22.97, 97.88]

Nearest PDB structures (foldseek):
  6zmq-assembly1_A  TM=1.968E-01  e=8.702E+00  Thermus thermophilus HB27
  8w20-assembly1_A  TM=1.074E-01  e=6.336E+00  Streptomyces coelicolor A3(2)
  6zmq-assembly1_A  TM=1.786E-01  e=6.659E+00  Thermus thermophilus HB27
  8w20-assembly1_A  TM=7.847E-02  e=6.659E+00  Streptomyces coelicolor A3(2)

InterPro domains:
  IPR007658 Protein of unknown function DUF594 [PF04578] (657-707)
  IPR025315 Domain of unknown function DUF4220 [PF13968] (49-393)

Radius of gyration: 34.63 Å; Cα contacts (8 Å, |Δi|>4): 2012; chains: 2; bounding box: 92×105×98 Å

Foldseek 3Di:
DPPCPPPDPDPCVLLLVLLVLLLVLLVLCLPLLLCLQADLDCVSLVSNVVSLVVNLVSLVVSLVSLLVVCVPVDLAALANQLSLLSLLLSLQSLLGAQSFLDLFLVQLVVLVVLVVVSVVSLVSNVVSLVSNVPHHPLNLLSVLSNLLSNLSNVLSSVLSQCLHLVNVVVVVVPDDDPDDDPVVVVVVVVVCVVVVFFWDWDWFQPPPVVLVVLLVCLLPDPADLLLNLVVLLVQCVVLLNLAFHAPSSLSSLQSNQQVNPPVRALQSLLSSLLSSLLVSLSSNTGSCVQCVDPNSVVSLVSSLVSLVVSLVCLVPDDSPRPDPSSVVSVCCSSVSVNVSSVSSVLVVLLRSNVLSVQSVPPVNVVSNVVSVVSHDPGDSFNQKFKFAALLCVLLVDQPPCLCVPDPVVVVCPPPVNVVVVCVVCVVVVNNVVVSCSRGIDIAGAHPPPPCPPDDPDDHQPLSNVLSVVLSVVLVVCVPVDFCVLACLLVDQLQVLLCVLVVVVVVCVVDPLSVLQNVLRVDQNLSSLVLLLLLLLLLLLVVVVVPPPDPPVLVSLSVSLNRLSRSVVCCLAPPLLLFQDPDPVSSVVSNQQSVLQSVVLSVQCVVVVVDSDDSSRSSVSLLPDDCPDPPCVVVNPPGSHCSNSSSVNNVSLNPDDSVSSSSSSSSSSSSSLSNSLQNHRSNVQSSCSSSRHHPSSSSNVSSVSSVRHPSHDRDSPPTDIDTDGPPD/DPPCPPPPPDPCVLLLVLLVLLLVLLVLCLPLLLCLQADLDCVSLVSNVVSLVVNLVSLVVSLVSLLVVCVPVDLAALQNQLSLLSLLLSLQSLLGAQSFLDLFLVQLVVLVVLVVVSVVSLVSNVVSLVSNVVHHPLNLLSVLSNLLSVLSNVLSSVLSPCLHLVNVVVVVVPDDDPDDDPVVVVVVVVVCVVVVFFWDWDWFLPPPVVLVVLLVCLLPDPADLLLNLVVLLVQCVVLLNLAFHEPSNLSNLQSNQQVNPPVRALQSLLSSLLSSLLVSLSSNTGSCVQCVDPNSVVSLVSSLVSLVVSVVCLVPDDSVNPDPSSVVSVCCSSVSSNVSSVSSVLCVLLRSNVLSVQSVPPVNVVSNVVSPVSHDPGDSFNQKFKFAALLCVLLVDQPPCLCVPDPVVVVCVPVVNVVVVCVVCVVVVNNVVVSCSRGIDIAGAHPPPPCPPDDPDDHQPLSNVLSVVLSVVLVVCVPPAQCVLACLLVDQLQVLLCVLVVVVVVLVVDCLSVLQNVLRVDQNLSSLVLLLLLLLLLLLVVVVVPPPDPVVLVSLSVSLNRLSRSVVCCLAPPLLLFQDVDPVSSVVSNQQSVLQSVVLSVQVVVVVVDSDDSSRSSVSLLPDDPPDPPCVVVNPPGSHCSNSSSVNNVSLNVDDSVSSSSSSSSSSSSSLSNSLQNHRSNVQSSCSSSRHHPSSSSNVSSVSSVRHPSHDRDSPPTDIDTDGPPD

Secondary structure (DSSP, 8-state):
-------TT-TTHHHHHHHHHHHHHHHHHHHHTTHHHH---HHHHHHHHHHHHHHHHHHHHHHHHHHHHHHHS-TT-HHHHHHHHHHHHHHHHHH--TT-S-SSHHHHHTHHHHHHHHHHHHHHHHHHHHHHGGG-TTHHHHHHHHHHHHHHHHHHHHHHHHHSHHHHHHHHH-S----S-HHHHHHHHHHHHHTT-EEEEEEEE-HHHHHHHHHHHHHH----HHHHHHHHHHHHGGGGGTPPBPHHHHHHHHHHHTTTGGG--HHHHHHHHHHHHHHHHHHHHSSHHHHTSHHHHHHHHHHHHHHHHHHHHHHHS--TT--HHHHHHHHHHHHHHHHHHHHHHHHHHTSHHHHHHHHT-GGGHHHHHHHHHH-----SS--EEEE--HHHHHTT---TTHHHH-HHHHHHTSHHHHHHHHHHHHHHT-HHHHHHHHH-EEEE--SS-----SS------HHHHHHHHHHHHHHHHHTS-STHHHHGGG-SSHHHHHHHHTT-GGGTTSTHHHHHHHHHHS-HHHHHHHHHHHHHHHHHHHHHTT----HHHHHHHHHHHHHHHHHHHHHHH-GGGS--SSHHHHHHHHHHHHHHHHHHHHHHHHTTTS---HHHHHHHHHHS--SS-HHHHHBTS----HHHHHHHHHHHHTS-HHHHHHHHHHHHHHHHHHHHHTS-HHHHHHHHTTT--HHHHHHHHHHHHT-STTB-SS---EEEEEEEET-/-------TT-TTHHHHHHHHHHHHHHHHHHHHTTHHHH---HHHHHHHHHHHHHHHHHHHHHHHHHHHHHHHSGGG-HHHHHHHHHHHHHHHHHH--TT-S-SSHHHHHTHHHHHHHHHHHHHHHHHHHHHHGGG-TTHHHHHHHHHHHHHHHHHHHHHHHHHSHHHHHHHHS-S----S-HHHHHHHHHHHHHTT-EEEEEEEE-HHHHHHHHHHHHHH----HHHHHHHHHHHHGGGGGTPPBPHHHHHHHHHHHTTTGGG--HHHHHHHHHHHHHHHHHHHHSSHHHHTSHHHHHHHHHHHHHHHHHHHHHHHS--TT--HHHHHHHHHHHHHHHHHHHHHHHHHHTSHHHHHHHHT-GGGHHHHHHHHHH-----SS--EEEE--HHHHHTT---TTHHHH-HHHHHHTSHHHHHHHHHHHHHHT-HHHHHHHHH-EEEE--SS-----SS------HHHHHHHHHHHHHHHHTTS-TTHHHHGGG-SSHHHHHHHHTT-GGGTTSTHHHHHHHHHHS-HHHHHHHHHHHHHHHHHHHHHTT----HHHHHHHHHHHHHHHHHHHHHHH-GGGS--SSHHHHHHHHHHHHHHHHHHHHHHHHTTTS---HHHHHHHHHHS--SS-HHHHHBTS----HHHHHHHHHHHHTS-HHHHHHHHHHHHHHHHHHHHHTS-HHHHHHHHTTT--HHHHHHHHHHHHT-STTB-SS---EEEEEEEET-